Protein AF-0000000071038594 (afdb_homodimer)

InterPro domains:
  IPR036890 Histidine kinase/HSP90-like ATPase superfamily [SSF55874] (8-205)
  IPR058210 Sacsin/Nov domain [PF25794] (16-246)

Secondary structure (DSSP, 8-state):
---SS--EE----PPPHHHHHHHHHHH--GGGHHHHHHHHHHHTT-SEEEEEEE------SS-SSGGGGGGSS-EEEEEES-PPPHHHHHHTTSTT--S-TT-TT-S--SS-GGGGGGGT-SS-EEEEETEEEEE-TT--SEE-TT--EESEEEEEHHHHTT-GGGHHHHGGGSS-STT---HHHHSSEEEEEEEEEPP-S--SS------HHHHHHHHHHHHHTGGGTTTT-SS--EEEEEEE-SSSPP-S-SEEEEEE-TTHHHHHHHHHHHHHHHHHHHTT---S-EEEEEEEEEEETT--EEEEEEEEEE-----HHHHHHHHHHT---EEEEEEEE--S----TTTT---PBEEESEEPPSSGGGB-SSSSEEEE---B-TTSS-B----TT-SS-HHHHHHHHIIIIIHHHHHHHHHHHHHHHHHHHT--THHHHHHS--TTT-/---S---EE----PPPHHHHHHHHHHH--GGGHHHHHHHHHHHTT-SEEEEEEE------SS-SSGGGGGGSS-EEEEEESSPPPHHHHHHTTSTT--S-TT-TT-S--SS-GGGGGGGT-SS-EEEEETEEEEE-TT--SEE-TT--EESEEEEEHHHHTT-GGGHHHHGGGSS-STT---HHHHSSEEEEEEEEEPP-S--SS------HHHHHHHHHHHHHTGGGTTTT-SS--EEEEEEE-SSSPP-S-SEEEEEE-TTHHHHHHHHHHHHHHHHHHHTT---S-EEEEEEEEEEETT--EEEEEEEEEE-----HHHHHHHHHHT---EEEEEEEE--S----TTTT---PBEEESEEPPSSGGGB-SSSSEEEE---B-TTSS-B----TT-SS-HHHHHHHHIIIIIHHHHHHHHHHHHHHHHHHHT--THHHHHHS--TTT-

Nearest PDB structures (foldseek):
  5v44-assembly2_B  TM=9.183E-01  e=3.678E-25  Homo sapiens
  5v45-assembly1_A  TM=8.919E-01  e=2.741E-25  Homo sapiens
  5v47-assembly2_B  TM=9.305E-01  e=8.299E-24  Anolis carolinensis
  5v45-assembly2_B  TM=9.370E-01  e=1.181E-23  Homo sapiens
  5v44-assembly1_A  TM=9.338E-01  e=2.853E-23  Homo sapiens

Radius of gyration: 29.8 Å; Cα contacts (8 Å, |Δi|>4): 1857; chains: 2; bounding box: 64×85×77 Å

pLDDT: mean 87.56, std 11.68, range [34.28, 98.62]

Organism: Stichopus japonicus (NCBI:txid307972)

Solvent-accessible surface area (backbone atoms only — not comparable to full-atom values): 47760 Å² total; per-residue (Å²): 120,80,50,91,63,78,63,41,85,32,43,65,45,64,48,58,57,53,49,46,52,33,56,54,41,72,60,37,58,64,50,45,35,65,57,42,53,49,38,51,32,41,59,56,59,9,42,42,37,39,34,33,46,35,59,48,74,56,58,69,85,21,42,63,37,82,81,52,48,75,55,35,42,35,26,42,35,41,36,28,60,28,56,72,47,75,65,50,62,53,36,71,25,29,38,55,53,41,79,66,66,74,49,59,83,41,76,69,74,52,48,50,59,75,58,33,48,47,57,47,16,71,44,47,32,40,37,30,37,45,37,39,35,39,34,26,69,80,32,76,80,38,55,51,98,84,64,42,70,25,33,12,38,29,33,45,31,75,75,47,67,83,36,70,62,32,42,33,61,48,49,80,71,49,69,66,55,75,88,56,69,47,37,74,80,65,32,31,37,89,12,29,38,36,39,30,24,39,30,86,58,63,47,94,64,37,66,58,58,66,48,73,68,49,49,51,47,50,52,50,42,50,54,72,48,47,88,56,46,55,74,59,46,86,41,42,42,34,41,36,29,34,67,29,77,60,91,61,57,63,84,70,57,73,39,34,35,31,68,42,50,97,56,52,66,62,52,50,48,51,45,50,52,47,51,53,50,51,55,38,42,72,70,66,72,52,84,58,64,45,72,50,75,49,75,45,28,39,34,36,68,85,69,44,71,44,38,36,34,34,14,33,34,35,59,56,65,86,41,68,65,60,52,52,46,23,64,72,68,49,46,52,61,34,32,30,33,37,39,69,50,64,88,55,75,79,75,66,72,77,80,70,57,46,80,8,36,29,22,61,55,41,67,36,48,87,51,83,62,12,46,67,83,34,29,33,32,37,32,30,61,57,45,53,43,94,57,46,56,39,69,45,62,79,38,82,46,42,74,83,44,69,48,15,52,47,36,50,46,44,55,70,65,48,37,59,60,32,49,52,52,33,51,54,49,41,48,50,48,24,66,75,70,68,44,52,67,51,43,51,60,37,46,50,73,66,73,85,75,110,119,79,51,90,64,78,64,41,85,33,42,64,46,64,49,58,56,54,50,45,51,33,56,53,42,72,59,37,58,64,49,45,36,66,58,41,53,49,38,51,31,41,59,58,58,8,43,41,38,39,36,32,44,35,60,46,75,55,58,66,85,21,41,62,34,81,83,52,48,76,54,33,41,35,27,43,34,40,36,27,61,28,56,70,48,73,66,48,62,53,35,70,24,30,38,54,53,41,77,65,66,74,48,59,83,41,76,70,74,52,50,48,59,75,58,34,48,46,56,48,14,72,44,47,31,40,37,30,37,44,37,39,34,39,35,26,68,80,32,78,78,37,55,51,98,84,66,42,68,25,33,12,36,28,32,47,32,74,76,48,67,84,35,68,64,34,42,32,58,48,48,78,70,49,69,63,56,76,87,55,68,47,36,74,80,66,32,30,35,91,12,29,36,36,38,29,24,38,31,86,59,63,46,96,64,36,66,58,59,66,49,74,68,49,50,51,47,48,52,50,42,50,52,73,48,46,89,57,47,56,74,60,46,86,40,43,44,34,41,37,29,34,67,29,77,61,91,60,59,64,83,69,58,74,39,35,35,32,67,41,49,97,56,50,67,61,52,50,48,52,45,51,52,47,52,52,49,51,55,37,41,72,72,64,73,53,83,59,63,46,72,51,74,47,75,47,28,39,33,35,66,84,70,45,71,45,39,36,33,34,14,34,32,35,58,56,65,86,42,67,65,59,50,52,47,24,66,72,69,48,46,54,61,33,31,31,33,38,39,69,48,64,88,54,75,78,74,66,72,78,80,69,57,47,80,9,36,29,24,63,55,41,67,36,47,87,50,83,62,12,46,66,83,36,28,32,32,38,32,30,60,55,46,55,43,94,58,47,54,40,69,45,62,79,40,82,44,41,74,83,44,70,48,15,54,47,37,50,46,46,54,69,66,48,36,59,60,31,50,50,51,32,50,55,51,42,49,51,47,25,64,74,70,70,44,53,67,52,43,54,61,38,46,50,73,65,74,86,75,110

Foldseek 3Di:
DPPPDDDDDDDDDDDALLVVLLVLLVQADLLCQVVLLVLVLLQLLFAEKEKEFAADAFDQQQALFNVCNLLRGTKMKMWTQGFDDPLNVVLQVPFQCSDCCQPQPRLDRRSSSNSSLVLFAQWKWKAGFQKIKIAHSVQPGDADPVRHGDRIDMDGLVVPLPDPSHVRVCVVVAPAAPPWPGCSVNSTTSTMMMIGRGDPAADSNGGDGDDPVNVVVSVVLVQVQQQCLQVQRLRHFKYFYPYHHDPDHDDQGPKIKGWAAPCVVVVNVLSVVLVVVVVCVSVVNDQAKRKDWDWTWMAMSVRDIKIKIKIKIFGPDPPPLLVVLCVVSVHTLMKMKMFTADPQPPPDLADDQAQEFEDQSGQADDDPAGTPLASIHMYGVADADPNRRHGDADDPPCDDDSRNVNRVCSVPPPVVVRLVVRLVVVVVCCVVVVGDCSSSVSRDGDPPPD/DPPPDDDDDDDDDDDALLVVLLVLLVQADLLCQVVLLVLVLLQLLFAEKEKEFAADAFDQQQALFNVCNLLRGTKMKMWTQGFDDPLNVVLLVPFQCSDCCQPQPRLDRRSSSNSSLVLFAQWKWKAGFQKIKIAHSVQPGDADPVRHGDRIDMDGLVPPLPDPSHVRVCVVVAPAAPPWPGCSVNSTTSTMMMIGRGDDAADSNGGDGDDPVNVVVSVVLVQVQQQCLQVQRLRHFKYFYPYHHDPDHDDQGPKIKGWADPCVVVVNVLSVVLVVVVVCVSVVNDQAKRKDWDWTWMAMSVRDIKIKIKIKIFGNDPPPLLVVLCVVSVHTLMKMKMFTADPQPPPDLPDDQAQEFEDQSGQADDDPAGTPLASIHMYGVADADPNRRHGDADDPPCDDDSRNVNRVCSVPPPVVVRLVVRLVVVVVCCVVVVGDCSSSVSRDGDPPPD

Structure (mmCIF, N/CA/C/O backbone):
data_AF-0000000071038594-model_v1
#
loop_
_entity.id
_entity.type
_entity.pdbx_description
1 polymer Sacsin
#
loop_
_atom_site.group_PDB
_atom_site.id
_atom_site.type_symbol
_atom_site.label_atom_id
_atom_site.label_alt_id
_atom_site.label_comp_id
_atom_site.label_asym_id
_atom_site.label_entity_id
_atom_site.label_seq_id
_atom_site.pdbx_PDB_ins_code
_atom_site.Cartn_x
_atom_site.Cartn_y
_atom_site.Cartn_z
_atom_site.occupancy
_atom_site.B_iso_or_equiv
_atom_site.auth_seq_id
_atom_site.auth_comp_id
_atom_site.auth_asym_id
_atom_site.auth_atom_id
_atom_site.pdbx_PDB_model_num
ATOM 1 N N . MET A 1 1 ? 30.922 -6.008 -23.25 1 34.38 1 MET A N 1
ATOM 2 C CA . MET A 1 1 ? 30.984 -6.719 -24.516 1 34.38 1 MET A CA 1
ATOM 3 C C . MET A 1 1 ? 29.656 -7.383 -24.828 1 34.38 1 MET A C 1
ATOM 5 O O . MET A 1 1 ? 29.141 -8.172 -24.031 1 34.38 1 MET A O 1
ATOM 9 N N . THR A 1 2 ? 28.766 -6.621 -25.391 1 44.53 2 THR A N 1
ATOM 10 C CA . THR A 1 2 ? 27.469 -6.93 -25.984 1 44.53 2 THR A CA 1
ATOM 11 C C . THR A 1 2 ? 27.516 -8.258 -26.734 1 44.53 2 THR A C 1
ATOM 13 O O . THR A 1 2 ? 28.359 -8.445 -27.609 1 44.53 2 THR A O 1
ATOM 16 N N . SER A 1 3 ? 27.281 -9.273 -26.062 1 50.66 3 SER A N 1
ATOM 17 C CA . SER A 1 3 ? 27.141 -10.562 -26.734 1 50.66 3 SER A CA 1
ATOM 18 C C . SER A 1 3 ? 26.547 -10.398 -28.125 1 50.66 3 SER A C 1
ATOM 20 O O . SER A 1 3 ? 25.781 -9.461 -28.375 1 50.66 3 SER A O 1
ATOM 22 N N . THR A 1 4 ? 27.328 -10.898 -29.141 1 60.66 4 THR A N 1
ATOM 23 C CA . THR A 1 4 ? 27.109 -11.117 -30.562 1 60.66 4 THR A CA 1
ATOM 24 C C . THR A 1 4 ? 25.719 -11.695 -30.812 1 60.66 4 THR A C 1
ATOM 26 O O . THR A 1 4 ? 25.344 -11.984 -31.953 1 60.66 4 THR A O 1
ATOM 29 N N . VAL A 1 5 ? 24.984 -11.867 -29.719 1 72.75 5 VAL A N 1
ATOM 30 C CA . VAL A 1 5 ? 23.719 -12.516 -30.016 1 72.75 5 VAL A CA 1
ATOM 31 C C . VAL A 1 5 ? 22.641 -11.461 -30.219 1 72.75 5 VAL A C 1
ATOM 33 O O . VAL A 1 5 ? 22.547 -10.5 -29.453 1 72.75 5 VAL A O 1
ATOM 36 N N . LYS A 1 6 ? 21.953 -11.648 -31.312 1 82 6 LYS A N 1
ATOM 37 C CA . LYS A 1 6 ? 20.875 -10.742 -31.688 1 82 6 LYS A CA 1
ATOM 38 C C . LYS A 1 6 ? 19.719 -10.805 -30.703 1 82 6 LYS A C 1
ATOM 40 O O . LYS A 1 6 ? 19.359 -11.883 -30.219 1 82 6 LYS A O 1
ATOM 45 N N . GLY A 1 7 ? 19.328 -9.68 -30.172 1 88.75 7 GLY A N 1
ATOM 46 C CA . GLY A 1 7 ? 18.188 -9.578 -29.297 1 88.75 7 GLY A CA 1
ATOM 47 C C . GLY A 1 7 ? 17.516 -8.211 -29.344 1 88.75 7 GLY A C 1
ATOM 48 O O . GLY A 1 7 ? 17.703 -7.457 -30.297 1 88.75 7 GLY A O 1
ATOM 49 N N . ARG A 1 8 ? 16.547 -8.117 -28.5 1 91.31 8 ARG A N 1
ATOM 50 C CA . ARG A 1 8 ? 15.828 -6.848 -28.438 1 91.31 8 ARG A CA 1
ATOM 51 C C . ARG A 1 8 ? 15.711 -6.359 -27 1 91.31 8 ARG A C 1
ATOM 53 O O . ARG A 1 8 ? 15.68 -7.164 -26.062 1 91.31 8 ARG A O 1
ATOM 60 N N . GLY A 1 9 ? 15.734 -5.055 -26.969 1 92.62 9 GLY A N 1
ATOM 61 C CA . GLY A 1 9 ? 15.531 -4.465 -25.656 1 92.62 9 GLY A CA 1
ATOM 62 C C . GLY A 1 9 ? 14.25 -4.922 -24.984 1 92.62 9 GLY A C 1
ATOM 63 O O . GLY A 1 9 ? 13.227 -5.082 -25.656 1 92.62 9 GLY A O 1
ATOM 64 N N . PHE A 1 10 ? 14.344 -5.207 -23.641 1 93.69 10 PHE A N 1
ATOM 65 C CA . PHE A 1 10 ? 13.242 -5.734 -22.844 1 93.69 10 PHE A CA 1
ATOM 66 C C . PHE A 1 10 ? 13.398 -5.336 -21.391 1 93.69 10 PHE A C 1
ATOM 68 O O . PHE A 1 10 ? 14.516 -5.324 -20.859 1 93.69 10 PHE A O 1
ATOM 75 N N . GLY A 1 11 ? 12.281 -4.906 -20.859 1 93.62 11 GLY A N 1
ATOM 76 C CA . GLY A 1 11 ? 12.367 -4.625 -19.438 1 93.62 11 GLY A CA 1
ATOM 77 C C . GLY A 1 11 ? 11.305 -3.656 -18.953 1 93.62 11 GLY A C 1
ATOM 78 O O . GLY A 1 11 ? 10.672 -2.971 -19.75 1 93.62 11 GLY A O 1
ATOM 79 N N . PRO A 1 12 ? 11.133 -3.621 -17.672 1 93.75 12 PRO A N 1
ATOM 80 C CA . PRO A 1 12 ? 10.094 -2.76 -17.094 1 93.75 12 PRO A CA 1
ATOM 81 C C . PRO A 1 12 ? 10.422 -1.274 -17.234 1 93.75 12 PRO A C 1
ATOM 83 O O . PRO A 1 12 ? 11.594 -0.896 -17.281 1 93.75 12 PRO A O 1
ATOM 86 N N . THR A 1 13 ? 9.43 -0.556 -17.453 1 93.25 13 THR A N 1
ATOM 87 C CA . THR A 1 13 ? 9.547 0.897 -17.484 1 93.25 13 THR A CA 1
ATOM 88 C C . THR A 1 13 ? 8.664 1.537 -16.422 1 93.25 13 THR A C 1
ATOM 90 O O . THR A 1 13 ? 7.672 0.946 -15.984 1 93.25 13 THR A O 1
ATOM 93 N N . THR A 1 14 ? 9.094 2.682 -15.938 1 93.5 14 THR A N 1
ATOM 94 C CA . THR A 1 14 ? 8.289 3.41 -14.961 1 93.5 14 THR A CA 1
ATOM 95 C C . THR A 1 14 ? 7.051 4 -15.625 1 93.5 14 THR A C 1
ATOM 97 O O . THR A 1 14 ? 7.094 4.422 -16.781 1 93.5 14 THR A O 1
ATOM 100 N N . PRO A 1 15 ? 5.977 4.023 -14.953 1 93 15 PRO A N 1
ATOM 101 C CA . PRO A 1 15 ? 4.766 4.617 -15.531 1 93 15 PRO A CA 1
ATOM 102 C C . PRO A 1 15 ? 4.875 6.133 -15.688 1 93 15 PRO A C 1
ATOM 104 O O . PRO A 1 15 ? 5.699 6.77 -15.023 1 93 15 PRO A O 1
ATOM 107 N N . PRO A 1 16 ? 4.027 6.648 -16.625 1 93.06 16 PRO A N 1
ATOM 108 C CA . PRO A 1 16 ? 3.93 8.109 -16.688 1 93.06 16 PRO A CA 1
ATOM 109 C C . PRO A 1 16 ? 3.422 8.719 -15.391 1 93.06 16 PRO A C 1
ATOM 111 O O . PRO A 1 16 ? 2.885 8.008 -14.531 1 93.06 16 PRO A O 1
ATOM 114 N N . LEU A 1 17 ? 3.564 9.984 -15.211 1 94.25 17 LEU A N 1
ATOM 115 C CA . LEU A 1 17 ? 3.324 10.695 -13.961 1 94.25 17 LEU A CA 1
ATOM 116 C C . LEU A 1 17 ? 1.898 10.469 -13.469 1 94.25 17 LEU A C 1
ATOM 118 O O . LEU A 1 17 ? 1.684 10.141 -12.305 1 94.25 17 LEU A O 1
ATOM 122 N N . LEU A 1 18 ? 0.913 10.594 -14.344 1 94.12 18 LEU A N 1
ATOM 123 C CA . LEU A 1 18 ? -0.481 10.477 -13.93 1 94.12 18 LEU A CA 1
ATOM 124 C C . LEU A 1 18 ? -0.773 9.07 -13.398 1 94.12 18 LEU A C 1
ATOM 126 O O . LEU A 1 18 ? -1.414 8.922 -12.359 1 94.12 18 LEU A O 1
ATOM 130 N N . GLU A 1 19 ? -0.274 8.039 -14.07 1 91.75 19 GLU A N 1
ATOM 131 C CA . GLU A 1 19 ? -0.48 6.664 -13.633 1 91.75 19 GLU A CA 1
ATOM 132 C C . GLU A 1 19 ? 0.264 6.379 -12.336 1 91.75 19 GLU A C 1
ATOM 134 O O . GLU A 1 19 ? -0.219 5.617 -11.492 1 91.75 19 GLU A O 1
ATOM 139 N N . TYR A 1 20 ? 1.415 6.969 -12.297 1 93.31 20 TYR A N 1
ATOM 140 C CA . TYR A 1 20 ? 2.191 6.824 -11.07 1 93.31 20 TYR A CA 1
ATOM 141 C C . TYR A 1 20 ? 1.434 7.395 -9.875 1 93.31 20 TYR A C 1
ATOM 143 O O . TYR A 1 20 ? 1.342 6.754 -8.828 1 93.31 20 TYR A O 1
ATOM 151 N N . LEU A 1 21 ? 0.868 8.586 -10.023 1 93.88 21 LEU A N 1
ATOM 152 C CA . LEU A 1 21 ? 0.123 9.234 -8.945 1 93.88 21 LEU A CA 1
ATOM 153 C 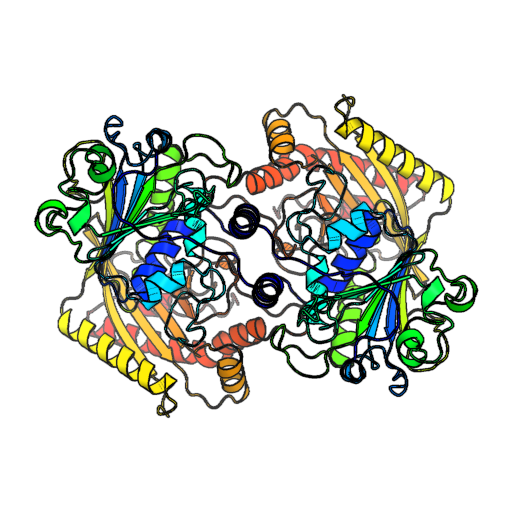C . LEU A 1 21 ? -1.148 8.453 -8.625 1 93.88 21 LEU A C 1
ATOM 155 O O . LEU A 1 21 ? -1.543 8.359 -7.461 1 93.88 21 LEU A O 1
ATOM 159 N N . GLN A 1 22 ? -1.774 7.895 -9.625 1 90.62 22 GLN A N 1
ATOM 160 C CA . GLN A 1 22 ? -2.951 7.059 -9.406 1 90.62 22 GLN A CA 1
ATOM 161 C C . GLN A 1 22 ? -2.621 5.863 -8.523 1 90.62 22 GLN A C 1
ATOM 163 O O . GLN A 1 22 ? -3.402 5.504 -7.637 1 90.62 22 GLN A O 1
ATOM 168 N N . GLN A 1 23 ? -1.507 5.305 -8.844 1 87.81 23 GLN A N 1
ATOM 169 C CA . GLN A 1 23 ? -1.074 4.152 -8.062 1 87.81 23 GLN A CA 1
ATOM 170 C C . GLN A 1 23 ? -0.874 4.535 -6.594 1 87.81 23 GLN A C 1
ATOM 172 O O . GLN A 1 23 ? -1.275 3.793 -5.695 1 87.81 23 GLN A O 1
ATOM 177 N N . ILE A 1 24 ? -0.274 5.648 -6.359 1 87.88 24 ILE A N 1
ATOM 178 C CA . ILE A 1 24 ? -0.053 6.117 -4.996 1 87.88 24 ILE A CA 1
ATOM 179 C C . ILE A 1 24 ? -1.396 6.344 -4.305 1 87.88 24 ILE A C 1
ATOM 181 O O . ILE A 1 24 ? -1.588 5.93 -3.158 1 87.88 24 ILE A O 1
ATOM 185 N N . LEU A 1 25 ? -2.33 6.934 -5 1 88.31 25 LEU A N 1
ATOM 186 C CA . LEU A 1 25 ? -3.619 7.301 -4.422 1 88.31 25 LEU A CA 1
ATOM 187 C C . LEU A 1 25 ? -4.418 6.059 -4.043 1 88.31 25 LEU A C 1
ATOM 189 O O . LEU A 1 25 ? -5.199 6.086 -3.088 1 88.31 25 LEU A O 1
ATOM 193 N N . ARG A 1 26 ? -4.184 5.043 -4.746 1 80.69 26 ARG A N 1
ATOM 194 C CA . ARG A 1 26 ? -4.902 3.807 -4.445 1 80.69 26 ARG A CA 1
ATOM 195 C C . ARG A 1 26 ? -4.504 3.262 -3.078 1 80.69 26 ARG A C 1
ATOM 197 O O . ARG A 1 26 ? -5.316 2.635 -2.395 1 80.69 26 ARG A O 1
ATOM 204 N N . GLY A 1 27 ? -3.361 3.607 -2.746 1 78.12 27 GLY A N 1
ATOM 205 C CA . GLY A 1 27 ? -2.875 3.115 -1.468 1 78.12 27 GLY A CA 1
ATOM 206 C C . GLY A 1 27 ? -3.162 4.059 -0.315 1 78.12 27 GLY A C 1
ATOM 207 O O . GLY A 1 27 ? -2.943 3.713 0.847 1 78.12 27 GLY A O 1
ATOM 208 N N . TYR A 1 28 ? -3.656 5.203 -0.624 1 77.56 28 TYR A N 1
ATOM 209 C CA . TYR A 1 28 ? -3.887 6.207 0.409 1 77.56 28 TYR A CA 1
ATOM 210 C C . TYR A 1 28 ? -5.375 6.488 0.576 1 77.56 28 TYR A C 1
ATOM 212 O O . TYR A 1 28 ? -6.121 6.527 -0.406 1 77.56 28 TYR A O 1
ATOM 220 N N . SER A 1 29 ? -5.746 6.656 1.794 1 77.88 29 SER A N 1
ATOM 221 C CA . SER A 1 29 ? -7.121 7.055 2.082 1 77.88 29 SER A CA 1
ATOM 222 C C . SER A 1 29 ? -7.254 8.57 2.148 1 77.88 29 SER A C 1
ATOM 224 O O . SER A 1 29 ? -6.281 9.273 2.443 1 77.88 29 SER A O 1
ATOM 226 N N . ASP A 1 30 ? -8.414 9.039 1.92 1 81.06 30 ASP A N 1
ATOM 227 C CA . ASP A 1 30 ? -8.664 10.477 1.921 1 81.06 30 ASP A CA 1
ATOM 228 C C . ASP A 1 30 ? -8.711 11.023 3.346 1 81.06 30 ASP A C 1
ATOM 230 O O . ASP A 1 30 ? -8.555 12.234 3.561 1 81.06 30 ASP A O 1
ATOM 234 N N . GLY A 1 31 ? -8.922 10.195 4.25 1 77 31 GLY A N 1
ATOM 235 C CA . GLY A 1 31 ? -8.984 10.648 5.629 1 77 31 GLY A CA 1
ATOM 236 C C . GLY A 1 31 ? -7.633 11.047 6.191 1 77 31 GLY A C 1
ATOM 237 O O . GLY A 1 31 ? -7.555 11.703 7.234 1 77 31 GLY A O 1
ATOM 238 N N . GLN A 1 32 ? -6.621 10.742 5.48 1 83.62 32 GLN A N 1
ATOM 239 C CA . GLN A 1 32 ? -5.273 10.945 6.004 1 83.62 32 GLN A CA 1
ATOM 240 C C . GLN A 1 32 ? -4.684 12.258 5.512 1 83.62 32 GLN A C 1
ATOM 242 O O . GLN A 1 32 ? -3.623 12.688 5.98 1 83.62 32 GLN A O 1
ATOM 247 N N . ILE A 1 33 ? -5.336 12.992 4.773 1 91.31 33 ILE A N 1
ATOM 248 C CA . ILE A 1 33 ? -4.785 14.141 4.07 1 91.31 33 ILE A CA 1
ATOM 249 C C . ILE A 1 33 ? -4.32 15.188 5.082 1 91.31 33 ILE A C 1
ATOM 251 O O . ILE A 1 33 ? -3.172 15.641 5.031 1 91.31 33 ILE A O 1
ATOM 255 N N . LEU A 1 34 ? -5.195 15.531 6.039 1 93.75 34 LEU A N 1
ATOM 256 C CA . LEU A 1 34 ? -4.859 16.578 6.996 1 93.75 34 LEU A CA 1
ATOM 257 C C . LEU A 1 34 ? -3.711 16.141 7.898 1 93.75 34 LEU A C 1
ATOM 259 O O . LEU A 1 34 ? -2.855 16.953 8.258 1 93.75 34 LEU A O 1
ATOM 263 N N . LYS A 1 35 ? -3.705 14.891 8.234 1 92.31 35 LYS A N 1
ATOM 264 C CA . LYS A 1 35 ? -2.623 14.375 9.07 1 92.31 35 LYS A CA 1
ATOM 265 C C . LYS A 1 35 ? -1.293 14.398 8.32 1 92.31 35 LYS A C 1
ATOM 267 O O . LYS A 1 35 ? -0.245 14.664 8.914 1 92.31 35 LYS A O 1
ATOM 272 N N . GLU A 1 36 ? -1.351 14.094 7 1 91.81 36 GLU A N 1
ATOM 273 C CA . GLU A 1 36 ? -0.142 14.18 6.184 1 91.81 36 GLU A CA 1
ATOM 274 C C . GLU A 1 36 ? 0.401 15.609 6.148 1 91.81 36 GLU A C 1
ATOM 276 O O . GLU A 1 36 ? 1.614 15.812 6.195 1 91.81 36 GLU A O 1
ATOM 281 N N . LEU A 1 37 ? -0.497 16.562 6.051 1 95.88 37 LEU A N 1
ATOM 282 C CA . LEU A 1 37 ? -0.092 17.969 6.02 1 95.88 37 LEU A CA 1
ATOM 283 C C . LEU A 1 37 ? 0.446 18.406 7.375 1 95.88 37 LEU A C 1
ATOM 285 O O . LEU A 1 37 ? 1.382 19.203 7.445 1 95.88 37 LEU A O 1
ATOM 289 N N . LEU A 1 38 ? -0.167 17.875 8.398 1 95.88 38 LEU A N 1
ATOM 290 C CA . LEU A 1 38 ? 0.322 18.141 9.75 1 95.88 38 LEU A CA 1
ATOM 291 C C . LEU A 1 38 ? 1.723 17.578 9.945 1 95.88 38 LEU A C 1
ATOM 293 O O . LEU A 1 38 ? 2.578 18.219 10.555 1 95.88 38 LEU A O 1
ATOM 297 N N . GLN A 1 39 ? 1.939 16.391 9.438 1 93.19 39 GLN A N 1
ATOM 298 C CA . GLN A 1 39 ? 3.266 15.781 9.5 1 93.19 39 GLN A CA 1
ATOM 299 C C . GLN A 1 39 ? 4.297 16.641 8.773 1 93.19 39 GLN A C 1
ATOM 301 O O . GLN A 1 39 ? 5.422 16.797 9.25 1 93.19 39 GLN A O 1
ATOM 306 N N . ASN A 1 40 ? 3.916 17.094 7.621 1 93.44 40 ASN A N 1
ATOM 307 C CA . ASN A 1 40 ? 4.816 17.969 6.879 1 93.44 40 ASN A CA 1
ATOM 308 C C . ASN A 1 40 ? 5.176 19.219 7.684 1 93.44 40 ASN A C 1
ATOM 310 O O . ASN A 1 40 ? 6.324 19.656 7.66 1 93.44 40 ASN A O 1
ATOM 314 N N . ALA A 1 41 ? 4.219 19.797 8.312 1 96.75 41 ALA A N 1
ATOM 315 C CA . ALA A 1 41 ? 4.457 20.969 9.148 1 96.75 41 ALA A CA 1
ATOM 316 C C . ALA A 1 41 ? 5.414 20.641 10.289 1 96.75 41 ALA A C 1
ATOM 318 O O . ALA A 1 41 ? 6.324 21.422 10.586 1 96.75 41 ALA A O 1
ATOM 319 N N . GLU A 1 42 ? 5.188 19.484 10.93 1 95.12 42 GLU A N 1
ATOM 320 C CA . GLU A 1 42 ? 6.062 19.016 12 1 95.12 42 GLU A CA 1
ATOM 321 C C . GLU A 1 42 ? 7.496 18.844 11.508 1 95.12 42 GLU A C 1
ATOM 323 O O . GLU A 1 42 ? 8.445 19.234 12.18 1 95.12 42 GLU A O 1
ATOM 328 N N . ASP A 1 43 ? 7.645 18.234 10.344 1 91.94 43 ASP A N 1
ATOM 329 C CA . ASP A 1 43 ? 8.961 18 9.75 1 91.94 43 ASP A CA 1
ATOM 330 C C . ASP A 1 43 ? 9.664 19.312 9.414 1 91.94 43 ASP A C 1
ATOM 332 O O . ASP A 1 43 ? 10.891 19.391 9.461 1 91.94 43 ASP A O 1
ATOM 336 N N . ALA A 1 44 ? 8.867 20.344 9.109 1 94.5 44 ALA A N 1
ATOM 337 C CA . ALA A 1 44 ? 9.406 21.656 8.789 1 94.5 44 ALA A CA 1
ATOM 338 C C . ALA A 1 44 ? 9.68 22.453 10.062 1 94.5 44 ALA A C 1
ATOM 340 O O . ALA A 1 44 ? 10.156 23.594 10 1 94.5 44 ALA A O 1
ATOM 341 N N . LYS A 1 45 ? 9.336 21.906 11.266 1 93.5 45 LYS A N 1
ATOM 342 C CA . LYS A 1 45 ? 9.562 22.5 12.578 1 93.5 45 LYS A CA 1
ATOM 343 C C . LYS A 1 45 ? 8.633 23.688 12.812 1 93.5 45 LYS A C 1
ATOM 345 O O . LYS A 1 45 ? 9.016 24.656 13.453 1 93.5 45 LYS A O 1
ATOM 350 N N . ALA A 1 46 ? 7.48 23.656 12.188 1 96.62 46 ALA A N 1
ATOM 351 C CA . ALA A 1 46 ? 6.453 24.656 12.445 1 96.62 46 ALA A CA 1
ATOM 352 C C . ALA A 1 46 ? 5.863 24.5 13.844 1 96.62 46 ALA A C 1
ATOM 354 O O . ALA A 1 46 ? 5.797 23.391 14.375 1 96.62 46 ALA A O 1
ATOM 355 N N . SER A 1 47 ? 5.438 25.594 14.453 1 96 47 SER A N 1
ATOM 356 C CA . SER A 1 47 ? 4.793 25.547 15.766 1 96 47 SER A CA 1
ATOM 357 C C . SER A 1 47 ? 3.285 25.719 15.648 1 96 47 SER A C 1
ATOM 359 O O . SER A 1 47 ? 2.539 25.375 16.562 1 96 47 SER A O 1
ATOM 361 N N . GLU A 1 48 ? 2.887 26.281 14.523 1 96.5 48 GLU A N 1
ATOM 362 C CA . GLU A 1 48 ? 1.471 26.562 14.305 1 96.5 48 GLU A CA 1
ATOM 363 C C . GLU A 1 48 ? 1.004 26.031 12.953 1 96.5 48 GLU A C 1
ATOM 365 O O . GLU A 1 48 ? 1.692 26.203 11.945 1 96.5 48 GLU A O 1
ATOM 370 N N . VAL A 1 49 ? -0.187 25.391 12.953 1 97.38 49 VAL A N 1
ATOM 371 C CA . VAL A 1 49 ? -0.814 24.891 11.734 1 97.38 49 VAL A CA 1
ATOM 372 C C . VAL A 1 49 ? -2.26 25.375 11.664 1 97.38 49 VAL A C 1
ATOM 374 O O . VAL A 1 49 ? -2.969 25.391 12.672 1 97.38 49 VAL A O 1
ATOM 377 N N . LYS A 1 50 ? -2.664 25.828 10.531 1 96.56 50 LYS A N 1
ATOM 378 C CA . LYS A 1 50 ? -4.035 26.266 10.297 1 96.56 50 LYS A CA 1
ATOM 379 C C . LYS A 1 50 ? -4.621 25.594 9.055 1 96.56 50 LYS A C 1
ATOM 381 O O . LYS A 1 50 ? -3.92 25.406 8.055 1 96.56 50 LYS A O 1
ATOM 386 N N . PHE A 1 51 ? -5.828 25.219 9.133 1 97 51 PHE A N 1
ATOM 387 C CA . PHE A 1 51 ? -6.59 24.734 7.984 1 97 51 PHE A CA 1
ATOM 388 C C . PHE A 1 51 ? -7.82 25.609 7.746 1 97 51 PHE A C 1
ATOM 390 O O . PHE A 1 51 ? -8.422 26.109 8.695 1 97 51 PHE A O 1
ATOM 397 N N . ILE A 1 52 ? -8.164 25.797 6.492 1 97.19 52 ILE A N 1
ATOM 398 C CA . ILE A 1 52 ? -9.391 26.516 6.145 1 97.19 52 ILE A CA 1
ATOM 399 C C . ILE A 1 52 ? -10.141 25.75 5.059 1 97.19 52 ILE A C 1
ATOM 401 O O . ILE A 1 52 ? -9.539 25.281 4.086 1 97.19 52 ILE A O 1
ATOM 405 N N . TYR A 1 53 ? -11.383 25.5 5.312 1 97.56 53 TYR A N 1
ATOM 406 C CA . TYR A 1 53 ? -12.281 25.203 4.203 1 97.56 53 TYR A CA 1
ATOM 407 C C . TYR A 1 53 ? -12.922 26.469 3.664 1 97.56 53 TYR A C 1
ATOM 409 O O . TYR A 1 53 ? -13.812 27.047 4.297 1 97.56 53 TYR A O 1
ATOM 417 N N . ASP A 1 54 ? -12.438 26.906 2.531 1 97.56 54 ASP A N 1
ATOM 418 C CA . ASP A 1 54 ? -12.883 28.156 1.902 1 97.56 54 ASP A CA 1
ATOM 419 C C . ASP A 1 54 ? -13.922 27.875 0.816 1 97.56 54 ASP A C 1
ATOM 421 O O . ASP A 1 54 ? -13.602 27.281 -0.213 1 97.56 54 ASP A O 1
ATOM 425 N N . GLN A 1 55 ? -15.102 28.375 0.952 1 96.69 55 GLN A N 1
ATOM 426 C CA . GLN A 1 55 ? -16.203 28.078 0.037 1 96.69 55 GLN A CA 1
ATOM 427 C C . GLN A 1 55 ? -16.375 29.188 -0.99 1 96.69 55 GLN A C 1
ATOM 429 O O . GLN A 1 55 ? -17.297 29.141 -1.809 1 96.69 55 GLN A O 1
ATOM 434 N N . ARG A 1 56 ? -15.539 30.156 -1.066 1 95.81 56 ARG A N 1
ATOM 435 C CA . ARG A 1 56 ? -15.688 31.328 -1.935 1 95.81 56 ARG A CA 1
ATOM 436 C C . ARG A 1 56 ? -15.367 30.969 -3.383 1 95.81 56 ARG A C 1
ATOM 438 O O . ARG A 1 56 ? -14.703 29.969 -3.648 1 95.81 56 ARG A O 1
ATOM 445 N N . GLN A 1 57 ? -15.891 31.781 -4.262 1 96.38 57 GLN A N 1
ATOM 446 C CA . GLN A 1 57 ? -15.578 31.797 -5.688 1 96.38 57 GLN A CA 1
ATOM 447 C C . GLN A 1 57 ? -14.812 33.062 -6.078 1 96.38 57 GLN A C 1
ATOM 449 O O . GLN A 1 57 ? -15.117 34.156 -5.602 1 96.38 57 GLN A O 1
ATOM 454 N N . PHE A 1 58 ? -13.828 32.906 -6.879 1 97.25 58 PHE A N 1
ATOM 455 C CA . PHE A 1 58 ? -12.992 34.062 -7.262 1 97.25 58 PHE A CA 1
ATOM 456 C C . PHE A 1 58 ? -13.164 34.375 -8.742 1 97.25 58 PHE A C 1
ATOM 458 O O . PHE A 1 58 ? -13.766 33.594 -9.484 1 97.25 58 PHE A O 1
ATOM 465 N N . GLY A 1 59 ? -12.633 35.562 -9.156 1 96.94 59 GLY A N 1
ATOM 466 C CA . GLY A 1 59 ? -12.727 36 -10.531 1 96.94 59 GLY A CA 1
ATOM 467 C C . GLY A 1 59 ? -11.953 35.125 -11.5 1 96.94 59 GLY A C 1
ATOM 468 O O . GLY A 1 59 ? -11.016 34.438 -11.109 1 96.94 59 GLY A O 1
ATOM 469 N N . THR A 1 60 ? -12.391 35.125 -12.797 1 97.31 60 THR A N 1
ATOM 470 C CA . THR A 1 60 ? -11.766 34.25 -13.797 1 97.31 60 THR A CA 1
ATOM 471 C C . THR A 1 60 ? -11.359 35.062 -15.031 1 97.31 60 THR A C 1
ATOM 473 O O . THR A 1 60 ? -11.023 34.5 -16.062 1 97.31 60 THR A O 1
ATOM 476 N N . ALA A 1 61 ? -11.312 36.344 -14.938 1 96.19 61 ALA A N 1
ATOM 477 C CA . ALA A 1 61 ? -11.055 37.188 -16.094 1 96.19 61 ALA A CA 1
ATOM 478 C C . ALA A 1 61 ? -9.562 37.312 -16.375 1 96.19 61 ALA A C 1
ATOM 480 O O . ALA A 1 61 ? -9.148 37.406 -17.547 1 96.19 61 ALA A O 1
ATOM 481 N N . THR A 1 62 ? -8.711 37.406 -15.367 1 95.75 62 THR A N 1
ATOM 482 C CA . THR A 1 62 ? -7.273 37.594 -15.5 1 95.75 62 THR A CA 1
ATOM 483 C C . THR A 1 62 ? -6.52 36.406 -14.867 1 95.75 62 THR A C 1
ATOM 485 O O . THR A 1 62 ? -6.184 36.438 -13.68 1 95.75 62 THR A O 1
ATOM 488 N N . LEU A 1 63 ? -6.316 35.406 -15.641 1 96.06 63 LEU A N 1
ATOM 489 C CA . LEU A 1 63 ? -5.691 34.188 -15.188 1 96.06 63 LEU A CA 1
ATOM 490 C C . LEU A 1 63 ? -4.406 33.906 -15.969 1 96.06 63 LEU A C 1
ATOM 492 O O . LEU A 1 63 ? -4.184 34.469 -17.031 1 96.06 63 LEU A O 1
ATOM 496 N N . LEU A 1 64 ? -3.521 33.094 -15.406 1 93.44 64 LEU A N 1
ATOM 497 C CA . LEU A 1 64 ? -2.305 32.625 -16.078 1 93.44 64 LEU A CA 1
ATOM 498 C C . LEU A 1 64 ? -2.639 31.844 -17.344 1 93.44 64 LEU A C 1
ATOM 500 O O . LEU A 1 64 ? -1.892 31.875 -18.312 1 93.44 64 LEU A O 1
ATOM 504 N N . ASN A 1 65 ? -3.656 31.078 -17.297 1 92.62 65 ASN A N 1
ATOM 505 C CA . ASN A 1 65 ? -4.234 30.25 -18.344 1 92.62 65 ASN A CA 1
ATOM 506 C C . ASN A 1 65 ? -5.75 30.156 -18.219 1 92.62 65 ASN A C 1
ATOM 508 O O . ASN A 1 65 ? -6.27 30 -17.109 1 92.62 65 ASN A O 1
ATOM 512 N N . SER A 1 66 ? -6.488 30.297 -19.297 1 93.56 66 SER A N 1
ATOM 513 C CA . SER A 1 66 ? -7.949 30.312 -19.266 1 93.56 66 SER A CA 1
ATOM 514 C C . SER A 1 66 ? -8.5 29.016 -18.672 1 93.56 66 SER A C 1
ATOM 516 O O . SER A 1 66 ? -9.555 29.031 -18.031 1 93.56 66 SER A O 1
ATOM 518 N N . GLY A 1 67 ? -7.805 27.906 -18.844 1 94.19 67 GLY A N 1
ATOM 519 C CA . GLY A 1 67 ? -8.242 26.609 -18.344 1 94.19 67 GLY A CA 1
ATOM 520 C C . GLY A 1 67 ? -8.203 26.516 -16.828 1 94.19 67 GLY A C 1
ATOM 521 O O . GLY A 1 67 ? -8.797 25.609 -16.25 1 94.19 67 GLY A O 1
ATOM 522 N N . LEU A 1 68 ? -7.586 27.5 -16.219 1 96.69 68 LEU A N 1
ATOM 523 C CA . LEU A 1 68 ? -7.434 27.469 -14.766 1 96.69 68 LEU A CA 1
ATOM 524 C C . LEU A 1 68 ? -8.688 28.016 -14.078 1 96.69 68 LEU A C 1
ATOM 526 O O . LEU A 1 68 ? -8.766 28.031 -12.852 1 96.69 68 LEU A O 1
ATOM 530 N N . GLU A 1 69 ? -9.695 28.422 -14.812 1 96.56 69 GLU A N 1
ATOM 531 C CA . GLU A 1 69 ? -10.93 28.969 -14.266 1 96.56 69 GLU A CA 1
ATOM 532 C C . GLU A 1 69 ? -11.625 27.969 -13.344 1 96.56 69 GLU A C 1
ATOM 534 O O . GLU A 1 69 ? -12.25 28.359 -12.359 1 96.56 69 GLU A O 1
ATOM 539 N N . ARG A 1 70 ? -11.516 26.688 -13.594 1 95.31 70 ARG A N 1
ATOM 540 C CA . ARG A 1 70 ? -12.211 25.656 -12.82 1 95.31 70 ARG A CA 1
ATOM 541 C C . ARG A 1 70 ? -11.594 25.516 -11.43 1 95.31 70 ARG A C 1
ATOM 543 O O . ARG A 1 70 ? -12.188 24.891 -10.547 1 95.31 70 ARG A O 1
ATOM 550 N N . PHE A 1 71 ? -10.422 26.172 -11.203 1 97.19 71 PHE A N 1
ATOM 551 C CA . PHE A 1 71 ? -9.719 26.031 -9.93 1 97.19 71 PHE A CA 1
ATOM 552 C C . PHE A 1 71 ? -9.875 27.281 -9.078 1 97.19 71 PHE A C 1
ATOM 554 O O . PHE A 1 71 ? -9.164 27.453 -8.078 1 97.19 71 PHE A O 1
ATOM 561 N N . GLN A 1 72 ? -10.789 28.234 -9.453 1 98 72 GLN A N 1
ATOM 562 C CA . GLN A 1 72 ? -11.008 29.5 -8.734 1 98 72 GLN A CA 1
ATOM 563 C C . GLN A 1 72 ? -12.133 29.359 -7.719 1 98 72 GLN A C 1
ATOM 565 O O . GLN A 1 72 ? -12.555 30.344 -7.117 1 98 72 GLN A O 1
ATOM 570 N N . GLY A 1 73 ? -12.547 28.078 -7.5 1 96.94 73 GLY A N 1
ATOM 571 C CA . GLY A 1 73 ? -13.656 27.828 -6.59 1 96.94 73 GLY A CA 1
ATOM 572 C C . GLY A 1 73 ? -13.211 27.406 -5.203 1 96.94 73 GLY A C 1
ATOM 573 O O . GLY A 1 73 ? -12.109 27.734 -4.773 1 96.94 73 GLY A O 1
ATOM 574 N N . PRO A 1 74 ? -14.156 26.734 -4.465 1 97.69 74 PRO A N 1
ATOM 575 C CA . PRO A 1 74 ? -13.875 26.297 -3.096 1 97.69 74 PRO A CA 1
ATOM 576 C C . PRO A 1 74 ? -12.602 25.469 -2.996 1 97.69 74 PRO A C 1
ATOM 578 O O . PRO A 1 74 ? -12.25 24.75 -3.938 1 97.69 74 PRO A O 1
ATOM 581 N N . ALA A 1 75 ? -11.922 25.641 -1.866 1 98.25 75 ALA A N 1
ATOM 582 C CA . ALA A 1 75 ? -10.625 25 -1.679 1 98.25 75 ALA A CA 1
ATOM 583 C C . ALA A 1 75 ? -10.359 24.719 -0.201 1 98.25 75 ALA A C 1
ATOM 585 O O . ALA A 1 75 ? -11 25.312 0.672 1 98.25 75 ALA A O 1
ATOM 586 N N . VAL A 1 76 ? -9.531 23.781 0.035 1 97.75 76 VAL A N 1
ATOM 587 C CA . VAL A 1 76 ? -8.961 23.578 1.359 1 97.75 76 VAL A CA 1
ATOM 588 C C . VAL A 1 76 ? -7.559 24.203 1.415 1 97.75 76 VAL A C 1
ATOM 590 O O . VAL A 1 76 ? -6.754 24 0.502 1 97.75 76 VAL A O 1
ATOM 593 N N . TYR A 1 77 ? -7.336 25.016 2.438 1 97.81 77 TYR A N 1
ATOM 594 C CA . TYR A 1 77 ? -6.027 25.609 2.658 1 97.81 77 TYR A CA 1
ATOM 595 C C . TYR A 1 77 ? -5.328 24.969 3.854 1 97.81 77 TYR A C 1
ATOM 597 O O . TYR A 1 77 ? -5.984 24.562 4.812 1 97.81 77 TYR A O 1
ATOM 605 N N . ALA A 1 78 ? -4.102 24.828 3.754 1 97.81 78 ALA A N 1
ATOM 606 C CA . ALA A 1 78 ? -3.248 24.484 4.887 1 97.81 78 ALA A CA 1
ATOM 607 C C . ALA A 1 78 ? -2.105 25.484 5.035 1 97.81 78 ALA A C 1
ATOM 609 O O . ALA A 1 78 ? -1.469 25.859 4.043 1 97.81 78 ALA A O 1
ATOM 610 N N . PHE A 1 79 ? -1.913 25.984 6.211 1 96.94 79 PHE A N 1
ATOM 611 C CA . PHE A 1 79 ? -0.839 26.922 6.496 1 96.94 79 PHE A CA 1
ATOM 612 C C . PHE A 1 79 ? -0.003 26.453 7.68 1 96.94 79 PHE A C 1
ATOM 614 O O . PHE A 1 79 ? -0.534 25.875 8.633 1 96.94 79 PHE A O 1
ATOM 621 N N . ASN A 1 80 ? 1.243 26.578 7.602 1 97.25 80 ASN A N 1
ATOM 622 C CA . ASN A 1 80 ? 2.127 26.469 8.758 1 97.25 80 ASN A CA 1
ATOM 623 C C . ASN A 1 80 ? 3.16 27.594 8.773 1 97.25 80 ASN A C 1
ATOM 625 O O . ASN A 1 80 ? 3.414 28.219 7.742 1 97.25 80 ASN A O 1
ATOM 629 N N . ASN A 1 81 ? 3.752 27.938 9.875 1 96.25 81 ASN A N 1
ATOM 630 C CA . ASN A 1 81 ? 4.578 29.125 10.023 1 96.25 81 ASN A CA 1
ATOM 631 C C . ASN A 1 81 ? 6.051 28.828 9.766 1 96.25 81 ASN A C 1
ATOM 633 O O . ASN A 1 81 ? 6.93 29.578 10.195 1 96.25 81 ASN A O 1
ATOM 637 N N . ALA A 1 82 ? 6.359 27.719 9.117 1 96.75 82 ALA A N 1
ATOM 638 C CA . ALA A 1 82 ? 7.711 27.422 8.633 1 96.75 82 ALA A CA 1
ATOM 639 C C . ALA A 1 82 ? 7.812 27.625 7.129 1 96.75 82 ALA A C 1
ATOM 641 O O . ALA A 1 82 ? 6.879 27.312 6.387 1 96.75 82 ALA A O 1
ATOM 642 N N . LYS A 1 83 ? 8.977 28.125 6.723 1 96.88 83 LYS A N 1
ATOM 643 C CA . LYS A 1 83 ? 9.219 28.328 5.297 1 96.88 83 LYS A CA 1
ATOM 644 C C . LYS A 1 83 ? 9.844 27.094 4.66 1 96.88 83 LYS A C 1
ATOM 646 O O . LYS A 1 83 ? 10.594 26.359 5.309 1 96.88 83 LYS A O 1
ATOM 651 N N . PHE A 1 84 ? 9.5 26.875 3.4 1 96.75 84 PHE A N 1
ATOM 652 C CA . PHE A 1 84 ? 10.164 25.828 2.641 1 96.75 84 PHE A CA 1
ATOM 653 C C . PHE A 1 84 ? 11.648 26.125 2.486 1 96.75 84 PHE A C 1
ATOM 655 O O . PHE A 1 84 ? 12.031 27.25 2.152 1 96.75 84 PHE A O 1
ATOM 662 N N . THR A 1 85 ? 12.445 25.156 2.781 1 94.81 85 THR A N 1
ATOM 663 C CA . THR A 1 85 ? 13.859 25.219 2.43 1 94.81 85 THR A CA 1
ATOM 664 C C . THR A 1 85 ? 14.07 24.812 0.972 1 94.81 85 THR A C 1
ATOM 666 O O . THR A 1 85 ? 13.141 24.359 0.308 1 94.81 85 THR A O 1
ATOM 669 N N . GLU A 1 86 ? 15.297 25.047 0.521 1 94.44 86 GLU A N 1
ATOM 670 C CA . GLU A 1 86 ? 15.625 24.594 -0.828 1 94.44 86 GLU A CA 1
ATOM 671 C C . GLU A 1 86 ? 15.438 23.094 -0.974 1 94.44 86 GLU A C 1
ATOM 673 O O . GLU A 1 86 ? 14.977 22.609 -2.012 1 94.44 86 GLU A O 1
ATOM 678 N N . GLU A 1 87 ? 15.758 22.359 0.046 1 90.5 87 GLU A N 1
ATOM 679 C CA . GLU A 1 87 ? 15.594 20.906 0.052 1 90.5 87 GLU A CA 1
ATOM 680 C C . GLU A 1 87 ? 14.125 20.5 -0.015 1 90.5 87 GLU A C 1
ATOM 682 O O . GLU A 1 87 ? 13.773 19.516 -0.646 1 90.5 87 GLU A O 1
ATOM 687 N N . ASP A 1 88 ? 13.312 21.266 0.621 1 92 88 ASP A N 1
ATOM 688 C CA . ASP A 1 88 ? 11.875 20.984 0.587 1 92 88 ASP A CA 1
ATOM 689 C C . ASP A 1 88 ? 11.312 21.188 -0.82 1 92 88 ASP A C 1
ATOM 691 O O . ASP A 1 88 ? 10.523 20.359 -1.294 1 92 88 ASP A O 1
ATOM 695 N N . TRP A 1 89 ? 11.75 22.297 -1.431 1 95.06 89 TRP A N 1
ATOM 696 C CA . TRP A 1 89 ? 11.289 22.578 -2.785 1 95.06 89 TRP A CA 1
ATOM 697 C C . TRP A 1 89 ? 11.719 21.484 -3.75 1 95.06 89 TRP A C 1
ATOM 699 O O . TRP A 1 89 ? 10.969 21.109 -4.652 1 95.06 89 TRP A O 1
ATOM 709 N N . GLU A 1 90 ? 12.914 20.984 -3.564 1 92.38 90 GLU A N 1
ATOM 710 C CA . GLU A 1 90 ? 13.391 19.891 -4.406 1 92.38 90 GLU A CA 1
ATOM 711 C C . GLU A 1 90 ? 12.656 18.594 -4.09 1 92.38 90 GLU A C 1
ATOM 713 O O . GLU A 1 90 ? 12.273 17.859 -4.996 1 92.38 90 GLU A O 1
ATOM 718 N N . GLY A 1 91 ? 12.477 18.328 -2.809 1 90.94 91 GLY A N 1
ATOM 719 C CA . GLY A 1 91 ? 11.883 17.078 -2.348 1 90.94 91 GLY A CA 1
ATOM 720 C C . GLY A 1 91 ? 10.453 16.891 -2.812 1 90.94 91 GLY A C 1
ATOM 721 O O . GLY A 1 91 ? 10.055 15.789 -3.182 1 90.94 91 GLY A O 1
ATOM 722 N N . ILE A 1 92 ? 9.688 17.953 -2.789 1 93 92 ILE A N 1
ATOM 723 C CA . ILE A 1 92 ? 8.266 17.844 -3.121 1 93 92 ILE A CA 1
ATOM 724 C C . ILE A 1 92 ? 8.109 17.484 -4.594 1 93 92 ILE A C 1
ATOM 726 O O . ILE A 1 92 ? 7.055 17 -5.012 1 93 92 ILE A O 1
ATOM 730 N N . GLN A 1 93 ? 9.188 17.703 -5.402 1 94.44 93 GLN A N 1
ATOM 731 C CA . GLN A 1 93 ? 9.156 17.406 -6.832 1 94.44 93 GLN A CA 1
ATOM 732 C C . GLN A 1 93 ? 9.641 15.992 -7.105 1 94.44 93 GLN A C 1
ATOM 734 O O . GLN A 1 93 ? 9.586 15.516 -8.242 1 94.44 93 GLN A O 1
ATOM 739 N N . LYS A 1 94 ? 10.125 15.383 -6.109 1 91.94 94 LYS A N 1
ATOM 740 C CA . LYS A 1 94 ? 10.727 14.055 -6.285 1 91.94 94 LYS A CA 1
ATOM 741 C C . LYS A 1 94 ? 10.109 13.047 -5.328 1 91.94 94 LYS A C 1
ATOM 743 O O . LYS A 1 94 ? 10.789 12.508 -4.453 1 91.94 94 LYS A O 1
ATOM 748 N N . PRO A 1 95 ? 8.844 12.695 -5.652 1 88.25 95 PRO A N 1
ATOM 749 C CA . PRO A 1 95 ? 8.211 11.711 -4.773 1 88.25 95 PRO A CA 1
ATOM 750 C C . PRO A 1 95 ? 8.969 10.391 -4.719 1 88.25 95 PRO A C 1
ATOM 752 O O . PRO A 1 95 ? 9.531 9.953 -5.727 1 88.25 95 PRO A O 1
ATOM 755 N N . ALA A 1 96 ? 8.922 9.789 -3.6 1 82.81 96 ALA A N 1
ATOM 756 C CA . ALA A 1 96 ? 9.477 8.461 -3.326 1 82.81 96 ALA A CA 1
ATOM 757 C C . ALA A 1 96 ? 11 8.477 -3.365 1 82.81 96 ALA A C 1
ATOM 759 O O . ALA A 1 96 ? 11.641 7.426 -3.406 1 82.81 96 ALA A O 1
ATOM 760 N N . ARG A 1 97 ? 11.664 9.578 -3.691 1 77.25 97 ARG A N 1
ATOM 761 C CA . ARG A 1 97 ? 13.125 9.656 -3.766 1 77.25 97 ARG A CA 1
ATOM 762 C C . ARG A 1 97 ? 13.688 10.461 -2.6 1 77.25 97 ARG A C 1
ATOM 764 O O . ARG A 1 97 ? 14.852 10.867 -2.629 1 77.25 97 ARG A O 1
ATOM 771 N N . SER A 1 98 ? 12.75 10.812 -1.774 1 58.84 98 SER A N 1
ATOM 772 C CA . SER A 1 98 ? 13.18 11.789 -0.779 1 58.84 98 SER A CA 1
ATOM 773 C C . SER A 1 98 ? 14.602 11.516 -0.311 1 58.84 98 SER A C 1
ATOM 775 O O . SER A 1 98 ? 14.984 10.367 -0.097 1 58.84 98 SER A O 1
ATOM 777 N N . VAL A 1 99 ? 15.445 12.438 -0.901 1 51.56 99 VAL A N 1
ATOM 778 C CA . VAL A 1 99 ? 16.859 12.703 -0.696 1 51.56 99 VAL A CA 1
ATOM 779 C C . VAL A 1 99 ? 17.297 12.211 0.685 1 51.56 99 VAL A C 1
ATOM 781 O O . VAL A 1 99 ? 18.312 11.539 0.821 1 51.56 99 VAL A O 1
ATOM 784 N N . LYS A 1 100 ? 16.812 12.945 1.873 1 49.44 100 LYS A N 1
ATOM 785 C CA . LYS A 1 100 ? 17.562 12.727 3.102 1 49.44 100 LYS A CA 1
ATOM 786 C C . LYS A 1 100 ? 17.031 11.508 3.863 1 49.44 100 LYS A C 1
ATOM 788 O O . LYS A 1 100 ? 16.328 11.656 4.871 1 49.44 100 LYS A O 1
ATOM 793 N N . LYS A 1 101 ? 16.594 10.297 3.137 1 54.53 101 LYS A N 1
ATOM 794 C CA . LYS A 1 101 ? 16.391 9.016 3.811 1 54.53 101 LYS A CA 1
ATOM 795 C C . LYS A 1 101 ? 17.234 8.914 5.074 1 54.53 101 LYS A C 1
ATOM 797 O O . LYS A 1 101 ? 16.922 8.148 5.984 1 54.53 101 LYS A O 1
ATOM 802 N N . GLU A 1 102 ? 18.031 9.945 5.117 1 59.47 102 GLU A N 1
ATOM 803 C CA . GLU A 1 102 ? 18.969 9.781 6.219 1 59.47 102 GLU A CA 1
ATOM 804 C C . GLU A 1 102 ? 18.562 10.633 7.418 1 59.47 102 GLU A C 1
ATOM 806 O O . GLU A 1 102 ? 19.172 10.539 8.484 1 59.47 102 GLU A O 1
ATOM 811 N N . ASP A 1 103 ? 17.422 11.391 7.125 1 71.94 103 ASP A N 1
ATOM 812 C CA . ASP A 1 103 ? 17.078 12.133 8.336 1 71.94 103 ASP A CA 1
ATOM 813 C C . ASP A 1 103 ? 16.094 11.359 9.203 1 71.94 103 ASP A C 1
ATOM 815 O O . ASP A 1 103 ? 14.875 11.477 9.023 1 71.94 103 ASP A O 1
ATOM 819 N N . VAL A 1 104 ? 16.578 10.648 10.086 1 73.44 104 VAL A N 1
ATOM 820 C CA . VAL A 1 104 ? 15.82 9.734 10.945 1 73.44 104 VAL A CA 1
ATOM 821 C C . VAL A 1 104 ? 14.898 10.531 11.867 1 73.44 104 VAL A C 1
ATOM 823 O O . VAL A 1 104 ? 13.977 9.977 12.469 1 73.44 104 VAL A O 1
ATOM 826 N N . LEU A 1 105 ? 15.031 11.859 11.82 1 77.12 105 LEU A N 1
ATOM 827 C CA . LEU A 1 105 ? 14.242 12.641 12.766 1 77.12 105 LEU A CA 1
ATOM 828 C C . LEU A 1 105 ? 12.938 13.117 12.133 1 77.12 105 LEU A C 1
ATOM 830 O O . LEU A 1 105 ? 12.039 13.594 12.828 1 77.12 105 LEU A O 1
ATOM 834 N N . LYS A 1 106 ? 12.812 12.953 10.875 1 79.56 106 LYS A N 1
ATOM 835 C CA . LYS A 1 106 ? 11.586 13.359 10.203 1 79.56 106 LYS A CA 1
ATOM 836 C C . LYS A 1 106 ? 10.484 12.312 10.398 1 79.56 106 LYS A C 1
ATOM 838 O O . LYS A 1 106 ? 10.758 11.109 10.398 1 79.56 106 LYS A O 1
ATOM 843 N N . VAL A 1 107 ? 9.328 12.844 10.578 1 78.31 107 VAL A N 1
ATOM 844 C CA . VAL A 1 107 ? 8.164 11.977 10.734 1 78.31 107 VAL A CA 1
ATOM 845 C C . VAL A 1 107 ? 7.859 11.273 9.414 1 78.31 107 VAL A C 1
ATOM 847 O O . VAL A 1 107 ? 7.605 10.062 9.391 1 78.31 107 VAL A O 1
ATOM 850 N N . GLY A 1 108 ? 7.895 12.062 8.328 1 76 108 GLY A N 1
ATOM 851 C CA . GLY A 1 108 ? 7.691 11.477 7.012 1 76 108 GLY A CA 1
ATOM 852 C C . GLY A 1 108 ? 8.891 10.672 6.523 1 76 108 GLY A C 1
ATOM 853 O O . GLY A 1 108 ? 10.031 11.117 6.652 1 76 108 GLY A O 1
ATOM 854 N N . ARG A 1 109 ? 8.586 9.5 5.895 1 73 109 ARG A N 1
ATOM 855 C CA . ARG A 1 109 ? 9.711 8.617 5.598 1 73 109 ARG A CA 1
ATOM 856 C C . ARG A 1 109 ? 9.844 8.391 4.098 1 73 109 ARG A C 1
ATOM 858 O O . ARG A 1 109 ? 10.961 8.367 3.568 1 73 109 ARG A O 1
ATOM 865 N N . PHE A 1 110 ? 8.766 8.391 3.434 1 73.12 110 PHE A N 1
ATOM 866 C CA . PHE A 1 110 ? 8.875 7.844 2.088 1 73.12 110 PHE A CA 1
ATOM 867 C C . PHE A 1 110 ? 8.656 8.93 1.041 1 73.12 110 PHE A C 1
ATOM 869 O O . PHE A 1 110 ? 8.836 8.695 -0.155 1 73.12 110 PHE A O 1
ATOM 876 N N . GLY A 1 111 ? 8.305 10.078 1.508 1 80.44 111 GLY A N 1
ATOM 877 C CA . GLY A 1 111 ? 8.148 11.195 0.595 1 80.44 111 GLY A CA 1
ATOM 878 C C . GLY A 1 111 ? 6.957 11.047 -0.33 1 80.44 111 GLY A C 1
ATOM 879 O O . GLY A 1 111 ? 6.953 11.594 -1.437 1 80.44 111 GLY A O 1
ATOM 880 N N . ILE A 1 112 ? 6.035 10.297 0.044 1 86.06 112 ILE A N 1
ATOM 881 C CA . ILE A 1 112 ? 4.91 10.055 -0.853 1 86.06 112 ILE A CA 1
ATOM 882 C C . ILE A 1 112 ? 3.625 10.586 -0.225 1 86.06 112 ILE A C 1
ATOM 884 O O . ILE A 1 112 ? 2.609 10.734 -0.908 1 86.06 112 ILE A O 1
ATOM 888 N N . GLY A 1 113 ? 3.633 10.977 0.99 1 87.31 113 GLY A N 1
ATOM 889 C CA . GLY A 1 113 ? 2.436 11.344 1.727 1 87.31 113 GLY A CA 1
ATOM 890 C C . GLY A 1 113 ? 1.732 12.562 1.151 1 87.31 113 GLY A C 1
ATOM 891 O O . GLY A 1 113 ? 0.501 12.617 1.124 1 87.31 113 GLY A O 1
ATOM 892 N N . PHE A 1 114 ? 2.525 13.523 0.666 1 91.94 114 PHE A N 1
ATOM 893 C CA . PHE A 1 114 ? 1.936 14.734 0.104 1 91.94 114 PHE A CA 1
ATOM 894 C C . PHE A 1 114 ? 0.964 14.391 -1.02 1 91.94 114 PHE A C 1
ATOM 896 O O . PHE A 1 114 ? -0.035 15.086 -1.216 1 91.94 114 PHE A O 1
ATOM 903 N N . SER A 1 115 ? 1.222 13.312 -1.678 1 92.19 115 SER A N 1
ATOM 904 C CA . SER A 1 115 ? 0.423 12.938 -2.84 1 92.19 115 SER A CA 1
ATOM 905 C C . SER A 1 115 ? -1.015 12.617 -2.443 1 92.19 115 SER A C 1
ATOM 907 O O . SER A 1 115 ? -1.9 12.555 -3.297 1 92.19 115 SER A O 1
ATOM 909 N N . SER A 1 116 ? -1.308 12.445 -1.205 1 91.31 116 SER A N 1
ATOM 910 C CA . SER A 1 116 ? -2.672 12.18 -0.758 1 91.31 116 SER A CA 1
ATOM 911 C C . SER A 1 116 ? -3.598 13.344 -1.08 1 91.31 116 SER A C 1
ATOM 913 O O . SER A 1 116 ? -4.816 13.172 -1.153 1 91.31 116 SER A O 1
ATOM 915 N N . VAL A 1 117 ? -3.047 14.539 -1.29 1 96.19 117 VAL A N 1
ATOM 916 C CA . VAL A 1 117 ? -3.854 15.734 -1.528 1 96.19 117 VAL A CA 1
ATOM 917 C C . VAL A 1 117 ? -4.59 15.602 -2.859 1 96.19 117 VAL A C 1
ATOM 919 O O . VAL A 1 117 ? -5.578 16.297 -3.102 1 96.19 117 VAL A O 1
ATOM 922 N N . TYR A 1 118 ? -4.129 14.734 -3.725 1 95.75 118 TYR A N 1
ATOM 923 C CA . TYR A 1 118 ? -4.742 14.555 -5.035 1 95.75 118 TYR A CA 1
ATOM 924 C C . TYR A 1 118 ? -6.098 13.867 -4.914 1 95.75 118 TYR A C 1
ATOM 926 O O . TYR A 1 118 ? -6.848 13.781 -5.891 1 95.75 118 TYR A O 1
ATOM 934 N N . HIS A 1 119 ? -6.43 13.43 -3.762 1 92.38 119 HIS A N 1
ATOM 935 C CA . HIS A 1 119 ? -7.809 13.023 -3.521 1 92.38 119 HIS A CA 1
ATOM 936 C C . HIS A 1 119 ? -8.75 14.219 -3.584 1 92.38 119 HIS A C 1
ATOM 938 O O . HIS A 1 119 ? -9.922 14.07 -3.947 1 92.38 119 HIS A O 1
ATOM 944 N N . LEU A 1 120 ? -8.25 15.391 -3.258 1 94.75 120 LEU A N 1
ATOM 945 C CA . LEU A 1 120 ? -9.062 16.594 -3.15 1 94.75 120 LEU A CA 1
ATOM 946 C C . LEU A 1 120 ? -9 17.406 -4.438 1 94.75 120 LEU A C 1
ATOM 948 O O . LEU A 1 120 ? -9.961 18.078 -4.801 1 94.75 120 LEU A O 1
ATOM 952 N N . THR A 1 121 ? -7.781 17.391 -5 1 97.5 121 THR A N 1
ATOM 953 C CA . THR A 1 121 ? -7.531 18.438 -5.992 1 97.5 121 THR A CA 1
ATOM 954 C C . THR A 1 121 ? -6.707 17.875 -7.152 1 97.5 121 THR A C 1
ATOM 956 O O . THR A 1 121 ? -6.016 16.875 -7.008 1 97.5 121 THR A O 1
ATOM 959 N N . ASP A 1 122 ? -6.855 18.516 -8.305 1 97.81 122 ASP A N 1
ATOM 960 C CA . ASP A 1 122 ? -6.023 18.219 -9.461 1 97.81 122 ASP A CA 1
ATOM 961 C C . ASP A 1 122 ? -4.938 19.281 -9.648 1 97.81 122 ASP A C 1
ATOM 963 O O . ASP A 1 122 ? -4.125 19.188 -10.57 1 97.81 122 ASP A O 1
ATOM 967 N N . LEU A 1 123 ? -4.949 20.25 -8.789 1 98.12 123 LEU A N 1
ATOM 968 C CA . LEU A 1 123 ? -4.031 21.375 -8.977 1 98.12 123 LEU A CA 1
ATOM 969 C C . LEU A 1 123 ? -3.557 21.922 -7.633 1 98.12 123 LEU A C 1
ATOM 971 O O . LEU A 1 123 ? -3.883 23.047 -7.27 1 98.12 123 LEU A O 1
ATOM 975 N N . PRO A 1 124 ? -2.699 21.234 -6.914 1 98.38 124 PRO A N 1
ATOM 976 C CA . PRO A 1 124 ? -2.17 21.781 -5.668 1 98.38 124 PRO A CA 1
ATOM 977 C C . PRO A 1 124 ? -1.289 23.016 -5.895 1 98.38 124 PRO A C 1
ATOM 979 O O . PRO A 1 124 ? -0.527 23.062 -6.863 1 98.38 124 PRO A O 1
ATOM 982 N N . CYS A 1 125 ? -1.414 23.969 -5.043 1 98.62 125 CYS A N 1
ATOM 983 C CA . CYS A 1 125 ? -0.61 25.188 -5.078 1 98.62 125 CYS A CA 1
ATOM 984 C C . CYS A 1 125 ? 0.13 25.391 -3.76 1 98.62 125 CYS A C 1
ATOM 986 O O . CYS A 1 125 ? -0.371 25.016 -2.697 1 98.62 125 CYS A O 1
ATOM 988 N N . ILE A 1 126 ? 1.306 25.953 -3.838 1 98.38 126 ILE A N 1
ATOM 989 C CA . ILE A 1 126 ? 2.131 26.203 -2.658 1 98.38 126 ILE A CA 1
ATOM 990 C C . ILE A 1 126 ? 2.688 27.625 -2.697 1 98.38 126 ILE A C 1
ATOM 992 O O . ILE A 1 126 ? 3.221 28.047 -3.719 1 98.38 126 ILE A O 1
ATOM 996 N N . VAL A 1 127 ? 2.531 28.328 -1.688 1 97.31 127 VAL A N 1
ATOM 997 C CA . VAL A 1 127 ? 3.184 29.609 -1.501 1 97.31 127 VAL A CA 1
ATOM 998 C C . VAL A 1 127 ? 4.09 29.562 -0.272 1 97.31 127 VAL A C 1
ATOM 1000 O O . VAL A 1 127 ? 3.639 29.219 0.824 1 97.31 127 VAL A O 1
ATOM 1003 N N . SER A 1 128 ? 5.262 29.828 -0.386 1 97.44 128 SER A N 1
ATOM 1004 C CA . SER A 1 128 ? 6.215 29.906 0.717 1 97.44 128 SER A CA 1
ATOM 1005 C C . SER A 1 128 ? 7.285 30.953 0.458 1 97.44 128 SER A C 1
ATOM 1007 O O . SER A 1 128 ? 7.902 30.969 -0.607 1 97.44 128 SER A O 1
ATOM 1009 N N . ASP A 1 129 ? 7.449 31.844 1.392 1 95.75 129 ASP A N 1
ATOM 1010 C CA . ASP A 1 129 ? 8.375 32.969 1.228 1 95.75 129 ASP A CA 1
ATOM 1011 C C . ASP A 1 129 ? 8.07 33.75 -0.047 1 95.75 129 ASP A C 1
ATOM 1013 O O . ASP A 1 129 ? 6.961 34.25 -0.219 1 95.75 129 ASP A O 1
ATOM 1017 N N . GLU A 1 130 ? 9.008 33.719 -1.067 1 95.94 130 GLU A N 1
ATOM 1018 C CA . GLU A 1 130 ? 8.812 34.531 -2.248 1 95.94 130 GLU A CA 1
ATOM 1019 C C . GLU A 1 130 ? 8.359 33.719 -3.445 1 95.94 130 GLU A C 1
ATOM 1021 O O . GLU A 1 130 ? 8.375 34.188 -4.582 1 95.94 130 GLU A O 1
ATOM 1026 N N . THR A 1 131 ? 7.945 32.531 -3.166 1 97 131 THR A N 1
ATOM 1027 C CA . THR A 1 131 ? 7.699 31.625 -4.289 1 97 131 THR A CA 1
ATOM 1028 C C . THR A 1 131 ? 6.258 31.125 -4.285 1 97 131 THR A C 1
ATOM 1030 O O . THR A 1 131 ? 5.738 30.719 -3.244 1 97 131 THR A O 1
ATOM 1033 N N . LEU A 1 132 ? 5.574 31.25 -5.367 1 97.31 132 LEU A N 1
ATOM 1034 C CA . LEU A 1 132 ? 4.309 30.594 -5.652 1 97.31 132 LEU A CA 1
ATOM 1035 C C . LEU A 1 132 ? 4.504 29.453 -6.656 1 97.31 132 LEU A C 1
ATOM 1037 O O . LEU A 1 132 ? 5.004 29.688 -7.762 1 97.31 132 LEU A O 1
ATOM 1041 N N . ALA A 1 133 ? 4.215 28.266 -6.277 1 98.25 133 ALA A N 1
ATOM 1042 C CA . ALA A 1 133 ? 4.324 27.109 -7.16 1 98.25 133 ALA A CA 1
ATOM 1043 C C . ALA A 1 133 ? 2.955 26.484 -7.414 1 98.25 133 ALA A C 1
ATOM 1045 O O . ALA A 1 133 ? 2.15 26.344 -6.492 1 98.25 133 ALA A O 1
ATOM 1046 N N . ILE A 1 134 ? 2.67 26.188 -8.648 1 98.19 134 ILE A N 1
ATOM 1047 C CA . ILE A 1 134 ? 1.456 25.484 -9.07 1 98.19 134 ILE A CA 1
ATOM 1048 C C . ILE A 1 134 ? 1.817 24.156 -9.711 1 98.19 134 ILE A C 1
ATOM 1050 O O . ILE A 1 134 ? 2.576 24.109 -10.68 1 98.19 134 ILE A O 1
ATOM 1054 N N . ILE A 1 135 ? 1.282 23.141 -9.156 1 98.19 135 ILE A N 1
ATOM 1055 C CA . ILE A 1 135 ? 1.552 21.797 -9.672 1 98.19 135 ILE A CA 1
ATOM 1056 C C . ILE A 1 135 ? 0.42 21.359 -10.602 1 98.19 135 ILE A C 1
ATOM 1058 O O . ILE A 1 135 ? -0.756 21.453 -10.242 1 98.19 135 ILE A O 1
ATOM 1062 N N . ASP A 1 136 ? 0.779 20.922 -11.781 1 97.44 136 ASP A N 1
ATOM 1063 C CA . ASP A 1 136 ? -0.158 20.531 -12.828 1 97.44 136 ASP A CA 1
ATOM 1064 C C . ASP A 1 136 ? 0.176 19.141 -13.359 1 97.44 136 ASP A C 1
ATOM 1066 O O . ASP A 1 136 ? 0.71 19 -14.469 1 97.44 136 ASP A O 1
ATOM 1070 N N . PRO A 1 137 ? -0.282 18.109 -12.617 1 96.19 137 PRO A N 1
ATOM 1071 C CA . PRO A 1 137 ? 0.078 16.75 -13.016 1 96.19 137 PRO A CA 1
ATOM 1072 C C . PRO A 1 137 ? -0.448 16.391 -14.406 1 96.19 137 PRO A C 1
ATOM 1074 O O . PRO A 1 137 ? 0.097 15.5 -15.062 1 96.19 137 PRO A O 1
ATOM 1077 N N . PHE A 1 138 ? -1.459 17.031 -14.93 1 96.25 138 PHE A N 1
ATOM 1078 C CA . PHE A 1 138 ? -2.031 16.75 -16.234 1 96.25 138 PHE A CA 1
ATOM 1079 C C . PHE A 1 138 ? -1.22 17.422 -17.344 1 96.25 138 PHE A C 1
ATOM 1081 O O . PHE A 1 138 ? -1.408 17.141 -18.516 1 96.25 138 PHE A O 1
ATOM 1088 N N . GLU A 1 139 ? -0.335 18.281 -16.922 1 96.19 139 GLU A N 1
ATOM 1089 C CA . GLU A 1 139 ? 0.502 19 -17.875 1 96.19 139 GLU A CA 1
ATOM 1090 C C . GLU A 1 139 ? -0.344 19.719 -18.922 1 96.19 139 GLU A C 1
ATOM 1092 O O . GLU A 1 139 ? -0.082 19.609 -20.125 1 96.19 139 GLU A O 1
ATOM 1097 N N . GLU A 1 140 ? -1.213 20.406 -18.516 1 95.38 140 GLU A N 1
ATOM 1098 C CA . GLU A 1 140 ? -2.195 20.984 -19.422 1 95.38 140 GLU A CA 1
ATOM 1099 C C . GLU A 1 140 ? -2.043 22.516 -19.484 1 95.38 140 GLU A C 1
ATOM 1101 O O . GLU A 1 140 ? -2.416 23.125 -20.484 1 95.38 140 GLU A O 1
ATOM 1106 N N . TYR A 1 141 ? -1.432 23.141 -18.516 1 95.38 141 TYR A N 1
ATOM 1107 C CA . TYR A 1 141 ? -1.613 24.578 -18.406 1 95.38 141 TYR A CA 1
ATOM 1108 C C . TYR A 1 141 ? -0.287 25.312 -18.578 1 95.38 141 TYR A C 1
ATOM 1110 O O . TYR A 1 141 ? -0.263 26.531 -18.812 1 95.38 141 TYR A O 1
ATOM 1118 N N . PHE A 1 142 ? 0.842 24.625 -18.438 1 94.5 142 PHE A N 1
ATOM 1119 C CA . PHE A 1 142 ? 2.141 25.281 -18.469 1 94.5 142 PHE A CA 1
ATOM 1120 C C . PHE A 1 142 ? 3.064 24.625 -19.469 1 94.5 142 PHE A C 1
ATOM 1122 O O . PHE A 1 142 ? 3.02 23.406 -19.656 1 94.5 142 PHE A O 1
ATOM 1129 N N . THR A 1 143 ? 3.811 25.391 -20.156 1 93.06 143 THR A N 1
ATOM 1130 C CA . THR A 1 143 ? 4.777 24.906 -21.125 1 93.06 143 THR A CA 1
ATOM 1131 C C . THR A 1 143 ? 6.137 25.562 -20.922 1 93.06 143 THR A C 1
ATOM 1133 O O . THR A 1 143 ? 6.234 26.609 -20.266 1 93.06 143 THR A O 1
ATO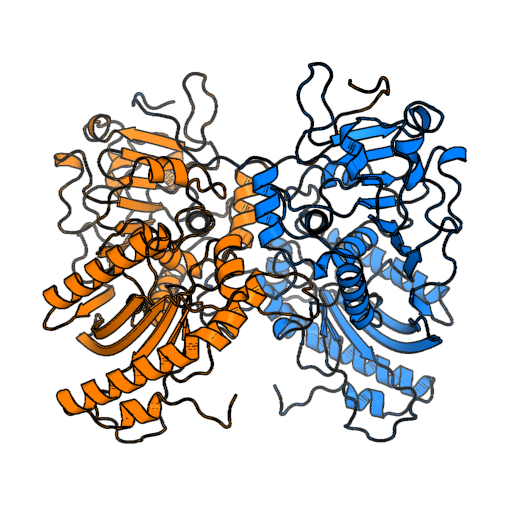M 1136 N N . ASP A 1 144 ? 7.109 24.891 -21.328 1 91.19 144 ASP A N 1
ATOM 1137 C CA . ASP A 1 144 ? 8.438 25.5 -21.297 1 91.19 144 ASP A CA 1
ATOM 1138 C C . ASP A 1 144 ? 8.641 26.438 -22.484 1 91.19 144 ASP A C 1
ATOM 1140 O O . ASP A 1 144 ? 7.684 26.797 -23.172 1 91.19 144 ASP A O 1
ATOM 1144 N N . ASN A 1 145 ? 9.953 26.891 -22.641 1 86.88 145 ASN A N 1
ATOM 1145 C CA . ASN A 1 145 ? 10.289 27.828 -23.703 1 86.88 145 ASN A CA 1
ATOM 1146 C C . ASN A 1 145 ? 10.125 27.203 -25.078 1 86.88 145 ASN A C 1
ATOM 1148 O O . ASN A 1 145 ? 9.984 27.922 -26.078 1 86.88 145 ASN A O 1
ATOM 1152 N N . ARG A 1 146 ? 10.117 25.875 -25.25 1 91 146 ARG A N 1
ATOM 1153 C CA . ARG A 1 146 ? 9.945 25.156 -26.516 1 91 146 ARG A CA 1
ATOM 1154 C C . ARG A 1 146 ? 8.516 24.656 -26.672 1 91 146 ARG A C 1
ATOM 1156 O O . ARG A 1 146 ? 8.25 23.75 -27.469 1 91 146 ARG A O 1
ATOM 1163 N N . ASN A 1 147 ? 7.684 25.109 -25.781 1 87.38 147 ASN A N 1
ATOM 1164 C CA . ASN A 1 147 ? 6.258 24.797 -25.797 1 87.38 147 ASN A CA 1
ATOM 1165 C C . ASN A 1 147 ? 5.996 23.344 -25.422 1 87.38 147 ASN A C 1
ATOM 1167 O O . ASN A 1 147 ? 5.023 22.75 -25.875 1 87.38 147 ASN A O 1
ATOM 1171 N N . ARG A 1 148 ? 6.836 22.828 -24.828 1 92.88 148 ARG A N 1
ATOM 1172 C CA . ARG A 1 148 ? 6.605 21.484 -24.266 1 92.88 148 ARG A CA 1
ATOM 1173 C C . ARG A 1 148 ? 5.855 21.562 -22.953 1 92.88 148 ARG A C 1
ATOM 1175 O O . ARG A 1 148 ? 6.141 22.438 -22.109 1 92.88 148 ARG A O 1
ATOM 1182 N N . PRO A 1 149 ? 4.859 20.609 -22.766 1 94.69 149 PRO A N 1
ATOM 1183 C CA . PRO A 1 149 ? 4.074 20.641 -21.531 1 94.69 149 PRO A CA 1
ATOM 1184 C C . PRO A 1 149 ? 4.922 20.391 -20.281 1 94.69 149 PRO A C 1
ATOM 1186 O O . PRO A 1 149 ? 5.852 19.578 -20.312 1 94.69 149 PRO A O 1
ATOM 1189 N N . LEU A 1 150 ? 4.613 21.141 -19.188 1 95.19 150 LEU A N 1
ATOM 1190 C CA . LEU A 1 150 ? 5.285 21 -17.906 1 95.19 150 LEU A CA 1
ATOM 1191 C C . LEU A 1 150 ? 4.309 20.531 -16.828 1 95.19 150 LEU A C 1
ATOM 1193 O O . LEU A 1 150 ? 3.123 20.875 -16.875 1 95.19 150 LEU A O 1
ATOM 1197 N N . PRO A 1 151 ? 4.805 19.812 -15.852 1 96.62 151 PRO A N 1
ATOM 1198 C CA . PRO A 1 151 ? 3.924 19.344 -14.781 1 96.62 151 PRO A CA 1
ATOM 1199 C C . PRO A 1 151 ? 3.635 20.422 -13.734 1 96.62 151 PRO A C 1
ATOM 1201 O O . PRO A 1 151 ? 3.051 20.125 -12.688 1 96.62 151 PRO A O 1
ATOM 1204 N N . GLY A 1 152 ? 4.02 21.641 -13.938 1 96.44 152 GLY A N 1
ATOM 1205 C CA . GLY A 1 152 ? 3.762 22.781 -13.07 1 96.44 152 GLY A CA 1
ATOM 1206 C C . GLY A 1 152 ? 4.703 23.938 -13.32 1 96.44 152 GLY A C 1
ATOM 1207 O O . GLY A 1 152 ? 5.535 23.891 -14.227 1 96.44 152 GLY A O 1
ATOM 1208 N N . TYR A 1 153 ? 4.473 24.938 -12.562 1 96.5 153 TYR A N 1
ATOM 1209 C CA . TYR A 1 153 ? 5.23 26.172 -12.75 1 96.5 153 TYR A CA 1
ATOM 1210 C C . TYR A 1 153 ? 5.344 26.953 -11.445 1 96.5 153 TYR A C 1
ATOM 1212 O O . TYR A 1 153 ? 4.434 26.922 -10.617 1 96.5 153 TYR A O 1
ATOM 1220 N N . SER A 1 154 ? 6.484 27.531 -11.242 1 97.12 154 SER A N 1
ATOM 1221 C CA . SER A 1 154 ? 6.691 28.375 -10.062 1 97.12 154 SER A CA 1
ATOM 1222 C C . SER A 1 154 ? 6.988 29.812 -10.461 1 97.12 154 SER A C 1
ATOM 1224 O O . SER A 1 154 ? 7.586 30.062 -11.508 1 97.12 154 SER A O 1
ATOM 1226 N N . PHE A 1 155 ? 6.574 30.734 -9.664 1 95.94 155 PHE A N 1
ATOM 1227 C CA . PHE A 1 155 ? 6.699 32.156 -9.898 1 95.94 155 PHE A CA 1
ATOM 1228 C C . PHE A 1 155 ? 7.309 32.875 -8.68 1 95.94 155 PHE A C 1
ATOM 1230 O O . PHE A 1 155 ? 7.066 32.469 -7.543 1 95.94 155 PHE A O 1
ATOM 1237 N N . ASN A 1 156 ? 8.094 33.844 -8.953 1 95.75 156 ASN A N 1
ATOM 1238 C CA . ASN A 1 156 ? 8.492 34.781 -7.895 1 95.75 156 ASN A CA 1
ATOM 1239 C C . ASN A 1 156 ? 7.402 35.781 -7.594 1 95.75 156 ASN A C 1
ATOM 1241 O O . ASN A 1 156 ? 6.965 36.531 -8.492 1 95.75 156 ASN A O 1
ATOM 1245 N N . LEU A 1 157 ? 7.008 35.875 -6.395 1 94.56 157 LEU A N 1
ATOM 1246 C CA . LEU A 1 157 ? 5.914 36.75 -6.004 1 94.56 157 LEU A CA 1
ATOM 1247 C C . LEU A 1 157 ? 6.234 38.188 -6.359 1 94.56 157 LEU A C 1
ATOM 1249 O O . LEU A 1 157 ? 5.336 38.969 -6.699 1 94.56 157 LEU A O 1
ATOM 1253 N N . LYS A 1 158 ? 7.461 38.594 -6.324 1 93 158 LYS A N 1
ATOM 1254 C CA . LYS A 1 158 ? 7.883 39.938 -6.66 1 93 158 LYS A CA 1
ATOM 1255 C C . LYS A 1 158 ? 7.555 40.281 -8.109 1 93 158 LYS A C 1
ATOM 1257 O O . LYS A 1 158 ? 7.309 41.438 -8.445 1 93 158 LYS A O 1
ATOM 1262 N N . ASP A 1 159 ? 7.531 39.281 -8.891 1 92.19 159 ASP A N 1
ATOM 1263 C CA . ASP A 1 159 ? 7.371 39.5 -10.32 1 92.19 159 ASP A CA 1
ATOM 1264 C C . ASP A 1 159 ? 5.898 39.438 -10.727 1 92.19 159 ASP A C 1
ATOM 1266 O O . ASP A 1 159 ? 5.52 39.906 -11.789 1 92.19 159 ASP A O 1
ATOM 1270 N N . ILE A 1 160 ? 5.066 38.875 -9.875 1 91.38 160 ILE A N 1
ATOM 1271 C CA . ILE A 1 160 ? 3.738 38.562 -10.398 1 91.38 160 ILE A CA 1
ATOM 1272 C C . ILE A 1 160 ? 2.68 39.281 -9.562 1 91.38 160 ILE A C 1
ATOM 1274 O O . ILE A 1 160 ? 1.56 39.5 -10.031 1 91.38 160 ILE A O 1
ATOM 1278 N N . VAL A 1 161 ? 2.898 39.719 -8.391 1 89.88 161 VAL A N 1
ATOM 1279 C CA . VAL A 1 161 ? 1.88 40.156 -7.449 1 89.88 161 VAL A CA 1
ATOM 1280 C C . VAL A 1 161 ? 1.263 41.469 -7.938 1 89.88 161 VAL A C 1
ATOM 1282 O O . VAL A 1 161 ? 0.078 41.719 -7.711 1 89.88 161 VAL A O 1
ATOM 1285 N N . ASP A 1 162 ? 1.981 42.312 -8.672 1 89.62 162 ASP A N 1
ATOM 1286 C CA . ASP A 1 162 ? 1.501 43.625 -9.094 1 89.62 162 ASP A CA 1
ATOM 1287 C C . ASP A 1 162 ? 0.993 43.594 -10.531 1 89.62 162 ASP A C 1
ATOM 1289 O O . ASP A 1 162 ? 0.604 44.625 -11.086 1 89.62 162 ASP A O 1
ATOM 1293 N N . ARG A 1 163 ? 0.98 42.438 -11.055 1 90.62 163 ARG A N 1
ATOM 1294 C CA . ARG A 1 163 ? 0.548 42.312 -12.445 1 90.62 163 ARG A CA 1
ATOM 1295 C C . ARG A 1 163 ? -0.968 42.156 -12.539 1 90.62 163 ARG A C 1
ATOM 1297 O O . ARG A 1 163 ? -1.54 41.188 -12.039 1 90.62 163 ARG A O 1
ATOM 1304 N N . HIS A 1 164 ? -1.558 43.031 -13.258 1 91.12 164 HIS A N 1
ATOM 1305 C CA . HIS A 1 164 ? -3.01 43.062 -13.383 1 91.12 164 HIS A CA 1
ATOM 1306 C C . HIS A 1 164 ? -3.516 41.875 -14.211 1 91.12 164 HIS A C 1
ATOM 1308 O O . HIS A 1 164 ? -4.641 41.406 -14.008 1 91.12 164 HIS A O 1
ATOM 1314 N N . GLU A 1 165 ? -2.711 41.406 -15.109 1 91.75 165 GLU A N 1
ATOM 1315 C CA . GLU A 1 165 ? -3.115 40.344 -16.031 1 91.75 165 GLU A CA 1
ATOM 1316 C C . GLU A 1 165 ? -3.322 39.031 -15.297 1 91.75 165 GLU A C 1
ATOM 1318 O O . GLU A 1 165 ? -3.924 38.094 -15.836 1 91.75 165 GLU A O 1
ATOM 1323 N N . VAL A 1 166 ? -2.836 38.938 -14.016 1 94.25 166 VAL A N 1
ATOM 1324 C CA . VAL A 1 166 ? -2.996 37.688 -13.281 1 94.25 166 VAL A CA 1
ATOM 1325 C C . VAL A 1 166 ? -3.629 37.969 -11.922 1 94.25 166 VAL A C 1
ATOM 1327 O O . VAL A 1 166 ? -3.43 37.219 -10.969 1 94.25 166 VAL A O 1
ATOM 1330 N N . SER A 1 167 ? -4.336 39.062 -11.805 1 94.12 167 SER A N 1
ATOM 1331 C CA . SER A 1 167 ? -4.91 39.469 -10.523 1 94.12 167 SER A CA 1
ATOM 1332 C C . SER A 1 167 ? -5.91 38.438 -10.008 1 94.12 167 SER A C 1
ATOM 1334 O O . SER A 1 167 ? -5.93 38.125 -8.82 1 94.12 167 SER A O 1
ATOM 1336 N N . ASP A 1 168 ? -6.738 37.938 -10.891 1 96.44 168 ASP A N 1
ATOM 1337 C CA . ASP A 1 168 ? -7.711 36.906 -10.469 1 96.44 168 ASP A CA 1
ATOM 1338 C C . ASP A 1 168 ? -7.012 35.625 -10.031 1 96.44 168 ASP A C 1
ATOM 1340 O O . ASP A 1 168 ? -7.484 34.938 -9.117 1 96.44 168 ASP A O 1
ATOM 1344 N N . GLN A 1 169 ? -5.922 35.281 -10.695 1 95.69 169 GLN A N 1
ATOM 1345 C CA . GLN A 1 169 ? -5.176 34.094 -10.336 1 95.69 169 GLN A CA 1
ATOM 1346 C C . GLN A 1 169 ? -4.602 34.188 -8.93 1 95.69 169 GLN A C 1
ATOM 1348 O O . GLN A 1 169 ? -4.492 33.188 -8.227 1 95.69 169 GLN A O 1
ATOM 1353 N N . LEU A 1 170 ? -4.258 35.438 -8.508 1 95.44 170 LEU A N 1
ATOM 1354 C CA . LEU A 1 170 ? -3.566 35.656 -7.246 1 95.44 170 LEU A CA 1
ATOM 1355 C C . LEU A 1 170 ? -4.559 35.875 -6.113 1 95.44 170 LEU A C 1
ATOM 1357 O O . LEU A 1 170 ? -4.223 35.719 -4.938 1 95.44 170 LEU A O 1
ATOM 1361 N N . ALA A 1 171 ? -5.773 36.188 -6.445 1 94.75 171 ALA A N 1
ATOM 1362 C CA . ALA A 1 171 ? -6.793 36.594 -5.477 1 94.75 171 ALA A CA 1
ATOM 1363 C C . ALA A 1 171 ? -6.977 35.531 -4.406 1 94.75 171 ALA A C 1
ATOM 1365 O O . ALA A 1 171 ? -7.109 35.844 -3.221 1 94.75 171 ALA A O 1
ATOM 1366 N N . PRO A 1 172 ? -6.941 34.219 -4.762 1 96 172 PRO A N 1
ATOM 1367 C CA . PRO A 1 172 ? -7.176 33.188 -3.752 1 96 172 PRO A CA 1
ATOM 1368 C C . PRO A 1 172 ? -6.078 33.156 -2.691 1 96 172 PRO A C 1
ATOM 1370 O O . PRO A 1 172 ? -6.266 32.531 -1.634 1 96 172 PRO A O 1
ATOM 1373 N N . PHE A 1 173 ? -4.957 33.75 -2.9 1 95.31 173 PHE A N 1
ATOM 1374 C CA . PHE A 1 173 ? -3.83 33.625 -1.982 1 95.31 173 PHE A CA 1
ATOM 1375 C C . PHE A 1 173 ? -3.729 34.875 -1.096 1 95.31 173 PHE A C 1
ATOM 1377 O O . PHE A 1 173 ? -2.904 34.906 -0.181 1 95.31 173 PHE A O 1
ATOM 1384 N N . LEU A 1 174 ? -4.578 35.812 -1.363 1 91.19 174 LEU A N 1
ATOM 1385 C CA . LEU A 1 174 ? -4.504 37.094 -0.638 1 91.19 174 LEU A CA 1
ATOM 1386 C C . LEU A 1 174 ? -5.508 37.125 0.507 1 91.19 174 LEU A C 1
ATOM 1388 O O . LEU A 1 174 ? -6.676 36.75 0.324 1 91.19 174 LEU A O 1
ATOM 1392 N N . GLY A 1 175 ? -5.039 37.469 1.685 1 88.19 175 GLY A N 1
ATOM 1393 C CA . GLY A 1 175 ? -5.914 37.656 2.834 1 88.19 175 GLY A CA 1
ATOM 1394 C C . GLY A 1 175 ? -6.586 36.375 3.287 1 88.19 175 GLY A C 1
ATOM 1395 O O . GLY A 1 175 ? -7.785 36.375 3.572 1 88.19 175 GLY A O 1
ATOM 1396 N N . VAL A 1 176 ? -5.879 35.312 3.318 1 88.94 176 VAL A N 1
ATOM 1397 C CA . VAL A 1 176 ? -6.465 34 3.639 1 88.94 176 VAL A CA 1
ATOM 1398 C C . VAL A 1 176 ? -6.52 33.812 5.156 1 88.94 176 VAL A C 1
ATOM 1400 O O . VAL A 1 176 ? -7.543 33.406 5.699 1 88.94 176 VAL A O 1
ATOM 1403 N N . PHE A 1 177 ? -5.402 34.094 5.809 1 83.94 177 PHE A N 1
ATOM 1404 C CA . PHE A 1 177 ? -5.332 33.906 7.254 1 83.94 177 PHE A CA 1
ATOM 1405 C C . PHE A 1 177 ? -5.168 35.219 7.973 1 83.94 177 PHE A C 1
ATOM 1407 O O . PHE A 1 177 ? -4.512 36.125 7.461 1 83.94 177 PHE A O 1
ATOM 1414 N N . GLU A 1 178 ? -5.746 35.312 9.109 1 75.44 178 GLU A N 1
ATOM 1415 C CA . GLU A 1 178 ? -5.617 36.531 9.914 1 75.44 178 GLU A CA 1
ATOM 1416 C C . GLU A 1 178 ? -4.176 36.719 10.367 1 75.44 178 GLU A C 1
ATOM 1418 O O . GLU A 1 178 ? -3.492 35.781 10.742 1 75.44 178 GLU A O 1
ATOM 1423 N N . GLY A 1 179 ? -3.768 37.969 10.352 1 63.56 179 GLY A N 1
ATOM 1424 C CA . GLY A 1 179 ? -2.461 38.281 10.898 1 63.56 179 GLY A CA 1
ATOM 1425 C C . GLY A 1 179 ? -1.339 38.156 9.891 1 63.56 179 GLY A C 1
ATOM 1426 O O . GLY A 1 179 ? -0.2 38.531 10.156 1 63.56 179 GLY A O 1
ATOM 1427 N N . GLN A 1 180 ? -1.65 37.406 8.945 1 63.94 180 GLN A N 1
ATOM 1428 C CA . GLN A 1 180 ? -0.6 37.281 7.941 1 63.94 180 GLN A CA 1
ATOM 1429 C C . GLN A 1 180 ? -0.495 38.562 7.105 1 63.94 180 GLN A C 1
ATOM 1431 O O . GLN A 1 180 ? -1.512 39.156 6.727 1 63.94 180 GLN A O 1
ATOM 1436 N N . GLU A 1 181 ? 0.701 39.031 7.223 1 65.94 181 GLU A N 1
ATOM 1437 C CA . GLU A 1 181 ? 0.94 40.188 6.371 1 65.94 181 GLU A CA 1
ATOM 1438 C C . GLU A 1 181 ? 0.516 39.906 4.93 1 65.94 181 GLU A C 1
ATOM 1440 O O . GLU A 1 181 ? 0.626 38.781 4.449 1 65.94 181 GLU A O 1
ATOM 1445 N N . ASP A 1 182 ? 0.112 40.906 4.43 1 75.75 182 ASP A N 1
ATOM 1446 C CA . ASP A 1 182 ? -0.444 40.844 3.082 1 75.75 182 ASP A CA 1
ATOM 1447 C C . ASP A 1 182 ? 0.624 40.469 2.062 1 75.75 182 ASP A C 1
ATOM 1449 O O . ASP A 1 182 ? 1.655 41.125 1.95 1 75.75 182 ASP A O 1
ATOM 1453 N N . ILE A 1 183 ? 0.544 39.281 1.514 1 86.38 183 ILE A N 1
ATOM 1454 C CA . ILE A 1 183 ? 1.429 38.812 0.457 1 86.38 183 ILE A CA 1
ATOM 1455 C C . ILE A 1 183 ? 1.62 39.906 -0.591 1 86.38 183 ILE A C 1
ATOM 1457 O O . ILE A 1 183 ? 2.701 40.031 -1.169 1 86.38 183 ILE A O 1
ATOM 1461 N N . LYS A 1 184 ? 0.593 40.688 -0.791 1 84.69 184 LYS A N 1
ATOM 1462 C CA . LYS A 1 184 ? 0.654 41.719 -1.8 1 84.69 184 LYS A CA 1
ATOM 1463 C C . LYS A 1 184 ? 1.654 42.812 -1.402 1 84.69 184 LYS A C 1
ATOM 1465 O O . LYS A 1 184 ? 2.449 43.25 -2.23 1 84.69 184 LYS A O 1
ATOM 1470 N N . SER A 1 185 ? 1.623 43.156 -0.192 1 86.81 185 SER A N 1
ATOM 1471 C CA . SER A 1 185 ? 2.484 44.219 0.277 1 86.81 185 SER A CA 1
ATOM 1472 C C . SER A 1 185 ? 3.91 43.75 0.508 1 86.81 185 SER A C 1
ATOM 1474 O O . SER A 1 185 ? 4.871 44.438 0.147 1 86.81 185 SER A O 1
ATOM 1476 N N . ARG A 1 186 ? 4.137 42.594 0.988 1 88.81 186 ARG A N 1
ATOM 1477 C CA . ARG A 1 186 ? 5.445 42.062 1.377 1 88.81 186 ARG A CA 1
ATOM 1478 C C . ARG A 1 186 ? 6.102 41.312 0.227 1 88.81 186 ARG A C 1
ATOM 1480 O O . ARG A 1 186 ? 7.312 41.094 0.24 1 88.81 186 ARG A O 1
ATOM 1487 N N . LYS A 1 187 ? 5.352 40.906 -0.671 1 92.38 187 LYS A N 1
ATOM 1488 C CA . LYS A 1 187 ? 5.809 40.094 -1.797 1 92.38 187 LYS A CA 1
ATOM 1489 C C . LYS A 1 187 ? 6.461 38.812 -1.315 1 92.38 187 LYS A C 1
ATOM 1491 O O . LYS A 1 187 ? 7.438 38.344 -1.904 1 92.38 187 LYS A O 1
ATOM 1496 N N . SER A 1 188 ? 6.043 38.375 -0.167 1 93.88 188 SER A N 1
ATOM 1497 C CA . SER A 1 188 ? 6.496 37.156 0.442 1 93.88 188 SER A CA 1
ATOM 1498 C C . SER A 1 188 ? 5.508 36.656 1.498 1 93.88 188 SER A C 1
ATOM 1500 O O . SER A 1 188 ? 4.652 37.406 1.956 1 93.88 188 SER A O 1
ATOM 1502 N N . LEU A 1 189 ? 5.551 35.438 1.803 1 94.44 189 LEU A N 1
ATOM 1503 C CA . LEU A 1 189 ? 4.77 34.844 2.883 1 94.44 189 LEU A CA 1
ATOM 1504 C C . LEU A 1 189 ? 5.68 34.312 3.98 1 94.44 189 LEU A C 1
ATOM 1506 O O . LEU A 1 189 ? 6.574 33.5 3.709 1 94.44 189 LEU A O 1
ATOM 1510 N N . GLN A 1 190 ? 5.484 34.812 5.16 1 93.25 190 GLN A N 1
ATOM 1511 C CA . GLN A 1 190 ? 6.223 34.25 6.297 1 93.25 190 GLN A CA 1
ATOM 1512 C C . GLN A 1 190 ? 5.637 32.938 6.742 1 93.25 190 GLN A C 1
ATOM 1514 O O . GLN A 1 190 ? 4.91 32.844 7.738 1 93.25 190 GLN A O 1
ATOM 1519 N N . GLY A 1 191 ? 6.004 31.859 6.133 1 95.56 191 GLY A N 1
ATOM 1520 C CA . GLY A 1 191 ? 5.473 30.516 6.312 1 95.56 191 GLY A CA 1
ATOM 1521 C C . GLY A 1 191 ? 5.184 29.797 5 1 95.56 191 GLY A C 1
ATOM 1522 O O . GLY A 1 191 ? 5.777 30.125 3.971 1 95.56 191 GLY A O 1
ATOM 1523 N N . THR A 1 192 ? 4.383 28.797 5.051 1 97.25 192 THR A N 1
ATOM 1524 C CA . THR A 1 192 ? 3.996 28.031 3.871 1 97.25 192 THR A CA 1
ATOM 1525 C C . THR A 1 192 ? 2.484 27.812 3.832 1 97.25 192 THR A C 1
ATOM 1527 O O . THR A 1 192 ? 1.883 27.406 4.828 1 97.25 192 THR A O 1
ATOM 1530 N N . MET A 1 193 ? 1.947 28.156 2.742 1 97.44 193 MET A N 1
ATOM 1531 C CA . MET A 1 193 ? 0.515 27.984 2.523 1 97.44 193 MET A CA 1
ATOM 1532 C C . MET A 1 193 ? 0.261 27.062 1.333 1 97.44 193 MET A C 1
ATOM 1534 O O . MET A 1 193 ? 0.847 27.25 0.264 1 97.44 193 MET A O 1
ATOM 1538 N N . PHE A 1 194 ? -0.558 26.078 1.529 1 98.44 194 PHE A N 1
ATOM 1539 C CA . PHE A 1 194 ? -1.047 25.203 0.462 1 98.44 194 PHE A CA 1
ATOM 1540 C C . PHE A 1 194 ? -2.498 25.531 0.126 1 98.44 194 PHE A C 1
ATOM 1542 O O . PHE A 1 194 ? -3.299 25.812 1.019 1 98.44 194 PHE A O 1
ATOM 1549 N N . ARG A 1 195 ? -2.803 25.516 -1.061 1 98.62 195 ARG A N 1
ATOM 1550 C CA . ARG A 1 195 ? -4.184 25.609 -1.527 1 98.62 195 ARG A CA 1
ATOM 1551 C C . ARG A 1 195 ? -4.551 24.422 -2.396 1 98.62 195 ARG A C 1
ATOM 1553 O O . ARG A 1 195 ? -3.828 24.078 -3.338 1 98.62 195 ARG A O 1
ATOM 1560 N N . PHE A 1 196 ? -5.617 23.844 -2.064 1 98.44 196 PHE A N 1
ATOM 1561 C CA . PHE A 1 196 ? -6.129 22.688 -2.799 1 98.44 196 PHE A CA 1
ATOM 1562 C C . PHE A 1 196 ? -7.531 22.969 -3.332 1 98.44 196 PHE A C 1
ATOM 1564 O O . PHE A 1 196 ? -8.523 22.609 -2.695 1 98.44 196 PHE A O 1
ATOM 1571 N N . PRO A 1 197 ? -7.547 23.625 -4.523 1 98.5 197 PRO A N 1
ATOM 1572 C CA . PRO A 1 197 ? -8.875 23.781 -5.117 1 98.5 197 PRO A CA 1
ATOM 1573 C C . PRO A 1 197 ? -9.602 22.453 -5.309 1 98.5 197 PRO A C 1
ATOM 1575 O O . PRO A 1 197 ? -9.039 21.516 -5.879 1 98.5 197 PRO A O 1
ATOM 1578 N N . LEU A 1 198 ? -10.828 22.359 -4.836 1 97.62 198 LEU A N 1
ATOM 1579 C CA . LEU A 1 198 ? -11.555 21.094 -4.84 1 97.62 198 LEU A CA 1
ATOM 1580 C C . LEU A 1 198 ? -11.93 20.688 -6.262 1 97.62 198 LEU A C 1
ATOM 1582 O O . LEU A 1 198 ? -12.328 21.531 -7.066 1 97.62 198 LEU A O 1
ATOM 1586 N N . ARG A 1 199 ? -11.703 19.422 -6.52 1 95.75 199 ARG A N 1
ATOM 1587 C CA . ARG A 1 199 ? -12.117 18.859 -7.797 1 95.75 199 ARG A CA 1
ATOM 1588 C C . ARG A 1 199 ? -13.633 18.969 -7.977 1 95.75 199 ARG A C 1
ATOM 1590 O O . ARG A 1 199 ? -14.398 18.641 -7.07 1 95.75 199 ARG A O 1
ATOM 1597 N N . VAL A 1 200 ? -14.062 19.391 -9.156 1 93.25 200 VAL A N 1
ATOM 1598 C CA . VAL A 1 200 ? -15.484 19.641 -9.359 1 93.25 200 VAL A CA 1
ATOM 1599 C C . VAL A 1 200 ? -16.078 18.516 -10.211 1 93.25 200 VAL A C 1
ATOM 1601 O O . VAL A 1 200 ? -17.297 18.328 -10.227 1 93.25 200 VAL A O 1
ATOM 1604 N N . SER A 1 201 ? -15.32 17.797 -10.938 1 93.75 201 SER A N 1
ATOM 1605 C CA . SER A 1 201 ? -15.727 16.641 -11.727 1 93.75 201 SER A CA 1
ATOM 1606 C C . SER A 1 201 ? -14.656 15.555 -11.711 1 93.75 201 SER A C 1
ATOM 1608 O O . SER A 1 201 ? -13.469 15.852 -11.531 1 93.75 201 SER A O 1
ATOM 1610 N N . PRO A 1 202 ? -15.125 14.289 -11.844 1 90.75 202 PRO A N 1
ATOM 1611 C CA . PRO A 1 202 ? -14.125 13.219 -11.852 1 90.75 202 PRO A CA 1
ATOM 1612 C C . PRO A 1 202 ? -13.031 13.43 -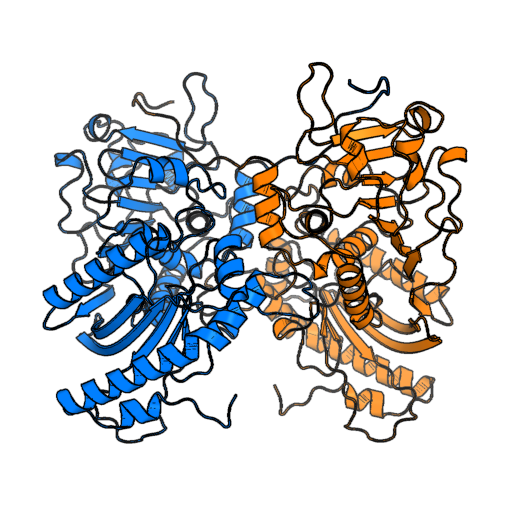12.891 1 90.75 202 PRO A C 1
ATOM 1614 O O . PRO A 1 202 ? -13.305 13.945 -13.984 1 90.75 202 PRO A O 1
ATOM 1617 N N . SER A 1 203 ? -11.836 13.133 -12.539 1 93.44 203 SER A N 1
ATOM 1618 C CA . SER A 1 203 ? -10.703 13.234 -13.453 1 93.44 203 SER A CA 1
ATOM 1619 C C . SER A 1 203 ? -10 11.891 -13.609 1 93.44 203 SER A C 1
ATOM 1621 O O . SER A 1 203 ? -10.383 10.906 -12.984 1 93.44 203 SER A O 1
ATOM 1623 N N . LYS A 1 204 ? -9.023 11.883 -14.477 1 90.12 204 LYS A N 1
ATOM 1624 C CA . LYS A 1 204 ? -8.242 10.672 -14.695 1 90.12 204 LYS A CA 1
ATOM 1625 C C . LYS A 1 204 ? -7.422 10.32 -13.461 1 90.12 204 LYS A C 1
ATOM 1627 O O . LYS A 1 204 ? -7.078 9.148 -13.25 1 90.12 204 LYS A O 1
ATOM 1632 N N . LEU A 1 205 ? -7.156 11.328 -12.656 1 91.94 205 LEU A N 1
ATOM 1633 C CA . LEU A 1 205 ? -6.344 11.125 -11.461 1 91.94 205 LEU A CA 1
ATOM 1634 C C . LEU A 1 205 ? -7.164 10.477 -10.352 1 91.94 205 LEU A C 1
ATOM 1636 O O . LEU A 1 205 ? -6.676 9.586 -9.648 1 91.94 205 LEU A O 1
ATOM 1640 N N . CYS A 1 206 ? -8.289 10.883 -10.18 1 89.38 206 CYS A N 1
ATOM 1641 C CA . CYS A 1 206 ? -9.188 10.43 -9.125 1 89.38 206 CYS A CA 1
ATOM 1642 C C . CYS A 1 206 ? -10.641 10.727 -9.477 1 89.38 206 CYS A C 1
ATOM 1644 O O . CYS A 1 206 ? -10.953 11.789 -10.008 1 89.38 206 CYS A O 1
ATOM 1646 N N . THR A 1 207 ? -11.516 9.789 -9.18 1 84.38 207 THR A N 1
ATOM 1647 C CA . THR A 1 207 ? -12.914 9.977 -9.539 1 84.38 207 THR A CA 1
ATOM 1648 C C . THR A 1 207 ? -13.695 10.609 -8.391 1 84.38 207 THR A C 1
ATOM 1650 O O . THR A 1 207 ? -14.836 11.047 -8.57 1 84.38 207 THR A O 1
ATOM 1653 N N . SER A 1 208 ? -13.094 10.758 -7.27 1 83.25 208 SER A N 1
ATOM 1654 C CA . SER A 1 208 ? -13.766 11.289 -6.094 1 83.25 208 SER A CA 1
ATOM 1655 C C . SER A 1 208 ? -13.969 12.797 -6.215 1 83.25 208 SER A C 1
ATOM 1657 O O . SER A 1 208 ? -13.062 13.523 -6.629 1 83.25 208 SER A O 1
ATOM 1659 N N . VAL A 1 209 ? -15.18 13.242 -5.945 1 90.44 209 VAL A N 1
ATOM 1660 C CA . VAL A 1 209 ? -15.523 14.656 -5.887 1 90.44 209 VAL A CA 1
ATOM 1661 C C . VAL A 1 209 ? -16.016 15.008 -4.484 1 90.44 209 VAL A C 1
ATOM 1663 O O . VAL A 1 209 ? -16.969 14.414 -3.982 1 90.44 209 VAL A O 1
ATOM 1666 N N . PHE A 1 210 ? -15.359 15.945 -3.824 1 91.25 210 PHE A N 1
ATOM 1667 C CA . PHE A 1 210 ? -15.719 16.328 -2.463 1 91.25 210 PHE A CA 1
ATOM 1668 C C . PHE A 1 210 ? -16.703 17.5 -2.469 1 91.25 210 PHE A C 1
ATOM 1670 O O . PHE A 1 210 ? -16.344 18.609 -2.855 1 91.25 210 PHE A O 1
ATOM 1677 N N . THR A 1 211 ? -17.844 17.203 -2.021 1 91.62 211 THR A N 1
ATOM 1678 C CA . THR A 1 211 ? -18.828 18.234 -1.773 1 91.62 211 THR A CA 1
ATOM 1679 C C . THR A 1 211 ? -18.609 18.875 -0.404 1 91.62 211 THR A C 1
ATOM 1681 O O . THR A 1 211 ? -17.703 18.484 0.336 1 91.62 211 THR A O 1
ATOM 1684 N N . GLN A 1 212 ? -19.406 19.906 -0.126 1 93.5 212 GLN A N 1
ATOM 1685 C CA . GLN A 1 212 ? -19.344 20.562 1.181 1 93.5 212 GLN A CA 1
ATOM 1686 C C . GLN A 1 212 ? -19.562 19.547 2.305 1 93.5 212 GLN A C 1
ATOM 1688 O O . GLN A 1 212 ? -18.859 19.578 3.316 1 93.5 212 GLN A O 1
ATOM 1693 N N . GLN A 1 213 ? -20.516 18.688 2.113 1 91.69 213 GLN A N 1
ATOM 1694 C CA . GLN A 1 213 ? -20.844 17.688 3.127 1 91.69 213 GLN A CA 1
ATOM 1695 C C . GLN A 1 213 ? -19.656 16.766 3.383 1 91.69 213 GLN A C 1
ATOM 1697 O O . GLN A 1 213 ? -19.359 16.422 4.531 1 91.69 213 GLN A O 1
ATOM 1702 N N . GLU A 1 214 ? -19.016 16.344 2.355 1 90.38 214 GLU A N 1
ATOM 1703 C CA . GLU A 1 214 ? -17.891 15.422 2.482 1 90.38 214 GLU A CA 1
ATOM 1704 C C . GLU A 1 214 ? -16.703 16.094 3.182 1 90.38 214 GLU A C 1
ATOM 1706 O O . GLU A 1 214 ? -16.016 15.461 3.979 1 90.38 214 GLU A O 1
ATOM 1711 N N . ILE A 1 215 ? -16.469 17.344 2.867 1 93.38 215 ILE A N 1
ATOM 1712 C CA . ILE A 1 215 ? -15.383 18.078 3.514 1 93.38 215 ILE A CA 1
ATOM 1713 C C . ILE A 1 215 ? -15.68 18.234 5.004 1 93.38 215 ILE A C 1
ATOM 1715 O O . ILE A 1 215 ? -14.789 18.078 5.84 1 93.38 215 ILE A O 1
ATOM 1719 N N . LEU A 1 216 ? -16.906 18.531 5.305 1 92.81 216 LEU A N 1
ATOM 1720 C CA . LEU A 1 216 ? -17.281 18.688 6.703 1 92.81 216 LEU A CA 1
ATOM 1721 C C . LEU A 1 216 ? -17.125 17.359 7.453 1 92.81 216 LEU A C 1
ATOM 1723 O O . LEU A 1 216 ? -16.734 17.344 8.625 1 92.81 216 LEU A O 1
ATOM 1727 N N . LYS A 1 217 ? -17.438 16.297 6.801 1 89.88 217 LYS A N 1
ATOM 1728 C CA . LYS A 1 217 ? -17.219 14.977 7.395 1 89.88 217 LYS A CA 1
ATOM 1729 C C . LYS A 1 217 ? -15.727 14.734 7.664 1 89.88 217 LYS A C 1
ATOM 1731 O O . LYS A 1 217 ? -15.367 14.164 8.695 1 89.88 217 LYS A O 1
ATOM 1736 N N . LEU A 1 218 ? -14.961 15.125 6.719 1 90.31 218 LEU A N 1
ATOM 1737 C CA . LEU A 1 218 ? -13.516 15.008 6.867 1 90.31 218 LEU A CA 1
ATOM 1738 C C . LEU A 1 218 ? -13.031 15.797 8.078 1 90.31 218 LEU A C 1
ATOM 1740 O O . LEU A 1 218 ? -12.219 15.305 8.859 1 90.31 218 LEU A O 1
ATOM 1744 N N . LEU A 1 219 ? -13.516 17 8.219 1 92.25 219 LEU A N 1
ATOM 1745 C CA . LEU A 1 219 ? -13.117 17.859 9.336 1 92.25 219 LEU A CA 1
ATOM 1746 C C . LEU A 1 219 ? -13.633 17.312 10.656 1 92.25 219 LEU A C 1
ATOM 1748 O O . LEU A 1 219 ? -12.969 17.422 11.688 1 92.25 219 LEU A O 1
ATOM 1752 N N . LYS A 1 220 ? -14.789 16.719 10.602 1 89.25 220 LYS A N 1
ATOM 1753 C CA . LYS A 1 220 ? -15.336 16.094 11.805 1 89.25 220 LYS A CA 1
ATOM 1754 C C . LYS A 1 220 ? -14.484 14.922 12.25 1 89.25 220 LYS A C 1
ATOM 1756 O O . LYS A 1 220 ? -14.242 14.742 13.445 1 89.25 220 LYS A O 1
ATOM 1761 N N . ALA A 1 221 ? -14.07 14.102 11.289 1 86.12 221 ALA A N 1
ATOM 1762 C CA . ALA A 1 221 ? -13.195 12.984 11.609 1 86.12 221 ALA A CA 1
ATOM 1763 C C . ALA A 1 221 ? -11.883 13.469 12.227 1 86.12 221 ALA A C 1
ATOM 1765 O O . ALA A 1 221 ? -11.367 12.859 13.164 1 86.12 221 ALA A O 1
ATOM 1766 N N . PHE A 1 222 ? -11.406 14.523 11.703 1 89.62 222 PHE A N 1
ATOM 1767 C CA . PHE A 1 222 ? -10.195 15.133 12.227 1 89.62 222 PHE A CA 1
ATOM 1768 C C . PHE A 1 222 ? -10.406 15.641 13.648 1 89.62 222 PHE A C 1
ATOM 1770 O O . PHE A 1 222 ? -9.523 15.523 14.5 1 89.62 222 PHE A O 1
ATOM 1777 N N . LYS A 1 223 ? -11.531 16.172 13.859 1 89.19 223 LYS A N 1
ATOM 1778 C CA . LYS A 1 223 ? -11.898 16.719 15.164 1 89.19 223 LYS A CA 1
ATOM 1779 C C . LYS A 1 223 ? -11.93 15.633 16.234 1 89.19 223 LYS A C 1
ATOM 1781 O O . LYS A 1 223 ? -11.578 15.875 17.391 1 89.19 223 LYS A O 1
ATOM 1786 N N . GLU A 1 224 ? -12.266 14.461 15.836 1 84.56 224 GLU A N 1
ATOM 1787 C CA . GLU A 1 224 ? -12.375 13.352 16.781 1 84.56 224 GLU A CA 1
ATOM 1788 C C . GLU A 1 224 ? -11.016 13.016 17.391 1 84.56 224 GLU A C 1
ATOM 1790 O O . GLU A 1 224 ? -10.93 12.617 18.547 1 84.56 224 GLU A O 1
ATOM 1795 N N . ASP A 1 225 ? -9.977 13.203 16.641 1 86.62 225 ASP A N 1
ATOM 1796 C CA . ASP A 1 225 ? -8.633 12.914 17.109 1 86.62 225 ASP A CA 1
ATOM 1797 C C . ASP A 1 225 ? -7.953 14.18 17.641 1 86.62 225 ASP A C 1
ATOM 1799 O O . ASP A 1 225 ? -6.793 14.141 18.062 1 86.62 225 ASP A O 1
ATOM 1803 N N . SER A 1 226 ? -8.609 15.266 17.641 1 84.19 226 SER A N 1
ATOM 1804 C CA . SER A 1 226 ? -7.992 16.578 17.844 1 84.19 226 SER A CA 1
ATOM 1805 C C . SER A 1 226 ? -7.305 16.656 19.188 1 84.19 226 SER A C 1
ATOM 1807 O O . SER A 1 226 ? -6.191 17.188 19.297 1 84.19 226 SER A O 1
ATOM 1809 N N . LEU A 1 227 ? -7.84 16 20.219 1 86.31 227 LEU A N 1
ATOM 1810 C CA . LEU A 1 227 ? -7.328 16.172 21.578 1 86.31 227 LEU A CA 1
ATOM 1811 C C . LEU A 1 227 ? -6.047 15.375 21.781 1 86.31 227 LEU A C 1
ATOM 1813 O O . LEU A 1 227 ? -5.328 15.586 22.75 1 86.31 227 LEU A O 1
ATOM 1817 N N . ILE A 1 228 ? -5.742 14.523 20.875 1 93.5 228 ILE A N 1
ATOM 1818 C CA . ILE A 1 228 ? -4.566 13.695 21.125 1 93.5 228 ILE A CA 1
ATOM 1819 C C . ILE A 1 228 ? -3.52 13.945 20.031 1 93.5 228 ILE A C 1
ATOM 1821 O O . ILE A 1 228 ? -2.41 13.406 20.109 1 93.5 228 ILE A O 1
ATOM 1825 N N . LEU A 1 229 ? -3.74 14.82 19.078 1 94.31 229 LEU A N 1
ATOM 1826 C CA . LEU A 1 229 ? -2.871 15.031 17.922 1 94.31 229 LEU A CA 1
ATOM 1827 C C . LEU A 1 229 ? -1.515 15.578 18.359 1 94.31 229 LEU A C 1
ATOM 1829 O O . LEU A 1 229 ? -0.491 15.273 17.734 1 94.31 229 LEU A O 1
ATOM 1833 N N . LEU A 1 230 ? -1.511 16.344 19.406 1 95.5 230 LEU A N 1
ATOM 1834 C CA . LEU A 1 230 ? -0.304 17.062 19.781 1 95.5 230 LEU A CA 1
ATOM 1835 C C . LEU A 1 230 ? 0.55 16.25 20.75 1 95.5 230 LEU A C 1
ATOM 1837 O O . LEU A 1 230 ? 1.664 16.656 21.094 1 95.5 230 LEU A O 1
ATOM 1841 N N . LEU A 1 231 ? 0.145 15.102 21.156 1 95.94 231 LEU A N 1
ATOM 1842 C CA . LEU A 1 231 ? 0.72 14.383 22.281 1 95.94 231 LEU A CA 1
ATOM 1843 C C . LEU A 1 231 ? 2.195 14.078 22.047 1 95.94 231 LEU A C 1
ATOM 1845 O O . LEU A 1 231 ? 3.016 14.195 22.953 1 95.94 231 LEU A O 1
ATOM 1849 N N . PHE A 1 232 ? 2.516 13.727 20.844 1 95.94 232 PHE A N 1
ATOM 1850 C CA . PHE A 1 232 ? 3.871 13.234 20.625 1 95.94 232 PHE A CA 1
ATOM 1851 C C . PHE A 1 232 ? 4.574 14.047 19.547 1 95.94 232 PHE A C 1
ATOM 1853 O O . PHE A 1 232 ? 5.559 13.586 18.953 1 95.94 232 PHE A O 1
ATOM 1860 N N . LEU A 1 233 ? 4.031 15.156 19.234 1 93.81 233 LEU A N 1
ATOM 1861 C CA . LEU A 1 233 ? 4.715 16.078 18.328 1 93.81 233 LEU A CA 1
ATOM 1862 C C . LEU A 1 233 ? 5.746 16.906 19.094 1 93.81 233 LEU A C 1
ATOM 1864 O O . LEU A 1 233 ? 5.602 17.141 20.297 1 93.81 233 LEU A O 1
ATOM 1868 N N . ARG A 1 234 ? 6.746 17.328 18.406 1 92.19 234 ARG A N 1
ATOM 1869 C CA . ARG A 1 234 ? 7.852 18 19.062 1 92.19 234 ARG A CA 1
ATOM 1870 C C . ARG A 1 234 ? 7.812 19.5 18.812 1 92.19 234 ARG A C 1
ATOM 1872 O O . ARG A 1 234 ? 8.312 20.297 19.609 1 92.19 234 ARG A O 1
ATOM 1879 N N . ASN A 1 235 ? 7.176 19.891 17.672 1 93 235 ASN A N 1
ATOM 1880 C CA . ASN A 1 235 ? 7.27 21.297 17.266 1 93 235 ASN A CA 1
ATOM 1881 C C . ASN A 1 235 ? 5.898 21.969 17.234 1 93 235 ASN A C 1
ATOM 1883 O O . ASN A 1 235 ? 5.723 23.062 17.766 1 93 235 ASN A O 1
ATOM 1887 N N . VAL A 1 236 ? 4.945 21.297 16.719 1 95.88 236 VAL A N 1
ATOM 1888 C CA . VAL A 1 236 ? 3.623 21.891 16.562 1 95.88 236 VAL A CA 1
ATOM 1889 C C . VAL A 1 236 ? 2.965 22.062 17.938 1 95.88 236 VAL A C 1
ATOM 1891 O O . VAL A 1 236 ? 2.904 21.109 18.719 1 95.88 236 VAL A O 1
ATOM 1894 N N . GLU A 1 237 ? 2.432 23.25 18.219 1 95.75 237 GLU A N 1
ATOM 1895 C CA . GLU A 1 237 ? 1.831 23.547 19.516 1 95.75 237 GLU A CA 1
ATOM 1896 C C . GLU A 1 237 ? 0.365 23.953 19.359 1 95.75 237 GLU A C 1
ATOM 1898 O O . GLU A 1 237 ? -0.382 23.969 20.344 1 95.75 237 GLU A O 1
ATOM 1903 N N . LYS A 1 238 ? 0.071 24.328 18.172 1 96 238 LYS A N 1
ATOM 1904 C CA . LYS A 1 238 ? -1.273 24.844 17.953 1 96 238 LYS A CA 1
ATOM 1905 C C . LYS A 1 238 ? -1.805 24.453 16.578 1 96 238 LYS A C 1
ATOM 1907 O O . LYS A 1 238 ? -1.076 24.5 15.586 1 96 238 LYS A O 1
ATOM 1912 N N . ILE A 1 239 ? -3.094 24.016 16.516 1 96.88 239 ILE A N 1
ATOM 1913 C CA . ILE A 1 239 ? -3.805 23.688 15.281 1 96.88 239 ILE A CA 1
ATOM 1914 C C . ILE A 1 239 ? -5.164 24.375 15.266 1 96.88 239 ILE A C 1
ATOM 1916 O O . ILE A 1 239 ? -5.949 24.234 16.219 1 96.88 239 ILE A O 1
ATOM 1920 N N . ASP A 1 240 ? -5.41 25.125 14.266 1 96 240 ASP A N 1
ATOM 1921 C CA . ASP A 1 240 ? -6.703 25.781 14.086 1 96 240 ASP A CA 1
ATOM 1922 C C . ASP A 1 240 ? -7.352 25.344 12.766 1 96 240 ASP A C 1
ATOM 1924 O O . ASP A 1 240 ? -6.664 25.203 11.75 1 96 240 ASP A O 1
ATOM 1928 N N . VAL A 1 241 ? -8.625 25.094 12.805 1 96.38 241 VAL A N 1
ATOM 1929 C CA . VAL A 1 241 ? -9.398 24.812 11.602 1 96.38 241 VAL A CA 1
ATOM 1930 C C . VAL A 1 241 ? -10.531 25.844 11.477 1 96.38 241 VAL A C 1
ATOM 1932 O O . VAL A 1 241 ? -11.281 26.078 12.43 1 96.38 241 VAL A O 1
ATOM 1935 N N . PHE A 1 242 ? -10.641 26.438 10.32 1 96.12 242 PHE A N 1
ATOM 1936 C CA . PHE A 1 242 ? -11.648 27.469 10.086 1 96.12 242 PHE A CA 1
ATOM 1937 C C . PHE A 1 242 ? -12.578 27.062 8.945 1 96.12 242 PHE A C 1
ATOM 1939 O O . PHE A 1 242 ? -12.188 26.281 8.07 1 96.12 242 PHE A O 1
ATOM 1946 N N . LEU A 1 243 ? -13.781 27.547 8.992 1 96.06 243 LEU A N 1
ATOM 1947 C CA . LEU A 1 243 ? -14.742 27.531 7.895 1 96.06 243 LEU A CA 1
ATOM 1948 C C . LEU A 1 243 ? -14.992 28.938 7.363 1 96.06 243 LEU A C 1
ATOM 1950 O O . LEU A 1 243 ? -15.25 29.859 8.141 1 96.06 243 LEU A O 1
ATOM 1954 N N . ARG A 1 244 ? -14.789 29.078 6.121 1 95.75 244 ARG A N 1
ATOM 1955 C CA . ARG A 1 244 ? -14.961 30.406 5.543 1 95.75 244 ARG A CA 1
ATOM 1956 C C . ARG A 1 244 ? -16 30.391 4.426 1 95.75 244 ARG A C 1
ATOM 1958 O O . ARG A 1 244 ? -15.883 29.609 3.473 1 95.75 244 ARG A O 1
ATOM 1965 N N . ASN A 1 245 ? -16.984 31.203 4.488 1 91.69 245 ASN A N 1
ATOM 1966 C CA . ASN A 1 245 ? -18.031 31.266 3.477 1 91.69 245 ASN A CA 1
ATOM 1967 C C . ASN A 1 245 ? -18.203 32.688 2.939 1 91.69 245 ASN A C 1
ATOM 1969 O O . ASN A 1 245 ? -19.062 32.938 2.088 1 91.69 245 ASN A O 1
ATOM 1973 N N . SER A 1 246 ? -17.406 33.625 3.496 1 90.25 246 SER A N 1
ATOM 1974 C CA . SER A 1 246 ? -17.516 35.031 3.061 1 90.25 246 SER A CA 1
ATOM 1975 C C . SER A 1 246 ? -16.141 35.656 2.857 1 90.25 246 SER A C 1
ATOM 1977 O O . SER A 1 246 ? -15.109 35 3.074 1 90.25 246 SER A O 1
ATOM 1979 N N . SER A 1 247 ? -16.156 36.875 2.463 1 87.19 247 SER A N 1
ATOM 1980 C CA . SER A 1 247 ? -14.906 37.594 2.156 1 87.19 247 SER A CA 1
ATOM 1981 C C . SER A 1 247 ? -14.148 37.938 3.43 1 87.19 247 SER A C 1
ATOM 1983 O O . SER A 1 247 ? -12.938 38.188 3.391 1 87.19 247 SER A O 1
ATOM 1985 N N . THR A 1 248 ? -14.805 37.812 4.492 1 86.62 248 THR A N 1
ATOM 1986 C CA . THR A 1 248 ? -14.164 38.156 5.758 1 86.62 248 THR A CA 1
ATOM 1987 C C . THR A 1 248 ? -13.305 37 6.25 1 86.62 248 THR A C 1
ATOM 1989 O O . THR A 1 248 ? -13.695 35.844 6.16 1 86.62 248 THR A O 1
ATOM 1992 N N . VAL A 1 249 ? -12.164 37.344 6.695 1 87.88 249 VAL A N 1
ATOM 1993 C CA . VAL A 1 249 ? -11.258 36.375 7.27 1 87.88 249 VAL A CA 1
ATOM 1994 C C . VAL A 1 249 ? -11.844 35.812 8.57 1 87.88 249 VAL A C 1
ATOM 1996 O O . VAL A 1 249 ? -12.227 36.594 9.453 1 87.88 249 VAL A O 1
ATOM 1999 N N . PRO A 1 250 ? -11.922 34.531 8.625 1 88.31 250 PRO A N 1
ATOM 2000 C CA . PRO A 1 250 ? -12.531 33.969 9.836 1 88.31 250 PRO A CA 1
ATOM 2001 C C . PRO A 1 250 ? -11.656 34.156 11.07 1 88.31 250 PRO A C 1
ATOM 2003 O O . PRO A 1 250 ? -10.438 33.969 11.008 1 88.31 250 PRO A O 1
ATOM 2006 N N . ARG A 1 251 ? -12.352 34.469 12.211 1 85.81 251 ARG A N 1
ATOM 2007 C CA . ARG A 1 251 ? -11.648 34.719 13.461 1 85.81 251 ARG A CA 1
ATOM 2008 C C . ARG A 1 251 ? -11.914 33.594 14.461 1 85.81 251 ARG A C 1
ATOM 2010 O O . ARG A 1 251 ? -11.07 33.312 15.312 1 85.81 251 ARG A O 1
ATOM 2017 N N . ASN A 1 252 ? -13.031 33 14.328 1 89.12 252 ASN A N 1
ATOM 2018 C CA . ASN A 1 252 ? -13.406 31.938 15.258 1 89.12 252 ASN A CA 1
ATOM 2019 C C . ASN A 1 252 ? -13.148 30.562 14.656 1 89.12 252 ASN A C 1
ATOM 2021 O O . ASN A 1 252 ? -13.805 30.172 13.688 1 89.12 252 ASN A O 1
ATOM 2025 N N . PRO A 1 253 ? -12.32 29.844 15.289 1 93 253 PRO A N 1
ATOM 2026 C CA . PRO A 1 253 ? -11.992 28.531 14.727 1 93 253 PRO A CA 1
ATOM 2027 C C . PRO A 1 253 ? -13.102 27.5 14.953 1 93 253 PRO A C 1
ATOM 2029 O O . PRO A 1 253 ? -13.75 27.516 16 1 93 253 PRO A O 1
ATOM 2032 N N . TYR A 1 254 ? -13.289 26.688 13.969 1 92.94 254 TYR A N 1
ATOM 2033 C CA . TYR A 1 254 ? -14.164 25.516 14.062 1 92.94 254 TYR A CA 1
ATOM 2034 C C . TYR A 1 254 ? -13.57 24.469 14.992 1 92.94 254 TYR A C 1
ATOM 2036 O O . TYR A 1 254 ? -14.289 23.828 15.766 1 92.94 254 TYR A O 1
ATOM 2044 N N . ILE A 1 255 ? -12.367 24.25 14.883 1 93.38 255 ILE A N 1
ATOM 2045 C CA . ILE A 1 255 ? -11.562 23.406 15.758 1 93.38 255 ILE A CA 1
ATOM 2046 C C . ILE A 1 255 ? -10.328 24.172 16.219 1 93.38 255 ILE A C 1
ATOM 2048 O O . ILE A 1 255 ? -9.664 24.844 15.43 1 93.38 255 ILE A O 1
ATOM 2052 N N . GLN A 1 256 ? -10.047 24.141 17.484 1 94.44 256 GLN A N 1
ATOM 2053 C CA . GLN A 1 256 ? -8.836 24.734 18.031 1 94.44 256 GLN A CA 1
ATOM 2054 C C . GLN A 1 256 ? -8.195 23.812 19.062 1 94.44 256 GLN A C 1
ATOM 2056 O O . GLN A 1 256 ? -8.875 23.297 19.953 1 94.44 256 GLN A O 1
ATOM 2061 N N . ILE A 1 257 ? -7.012 23.547 18.859 1 94.56 257 ILE A N 1
ATOM 2062 C CA . ILE A 1 257 ? -6.219 22.766 19.797 1 94.56 257 ILE A CA 1
ATOM 2063 C C . ILE A 1 257 ? -4.91 23.5 20.094 1 94.56 257 ILE A C 1
ATOM 2065 O O . ILE A 1 257 ? -4.215 23.938 19.188 1 94.56 257 ILE A O 1
ATOM 2069 N N . CYS A 1 258 ? -4.613 23.656 21.328 1 93.94 258 CYS A N 1
ATOM 2070 C CA . CYS A 1 258 ? -3.398 24.359 21.719 1 93.94 258 CYS A CA 1
ATOM 2071 C C . CYS A 1 258 ? -2.791 23.781 22.984 1 93.94 258 CYS A C 1
ATOM 2073 O O . CYS A 1 258 ? -3.516 23.422 23.906 1 93.94 258 CYS A O 1
ATOM 2075 N N . LEU A 1 259 ? -1.553 23.641 22.906 1 92.12 259 LEU A N 1
ATOM 2076 C CA . LEU A 1 259 ? -0.832 23.297 24.125 1 92.12 259 LEU A CA 1
ATOM 2077 C C . LEU A 1 259 ? -0.952 24.406 25.156 1 92.12 259 LEU A C 1
ATOM 2079 O O . LEU A 1 259 ? -0.843 25.594 24.812 1 92.12 259 LEU A O 1
ATOM 2083 N N . SER A 1 260 ? -1.395 23.953 26.328 1 87.75 260 SER A N 1
ATOM 2084 C CA . SER A 1 260 ? -1.548 24.906 27.406 1 87.75 260 SER A CA 1
ATOM 2085 C C . SER A 1 260 ? -0.823 24.438 28.672 1 87.75 260 SER A C 1
ATOM 2087 O O . SER A 1 260 ? -1.029 23.312 29.125 1 87.75 260 SER A O 1
ATOM 2089 N N . THR A 1 261 ? 0.19 25.047 29 1 83.12 261 THR A N 1
ATOM 2090 C CA . THR A 1 261 ? 0.93 24.75 30.219 1 83.12 261 THR A CA 1
ATOM 2091 C C . THR A 1 261 ? 1.298 26.047 30.938 1 83.12 261 THR A C 1
ATOM 2093 O O . THR A 1 261 ? 1.532 27.078 30.312 1 83.12 261 THR A O 1
ATOM 2096 N N . PRO A 1 262 ? 1.123 25.969 32.25 1 76.75 262 PRO A N 1
ATOM 2097 C CA . PRO A 1 262 ? 1.466 27.172 33 1 76.75 262 PRO A CA 1
ATOM 2098 C C . PRO A 1 262 ? 2.887 27.672 32.75 1 76.75 262 PRO A C 1
ATOM 2100 O O . PRO A 1 262 ? 3.121 28.875 32.656 1 76.75 262 PRO A O 1
ATOM 2103 N N . ASP A 1 263 ? 3.801 26.734 32.594 1 84 263 ASP A N 1
ATOM 2104 C CA . ASP A 1 263 ? 5.184 27.094 32.312 1 84 263 ASP A CA 1
ATOM 2105 C C . ASP A 1 263 ? 5.586 26.688 30.891 1 84 263 ASP A C 1
ATOM 2107 O O . ASP A 1 263 ? 6.398 25.781 30.703 1 84 263 ASP A O 1
ATOM 2111 N N . ILE A 1 264 ? 5.188 27.469 29.953 1 84 264 ILE A N 1
ATOM 2112 C CA . ILE A 1 264 ? 5.395 27.156 28.547 1 84 264 ILE A CA 1
ATOM 2113 C C . ILE A 1 264 ? 6.871 27.297 28.203 1 84 264 ILE A C 1
ATOM 2115 O O . ILE A 1 264 ? 7.395 26.562 27.359 1 84 264 ILE A O 1
ATOM 2119 N N . SER A 1 265 ? 7.543 28.219 28.859 1 86.62 265 SER A N 1
ATOM 2120 C CA . SER A 1 265 ? 8.961 28.422 28.594 1 86.62 265 SER A CA 1
ATOM 2121 C C . SER A 1 265 ? 9.781 27.203 28.953 1 86.62 265 SER A C 1
ATOM 2123 O O . SER A 1 265 ? 10.641 26.766 28.172 1 86.62 265 SER A O 1
ATOM 2125 N N . SER A 1 266 ? 9.492 26.703 30.156 1 86.5 266 SER A N 1
ATOM 2126 C CA . SER A 1 266 ? 10.188 25.5 30.578 1 86.5 266 SER A CA 1
ATOM 2127 C C . SER A 1 266 ? 9.867 24.328 29.656 1 86.5 266 SER A C 1
ATOM 2129 O O . SER A 1 266 ? 10.734 23.5 29.375 1 86.5 266 SER A O 1
ATOM 2131 N N . PHE A 1 267 ? 8.68 24.297 29.297 1 87.56 267 PHE A N 1
ATOM 2132 C CA . PHE A 1 267 ? 8.211 23.234 28.406 1 87.56 267 PHE A CA 1
ATOM 2133 C C . PHE A 1 267 ? 8.961 23.281 27.078 1 87.56 267 PHE A C 1
ATOM 2135 O O . PHE A 1 267 ? 9.477 22.266 26.625 1 87.56 267 PHE A O 1
ATOM 2142 N N . ARG A 1 268 ? 9.109 24.422 26.516 1 88.94 268 ARG A N 1
ATOM 2143 C CA . ARG A 1 268 ? 9.797 24.625 25.25 1 88.94 268 ARG A CA 1
ATOM 2144 C C . ARG A 1 268 ? 11.289 24.344 25.375 1 88.94 268 ARG A C 1
ATOM 2146 O O . ARG A 1 268 ? 11.898 23.766 24.469 1 88.94 268 ARG A O 1
ATOM 2153 N N . HIS A 1 269 ? 11.773 24.734 26.484 1 90.75 269 HIS A N 1
ATOM 2154 C CA . HIS A 1 269 ? 13.188 24.484 26.75 1 90.75 269 HIS A CA 1
ATOM 2155 C C . HIS A 1 269 ? 13.484 22.984 26.781 1 90.75 269 HIS A C 1
ATOM 2157 O O . HIS A 1 269 ? 14.469 22.531 26.203 1 90.75 269 HIS A O 1
ATOM 2163 N N . ASN A 1 270 ? 12.641 22.266 27.484 1 90.31 270 ASN A N 1
ATOM 2164 C CA . ASN A 1 270 ? 12.812 20.828 27.547 1 90.31 270 ASN A CA 1
ATOM 2165 C C . ASN A 1 270 ? 12.758 20.172 26.172 1 90.31 270 ASN A C 1
ATOM 2167 O O . ASN A 1 270 ? 13.516 19.25 25.891 1 90.31 270 ASN A O 1
ATOM 2171 N N . ARG A 1 271 ? 11.961 20.672 25.391 1 89 271 ARG A N 1
ATOM 2172 C CA . ARG A 1 271 ? 11.805 20.125 24.047 1 89 271 ARG A CA 1
ATOM 2173 C C . ARG A 1 271 ? 13.016 20.453 23.188 1 89 271 ARG A C 1
ATOM 2175 O O . ARG A 1 271 ? 13.445 19.641 22.359 1 89 271 ARG A O 1
ATOM 2182 N N . ILE A 1 272 ? 13.453 21.609 23.328 1 89.81 272 ILE A N 1
ATOM 2183 C CA . ILE A 1 272 ? 14.648 22.016 22.594 1 89.81 272 ILE A CA 1
ATOM 2184 C C . ILE A 1 272 ? 15.82 21.125 23 1 89.81 272 ILE A C 1
ATOM 2186 O O . ILE A 1 272 ? 16.578 20.656 22.141 1 89.81 272 ILE A O 1
ATOM 2190 N N . LEU A 1 273 ? 15.945 20.922 24.312 1 90.75 273 LEU A N 1
ATOM 2191 C CA . LEU A 1 273 ? 17 20.062 24.812 1 90.75 273 LEU A CA 1
ATOM 2192 C C . LEU A 1 273 ? 16.844 18.641 24.281 1 90.75 273 LEU A C 1
ATOM 2194 O O . LEU A 1 273 ? 17.828 18 23.906 1 90.75 273 LEU A O 1
ATOM 2198 N N . PHE A 1 274 ? 15.664 18.188 24.328 1 90.94 274 PHE A N 1
ATOM 2199 C CA . PHE A 1 274 ? 15.367 16.875 23.797 1 90.94 274 PHE A CA 1
ATOM 2200 C C . PHE A 1 274 ? 15.781 16.766 22.328 1 90.94 274 PHE A C 1
ATOM 2202 O O . PHE A 1 274 ? 16.422 15.789 21.938 1 90.94 274 PHE A O 1
ATOM 2209 N N . ASN A 1 275 ? 15.477 17.75 21.547 1 86.62 275 ASN A N 1
ATOM 2210 C CA . ASN A 1 275 ? 15.805 17.766 20.125 1 86.62 275 ASN A CA 1
ATOM 2211 C C . ASN A 1 275 ? 17.312 17.797 19.906 1 86.62 275 ASN A C 1
ATOM 2213 O O . ASN A 1 275 ? 17.812 17.172 18.969 1 86.62 275 ASN A O 1
ATOM 2217 N N . LYS A 1 276 ? 17.953 18.516 20.703 1 87.31 276 LYS A N 1
ATOM 2218 C CA . LYS A 1 276 ? 19.406 18.578 20.609 1 87.31 276 LYS A CA 1
ATOM 2219 C C . LYS A 1 276 ? 20.031 17.219 20.906 1 87.31 276 LYS A C 1
ATOM 2221 O O . LYS A 1 276 ? 21 16.812 20.25 1 87.31 276 LYS A O 1
ATOM 2226 N N . GLN A 1 277 ? 19.484 16.594 21.891 1 88.19 277 GLN A N 1
ATOM 2227 C CA . GLN A 1 277 ? 19.984 15.273 22.25 1 88.19 277 GLN A CA 1
ATOM 2228 C C . GLN A 1 277 ? 19.719 14.273 21.125 1 88.19 277 GLN A C 1
ATOM 2230 O O . GLN A 1 277 ? 20.531 13.383 20.875 1 88.19 277 GLN A O 1
ATOM 2235 N N . LEU A 1 278 ? 18.594 14.43 20.547 1 84.94 278 LEU A N 1
ATOM 2236 C CA . LEU A 1 278 ? 18.234 13.57 19.422 1 84.94 278 LEU A CA 1
ATOM 2237 C C . LEU A 1 278 ? 19.234 13.742 18.281 1 84.94 278 LEU A C 1
ATOM 2239 O O . LEU A 1 278 ? 19.609 12.758 17.641 1 84.94 278 LEU A O 1
ATOM 2243 N N . GLU A 1 279 ? 19.625 14.922 18.016 1 81.88 279 GLU A N 1
ATOM 2244 C CA . GLU A 1 279 ? 20.594 15.195 16.969 1 81.88 279 GLU A CA 1
ATOM 2245 C C . GLU A 1 279 ? 21.953 14.578 17.297 1 81.88 279 GLU A C 1
ATOM 2247 O O . GLU A 1 279 ? 22.641 14.07 16.406 1 81.88 279 GLU A O 1
ATOM 2252 N N . LYS A 1 280 ? 22.266 14.617 18.547 1 80.69 280 LYS A N 1
ATOM 2253 C CA . LYS A 1 280 ? 23.531 14.023 18.984 1 80.69 280 LYS A CA 1
ATOM 2254 C C . LYS A 1 280 ? 23.484 12.5 18.859 1 80.69 280 LYS A C 1
ATOM 2256 O O . LYS A 1 280 ? 24.484 11.875 18.5 1 80.69 280 LYS A O 1
ATOM 2261 N N . TYR A 1 281 ? 22.344 11.984 19.219 1 78.56 281 TYR A N 1
ATOM 2262 C CA . TYR A 1 281 ? 22.172 10.547 19.094 1 78.56 281 TYR A CA 1
ATOM 2263 C C . TYR A 1 281 ? 22.391 10.094 17.656 1 78.56 281 TYR A C 1
ATOM 2265 O O . TYR A 1 281 ? 23.062 9.094 17.406 1 78.56 281 TYR A O 1
ATOM 2273 N N . ARG A 1 282 ? 21.922 10.766 16.797 1 74.19 282 ARG A N 1
ATOM 2274 C CA . ARG A 1 282 ? 22.016 10.461 15.375 1 74.19 282 ARG A CA 1
ATOM 2275 C C . ARG A 1 282 ? 23.453 10.492 14.906 1 74.19 282 ARG A C 1
ATOM 2277 O O . ARG A 1 282 ? 23.844 9.727 14.023 1 74.19 282 ARG A O 1
ATOM 2284 N N . SER A 1 283 ? 24.203 11.391 15.5 1 72.5 283 SER A N 1
ATOM 2285 C CA . SER A 1 283 ? 25.594 11.547 15.094 1 72.5 283 SER A CA 1
ATOM 2286 C C . SER A 1 283 ? 26.484 10.492 15.742 1 72.5 283 SER A C 1
ATOM 2288 O O . SER A 1 283 ? 27.672 10.422 15.461 1 72.5 283 SER A O 1
ATOM 2290 N N . GLY A 1 284 ? 25.875 9.562 16.516 1 72.06 284 GLY A N 1
ATOM 2291 C CA . GLY A 1 284 ? 26.641 8.484 17.125 1 72.06 284 GLY A CA 1
ATOM 2292 C C . GLY A 1 284 ? 27.328 8.898 18.406 1 72.06 284 GLY A C 1
ATOM 2293 O O . GLY A 1 284 ? 28.109 8.133 18.984 1 72.06 284 GLY A O 1
ATOM 2294 N N . SER A 1 285 ? 27.109 9.961 18.906 1 63.62 285 SER A N 1
ATOM 2295 C CA . SER A 1 285 ? 27.844 10.461 20.062 1 63.62 285 SER A CA 1
ATOM 2296 C C . SER A 1 285 ? 27.094 10.195 21.359 1 63.62 285 SER A C 1
ATOM 2298 O O . SER A 1 285 ? 27.656 10.391 22.453 1 63.62 285 SER A O 1
ATOM 2300 N N . GLY A 1 286 ? 25.953 9.711 21.219 1 62.84 286 GLY A N 1
ATOM 2301 C CA . GLY A 1 286 ? 25.172 9.547 22.438 1 62.84 286 GLY A CA 1
ATOM 2302 C C . GLY A 1 286 ? 25.234 8.148 23.016 1 62.84 286 GLY A C 1
ATOM 2303 O O . GLY A 1 286 ? 25.125 7.164 22.281 1 62.84 286 GLY A O 1
ATOM 2304 N N . THR A 1 287 ? 25.641 7.988 24.281 1 66.25 287 THR A N 1
ATOM 2305 C CA . THR A 1 287 ? 25.828 6.691 24.922 1 66.25 287 THR A CA 1
ATOM 2306 C C . THR A 1 287 ? 24.688 6.398 25.891 1 66.25 287 THR A C 1
ATOM 2308 O O . THR A 1 287 ? 24.609 5.297 26.438 1 66.25 287 THR A O 1
ATOM 2311 N N . SER A 1 288 ? 23.844 7.312 26.094 1 80.75 288 SER A N 1
ATOM 2312 C CA . SER A 1 288 ? 22.797 7.094 27.078 1 80.75 288 SER A CA 1
ATOM 2313 C C . SER A 1 288 ? 21.422 7.258 26.469 1 80.75 288 SER A C 1
ATOM 2315 O O . SER A 1 288 ? 21.281 7.781 25.359 1 80.75 288 SER A O 1
ATOM 2317 N N . ASP A 1 289 ? 20.484 6.684 27.188 1 88 289 ASP A N 1
ATOM 2318 C CA . ASP A 1 289 ? 19.094 6.871 26.797 1 88 289 ASP A CA 1
ATOM 2319 C C . ASP A 1 289 ? 18.703 8.352 26.828 1 88 289 ASP A C 1
ATOM 2321 O O . ASP A 1 289 ? 19.188 9.109 27.656 1 88 289 ASP A O 1
ATOM 2325 N N . ILE A 1 290 ? 18.047 8.695 25.875 1 91.69 290 ILE A N 1
ATOM 2326 C CA . ILE A 1 290 ? 17.438 10.031 25.859 1 91.69 290 ILE A CA 1
ATOM 2327 C C . ILE A 1 290 ? 15.992 9.938 26.344 1 91.69 290 ILE A C 1
ATOM 2329 O O . ILE A 1 290 ? 15.234 9.086 25.891 1 91.69 290 ILE A O 1
ATOM 2333 N N . GLU A 1 291 ? 15.68 10.766 27.312 1 93.38 291 GLU A N 1
ATOM 2334 C CA . GLU A 1 291 ? 14.344 10.695 27.891 1 93.38 291 GLU A CA 1
ATOM 2335 C C . GLU A 1 291 ? 13.68 12.07 27.922 1 93.38 291 GLU A C 1
ATOM 2337 O O . GLU A 1 291 ? 14.359 13.086 28.094 1 93.38 291 GLU A O 1
ATOM 2342 N N . LEU A 1 292 ? 12.43 12.148 27.688 1 94.81 292 LEU A N 1
ATOM 2343 C CA . LEU A 1 292 ? 11.578 13.328 27.844 1 94.81 292 LEU A CA 1
ATOM 2344 C C . LEU A 1 292 ? 10.289 12.977 28.578 1 94.81 292 LEU A C 1
ATOM 2346 O O . LEU A 1 292 ? 9.438 12.266 28.047 1 94.81 292 LEU A O 1
ATOM 2350 N N . VAL A 1 293 ? 10.172 13.359 29.844 1 95.12 293 VAL A N 1
ATOM 2351 C CA . VAL A 1 293 ? 8.992 13.141 30.672 1 95.12 293 VAL A CA 1
ATOM 2352 C C . VAL A 1 293 ? 8.344 14.477 31 1 95.12 293 VAL A C 1
ATOM 2354 O O . VAL A 1 293 ? 8.977 15.336 31.625 1 95.12 293 VAL A O 1
ATOM 2357 N N . GLU A 1 294 ? 7.062 14.609 30.562 1 93.5 294 GLU A N 1
ATOM 2358 C CA . GLU A 1 294 ? 6.449 15.93 30.656 1 93.5 294 GLU A CA 1
ATOM 2359 C C . GLU A 1 294 ? 5.012 15.836 31.172 1 93.5 294 GLU A C 1
ATOM 2361 O O . GLU A 1 294 ? 4.363 14.797 31.031 1 93.5 294 GLU A O 1
ATOM 2366 N N . ARG A 1 295 ? 4.641 16.844 31.844 1 93.69 295 ARG A N 1
ATOM 2367 C CA . ARG A 1 295 ? 3.25 17.125 32.188 1 93.69 295 ARG A CA 1
ATOM 2368 C C . ARG A 1 295 ? 2.752 18.391 31.516 1 93.69 295 ARG A C 1
ATOM 2370 O O . ARG A 1 295 ? 3.396 19.438 31.594 1 93.69 295 ARG A O 1
ATOM 2377 N N . PHE A 1 296 ? 1.631 18.297 30.781 1 92.88 296 PHE A N 1
ATOM 2378 C CA . PHE A 1 296 ? 1.088 19.484 30.141 1 92.88 296 PHE A CA 1
ATOM 2379 C C . PHE A 1 296 ? -0.413 19.344 29.906 1 92.88 296 PHE A C 1
ATOM 2381 O O . PHE A 1 296 ? -0.982 18.281 30.156 1 92.88 296 PHE A O 1
ATOM 2388 N N . ASP A 1 297 ? -1.003 20.438 29.484 1 92.06 297 ASP A N 1
ATOM 2389 C CA . ASP A 1 297 ? -2.43 20.469 29.172 1 92.06 297 ASP A CA 1
ATOM 2390 C C . ASP A 1 297 ? -2.664 20.781 27.703 1 92.06 297 ASP A C 1
ATOM 2392 O O . ASP A 1 297 ? -1.852 21.469 27.078 1 92.06 297 ASP A O 1
ATOM 2396 N N . ILE A 1 298 ? -3.709 20.219 27.188 1 91.56 298 ILE A N 1
ATOM 2397 C CA . ILE A 1 298 ? -4.18 20.562 25.859 1 91.56 298 ILE A CA 1
ATOM 2398 C C . ILE A 1 298 ? -5.574 21.188 25.938 1 91.56 298 ILE A C 1
ATOM 2400 O O . ILE A 1 298 ? -6.48 20.609 26.547 1 91.56 298 ILE A O 1
ATOM 2404 N N . LYS A 1 299 ? -5.691 22.328 25.391 1 91.25 299 LYS A N 1
ATOM 2405 C CA . LYS A 1 299 ? -6.961 23.062 25.375 1 91.25 299 LYS A CA 1
ATOM 2406 C C . LYS A 1 299 ? -7.648 22.922 24.016 1 91.25 299 LYS A C 1
ATOM 2408 O O . LYS A 1 299 ? -6.992 22.969 22.969 1 91.25 299 LYS A O 1
ATOM 2413 N N . SER A 1 300 ? -8.969 22.734 24.047 1 87.94 300 SER A N 1
ATOM 2414 C CA . SER A 1 300 ? -9.75 22.641 22.828 1 87.94 300 SER A CA 1
ATOM 2415 C C . SER A 1 300 ? -10.75 23.797 22.719 1 87.94 300 SER A C 1
ATOM 2417 O O . SER A 1 300 ? -10.844 24.625 23.625 1 87.94 300 SER A O 1
ATOM 2419 N N . SER A 1 301 ? -11.445 23.891 21.531 1 77.5 301 SER A N 1
ATOM 2420 C CA . SER A 1 301 ? -12.344 24.969 21.141 1 77.5 301 SER A CA 1
ATOM 2421 C C . SER A 1 301 ? -13.375 25.25 22.234 1 77.5 301 SER A C 1
ATOM 2423 O O . SER A 1 301 ? -13.742 26.406 22.484 1 77.5 301 SER A O 1
ATOM 2425 N N . ASN A 1 302 ? -13.883 24.297 22.875 1 71.56 302 ASN A N 1
ATOM 2426 C CA . ASN A 1 302 ? -14.922 24.516 23.875 1 71.56 302 ASN A CA 1
ATOM 2427 C C . ASN A 1 302 ? -14.32 24.797 25.25 1 71.56 302 ASN A C 1
ATOM 2429 O O . ASN A 1 302 ? -14.977 24.578 26.266 1 71.56 302 ASN A O 1
ATOM 2433 N N . ASP A 1 303 ? -13.047 25.141 25.234 1 70.62 303 ASP A N 1
ATOM 2434 C CA . ASP A 1 303 ? -12.328 25.469 26.469 1 70.62 303 ASP A CA 1
ATOM 2435 C C . ASP A 1 303 ? -12.188 24.234 27.359 1 70.62 303 ASP A C 1
ATOM 2437 O O . ASP A 1 303 ? -12.055 24.359 28.578 1 70.62 303 ASP A O 1
ATOM 2441 N N . ASP A 1 304 ? -12.43 23.219 26.656 1 81.19 304 ASP A N 1
ATOM 2442 C CA . ASP A 1 304 ? -12.125 21.984 27.375 1 81.19 304 ASP A CA 1
ATOM 2443 C C . ASP A 1 304 ? -10.617 21.781 27.5 1 81.19 304 ASP A C 1
ATOM 2445 O O . ASP A 1 304 ? -9.867 22.031 26.562 1 81.19 304 ASP A O 1
ATOM 2449 N N . VAL A 1 305 ? -10.203 21.547 28.766 1 86.06 305 VAL A N 1
ATOM 2450 C CA . VAL A 1 305 ? -8.781 21.344 29.031 1 86.06 305 VAL A CA 1
ATOM 2451 C C . VAL A 1 305 ? -8.547 19.906 29.5 1 86.06 305 VAL A C 1
ATOM 2453 O O . VAL A 1 305 ? -9.234 19.422 30.391 1 86.06 305 VAL A O 1
ATOM 2456 N N . GLN A 1 306 ? -7.664 19.25 28.828 1 89.88 306 GLN A N 1
ATOM 2457 C CA . GLN A 1 306 ? -7.277 17.891 29.219 1 89.88 306 GLN A CA 1
ATOM 2458 C C . GLN A 1 306 ? -5.801 17.828 29.594 1 89.88 306 GLN A C 1
ATOM 2460 O O . GLN A 1 306 ? -4.938 18.281 28.844 1 89.88 306 GLN A O 1
ATOM 2465 N N . GLY A 1 307 ? -5.582 17.344 30.797 1 91.12 307 GLY A N 1
ATOM 2466 C CA . GLY A 1 307 ? -4.215 17.156 31.266 1 91.12 307 GLY A CA 1
ATOM 2467 C C . GLY A 1 307 ? -3.621 15.828 30.828 1 91.12 307 GLY A C 1
ATOM 2468 O O . GLY A 1 307 ? -4.324 14.82 30.766 1 91.12 307 GLY A O 1
ATOM 2469 N N . TRP A 1 308 ? -2.275 15.898 30.609 1 94 308 TRP A N 1
ATOM 2470 C CA . TRP A 1 308 ? -1.578 14.695 30.141 1 94 308 TRP A CA 1
ATOM 2471 C C . TRP A 1 308 ? -0.22 14.562 30.828 1 94 308 TRP A C 1
ATOM 2473 O O . TRP A 1 308 ? 0.418 15.57 31.156 1 94 308 TRP A O 1
ATOM 2483 N N . VAL A 1 309 ? 0.147 13.328 31.047 1 95.38 309 VAL A N 1
ATOM 2484 C CA . VAL A 1 309 ? 1.533 12.953 31.328 1 95.38 309 VAL A CA 1
ATOM 2485 C C . VAL A 1 309 ? 2.09 12.141 30.156 1 95.38 309 VAL A C 1
ATOM 2487 O O . VAL A 1 309 ? 1.469 11.172 29.719 1 95.38 309 VAL A O 1
ATOM 2490 N N . THR A 1 310 ? 3.186 12.586 29.625 1 96.69 310 THR A N 1
ATOM 2491 C CA . THR A 1 310 ? 3.836 11.812 28.578 1 96.69 310 THR A CA 1
ATOM 2492 C C . THR A 1 310 ? 5.258 11.445 28.984 1 96.69 310 THR A C 1
ATOM 2494 O O . THR A 1 310 ? 5.938 12.211 29.672 1 96.69 310 THR A O 1
ATOM 2497 N N . ALA A 1 311 ? 5.645 10.273 28.656 1 97.56 311 ALA A N 1
ATOM 2498 C CA . ALA A 1 311 ? 7.023 9.797 28.766 1 97.56 311 ALA A CA 1
ATOM 2499 C C . ALA A 1 311 ? 7.531 9.25 27.438 1 97.56 311 ALA A C 1
ATOM 2501 O O . ALA A 1 311 ? 6.863 8.43 26.812 1 97.56 311 ALA A O 1
ATOM 2502 N N . GLN A 1 312 ? 8.641 9.758 26.969 1 96.38 312 GLN A N 1
ATOM 2503 C CA . GLN A 1 312 ? 9.273 9.297 25.734 1 96.38 312 GLN A CA 1
ATOM 2504 C C . GLN A 1 312 ? 10.727 8.906 25.984 1 96.38 312 GLN A C 1
ATOM 2506 O O . GLN A 1 312 ? 11.438 9.57 26.75 1 96.38 312 GLN A O 1
ATOM 2511 N N . VAL A 1 313 ? 11.133 7.805 25.391 1 94.81 313 VAL A N 1
ATOM 2512 C CA . VAL A 1 313 ? 12.492 7.32 25.578 1 94.81 313 VAL A CA 1
ATOM 2513 C C . VAL A 1 313 ? 13.062 6.863 24.234 1 94.81 313 VAL A C 1
ATOM 2515 O O . VAL A 1 313 ? 12.367 6.234 23.438 1 94.81 313 VAL A O 1
ATOM 2518 N N . ILE A 1 314 ? 14.234 7.266 23.938 1 92.5 314 ILE A N 1
ATOM 2519 C CA . ILE A 1 314 ? 15.062 6.656 22.906 1 92.5 314 ILE A CA 1
ATOM 2520 C C . ILE A 1 314 ? 16.125 5.777 23.562 1 92.5 314 ILE A C 1
ATOM 2522 O O . ILE A 1 314 ? 17.047 6.281 24.219 1 92.5 314 ILE A O 1
ATOM 2526 N N . SER A 1 315 ? 15.945 4.555 23.266 1 89.19 315 SER A N 1
ATOM 2527 C CA . SER A 1 315 ? 16.75 3.58 24 1 89.19 315 SER A CA 1
ATOM 2528 C C . SER A 1 315 ? 18.094 3.361 23.328 1 89.19 315 SER A C 1
ATOM 2530 O O . SER A 1 315 ? 18.188 3.311 22.094 1 89.19 315 SER A O 1
ATOM 2532 N N . ASN A 1 316 ? 19.094 3.379 24.156 1 77.62 316 ASN A N 1
ATOM 2533 C CA . ASN A 1 316 ? 20.422 2.984 23.703 1 77.62 316 ASN A CA 1
ATOM 2534 C C . ASN A 1 316 ? 20.797 1.588 24.203 1 77.62 316 ASN A C 1
ATOM 2536 O O . ASN A 1 316 ? 21.969 1.22 24.234 1 77.62 316 ASN A O 1
ATOM 2540 N N . ARG A 1 317 ? 19.75 0.948 24.547 1 66.06 317 ARG A N 1
ATOM 2541 C CA . ARG A 1 317 ? 20 -0.362 25.156 1 66.06 317 ARG A CA 1
ATOM 2542 C C . ARG A 1 317 ? 20.812 -1.25 24.219 1 66.06 317 ARG A C 1
ATOM 2544 O O . ARG A 1 317 ? 20.688 -1.146 22.984 1 66.06 317 ARG A O 1
ATOM 2551 N N . GLU A 1 318 ? 21.5 -1.979 24.891 1 65.31 318 GLU A N 1
ATOM 2552 C CA . GLU A 1 318 ? 22.469 -2.855 24.25 1 65.31 318 GLU A CA 1
ATOM 2553 C C . GLU A 1 318 ? 21.797 -4.074 23.625 1 65.31 318 GLU A C 1
ATOM 2555 O O . GLU A 1 318 ? 21.984 -5.199 24.094 1 65.31 318 GLU A O 1
ATOM 2560 N N . SER A 1 319 ? 20.672 -3.951 23.141 1 75.75 319 SER A N 1
ATOM 2561 C CA . SER A 1 319 ? 20.203 -5.047 22.297 1 75.75 319 SER A CA 1
ATOM 2562 C C . SER A 1 319 ? 20.844 -4.996 20.922 1 75.75 319 SER A C 1
ATOM 2564 O O . SER A 1 319 ? 20.578 -4.078 20.141 1 75.75 319 SER A O 1
ATOM 2566 N N . LYS A 1 320 ? 21.688 -5.918 20.766 1 82.75 320 LYS A N 1
ATOM 2567 C CA . LYS A 1 320 ? 22.406 -5.992 19.5 1 82.75 320 LYS A CA 1
ATOM 2568 C C . LYS A 1 320 ? 21.438 -6.031 18.312 1 82.75 320 LYS A C 1
ATOM 2570 O O . LYS A 1 320 ? 21.641 -5.332 17.312 1 82.75 320 LYS A O 1
ATOM 2575 N N . GLN A 1 321 ? 20.359 -6.691 18.531 1 86.69 321 GLN A N 1
ATOM 2576 C CA . GLN A 1 321 ? 19.375 -6.828 17.469 1 86.69 321 GLN A CA 1
ATOM 2577 C C . GLN A 1 321 ? 18.656 -5.512 17.203 1 86.69 321 GLN A C 1
ATOM 2579 O O . GLN A 1 321 ? 18.438 -5.137 16.047 1 86.69 321 GLN A O 1
ATOM 2584 N N . LEU A 1 322 ? 18.328 -4.84 18.234 1 88.38 322 LEU A N 1
ATOM 2585 C CA . LEU A 1 322 ? 17.641 -3.566 18.125 1 88.38 322 LEU A CA 1
ATOM 2586 C C . LEU A 1 322 ? 18.516 -2.531 17.422 1 88.38 322 LEU A C 1
ATOM 2588 O O . LEU A 1 322 ? 18.047 -1.801 16.547 1 88.38 322 LEU A O 1
ATOM 2592 N N . GLN A 1 323 ? 19.766 -2.562 17.734 1 86.12 323 GLN A N 1
ATOM 2593 C CA . GLN A 1 323 ? 20.688 -1.603 17.156 1 86.12 323 GLN A CA 1
ATOM 2594 C C . GLN A 1 323 ? 20.953 -1.921 15.68 1 86.12 323 GLN A C 1
ATOM 2596 O O . GLN A 1 323 ? 21.031 -1.014 14.852 1 86.12 323 GLN A O 1
ATOM 2601 N N . GLU A 1 324 ? 21.062 -3.131 15.414 1 87.31 324 GLU A N 1
ATOM 2602 C CA . GLU A 1 324 ? 21.281 -3.545 14.031 1 87.31 324 GLU A CA 1
ATOM 2603 C C . GLU A 1 324 ? 20.094 -3.164 13.148 1 87.31 324 GLU A C 1
ATOM 2605 O O . GLU A 1 324 ? 20.281 -2.691 12.023 1 87.31 324 GLU A O 1
ATOM 2610 N N . LEU A 1 325 ? 18.938 -3.398 13.68 1 88 325 LEU A N 1
ATOM 2611 C CA . LEU A 1 325 ? 17.75 -3.09 12.906 1 88 325 LEU A CA 1
ATOM 2612 C C . LEU A 1 325 ? 17.562 -1.582 12.773 1 88 325 LEU A C 1
ATOM 2614 O O . LEU A 1 325 ? 17.062 -1.101 11.758 1 88 325 LEU A O 1
ATOM 2618 N N . ALA A 1 326 ? 17.891 -0.852 13.828 1 87.44 326 ALA A N 1
ATOM 2619 C CA . ALA A 1 326 ? 17.812 0.605 13.766 1 87.44 326 ALA A CA 1
ATOM 2620 C C . ALA A 1 326 ? 18.656 1.156 12.625 1 87.44 326 ALA A C 1
ATOM 2622 O O . ALA A 1 326 ? 18.203 2.025 11.875 1 87.44 326 ALA A O 1
ATOM 2623 N N . ASP A 1 327 ? 19.828 0.621 12.5 1 83.06 327 ASP A N 1
ATOM 2624 C CA . ASP A 1 327 ? 20.734 1.052 11.445 1 83.06 327 ASP A CA 1
ATOM 2625 C C . ASP A 1 327 ? 20.234 0.628 10.07 1 83.06 327 ASP A C 1
ATOM 2627 O O . ASP A 1 327 ? 20.266 1.415 9.125 1 83.06 327 ASP A O 1
ATOM 2631 N N . ARG A 1 328 ? 19.781 -0.551 10.062 1 81.69 328 ARG A N 1
ATOM 2632 C CA . ARG A 1 328 ? 19.328 -1.128 8.805 1 81.69 328 ARG A CA 1
ATOM 2633 C C . ARG A 1 328 ? 18.094 -0.41 8.281 1 81.69 328 ARG A C 1
ATOM 2635 O O . ARG A 1 328 ? 17.969 -0.156 7.078 1 81.69 328 ARG A O 1
ATOM 2642 N N . LEU A 1 329 ? 17.203 -0.078 9.148 1 82.25 329 LEU A N 1
ATOM 2643 C CA . LEU A 1 329 ? 15.922 0.493 8.75 1 82.25 329 LEU A CA 1
ATOM 2644 C C . LEU A 1 329 ? 15.953 2.016 8.844 1 82.25 329 LEU A C 1
ATOM 2646 O O . LEU A 1 329 ? 15 2.686 8.445 1 82.25 329 LEU A O 1
ATOM 2650 N N . HIS A 1 330 ? 17.016 2.572 9.422 1 82.25 330 HIS A N 1
ATOM 2651 C CA . HIS A 1 330 ? 17.125 4.004 9.672 1 82.25 330 HIS A CA 1
ATOM 2652 C C . HIS A 1 330 ? 15.984 4.496 10.562 1 82.25 330 HIS A C 1
ATOM 2654 O O . HIS A 1 330 ? 15.289 5.453 10.227 1 82.25 330 HIS A O 1
ATOM 2660 N N . HIS A 1 331 ? 15.766 3.738 11.609 1 87.81 331 HIS A N 1
ATOM 2661 C CA . HIS A 1 331 ? 14.773 4.043 12.625 1 87.81 331 HIS A CA 1
ATOM 2662 C C . HIS A 1 331 ? 15.438 4.379 13.961 1 87.81 331 HIS A C 1
ATOM 2664 O O . HIS A 1 331 ? 16.625 4.137 14.141 1 87.81 331 HIS A O 1
ATOM 2670 N N . LEU A 1 332 ? 14.742 4.961 14.82 1 89.56 332 LEU A N 1
ATOM 2671 C CA . LEU A 1 332 ? 15.18 5.188 16.188 1 89.56 332 LEU A CA 1
ATOM 2672 C C . LEU A 1 332 ? 14.367 4.34 17.172 1 89.56 332 LEU A C 1
ATOM 2674 O O . LEU A 1 332 ? 13.156 4.184 17 1 89.56 332 LEU A O 1
ATOM 2678 N N . PRO A 1 333 ? 15.086 3.715 18.109 1 92.38 333 PRO A N 1
ATOM 2679 C CA . PRO A 1 333 ? 14.328 3 19.141 1 92.38 333 PRO A CA 1
ATOM 2680 C C . PRO A 1 333 ? 13.578 3.941 20.078 1 92.38 333 PRO A C 1
ATOM 2682 O O . PRO A 1 333 ? 13.883 4 21.266 1 92.38 333 PRO A O 1
ATOM 2685 N N . TRP A 1 334 ? 12.625 4.621 19.594 1 94.44 334 TRP A N 1
ATOM 2686 C CA . TRP A 1 334 ? 11.867 5.695 20.234 1 94.44 334 TRP A CA 1
ATOM 2687 C C . TRP A 1 334 ? 10.461 5.227 20.578 1 94.44 334 TRP A C 1
ATOM 2689 O O . TRP A 1 334 ? 9.68 4.863 19.703 1 94.44 334 TRP A O 1
ATOM 2699 N N . VAL A 1 335 ? 10.18 5.191 21.891 1 96.75 335 VAL A N 1
ATOM 2700 C CA . VAL A 1 335 ? 8.852 4.805 22.359 1 96.75 335 VAL A CA 1
ATOM 2701 C C . VAL A 1 335 ? 8.312 5.875 23.312 1 96.75 335 VAL A C 1
ATOM 2703 O O . VAL A 1 335 ? 9.078 6.551 24 1 96.75 335 VAL A O 1
ATOM 2706 N N . GLY A 1 336 ? 7.008 6.066 23.234 1 97.81 336 GLY A N 1
ATOM 2707 C CA . GLY A 1 336 ? 6.355 7.023 24.109 1 97.81 336 GLY A CA 1
ATOM 2708 C C . GLY A 1 336 ? 5.02 6.535 24.641 1 97.81 336 GLY A C 1
ATOM 2709 O O . GLY A 1 336 ? 4.398 5.648 24.047 1 97.81 336 GLY A O 1
ATOM 2710 N N . ILE A 1 337 ? 4.664 7.098 25.797 1 97.81 337 ILE A N 1
ATOM 2711 C CA . ILE A 1 337 ? 3.385 6.816 26.438 1 97.81 337 ILE A CA 1
ATOM 2712 C C . ILE A 1 337 ? 2.723 8.125 26.875 1 97.81 337 ILE A C 1
ATOM 2714 O O . ILE A 1 337 ? 3.402 9.055 27.312 1 97.81 337 ILE A O 1
ATOM 2718 N N . ALA A 1 338 ? 1.436 8.18 26.688 1 97.62 338 ALA A N 1
ATOM 2719 C CA . ALA A 1 338 ? 0.661 9.312 27.188 1 97.62 338 ALA A CA 1
ATOM 2720 C C . ALA A 1 338 ? -0.469 8.844 28.109 1 97.62 338 ALA A C 1
ATOM 2722 O O . ALA A 1 338 ? -1.268 7.988 27.734 1 97.62 338 ALA A O 1
ATOM 2723 N N . VAL A 1 339 ? -0.543 9.383 29.281 1 95.5 339 VAL A N 1
ATOM 2724 C CA . VAL A 1 339 ? -1.553 9.07 30.297 1 95.5 339 VAL A CA 1
ATOM 2725 C C . VAL A 1 339 ? -2.477 10.266 30.5 1 95.5 339 VAL A C 1
ATOM 2727 O O . VAL A 1 339 ? -2.018 11.367 30.812 1 95.5 339 VAL A O 1
ATOM 2730 N N . PRO A 1 340 ? -3.768 10.047 30.25 1 93.62 340 PRO A N 1
ATOM 2731 C CA . PRO A 1 340 ? -4.691 11.148 30.547 1 93.62 340 PRO A CA 1
ATOM 2732 C C . PRO A 1 340 ? -4.875 11.398 32.031 1 93.62 340 PRO A C 1
ATOM 2734 O O . PRO A 1 340 ? -4.941 10.445 32.812 1 93.62 340 PRO A O 1
ATOM 2737 N N . LEU A 1 341 ? -4.91 12.664 32.375 1 91 341 LEU A N 1
ATOM 2738 C CA . LEU A 1 341 ? -5.133 13.039 33.781 1 91 341 LEU A CA 1
ATOM 2739 C C . LEU A 1 341 ? -6.598 13.398 34 1 91 341 LEU A C 1
ATOM 2741 O O . LEU A 1 341 ? -7.207 14.109 33.188 1 91 341 LEU A O 1
ATOM 2745 N N . SER A 1 342 ? -7.344 12.625 34.781 1 77.94 342 SER A N 1
ATOM 2746 C CA . SER A 1 342 ? -8.758 12.844 35.062 1 77.94 342 SER A CA 1
ATOM 2747 C C . SER A 1 342 ? -8.961 14.008 36 1 77.94 342 SER A C 1
ATOM 2749 O O . SER A 1 342 ? -8.125 14.258 36.875 1 77.94 342 SER A O 1
ATOM 2751 N N . ASP A 1 343 ? -9.891 15.039 35.781 1 64.88 343 ASP A N 1
ATOM 2752 C CA . ASP A 1 343 ? -10.234 16.125 36.688 1 64.88 343 ASP A CA 1
ATOM 2753 C C . ASP A 1 343 ? -10.984 15.602 37.906 1 64.88 343 ASP A C 1
ATOM 2755 O O . ASP A 1 343 ? -11.336 16.359 38.812 1 64.88 343 ASP A O 1
ATOM 2759 N N . GLY A 1 344 ? -10.742 14.43 38.406 1 57.03 344 GLY A N 1
ATOM 2760 C CA . GLY A 1 344 ? -11.203 13.922 39.688 1 57.03 344 GLY A CA 1
ATOM 2761 C C . GLY A 1 344 ? -12.719 13.812 39.781 1 57.03 344 GLY A C 1
ATOM 2762 O O . GLY A 1 344 ? -13.25 13.32 40.75 1 57.03 344 GLY A O 1
ATOM 2763 N N . LYS A 1 345 ? -13.594 14.68 39.062 1 48.78 345 LYS A N 1
ATOM 2764 C CA . LYS A 1 345 ? -14.969 14.617 39.531 1 48.78 345 LYS A CA 1
ATOM 2765 C C . LYS A 1 345 ? -15.57 13.234 39.281 1 48.78 345 LYS A C 1
ATOM 2767 O O . LYS A 1 345 ? -16.703 12.961 39.688 1 48.78 345 LYS A O 1
ATOM 2772 N N . GLU A 1 346 ? -15.344 12.602 38.219 1 48.56 346 GLU A N 1
ATOM 2773 C CA . GLU A 1 346 ? -16.125 11.383 38.031 1 48.56 346 GLU A CA 1
ATOM 2774 C C . GLU A 1 346 ? -15.547 10.227 38.844 1 48.56 346 GLU A C 1
ATOM 2776 O O . GLU A 1 346 ? -14.359 9.914 38.719 1 48.56 346 GLU A O 1
ATOM 2781 N N . LYS A 1 347 ? -16.188 9.859 39.938 1 43.22 347 LYS A N 1
ATOM 2782 C CA . LYS A 1 347 ? -16.031 8.867 41 1 43.22 347 LYS A CA 1
ATOM 2783 C C . LYS A 1 347 ? -15.727 7.492 40.438 1 43.22 347 LYS A C 1
ATOM 2785 O O . LYS A 1 347 ? -15.414 6.559 41.188 1 43.22 347 LYS A O 1
ATOM 2790 N N . THR A 1 348 ? -16.391 6.895 39.469 1 42.41 348 THR A N 1
ATOM 2791 C CA . THR A 1 348 ? -16.312 5.445 39.344 1 42.41 348 THR A CA 1
ATOM 2792 C C . THR A 1 348 ? -14.992 5.039 38.688 1 42.41 348 THR A C 1
ATOM 2794 O O . THR A 1 348 ? -14.688 5.48 37.562 1 42.41 348 THR A O 1
ATOM 2797 N N . ILE A 1 349 ? -14.062 4.453 39.438 1 44.84 349 ILE A N 1
ATOM 2798 C CA . ILE A 1 349 ? -12.727 3.938 39.156 1 44.84 349 ILE A CA 1
ATOM 2799 C C . ILE A 1 349 ? -12.664 3.389 37.75 1 44.84 349 ILE A C 1
ATOM 2801 O O . ILE A 1 349 ? -11.703 3.637 37.031 1 44.84 349 ILE A O 1
ATOM 2805 N N . LEU A 1 350 ? -13.617 2.385 37.375 1 44.81 350 LEU A N 1
ATOM 2806 C CA . LEU A 1 350 ? -13.492 1.472 36.25 1 44.81 350 LEU A CA 1
ATOM 2807 C C . LEU A 1 350 ? -14.055 2.1 34.969 1 44.81 350 LEU A C 1
ATOM 2809 O O . LEU A 1 350 ? -13.82 1.596 33.875 1 44.81 350 LEU A O 1
ATOM 2813 N N . SER A 1 351 ? -14.938 3.059 35.062 1 49.25 351 SER A N 1
ATOM 2814 C CA . SER A 1 351 ? -15.828 3.27 33.938 1 49.25 351 SER A CA 1
ATOM 2815 C C . SER A 1 351 ? -15.125 4.027 32.812 1 49.25 351 SER A C 1
ATOM 2817 O O . SER A 1 351 ? -15.602 4.043 31.672 1 49.25 351 SER A O 1
ATOM 2819 N N . HIS A 1 352 ? -13.891 4.617 33.094 1 60.84 352 HIS A N 1
ATOM 2820 C CA . HIS A 1 352 ? -13.508 5.52 32 1 60.84 352 HIS A CA 1
ATOM 2821 C C . HIS A 1 352 ? -12.086 5.23 31.516 1 60.84 352 HIS A C 1
ATOM 2823 O O . HIS A 1 352 ? -11.297 6.152 31.328 1 60.84 352 HIS A O 1
ATOM 2829 N N . ARG A 1 353 ? -11.836 4.004 31.312 1 75.62 353 ARG A N 1
ATOM 2830 C CA . ARG A 1 353 ? -10.484 3.686 30.875 1 75.62 353 ARG A CA 1
ATOM 2831 C C . ARG A 1 353 ? -10.242 4.172 29.453 1 75.62 353 ARG A C 1
ATOM 2833 O O . ARG A 1 353 ? -11.117 4.051 28.594 1 75.62 353 ARG A O 1
ATOM 2840 N N . CYS A 1 354 ? -9.07 4.824 29.422 1 85.69 354 CYS A N 1
ATOM 2841 C CA . CYS A 1 354 ? -8.617 5.328 28.125 1 85.69 354 CYS A CA 1
ATOM 2842 C C . CYS A 1 354 ? -8.477 4.195 27.125 1 85.69 354 CYS A C 1
ATOM 2844 O O . CYS A 1 354 ? -7.934 3.137 27.438 1 85.69 354 CYS A O 1
ATOM 2846 N N . LYS A 1 355 ? -9.172 4.328 26.031 1 89.25 355 LYS A N 1
ATOM 2847 C CA . LYS A 1 355 ? -8.906 3.416 24.922 1 89.25 355 LYS A CA 1
ATOM 2848 C C . LYS A 1 355 ? -7.617 3.787 24.203 1 89.25 355 LYS A C 1
ATOM 2850 O O . LYS A 1 355 ? -7.609 4.672 23.344 1 89.25 355 LYS A O 1
ATOM 2855 N N . GLY A 1 356 ? -6.613 3.121 24.547 1 94.12 356 GLY A N 1
ATOM 2856 C CA . GLY A 1 356 ? -5.281 3.473 24.078 1 94.12 356 GLY A CA 1
ATOM 2857 C C . GLY A 1 356 ? -5.133 3.398 22.578 1 94.12 356 GLY A C 1
ATOM 2858 O O . GLY A 1 356 ? -5.457 2.377 21.969 1 94.12 356 GLY A O 1
ATOM 2859 N N . ARG A 1 357 ? -4.641 4.434 22.016 1 94.56 357 ARG A N 1
ATOM 2860 C CA . ARG A 1 357 ? -4.352 4.52 20.578 1 94.56 357 ARG A CA 1
ATOM 2861 C C . ARG A 1 357 ? -2.871 4.281 20.297 1 94.56 357 ARG A C 1
ATOM 2863 O O . ARG A 1 357 ? -2.027 4.512 21.172 1 94.56 357 ARG A O 1
ATOM 2870 N N . ILE A 1 358 ? -2.613 3.768 19.109 1 95.06 358 ILE A N 1
ATOM 2871 C CA . ILE A 1 358 ? -1.233 3.602 18.672 1 95.06 358 ILE A CA 1
ATOM 2872 C C . ILE A 1 358 ? -0.81 4.812 17.844 1 95.06 358 ILE A C 1
ATOM 2874 O O . ILE A 1 358 ? -1.564 5.285 16.984 1 95.06 358 ILE A O 1
ATOM 2878 N N . PHE A 1 359 ? 0.383 5.277 18.172 1 95.5 359 PHE A N 1
ATOM 2879 C CA . PHE A 1 359 ? 0.918 6.457 17.5 1 95.5 359 PHE A CA 1
ATOM 2880 C C . PHE A 1 359 ? 2.209 6.125 16.766 1 95.5 359 PHE A C 1
ATOM 2882 O O . PHE A 1 359 ? 3.031 5.352 17.266 1 95.5 359 PHE A O 1
ATOM 2889 N N . CYS A 1 360 ? 2.291 6.598 15.664 1 93.5 360 CYS A N 1
ATOM 2890 C CA . CYS A 1 360 ? 3.58 6.906 15.055 1 93.5 360 CYS A CA 1
ATOM 2891 C C . CYS A 1 360 ? 3.705 8.398 14.773 1 93.5 360 CYS A C 1
ATOM 2893 O O . CYS A 1 360 ? 3.477 8.844 13.648 1 93.5 360 CYS A O 1
ATOM 2895 N N . PHE A 1 361 ? 3.959 9.094 15.859 1 92.5 361 PHE A N 1
ATOM 2896 C CA . PHE A 1 361 ? 3.959 10.547 15.977 1 92.5 361 PHE A CA 1
ATOM 2897 C C . PHE A 1 361 ? 2.539 11.094 15.914 1 92.5 361 PHE A C 1
ATOM 2899 O O . PHE A 1 361 ? 2.16 11.945 16.734 1 92.5 361 PHE A O 1
ATOM 2906 N N . LEU A 1 362 ? 1.774 10.648 15.023 1 93.44 362 LEU A N 1
ATOM 2907 C CA . LEU A 1 362 ? 0.341 10.914 14.969 1 93.44 362 LEU A CA 1
ATOM 2908 C C . LEU A 1 362 ? -0.457 9.625 15.164 1 93.44 362 LEU A C 1
ATOM 2910 O O . LEU A 1 362 ? 0.047 8.531 14.898 1 93.44 362 LEU A O 1
ATOM 2914 N N . PRO A 1 363 ? -1.661 9.797 15.711 1 93.19 363 PRO A N 1
ATOM 2915 C CA . PRO A 1 363 ? -2.43 8.57 15.938 1 93.19 363 PRO A CA 1
ATOM 2916 C C . PRO A 1 363 ? -2.824 7.863 14.648 1 93.19 363 PRO A C 1
ATOM 2918 O O . PRO A 1 363 ? -3.213 8.523 13.672 1 93.19 363 PRO A O 1
ATOM 2921 N N . LEU A 1 364 ? -2.672 6.59 14.648 1 89.69 364 LEU A N 1
ATOM 2922 C CA . LEU A 1 364 ? -3.178 5.793 13.531 1 89.69 364 LEU A CA 1
ATOM 2923 C C . LEU A 1 364 ? -4.699 5.875 13.453 1 89.69 364 LEU A C 1
ATOM 2925 O O . LEU A 1 364 ? -5.359 6.211 14.438 1 89.69 364 LEU A O 1
ATOM 2929 N N . PRO A 1 365 ? -5.207 5.629 12.266 1 82.69 365 PRO A N 1
ATOM 2930 C CA . PRO A 1 365 ? -6.664 5.699 12.125 1 82.69 365 PRO A CA 1
ATOM 2931 C C . PRO A 1 365 ? -7.391 4.746 13.07 1 82.69 365 PRO A C 1
ATOM 2933 O O . PRO A 1 365 ? -6.82 3.738 13.5 1 82.69 365 PRO A O 1
ATOM 2936 N N . GLU A 1 366 ? -8.68 5.176 13.164 1 77.38 366 GLU A N 1
ATOM 2937 C CA . GLU A 1 366 ? -9.523 4.379 14.055 1 77.38 366 GLU A CA 1
ATOM 2938 C C . GLU A 1 366 ? -9.898 3.047 13.414 1 77.38 366 GLU A C 1
ATOM 2940 O O . GLU A 1 366 ? -10.094 2.969 12.195 1 77.38 366 GLU A O 1
ATOM 2945 N N . GLY A 1 367 ? -9.5 1.926 13.898 1 71.19 367 GLY A N 1
ATOM 2946 C CA . GLY A 1 367 ? -9.734 0.551 13.484 1 71.19 367 GLY A CA 1
ATOM 2947 C C . GLY A 1 367 ? -8.992 -0.463 14.344 1 71.19 367 GLY A C 1
ATOM 2948 O O . GLY A 1 367 ? -8.383 -0.106 15.352 1 71.19 367 GLY A O 1
ATOM 2949 N N . ASP A 1 368 ? -9.156 -1.566 13.828 1 66.44 368 ASP A N 1
ATOM 2950 C CA . ASP A 1 368 ? -8.586 -2.637 14.641 1 66.44 368 ASP A CA 1
ATOM 2951 C C . ASP A 1 368 ? -7.082 -2.449 14.82 1 66.44 368 ASP A C 1
ATOM 2953 O O . ASP A 1 368 ? -6.539 -2.715 15.891 1 66.44 368 ASP A O 1
ATOM 2957 N N . ALA A 1 369 ? -6.535 -1.792 13.891 1 74.56 369 ALA A N 1
ATOM 2958 C CA . ALA A 1 369 ? -5.082 -1.656 13.938 1 74.56 369 ALA A CA 1
ATOM 2959 C C . ALA A 1 369 ? -4.672 -0.399 14.695 1 74.56 369 ALA A C 1
ATOM 2961 O O . ALA A 1 369 ? -3.5 -0.234 15.055 1 74.56 369 ALA A O 1
ATOM 2962 N N . GLY A 1 370 ? -5.625 0.407 15.078 1 84.5 370 GLY A N 1
ATOM 2963 C CA . GLY A 1 370 ? -5.289 1.694 15.664 1 84.5 370 GLY A CA 1
ATOM 2964 C C . GLY A 1 370 ? -5.301 1.678 17.188 1 84.5 370 GLY A C 1
ATOM 2965 O O . GLY A 1 370 ? -4.879 2.643 17.828 1 84.5 370 GLY A O 1
ATOM 2966 N N . TYR A 1 371 ? -5.711 0.564 17.734 1 88.44 371 TYR A N 1
ATOM 2967 C CA . TYR A 1 371 ? -5.809 0.476 19.188 1 88.44 371 TYR A CA 1
ATOM 2968 C C . TYR A 1 371 ? -4.766 -0.485 19.75 1 88.44 371 TYR A C 1
ATOM 2970 O O . TYR A 1 371 ? -4.508 -1.54 19.156 1 88.44 371 TYR A O 1
ATOM 2978 N N . SER A 1 372 ? -4.172 -0.116 20.828 1 90.38 372 SER A N 1
ATOM 2979 C CA . SER A 1 372 ? -3.109 -0.916 21.422 1 90.38 372 SER A CA 1
ATOM 2980 C C . SER A 1 372 ? -3.67 -1.933 22.422 1 90.38 372 SER A C 1
ATOM 2982 O O . SER A 1 372 ? -2.99 -2.898 22.766 1 90.38 372 SER A O 1
ATOM 2984 N N . GLY A 1 373 ? -4.883 -1.651 22.906 1 87.69 373 GLY A N 1
ATOM 2985 C CA . GLY A 1 373 ? -5.445 -2.473 23.969 1 87.69 373 GLY A CA 1
ATOM 2986 C C . GLY A 1 373 ? -5 -2.043 25.359 1 87.69 373 GLY A C 1
ATOM 2987 O O . GLY A 1 373 ? -5.492 -2.557 26.359 1 87.69 373 GLY A O 1
ATOM 2988 N N . LEU A 1 374 ? -4.105 -1.137 25.469 1 91.75 374 LEU A N 1
ATOM 2989 C CA . LEU A 1 374 ? -3.627 -0.603 26.734 1 91.75 374 LEU A CA 1
ATOM 2990 C C . LEU A 1 374 ? -4.43 0.628 27.156 1 91.75 374 LEU A C 1
ATOM 2992 O O . LEU A 1 374 ? -5.012 1.305 26.297 1 91.75 374 LEU A O 1
ATOM 2996 N N . PRO A 1 375 ? -4.547 0.882 28.375 1 93.5 375 PRO A N 1
ATOM 2997 C CA . PRO A 1 375 ? -5.32 2.035 28.844 1 93.5 375 PRO A CA 1
ATOM 2998 C C . PRO A 1 375 ? -4.531 3.342 28.766 1 93.5 375 PRO A C 1
ATOM 3000 O O . PRO A 1 375 ? -4.672 4.203 29.641 1 93.5 375 PRO A O 1
ATOM 3003 N N . VAL A 1 376 ? -3.545 3.4 27.953 1 95.75 376 VAL A N 1
ATOM 3004 C CA . VAL A 1 376 ? -2.732 4.574 27.656 1 95.75 376 VAL A CA 1
ATOM 3005 C C . VAL A 1 376 ? -2.473 4.656 26.156 1 95.75 376 VAL A C 1
ATOM 3007 O O . VAL A 1 376 ? -2.604 3.662 25.438 1 95.75 376 VAL A O 1
ATOM 3010 N N . HIS A 1 377 ? -2.227 5.848 25.656 1 97 377 HIS A N 1
ATOM 3011 C CA . HIS A 1 377 ? -1.785 5.949 24.266 1 97 377 HIS A CA 1
ATOM 3012 C C . HIS A 1 377 ? -0.322 5.547 24.125 1 97 377 HIS A C 1
ATOM 3014 O O . HIS A 1 377 ? 0.501 5.863 24.984 1 97 377 HIS A O 1
ATOM 3020 N N . VAL A 1 378 ? -0.006 4.871 23.078 1 97.31 378 VAL A N 1
ATOM 3021 C CA . VAL A 1 378 ? 1.339 4.34 22.891 1 97.31 378 VAL A CA 1
ATOM 3022 C C . VAL A 1 378 ? 1.928 4.883 21.578 1 97.31 378 VAL A C 1
ATOM 3024 O O . VAL A 1 378 ? 1.32 4.754 20.516 1 97.31 378 VAL A O 1
ATOM 3027 N N . HIS A 1 379 ? 3.039 5.492 21.703 1 97.31 379 HIS A N 1
ATOM 3028 C CA . HIS A 1 379 ? 3.803 5.957 20.562 1 97.31 379 HIS A CA 1
ATOM 3029 C C . HIS A 1 379 ? 5.039 5.09 20.328 1 97.31 379 HIS A C 1
ATOM 3031 O O . HIS A 1 379 ? 5.66 4.625 21.281 1 97.31 379 HIS A O 1
ATOM 3037 N N . GLY A 1 380 ? 5.355 4.875 19.109 1 95.38 380 GLY A N 1
ATOM 3038 C CA . GLY A 1 380 ? 6.609 4.262 18.688 1 95.38 380 GLY A CA 1
ATOM 3039 C C . GLY A 1 380 ? 7.078 4.719 17.328 1 95.38 380 GLY A C 1
ATOM 3040 O O . GLY A 1 380 ? 6.262 5.086 16.469 1 95.38 380 GLY A O 1
ATOM 3041 N N . TYR A 1 381 ? 8.375 4.746 17.25 1 93.56 381 TYR A N 1
ATOM 3042 C CA . TYR A 1 381 ? 8.914 4.883 15.898 1 93.56 381 TYR A CA 1
ATOM 3043 C C . TYR A 1 381 ? 8.758 3.59 15.117 1 93.56 381 TYR A C 1
ATOM 3045 O O . TYR A 1 381 ? 9.742 2.979 14.703 1 93.56 381 TYR A O 1
ATOM 3053 N N . PHE A 1 382 ? 7.512 3.225 14.82 1 92.19 382 PHE A N 1
ATOM 3054 C CA . PHE A 1 382 ? 7.137 1.949 14.219 1 92.19 382 PHE A CA 1
ATOM 3055 C C . PHE A 1 382 ? 7.328 1.981 12.711 1 92.19 382 PHE A C 1
ATOM 3057 O O . PHE A 1 382 ? 7.266 3.047 12.094 1 92.19 382 PHE A O 1
ATOM 3064 N N . GLY A 1 383 ? 7.652 0.84 12.273 1 87.75 383 GLY A N 1
ATOM 3065 C CA . GLY A 1 383 ? 7.465 0.639 10.844 1 87.75 383 GLY A CA 1
ATOM 3066 C C . GLY A 1 383 ? 6.008 0.449 10.453 1 87.75 383 GLY A C 1
ATOM 3067 O O . GLY A 1 383 ? 5.383 -0.538 10.844 1 87.75 383 GLY A O 1
ATOM 3068 N N . VAL A 1 384 ? 5.465 1.426 9.734 1 83.81 384 VAL A N 1
ATOM 3069 C CA . VAL A 1 384 ? 4.055 1.401 9.367 1 83.81 384 VAL A CA 1
ATOM 3070 C C . VAL A 1 384 ? 3.916 1.231 7.859 1 83.81 384 VAL A C 1
ATOM 3072 O O . VAL A 1 384 ? 4.898 1.348 7.121 1 83.81 384 VAL A O 1
ATOM 3075 N N . SER A 1 385 ? 2.705 0.859 7.453 1 77.25 385 SER A N 1
ATOM 3076 C CA . SER A 1 385 ? 2.398 0.817 6.027 1 77.25 385 SER A CA 1
ATOM 3077 C C . SER A 1 385 ? 2.504 2.203 5.398 1 77.25 385 SER A C 1
ATOM 3079 O O . SER A 1 385 ? 2.479 3.213 6.102 1 77.25 385 SER A O 1
ATOM 3081 N N . ASP A 1 386 ? 2.568 2.252 4.102 1 70.38 386 ASP A N 1
ATOM 3082 C CA . ASP A 1 386 ? 2.756 3.514 3.389 1 70.38 386 ASP A CA 1
ATOM 3083 C C . ASP A 1 386 ? 1.601 4.473 3.66 1 70.38 386 ASP A C 1
ATOM 3085 O O . ASP A 1 386 ? 1.802 5.688 3.748 1 70.38 386 ASP A O 1
ATOM 3089 N N . ASP A 1 387 ? 0.484 3.895 3.82 1 67.81 387 ASP A N 1
ATOM 3090 C CA . ASP A 1 387 ? -0.674 4.754 4.039 1 67.81 387 ASP A CA 1
ATOM 3091 C C . ASP A 1 387 ? -0.881 5.027 5.527 1 67.81 387 ASP A C 1
ATOM 3093 O O . ASP A 1 387 ? -1.861 5.668 5.918 1 67.81 387 ASP A O 1
ATOM 3097 N N . ARG A 1 388 ? 0.008 4.484 6.301 1 67.5 388 ARG A N 1
ATOM 3098 C CA . ARG A 1 388 ? 0.023 4.711 7.742 1 67.5 388 ARG A CA 1
ATOM 3099 C C . ARG A 1 388 ? -1.237 4.152 8.398 1 67.5 388 ARG A C 1
ATOM 3101 O O . ARG A 1 388 ? -1.788 4.766 9.312 1 67.5 388 ARG A O 1
ATOM 3108 N N . ARG A 1 389 ? -1.71 3.104 8.023 1 74.94 389 ARG A N 1
ATOM 3109 C CA . ARG A 1 389 ? -2.975 2.629 8.57 1 74.94 389 ARG A CA 1
ATOM 3110 C C . ARG A 1 389 ? -2.764 1.376 9.422 1 74.94 389 ARG A C 1
ATOM 3112 O O . ARG A 1 389 ? -3.648 0.982 10.18 1 74.94 389 ARG A O 1
ATOM 3119 N N . SER A 1 390 ? -1.598 0.814 9.188 1 76.19 390 SER A N 1
ATOM 3120 C CA . SER A 1 390 ? -1.386 -0.414 9.945 1 76.19 390 SER A CA 1
ATOM 3121 C C . SER A 1 390 ? 0.094 -0.635 10.234 1 76.19 390 SER A C 1
ATOM 3123 O O . SER A 1 390 ? 0.957 -0.064 9.57 1 76.19 390 SER A O 1
ATOM 3125 N N . LEU A 1 391 ? 0.319 -1.389 11.328 1 81.56 391 LEU A N 1
ATOM 3126 C CA . LEU A 1 391 ? 1.668 -1.798 11.703 1 81.56 391 LEU A CA 1
ATOM 3127 C C . LEU A 1 391 ? 2.002 -3.17 11.125 1 81.56 391 LEU A C 1
ATOM 3129 O O . LEU A 1 391 ? 1.126 -4.031 11.016 1 81.56 391 LEU A O 1
ATOM 3133 N N . LYS A 1 392 ? 3.152 -3.252 10.82 1 75.75 392 LYS A N 1
ATOM 3134 C CA . LYS A 1 392 ? 3.619 -4.555 10.352 1 75.75 392 LYS A CA 1
ATOM 3135 C C . LYS A 1 392 ? 3.998 -5.453 11.523 1 75.75 392 LYS A C 1
ATOM 3137 O O . LYS A 1 392 ? 4.797 -5.066 12.375 1 75.75 392 LYS A O 1
ATOM 3142 N N . TRP A 1 393 ? 3.334 -6.594 11.617 1 77.19 393 TRP A N 1
ATOM 3143 C CA . TRP A 1 393 ? 3.645 -7.574 12.656 1 77.19 393 TRP A CA 1
ATOM 3144 C C . TRP A 1 393 ? 4.137 -8.883 12.039 1 77.19 393 TRP A C 1
ATOM 3146 O O . TRP A 1 393 ? 3.832 -9.18 10.883 1 77.19 393 TRP A O 1
ATOM 3156 N N . PRO A 1 394 ? 4.949 -9.586 12.742 1 72.44 394 PRO A N 1
ATOM 3157 C CA . PRO A 1 394 ? 5.402 -10.875 12.211 1 72.44 394 PRO A CA 1
ATOM 3158 C C . PRO A 1 394 ? 4.246 -11.836 11.922 1 72.44 394 PRO A C 1
ATOM 3160 O O . PRO A 1 394 ? 3.311 -11.93 12.719 1 72.44 394 PRO A O 1
ATOM 3163 N N . GLU A 1 395 ? 4.207 -12.211 10.711 1 72.81 395 GLU A N 1
ATOM 3164 C CA . GLU A 1 395 ? 3.209 -13.18 10.281 1 72.81 395 GLU A CA 1
ATOM 3165 C C . GLU A 1 395 ? 3.871 -14.438 9.711 1 72.81 395 GLU A C 1
ATOM 3167 O O . GLU A 1 395 ? 5.043 -14.406 9.336 1 72.81 395 GLU A O 1
ATOM 3172 N N . VAL A 1 396 ? 3.096 -15.469 9.688 1 67.44 396 VAL A N 1
ATOM 3173 C CA . VAL A 1 396 ? 3.615 -16.781 9.305 1 67.44 396 VAL A CA 1
ATOM 3174 C C . VAL A 1 396 ? 4.141 -16.734 7.875 1 67.44 396 VAL A C 1
ATOM 3176 O O . VAL A 1 396 ? 5.152 -17.359 7.555 1 67.44 396 VAL A O 1
ATOM 3179 N N . ASP A 1 397 ? 3.557 -15.93 7.137 1 65.19 397 ASP A N 1
ATOM 3180 C CA . ASP A 1 397 ? 3.916 -15.953 5.723 1 65.19 397 ASP A CA 1
ATOM 3181 C C . ASP A 1 397 ? 4.98 -14.906 5.406 1 65.19 397 ASP A C 1
ATOM 3183 O O . ASP A 1 397 ? 5.434 -14.797 4.266 1 65.19 397 ASP A O 1
ATOM 3187 N N . GLN A 1 398 ? 5.316 -14.188 6.465 1 71.44 398 GLN A N 1
ATOM 3188 C CA . GLN A 1 398 ? 6.363 -13.195 6.25 1 71.44 398 GLN A CA 1
ATOM 3189 C C . GLN A 1 398 ? 7.695 -13.672 6.82 1 71.44 398 GLN A C 1
ATOM 3191 O O . GLN A 1 398 ? 7.922 -13.594 8.031 1 71.44 398 GLN A O 1
ATOM 3196 N N . ILE A 1 399 ? 8.453 -14.148 5.961 1 68.12 399 ILE A N 1
ATOM 3197 C CA . ILE A 1 399 ? 9.688 -14.812 6.363 1 68.12 399 ILE A CA 1
ATOM 3198 C C . ILE A 1 399 ? 10.711 -13.766 6.805 1 68.12 399 ILE A C 1
ATOM 3200 O O . ILE A 1 399 ? 11.258 -13.852 7.902 1 68.12 399 ILE A O 1
ATOM 3204 N N . GLN A 1 400 ? 10.984 -12.922 5.961 1 74.25 400 GLN A N 1
ATOM 3205 C CA . GLN A 1 400 ? 11.93 -11.859 6.281 1 74.25 400 GLN A CA 1
ATOM 3206 C C . GLN A 1 400 ? 11.242 -10.492 6.25 1 74.25 400 GLN A C 1
ATOM 3208 O O . GLN A 1 400 ? 10.867 -10.008 5.184 1 74.25 400 GLN A O 1
ATOM 3213 N N . ASN A 1 401 ? 10.852 -10.094 7.516 1 79.06 401 ASN A N 1
ATOM 3214 C CA . ASN A 1 401 ? 10.297 -8.75 7.621 1 79.06 401 ASN A CA 1
ATOM 3215 C C . ASN A 1 401 ? 10.961 -7.957 8.75 1 79.06 401 ASN A C 1
ATOM 3217 O O . ASN A 1 401 ? 10.453 -7.93 9.875 1 79.06 401 ASN A O 1
ATOM 3221 N N . PRO A 1 402 ? 12.07 -7.418 8.391 1 83.12 402 PRO A N 1
ATOM 3222 C CA . PRO A 1 402 ? 12.797 -6.668 9.414 1 83.12 402 PRO A CA 1
ATOM 3223 C C . PRO A 1 402 ? 11.93 -5.613 10.102 1 83.12 402 PRO A C 1
ATOM 3225 O O . PRO A 1 402 ? 12.109 -5.344 11.297 1 83.12 402 PRO A O 1
ATOM 3228 N N . THR A 1 403 ? 10.992 -5.082 9.43 1 87 403 THR A N 1
ATOM 3229 C CA . THR A 1 403 ? 10.109 -4.066 9.992 1 87 403 THR A CA 1
ATOM 3230 C C . THR A 1 403 ? 9.203 -4.672 11.062 1 87 403 THR A C 1
ATOM 3232 O O . THR A 1 403 ? 8.977 -4.055 12.102 1 87 403 THR A O 1
ATOM 3235 N N . ALA A 1 404 ? 8.695 -5.809 10.742 1 86.94 404 ALA A N 1
ATOM 3236 C CA . ALA A 1 404 ? 7.859 -6.488 11.727 1 86.94 404 ALA A CA 1
ATOM 3237 C C . ALA A 1 404 ? 8.648 -6.824 12.984 1 86.94 404 ALA A C 1
ATOM 3239 O O . ALA A 1 404 ? 8.156 -6.641 14.102 1 86.94 404 ALA A O 1
ATOM 3240 N N . THR A 1 405 ? 9.844 -7.34 12.812 1 88.38 405 THR A N 1
ATOM 3241 C CA . THR A 1 405 ? 10.703 -7.648 13.945 1 88.38 405 THR A CA 1
ATOM 3242 C C . THR A 1 405 ? 11.031 -6.387 14.742 1 88.38 405 THR A C 1
ATOM 3244 O O . THR A 1 405 ? 11.047 -6.41 15.977 1 88.38 405 THR A O 1
ATOM 3247 N N . TRP A 1 406 ? 11.266 -5.312 14.07 1 92.38 406 TRP A N 1
ATOM 3248 C CA . TRP A 1 406 ? 11.539 -4.016 14.68 1 92.38 406 TRP A CA 1
ATOM 3249 C C . TRP A 1 406 ? 10.383 -3.58 15.578 1 92.38 406 TRP A C 1
ATOM 3251 O O . TRP A 1 406 ? 10.586 -3.225 16.734 1 92.38 406 TRP A O 1
ATOM 3261 N N . ASN A 1 407 ? 9.18 -3.656 15.039 1 92.75 407 ASN A N 1
ATOM 3262 C CA . ASN A 1 407 ? 8 -3.26 15.805 1 92.75 407 ASN A CA 1
ATOM 3263 C C . ASN A 1 407 ? 7.844 -4.105 17.062 1 92.75 407 ASN A C 1
ATOM 3265 O O . ASN A 1 407 ? 7.531 -3.578 18.141 1 92.75 407 ASN A O 1
ATOM 3269 N N . ASN A 1 408 ? 8.117 -5.359 16.906 1 91.56 408 ASN A N 1
ATOM 3270 C CA . ASN A 1 408 ? 8.023 -6.266 18.047 1 91.56 408 ASN A CA 1
ATOM 3271 C C . ASN A 1 408 ? 9.055 -5.922 19.125 1 91.56 408 ASN A C 1
ATOM 3273 O O . ASN A 1 408 ? 8.742 -5.953 20.312 1 91.56 408 ASN A O 1
ATOM 3277 N N . LEU A 1 409 ? 10.227 -5.66 18.703 1 91.69 409 LEU A N 1
ATOM 3278 C CA . LEU A 1 409 ? 11.305 -5.355 19.641 1 91.69 409 LEU A CA 1
ATOM 3279 C C . LEU A 1 409 ? 11.023 -4.055 20.391 1 91.69 409 LEU A C 1
ATOM 3281 O O . LEU A 1 409 ? 11.328 -3.939 21.578 1 91.69 409 LEU A O 1
ATOM 3285 N N . LEU A 1 410 ? 10.484 -3.061 19.719 1 94.38 410 LEU A N 1
ATOM 3286 C CA . LEU A 1 410 ? 10.133 -1.813 20.391 1 94.38 410 LEU A CA 1
ATOM 3287 C C . LEU A 1 410 ? 9.156 -2.068 21.547 1 94.38 410 LEU A C 1
ATOM 3289 O O . LEU A 1 410 ? 9.312 -1.506 22.625 1 94.38 410 LEU A O 1
ATOM 3293 N N . VAL A 1 411 ? 8.211 -2.914 21.297 1 93.38 411 VAL A N 1
ATOM 3294 C CA . VAL A 1 411 ? 7.156 -3.178 22.266 1 93.38 411 VAL A CA 1
ATOM 3295 C C . VAL A 1 411 ? 7.699 -4.039 23.406 1 93.38 411 VAL A C 1
ATOM 3297 O O . VAL A 1 411 ? 7.41 -3.787 24.578 1 93.38 411 VAL A O 1
ATOM 3300 N N . GLU A 1 412 ? 8.516 -4.969 23.094 1 90.94 412 GLU A N 1
ATOM 3301 C CA . GLU A 1 412 ? 8.977 -5.934 24.078 1 90.94 412 GLU A CA 1
ATOM 3302 C C . GLU A 1 412 ? 10.133 -5.367 24.906 1 90.94 412 GLU A C 1
ATOM 3304 O O . GLU A 1 412 ? 10.242 -5.648 26.094 1 90.94 412 GLU A O 1
ATOM 3309 N N . VAL A 1 413 ? 10.938 -4.629 24.281 1 90.88 413 VAL A N 1
ATOM 3310 C CA . VAL A 1 413 ? 12.203 -4.273 24.922 1 90.88 413 VAL A CA 1
ATOM 3311 C C . VAL A 1 413 ? 12.117 -2.852 25.469 1 90.88 413 VAL A C 1
ATOM 3313 O O . VAL A 1 413 ? 12.617 -2.57 26.562 1 90.88 413 VAL A O 1
ATOM 3316 N N . VAL A 1 414 ? 11.523 -1.941 24.812 1 93.81 414 VAL A N 1
ATOM 3317 C CA . VAL A 1 414 ? 11.617 -0.528 25.156 1 93.81 414 VAL A CA 1
ATOM 3318 C C . VAL A 1 414 ? 10.352 -0.085 25.891 1 93.81 414 VAL A C 1
ATOM 3320 O O . VAL A 1 414 ? 10.422 0.626 26.891 1 93.81 414 VAL A O 1
ATOM 3323 N N . LEU A 1 415 ? 9.211 -0.519 25.469 1 95.06 415 LEU A N 1
ATOM 3324 C CA . LEU A 1 415 ? 7.914 -0.041 25.922 1 95.06 415 LEU A CA 1
ATOM 3325 C C . LEU A 1 415 ? 7.766 -0.234 27.438 1 95.06 415 LEU A C 1
ATOM 3327 O O . LEU A 1 415 ? 7.289 0.66 28.141 1 95.06 415 LEU A O 1
ATOM 3331 N N . PRO A 1 416 ? 8.141 -1.395 28 1 92.94 416 PRO A N 1
ATOM 3332 C CA . PRO A 1 416 ? 7.953 -1.583 29.453 1 92.94 416 PRO A CA 1
ATOM 3333 C C . PRO A 1 416 ? 8.656 -0.516 30.281 1 92.94 416 PRO A C 1
ATOM 3335 O O . PRO A 1 416 ? 8.094 -0.014 31.25 1 92.94 416 PRO A O 1
ATOM 3338 N N . ASP A 1 417 ? 9.828 -0.164 29.891 1 92.38 417 ASP A N 1
ATOM 3339 C CA . ASP A 1 417 ? 10.586 0.852 30.625 1 92.38 417 ASP A CA 1
ATOM 3340 C C . ASP A 1 417 ? 9.891 2.211 30.547 1 92.38 417 ASP A C 1
ATOM 3342 O O . ASP A 1 417 ? 9.836 2.939 31.547 1 92.38 417 ASP A O 1
ATOM 3346 N N . VAL A 1 418 ? 9.453 2.561 29.422 1 96.5 418 VAL A N 1
ATOM 3347 C CA . VAL A 1 418 ? 8.773 3.836 29.219 1 96.5 418 VAL A CA 1
ATOM 3348 C C . VAL A 1 418 ? 7.473 3.865 30.016 1 96.5 418 VAL A C 1
ATOM 3350 O O . VAL A 1 418 ? 7.102 4.902 30.562 1 96.5 418 VAL A O 1
ATOM 3353 N N . TYR A 1 419 ? 6.828 2.727 30.031 1 95.75 419 TYR A N 1
ATOM 3354 C CA . TYR A 1 419 ? 5.574 2.613 30.781 1 95.75 419 TYR A CA 1
ATOM 3355 C C . TYR A 1 419 ? 5.789 2.91 32.25 1 95.75 419 TYR A C 1
ATOM 3357 O O . TYR A 1 419 ? 5.008 3.645 32.875 1 95.75 419 TYR A O 1
ATOM 3365 N N . VAL A 1 420 ? 6.828 2.371 32.812 1 95 420 VAL A N 1
ATOM 3366 C CA . VAL A 1 420 ? 7.152 2.586 34.219 1 95 420 VAL A CA 1
ATOM 3367 C C . VAL A 1 420 ? 7.41 4.07 34.469 1 95 420 VAL A C 1
ATOM 3369 O O . VAL A 1 420 ? 6.926 4.633 35.469 1 95 420 VAL A O 1
ATOM 3372 N N . LYS A 1 421 ? 8.133 4.684 33.594 1 96.06 421 LYS A N 1
ATOM 3373 C CA . LYS A 1 421 ? 8.445 6.105 33.75 1 96.06 421 LYS A CA 1
ATOM 3374 C C . LYS A 1 421 ? 7.176 6.953 33.719 1 96.06 421 LYS A C 1
ATOM 3376 O O . LYS A 1 421 ? 7.051 7.93 34.438 1 96.06 421 LYS A O 1
ATOM 3381 N N . ALA A 1 422 ? 6.297 6.605 32.812 1 96.94 422 ALA A N 1
ATOM 3382 C CA . ALA A 1 422 ? 5.031 7.328 32.719 1 96.94 422 ALA A CA 1
ATOM 3383 C C . ALA A 1 422 ? 4.211 7.195 33.969 1 96.94 422 ALA A C 1
ATOM 3385 O O . ALA A 1 422 ? 3.641 8.172 34.469 1 96.94 422 ALA A O 1
ATOM 3386 N N . ILE A 1 423 ? 4.18 5.988 34.531 1 94.5 423 ILE A N 1
ATOM 3387 C CA . ILE A 1 423 ? 3.4 5.734 35.75 1 94.5 423 ILE A CA 1
ATOM 3388 C C . ILE A 1 423 ? 4.016 6.48 36.906 1 94.5 423 ILE A C 1
ATOM 3390 O O . ILE A 1 423 ? 3.303 7.098 37.719 1 94.5 423 ILE A O 1
ATOM 3394 N N . LEU A 1 424 ? 5.324 6.379 37.031 1 95.62 424 LEU A N 1
ATOM 3395 C CA . LEU A 1 424 ? 6.008 7.066 38.125 1 95.62 424 LEU A CA 1
ATOM 3396 C C . LEU A 1 424 ? 5.758 8.57 38.062 1 95.62 424 LEU A C 1
ATOM 3398 O O . LEU A 1 424 ? 5.516 9.211 39.094 1 95.62 424 LEU A O 1
ATOM 3402 N N . LYS A 1 425 ? 5.824 9.141 36.875 1 96.06 425 LYS A N 1
ATOM 3403 C CA . LYS A 1 425 ? 5.543 10.57 36.719 1 96.06 425 LYS A CA 1
ATOM 3404 C C . LYS A 1 425 ? 4.09 10.883 37.062 1 96.06 425 LYS A C 1
ATOM 3406 O O . LYS A 1 425 ? 3.793 11.93 37.656 1 96.06 425 LYS A O 1
ATOM 3411 N N . THR A 1 426 ? 3.223 10.031 36.656 1 94.69 426 THR A N 1
ATOM 3412 C CA . THR A 1 426 ? 1.809 10.234 36.938 1 94.69 426 THR A CA 1
ATOM 3413 C C . THR A 1 426 ? 1.574 10.25 38.469 1 94.69 426 THR A C 1
ATOM 3415 O O . THR A 1 426 ? 0.805 11.062 38.969 1 94.69 426 THR A O 1
ATOM 3418 N N . ILE A 1 427 ? 2.229 9.359 39.156 1 94.19 427 ILE A N 1
ATOM 3419 C CA . ILE A 1 427 ? 2.143 9.32 40.594 1 94.19 427 ILE A CA 1
ATOM 3420 C C . ILE A 1 427 ? 2.613 10.656 41.188 1 94.19 427 ILE A C 1
ATOM 3422 O O . ILE A 1 427 ? 1.944 11.234 42.031 1 94.19 427 ILE A O 1
ATOM 3426 N N . SER A 1 428 ? 3.738 11.055 40.719 1 95.06 428 SER A N 1
ATOM 3427 C CA . SER A 1 428 ? 4.305 12.312 41.188 1 95.06 428 SER A CA 1
ATOM 3428 C C . SER A 1 428 ? 3.361 13.477 40.938 1 95.06 428 SER A C 1
ATOM 3430 O O . SER A 1 428 ? 3.188 14.344 41.812 1 95.06 428 SER A O 1
ATOM 3432 N N . VAL A 1 429 ? 2.766 13.547 39.781 1 93.38 429 VAL A N 1
ATOM 3433 C CA . VAL A 1 429 ? 1.861 14.625 39.406 1 93.38 429 VAL A CA 1
ATOM 3434 C C . VAL A 1 429 ? 0.599 14.57 40.25 1 93.38 429 VAL A C 1
ATOM 3436 O O . VAL A 1 429 ? 0.09 15.609 40.688 1 93.38 429 VAL A O 1
ATOM 3439 N N . CYS A 1 430 ? 0.137 13.398 40.469 1 89.62 430 CYS A N 1
ATOM 3440 C CA . CYS A 1 430 ? -1.045 13.25 41.312 1 89.62 430 CYS A CA 1
ATOM 3441 C C . CYS A 1 430 ? -0.777 13.773 42.719 1 89.62 430 CYS A C 1
ATOM 3443 O O . CYS A 1 430 ? -1.624 14.445 43.312 1 89.62 430 CYS A O 1
ATOM 3445 N N . LYS A 1 431 ? 0.354 13.469 43.25 1 91.06 431 LYS A N 1
ATOM 3446 C CA . LYS A 1 431 ? 0.735 13.93 44.562 1 91.06 431 LYS A CA 1
ATOM 3447 C C . LYS A 1 431 ? 0.892 15.445 44.594 1 91.06 431 LYS A C 1
ATOM 3449 O O . LYS A 1 431 ? 0.395 16.109 45.531 1 91.06 431 LYS A O 1
ATOM 3454 N N . SER A 1 432 ? 1.548 15.961 43.625 1 91.88 432 SER A N 1
ATOM 3455 C CA . SER A 1 432 ? 1.874 17.391 43.625 1 91.88 432 SER A CA 1
ATOM 3456 C C . SER A 1 432 ? 0.646 18.234 43.312 1 91.88 432 SER A C 1
ATOM 3458 O O . SER A 1 432 ? 0.488 19.328 43.844 1 91.88 432 SER A O 1
ATOM 3460 N N . GLU A 1 433 ? -0.27 17.734 42.469 1 89.69 433 GLU A N 1
ATOM 3461 C CA . GLU A 1 433 ? -1.43 18.516 42.031 1 89.69 433 GLU A CA 1
ATOM 3462 C C . GLU A 1 433 ? -2.672 18.125 42.844 1 89.69 433 GLU A C 1
ATOM 3464 O O . GLU A 1 433 ? -3.74 18.719 42.656 1 89.69 433 GLU A O 1
ATOM 3469 N N . GLY A 1 434 ? -2.551 17.219 43.719 1 86.19 434 GLY A N 1
ATOM 3470 C CA . GLY A 1 434 ? -3.674 16.797 44.531 1 86.19 434 GLY A CA 1
ATOM 3471 C C . GLY A 1 434 ? -4.766 16.094 43.75 1 86.19 434 GLY A C 1
ATOM 3472 O O . GLY A 1 434 ? -5.953 16.312 44 1 86.19 434 GLY A O 1
ATOM 3473 N N . ARG A 1 435 ? -4.375 15.344 42.75 1 84.88 435 ARG A N 1
ATOM 3474 C CA . ARG A 1 435 ? -5.328 14.617 41.906 1 84.88 435 ARG A CA 1
ATOM 3475 C C . ARG A 1 435 ? -5.645 13.25 42.531 1 84.88 435 ARG A C 1
ATOM 3477 O O . ARG A 1 435 ? -4.875 12.727 43.344 1 84.88 435 ARG A O 1
ATOM 3484 N N . HIS A 1 436 ? -6.781 12.781 42.094 1 80.81 436 HIS A N 1
ATOM 3485 C CA . HIS A 1 436 ? -7.203 11.477 42.594 1 80.81 436 HIS A CA 1
ATOM 3486 C C . HIS A 1 436 ? -6.301 10.367 42.062 1 80.81 436 HIS A C 1
ATOM 3488 O O . HIS A 1 436 ? -5.875 10.406 40.906 1 80.81 436 HIS A O 1
ATOM 3494 N N . VAL A 1 437 ? -6.129 9.344 42.875 1 81.44 437 VAL A N 1
ATOM 3495 C CA . VAL A 1 437 ? -5.211 8.25 42.594 1 81.44 437 VAL A CA 1
ATOM 3496 C C . VAL A 1 437 ? -5.766 7.383 41.469 1 81.44 437 VAL A C 1
ATOM 3498 O O . VAL A 1 437 ? -5.031 6.617 40.844 1 81.44 437 VAL A O 1
ATOM 3501 N N . SER A 1 438 ? -6.988 7.598 41.125 1 81.38 438 SER A N 1
ATOM 3502 C CA . SER A 1 438 ? -7.621 6.809 40.094 1 81.38 438 SER A CA 1
ATOM 3503 C C . SER A 1 438 ? -6.895 6.977 38.75 1 81.38 438 SER A C 1
ATOM 3505 O O . SER A 1 438 ? -6.898 6.07 37.906 1 81.38 438 SER A O 1
ATOM 3507 N N . CYS A 1 439 ? -6.242 8.125 38.562 1 83.06 439 CYS A N 1
ATOM 3508 C CA . CYS A 1 439 ? -5.488 8.359 37.344 1 83.06 439 CYS A CA 1
ATOM 3509 C C . CYS A 1 439 ? -4.383 7.328 37.188 1 83.06 439 CYS A C 1
ATOM 3511 O O . CYS A 1 439 ? -4.133 6.852 36.062 1 83.06 439 CYS A O 1
ATOM 3513 N N . VAL A 1 440 ? -3.789 6.969 38.25 1 86.75 440 VAL A N 1
ATOM 3514 C CA . VAL A 1 440 ? -2.686 6.012 38.25 1 86.75 440 VAL A CA 1
ATOM 3515 C C . VAL A 1 440 ? -3.227 4.602 38 1 86.75 440 VAL A C 1
ATOM 3517 O O . VAL A 1 440 ? -2.742 3.881 37.125 1 86.75 440 VAL A O 1
ATOM 3520 N N . TYR A 1 441 ? -4.281 4.258 38.656 1 83.44 441 TYR A N 1
ATOM 3521 C CA . TYR A 1 441 ? -4.832 2.912 38.562 1 83.44 441 TYR A CA 1
ATOM 3522 C C . TYR A 1 441 ? -5.445 2.666 37.188 1 83.44 441 TYR A C 1
ATOM 3524 O O . TYR A 1 441 ? -5.363 1.559 36.656 1 83.44 441 TYR A O 1
ATOM 3532 N N . ASN A 1 442 ? -6 3.641 36.688 1 85.38 442 ASN A N 1
ATOM 3533 C CA . ASN A 1 442 ? -6.641 3.52 35.375 1 85.38 442 ASN A CA 1
ATOM 3534 C C . ASN A 1 442 ? -5.613 3.373 34.281 1 85.38 442 ASN A C 1
ATOM 3536 O O . ASN A 1 442 ? -5.949 2.949 33.156 1 85.38 442 ASN A O 1
ATOM 3540 N N . ALA A 1 443 ? -4.41 3.783 34.562 1 90.69 443 ALA A N 1
ATOM 3541 C CA . ALA A 1 443 ? -3.355 3.738 33.531 1 90.69 443 ALA A CA 1
ATOM 3542 C C . ALA A 1 443 ? -2.613 2.406 33.594 1 90.69 443 ALA A C 1
ATOM 3544 O O . ALA A 1 443 ? -1.844 2.09 32.656 1 90.69 443 ALA A O 1
ATOM 3545 N N . LEU A 1 444 ? -2.883 1.559 34.594 1 88.81 444 LEU A N 1
ATOM 3546 C CA . LEU A 1 444 ? -2.188 0.284 34.75 1 88.81 444 LEU A CA 1
ATOM 3547 C C . LEU A 1 444 ? -2.781 -0.762 33.812 1 88.81 444 LEU A C 1
ATOM 3549 O O . LEU A 1 444 ? -4 -0.831 33.625 1 88.81 444 LEU A O 1
ATOM 3553 N N . PRO A 1 445 ? -1.891 -1.541 33.062 1 85.69 445 PRO A N 1
ATOM 3554 C CA . PRO A 1 445 ? -2.404 -2.582 32.188 1 85.69 445 PRO A CA 1
ATOM 3555 C C . PRO A 1 445 ? -3.166 -3.676 32.906 1 85.69 445 PRO A C 1
ATOM 3557 O O . PRO A 1 445 ? -2.865 -3.959 34.094 1 85.69 445 PRO A O 1
ATOM 3560 N N . ASP A 1 446 ? -4.348 -4.172 32.312 1 71.5 446 ASP A N 1
ATOM 3561 C CA . ASP A 1 446 ? -5.074 -5.305 32.875 1 71.5 446 ASP A CA 1
ATOM 3562 C C . ASP A 1 446 ? -4.398 -6.625 32.5 1 71.5 446 ASP A C 1
ATOM 3564 O O . ASP A 1 446 ? -4.105 -6.887 31.328 1 71.5 446 ASP A O 1
ATOM 3568 N N . LEU A 1 447 ? -3.893 -7.348 33.531 1 59.81 447 LEU A N 1
ATOM 3569 C CA . LEU A 1 447 ? -3.23 -8.633 33.312 1 59.81 447 LEU A CA 1
ATOM 3570 C C . LEU A 1 447 ? -4.152 -9.602 32.594 1 59.81 447 LEU A C 1
ATOM 3572 O O . LEU A 1 447 ? -3.682 -10.477 31.859 1 59.81 447 LEU A O 1
ATOM 3576 N N . GLU A 1 448 ? -5.48 -9.711 32.875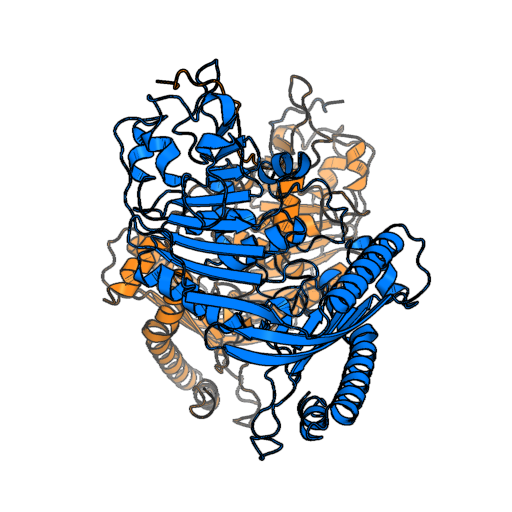 1 54.47 448 GLU A N 1
ATOM 3577 C CA . GLU A 1 448 ? -6.352 -10.719 32.281 1 54.47 448 GLU A CA 1
ATOM 3578 C C . GLU A 1 448 ? -6.508 -10.5 30.781 1 54.47 448 GLU A C 1
ATOM 3580 O O . GLU A 1 448 ? -6.867 -11.422 30.047 1 54.47 448 GLU A O 1
ATOM 3585 N N . LEU A 1 449 ? -6.562 -9.43 30.484 1 44.06 449 LEU A N 1
ATOM 3586 C CA . LEU A 1 449 ? -6.875 -9.203 29.062 1 44.06 449 LEU A CA 1
ATOM 3587 C C . LEU A 1 449 ? -5.773 -9.758 28.172 1 44.06 449 LEU A C 1
ATOM 3589 O O . LEU A 1 449 ? -6.031 -10.125 27.016 1 44.06 449 LEU A O 1
ATOM 3593 N N . HIS A 1 450 ? -4.527 -9.297 28.172 1 40.84 450 HIS A N 1
ATOM 3594 C CA . HIS A 1 450 ? -3.561 -9.617 27.125 1 40.84 450 HIS A CA 1
ATOM 3595 C C . HIS A 1 450 ? -2.85 -10.938 27.422 1 40.84 450 HIS A C 1
ATOM 3597 O O . HIS A 1 450 ? -2.494 -11.211 28.562 1 40.84 450 HIS A O 1
ATOM 3603 N N . MET B 1 1 ? -1.57 30.375 -24.547 1 34.28 1 MET B N 1
ATOM 3604 C CA . MET B 1 1 ? -0.857 31.641 -24.422 1 34.28 1 MET B CA 1
ATOM 3605 C C . MET B 1 1 ? -0.122 31.734 -23.094 1 34.28 1 MET B C 1
ATOM 3607 O O . MET B 1 1 ? -0.728 31.562 -22.031 1 34.28 1 MET B O 1
ATOM 3611 N N . THR B 1 2 ? 1.057 31.203 -23.078 1 44.16 2 THR B N 1
ATOM 3612 C CA . THR B 1 2 ? 2.119 31.266 -22.078 1 44.16 2 THR B CA 1
ATOM 3613 C C . THR B 1 2 ? 2.186 32.656 -21.438 1 44.16 2 THR B C 1
ATOM 3615 O O . THR B 1 2 ? 2.328 33.656 -22.125 1 44.16 2 THR B O 1
ATOM 3618 N N . SER B 1 3 ? 1.414 32.844 -20.469 1 50.56 3 SER B N 1
ATOM 3619 C CA . SER B 1 3 ? 1.52 34.094 -19.719 1 50.56 3 SER B CA 1
ATOM 3620 C C . SER B 1 3 ? 2.961 34.562 -19.656 1 50.56 3 SER B C 1
ATOM 3622 O O . SER B 1 3 ? 3.898 33.781 -19.703 1 50.56 3 SER B O 1
ATOM 3624 N N . THR B 1 4 ? 3.143 35.844 -20.141 1 60.59 4 THR B N 1
ATOM 3625 C CA . THR B 1 4 ? 4.25 36.812 -20.141 1 60.59 4 THR B CA 1
ATOM 3626 C C . THR B 1 4 ? 4.953 36.812 -18.797 1 60.59 4 THR B C 1
ATOM 3628 O O . THR B 1 4 ? 5.902 37.562 -18.594 1 60.59 4 THR B O 1
ATOM 3631 N N . VAL B 1 5 ? 4.457 36 -17.906 1 73.31 5 VAL B N 1
ATOM 3632 C CA . VAL B 1 5 ? 5.117 36.125 -16.609 1 73.31 5 VAL B CA 1
ATOM 3633 C C . VAL B 1 5 ? 6.266 35.125 -16.5 1 73.31 5 VAL B C 1
ATOM 3635 O O . VAL B 1 5 ? 6.113 33.969 -16.875 1 73.31 5 VAL B O 1
ATOM 3638 N N . LYS B 1 6 ? 7.379 35.656 -16.125 1 82.31 6 LYS B N 1
ATOM 3639 C CA . LYS B 1 6 ? 8.602 34.875 -15.969 1 82.31 6 LYS B CA 1
ATOM 3640 C C . LYS B 1 6 ? 8.461 33.875 -14.844 1 82.31 6 LYS B C 1
ATOM 3642 O O . LYS B 1 6 ? 7.895 34.156 -13.789 1 82.31 6 LYS B O 1
ATOM 3647 N N . GLY B 1 7 ? 8.695 32.625 -15.141 1 89 7 GLY B N 1
ATOM 3648 C CA . GLY B 1 7 ? 8.703 31.562 -14.141 1 89 7 GLY B CA 1
ATOM 3649 C C . GLY B 1 7 ? 9.625 30.406 -14.508 1 89 7 GLY B C 1
ATOM 3650 O O . GLY B 1 7 ? 10.523 30.562 -15.336 1 89 7 GLY B O 1
ATOM 3651 N N . ARG B 1 8 ? 9.562 29.453 -13.664 1 91.62 8 ARG B N 1
ATOM 3652 C CA . ARG B 1 8 ? 10.391 28.266 -13.906 1 91.62 8 ARG B CA 1
ATOM 3653 C C . ARG B 1 8 ? 9.562 27 -13.789 1 91.62 8 ARG B C 1
ATOM 3655 O O . ARG B 1 8 ? 8.578 26.953 -13.055 1 91.62 8 ARG B O 1
ATOM 3662 N N . GLY B 1 9 ? 10.039 26.094 -14.625 1 93 9 GLY B N 1
ATOM 3663 C CA . GLY B 1 9 ? 9.391 24.797 -14.539 1 93 9 GLY B CA 1
ATOM 3664 C C . GLY B 1 9 ? 9.414 24.203 -13.141 1 93 9 GLY B C 1
ATOM 3665 O O . GLY B 1 9 ? 10.414 24.344 -12.422 1 93 9 GLY B O 1
ATOM 3666 N N . PHE B 1 10 ? 8.242 23.609 -12.719 1 94.19 10 PHE B N 1
ATOM 3667 C CA . PHE B 1 10 ? 8.047 23.047 -11.383 1 94.19 10 PHE B CA 1
ATOM 3668 C C . PHE B 1 10 ? 7.02 21.922 -11.414 1 94.19 10 PHE B C 1
ATOM 3670 O O . PHE B 1 10 ? 6.023 22 -12.133 1 94.19 10 PHE B O 1
ATOM 3677 N N . GLY B 1 11 ? 7.395 20.859 -10.719 1 93.88 11 GLY B N 1
ATOM 3678 C CA . GLY B 1 11 ? 6.391 19.812 -10.633 1 93.88 11 GLY B CA 1
ATOM 3679 C C . GLY B 1 11 ? 6.977 18.453 -10.336 1 93.88 11 GLY B C 1
ATOM 3680 O O . GLY B 1 11 ? 8.188 18.25 -10.477 1 93.88 11 GLY B O 1
ATOM 3681 N N . PRO B 1 12 ? 6.133 17.578 -9.945 1 93.88 12 PRO B N 1
ATOM 3682 C CA . PRO B 1 12 ? 6.598 16.234 -9.578 1 93.88 12 PRO B CA 1
ATOM 3683 C C . PRO B 1 12 ? 7.09 15.43 -10.773 1 93.88 12 PRO B C 1
ATOM 3685 O O . PRO B 1 12 ? 6.621 15.641 -11.898 1 93.88 12 PRO B O 1
ATOM 3688 N N . THR B 1 13 ? 8.055 14.695 -10.523 1 93.31 13 THR B N 1
ATOM 3689 C CA . THR B 1 13 ? 8.57 13.766 -11.523 1 93.31 13 THR B CA 1
ATOM 3690 C C . THR B 1 13 ? 8.492 12.328 -11.023 1 93.31 13 THR B C 1
ATOM 3692 O O . THR B 1 13 ? 8.477 12.086 -9.812 1 93.31 13 THR B O 1
ATOM 3695 N N . THR B 1 14 ? 8.336 11.398 -11.961 1 93.56 14 THR B N 1
ATOM 3696 C CA . THR B 1 14 ? 8.32 9.992 -11.594 1 93.56 14 THR B CA 1
ATOM 3697 C C . THR B 1 14 ? 9.719 9.523 -11.188 1 93.56 14 THR B C 1
ATOM 3699 O O . THR B 1 14 ? 10.719 9.977 -11.75 1 93.56 14 THR B O 1
ATOM 3702 N N . PRO B 1 15 ? 9.805 8.695 -10.242 1 93 15 PRO B N 1
ATOM 3703 C CA . PRO B 1 15 ? 11.125 8.188 -9.844 1 93 15 PRO B CA 1
ATOM 3704 C C . PRO B 1 15 ? 11.758 7.293 -10.906 1 93 15 PRO B C 1
ATOM 3706 O O . PRO B 1 15 ? 11.055 6.758 -11.766 1 93 15 PRO B O 1
ATOM 3709 N N . PRO B 1 16 ? 13.133 7.207 -10.812 1 93.12 16 PRO B N 1
ATOM 3710 C CA . PRO B 1 16 ? 13.781 6.211 -11.664 1 93.12 16 PRO B CA 1
ATOM 3711 C C . PRO B 1 16 ? 13.32 4.785 -11.367 1 93.12 16 PRO B C 1
ATOM 3713 O O . PRO B 1 16 ? 12.703 4.535 -10.328 1 93.12 16 PRO B O 1
ATOM 3716 N N . LEU B 1 17 ? 13.594 3.859 -12.234 1 94.31 17 LEU B N 1
ATOM 3717 C CA . LEU B 1 17 ? 13.062 2.502 -12.211 1 94.31 17 LEU B CA 1
ATOM 3718 C C . LEU B 1 17 ? 13.383 1.812 -10.891 1 94.31 17 LEU B C 1
ATOM 3720 O O . LEU B 1 17 ? 12.5 1.228 -10.258 1 94.31 17 LEU B O 1
ATOM 3724 N N . LEU B 1 18 ? 14.617 1.907 -10.43 1 94.12 18 LEU B N 1
ATOM 3725 C CA . LEU B 1 18 ? 15.023 1.202 -9.219 1 94.12 18 LEU B CA 1
ATOM 3726 C C . LEU B 1 18 ? 14.25 1.718 -8 1 94.12 18 LEU B C 1
ATOM 3728 O O . LEU B 1 18 ? 13.766 0.928 -7.191 1 94.12 18 LEU B O 1
ATOM 3732 N N . GLU B 1 19 ? 14.086 3.031 -7.891 1 91.75 19 GLU B N 1
ATOM 3733 C CA . GLU B 1 19 ? 13.352 3.623 -6.777 1 91.75 19 GLU B CA 1
ATOM 3734 C C . GLU B 1 19 ? 11.867 3.287 -6.859 1 91.75 19 GLU B C 1
ATOM 3736 O O . GLU B 1 19 ? 11.211 3.096 -5.836 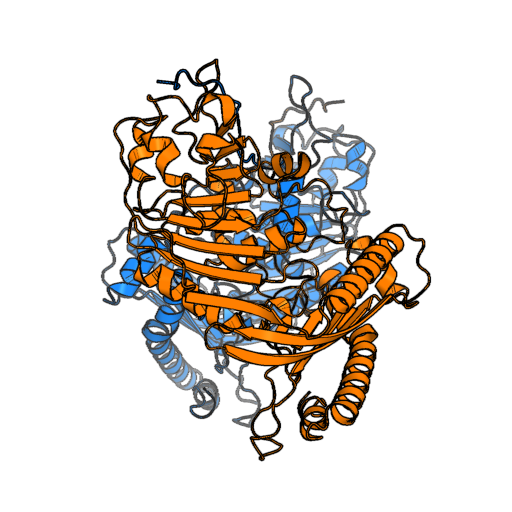1 91.75 19 GLU B O 1
ATOM 3741 N N . TYR B 1 20 ? 11.43 3.297 -8.086 1 93.38 20 TYR B N 1
ATOM 3742 C CA . TYR B 1 20 ? 10.031 2.926 -8.297 1 93.38 20 TYR B CA 1
ATOM 3743 C C . TYR B 1 20 ? 9.773 1.504 -7.812 1 93.38 20 TYR B C 1
ATOM 3745 O O . TYR B 1 20 ? 8.797 1.254 -7.102 1 93.38 20 TYR B O 1
ATOM 3753 N N . LEU B 1 21 ? 10.641 0.561 -8.156 1 93.88 21 LEU B N 1
ATOM 3754 C CA . LEU B 1 21 ? 10.492 -0.834 -7.754 1 93.88 21 LEU B CA 1
ATOM 3755 C C . LEU B 1 21 ? 10.648 -0.987 -6.246 1 93.88 21 LEU B C 1
ATOM 3757 O O . LEU B 1 21 ? 9.953 -1.795 -5.625 1 93.88 21 LEU B O 1
ATOM 3761 N N . GLN B 1 22 ? 11.523 -0.216 -5.656 1 90.62 22 GLN B N 1
ATOM 3762 C CA . GLN B 1 22 ? 11.68 -0.228 -4.207 1 90.62 22 GLN B CA 1
ATOM 3763 C C . GLN B 1 22 ? 10.383 0.161 -3.504 1 90.62 22 GLN B C 1
ATOM 3765 O O . GLN B 1 22 ? 10.016 -0.442 -2.494 1 90.62 22 GLN B O 1
ATOM 3770 N N . GLN B 1 23 ? 9.812 1.169 -4.07 1 87.75 23 GLN B N 1
ATOM 3771 C CA . GLN B 1 23 ? 8.547 1.628 -3.498 1 87.75 23 GLN B CA 1
ATOM 3772 C C . GLN B 1 23 ? 7.488 0.531 -3.551 1 87.75 23 GLN B C 1
ATOM 3774 O O . GLN B 1 23 ? 6.754 0.323 -2.582 1 87.75 23 GLN B O 1
ATOM 3779 N N . ILE B 1 24 ? 7.41 -0.151 -4.637 1 87.88 24 ILE B N 1
ATOM 3780 C CA . ILE B 1 24 ? 6.449 -1.237 -4.781 1 87.88 24 ILE B CA 1
ATOM 3781 C C . ILE B 1 24 ? 6.746 -2.332 -3.758 1 87.88 24 ILE B C 1
ATOM 3783 O O . ILE B 1 24 ? 5.84 -2.832 -3.092 1 87.88 24 ILE B O 1
ATOM 3787 N N . LEU B 1 25 ? 8.008 -2.662 -3.586 1 88.31 25 LEU B N 1
ATOM 3788 C CA . LEU B 1 25 ? 8.414 -3.762 -2.721 1 88.31 25 LEU B CA 1
ATOM 3789 C C . LEU B 1 25 ? 8.094 -3.453 -1.261 1 88.31 25 LEU B C 1
ATOM 3791 O O . LEU B 1 25 ? 7.82 -4.363 -0.475 1 88.31 25 LEU B O 1
ATOM 3795 N N . ARG B 1 26 ? 8.094 -2.232 -0.959 1 80.62 26 ARG B N 1
ATOM 3796 C CA . ARG B 1 26 ? 7.793 -1.849 0.417 1 80.62 26 ARG B CA 1
ATOM 3797 C C . ARG B 1 26 ? 6.348 -2.178 0.772 1 80.62 26 ARG B C 1
ATOM 3799 O O . ARG B 1 26 ? 6.043 -2.486 1.926 1 80.62 26 ARG B O 1
ATOM 3806 N N . GLY B 1 27 ? 5.613 -2.189 -0.219 1 78.25 27 GLY B N 1
ATOM 3807 C CA . GLY B 1 27 ? 4.203 -2.465 0.017 1 78.25 27 GLY B CA 1
ATOM 3808 C C . GLY B 1 27 ? 3.857 -3.938 -0.095 1 78.25 27 GLY B C 1
ATOM 3809 O O . GLY B 1 27 ? 2.738 -4.344 0.227 1 78.25 27 GLY B O 1
ATOM 3810 N N . TYR B 1 28 ? 4.789 -4.707 -0.509 1 77.69 28 TYR B N 1
ATOM 3811 C CA . TYR B 1 28 ? 4.527 -6.125 -0.73 1 77.69 28 TYR B CA 1
ATOM 3812 C C . TYR B 1 28 ? 5.316 -6.988 0.246 1 77.69 28 TYR B C 1
ATOM 3814 O O . TYR B 1 28 ? 6.473 -6.688 0.553 1 77.69 28 TYR B O 1
ATOM 3822 N N . SER B 1 29 ? 4.672 -8 0.686 1 77.94 29 SER B N 1
ATOM 3823 C CA . SER B 1 29 ? 5.355 -8.977 1.53 1 77.94 29 SER B CA 1
ATOM 3824 C C . SER B 1 29 ? 5.953 -10.102 0.698 1 77.94 29 SER B C 1
ATOM 3826 O O . SER B 1 29 ? 5.469 -10.398 -0.397 1 77.94 29 SER B O 1
ATOM 3828 N N . ASP B 1 30 ? 6.934 -10.727 1.226 1 80.94 30 ASP B N 1
ATOM 3829 C CA . ASP B 1 30 ? 7.613 -11.805 0.51 1 80.94 30 ASP B CA 1
ATOM 3830 C C . ASP B 1 30 ? 6.777 -13.078 0.524 1 80.94 30 ASP B C 1
ATOM 3832 O O . ASP B 1 30 ? 6.984 -13.969 -0.304 1 80.94 30 ASP B O 1
ATOM 3836 N N . GLY B 1 31 ? 5.902 -13.156 1.408 1 77 31 GLY B N 1
ATOM 3837 C CA . GLY B 1 31 ? 5.078 -14.352 1.485 1 77 31 GLY B CA 1
ATOM 3838 C C . GLY B 1 31 ? 4.066 -14.453 0.359 1 77 31 GLY B C 1
ATOM 3839 O O . GLY B 1 31 ? 3.486 -15.516 0.133 1 77 31 GLY B O 1
ATOM 3840 N N . GLN B 1 32 ? 3.941 -13.43 -0.371 1 83.56 32 GLN B N 1
ATOM 3841 C CA . GLN B 1 32 ? 2.891 -13.375 -1.383 1 83.56 32 GLN B CA 1
ATOM 3842 C C . GLN B 1 32 ? 3.436 -13.742 -2.76 1 83.56 32 GLN B C 1
ATOM 3844 O O . GLN B 1 32 ? 2.67 -13.922 -3.709 1 83.56 32 GLN B O 1
ATOM 3849 N N . ILE B 1 33 ? 4.625 -14.023 -2.895 1 91.25 33 ILE B N 1
ATOM 3850 C CA . ILE B 1 33 ? 5.285 -14.164 -4.188 1 91.25 33 ILE B CA 1
ATOM 3851 C C . ILE B 1 33 ? 4.668 -15.336 -4.957 1 91.25 33 ILE B C 1
ATOM 3853 O O . ILE B 1 33 ? 4.254 -15.18 -6.109 1 91.25 33 ILE B O 1
ATOM 3857 N N . LEU B 1 34 ? 4.555 -16.5 -4.301 1 93.75 34 LEU B N 1
ATOM 3858 C CA . LEU B 1 34 ? 4.055 -17.688 -4.988 1 93.75 34 LEU B CA 1
ATOM 3859 C C . LEU B 1 34 ? 2.586 -17.516 -5.371 1 93.75 34 LEU B C 1
ATOM 3861 O O . LEU B 1 34 ? 2.16 -17.969 -6.438 1 93.75 34 LEU B O 1
ATOM 3865 N N . LYS B 1 35 ? 1.86 -16.875 -4.523 1 92.31 35 LYS B N 1
ATOM 3866 C CA . LYS B 1 35 ? 0.452 -16.625 -4.82 1 92.31 35 LYS B CA 1
ATOM 3867 C C . LYS B 1 35 ? 0.299 -15.664 -6 1 92.31 35 LYS B C 1
ATOM 3869 O O . LYS B 1 35 ? -0.614 -15.82 -6.812 1 92.31 35 LYS B O 1
ATOM 3874 N N . GLU B 1 36 ? 1.201 -14.656 -6.066 1 91.81 36 GLU B N 1
ATOM 3875 C CA . GLU B 1 36 ? 1.184 -13.75 -7.211 1 91.81 36 GLU B CA 1
ATOM 3876 C C . GLU B 1 36 ? 1.457 -14.492 -8.516 1 91.81 36 GLU B C 1
ATOM 3878 O O . GLU B 1 36 ? 0.839 -14.203 -9.539 1 91.81 36 GLU B O 1
ATOM 3883 N N . LEU B 1 37 ? 2.379 -15.43 -8.461 1 95.81 37 LEU B N 1
ATOM 3884 C CA . LEU B 1 37 ? 2.713 -16.219 -9.641 1 95.81 37 LEU B CA 1
ATOM 3885 C C . LEU B 1 37 ? 1.571 -17.156 -10.016 1 95.81 37 LEU B C 1
ATOM 3887 O O . LEU B 1 37 ? 1.309 -17.391 -11.195 1 95.81 37 LEU B O 1
ATOM 3891 N N . LEU B 1 38 ? 0.937 -17.656 -8.992 1 95.88 38 LEU B N 1
ATOM 3892 C CA . LEU B 1 38 ? -0.236 -18.5 -9.219 1 95.88 38 LEU B CA 1
ATOM 3893 C C . LEU B 1 38 ? -1.359 -17.703 -9.867 1 95.88 38 LEU B C 1
ATOM 3895 O O . LEU B 1 38 ? -2.037 -18.188 -10.773 1 95.88 38 LEU B O 1
ATOM 3899 N N . GLN B 1 39 ? -1.545 -16.484 -9.406 1 93.12 39 GLN B N 1
ATOM 3900 C CA . GLN B 1 39 ? -2.545 -15.609 -10 1 93.12 39 GLN B CA 1
ATOM 3901 C C . GLN B 1 39 ? -2.24 -15.352 -11.477 1 93.12 39 GLN B C 1
ATOM 3903 O O . GLN B 1 39 ? -3.148 -15.336 -12.312 1 93.12 39 GLN B O 1
ATOM 3908 N N . ASN B 1 40 ? -1.002 -15.094 -11.734 1 93.38 40 ASN B N 1
ATOM 3909 C CA . ASN B 1 40 ? -0.604 -14.883 -13.125 1 93.38 40 ASN B CA 1
ATOM 3910 C C . ASN B 1 40 ? -0.927 -16.094 -13.984 1 93.38 40 ASN B C 1
ATOM 3912 O O . ASN B 1 40 ? -1.369 -15.953 -15.133 1 93.38 40 ASN B O 1
ATOM 3916 N N . ALA B 1 41 ? -0.645 -17.25 -13.492 1 96.75 41 ALA B N 1
ATOM 3917 C CA . ALA B 1 41 ? -0.958 -18.484 -14.211 1 96.75 41 ALA B CA 1
ATOM 3918 C C . ALA B 1 41 ? -2.457 -18.609 -14.469 1 96.75 41 ALA B C 1
ATOM 3920 O O . ALA B 1 41 ? -2.879 -18.969 -15.57 1 96.75 41 ALA B O 1
ATOM 3921 N N . GLU B 1 42 ? -3.256 -18.297 -13.43 1 95.06 42 GLU B N 1
ATOM 3922 C CA . GLU B 1 42 ? -4.711 -18.312 -13.547 1 95.06 42 GLU B CA 1
ATOM 3923 C C . GLU B 1 42 ? -5.188 -17.344 -14.625 1 95.06 42 GLU B C 1
ATOM 3925 O O . GLU B 1 42 ? -6.055 -17.688 -15.43 1 95.06 42 GLU B O 1
ATOM 3930 N N . ASP B 1 43 ? -4.629 -16.141 -14.625 1 91.88 43 ASP B N 1
ATOM 3931 C CA . ASP B 1 43 ? -4.992 -15.117 -15.586 1 91.88 43 ASP B CA 1
ATOM 3932 C C . ASP B 1 43 ? -4.629 -15.539 -17.016 1 91.88 43 ASP B C 1
ATOM 3934 O O . ASP B 1 43 ? -5.305 -15.156 -17.969 1 91.88 43 ASP B O 1
ATOM 3938 N N . ALA B 1 44 ? -3.572 -16.344 -17.125 1 94.44 44 ALA B N 1
ATOM 3939 C CA . ALA B 1 44 ? -3.131 -16.844 -18.422 1 94.44 44 ALA B CA 1
ATOM 3940 C C . ALA B 1 44 ? -3.928 -18.078 -18.844 1 94.44 44 ALA B C 1
ATOM 3942 O O . ALA B 1 44 ? -3.703 -18.641 -19.922 1 94.44 44 ALA B O 1
ATOM 3943 N N . LYS B 1 45 ? -4.84 -18.578 -17.969 1 93.44 45 LYS B N 1
ATOM 3944 C CA . LYS B 1 45 ? -5.723 -19.719 -18.203 1 93.44 45 LYS B CA 1
ATOM 3945 C C . LYS B 1 45 ? -4.938 -21.016 -18.203 1 93.44 45 LYS B C 1
ATOM 3947 O O . LYS B 1 45 ? -5.25 -21.938 -18.969 1 93.44 45 LYS B O 1
ATOM 3952 N N . ALA B 1 46 ? -3.861 -21.062 -17.469 1 96.56 46 ALA B N 1
ATOM 3953 C CA . ALA B 1 46 ? -3.111 -22.297 -17.266 1 96.56 46 ALA B CA 1
ATOM 3954 C C . ALA B 1 46 ? -3.898 -23.281 -16.422 1 96.56 46 ALA B C 1
ATOM 3956 O O . ALA B 1 46 ? -4.684 -22.891 -15.555 1 96.56 46 ALA B O 1
ATOM 3957 N N . SER B 1 47 ? -3.707 -24.562 -16.625 1 96 47 SER B N 1
ATOM 3958 C CA . SER B 1 47 ? -4.355 -25.594 -15.812 1 96 47 SER B CA 1
ATOM 3959 C C . SER B 1 47 ? -3.379 -26.219 -14.82 1 96 47 SER B C 1
ATOM 3961 O O . SER B 1 47 ? -3.793 -26.828 -13.836 1 96 47 SER B O 1
ATOM 3963 N N . GLU B 1 48 ? -2.104 -26.062 -15.133 1 96.5 48 GLU B N 1
ATOM 3964 C CA . GLU B 1 48 ? -1.065 -26.656 -14.297 1 96.5 48 GLU B CA 1
ATOM 3965 C C . GLU B 1 48 ? -0.001 -25.625 -13.922 1 96.5 48 GLU B C 1
ATOM 3967 O O . GLU B 1 48 ? 0.444 -24.859 -14.773 1 96.5 48 GLU B O 1
ATOM 3972 N N . VAL B 1 49 ? 0.395 -25.641 -12.641 1 97.31 49 VAL B N 1
ATOM 3973 C CA . VAL B 1 49 ? 1.456 -24.781 -12.133 1 97.31 49 VAL B CA 1
ATOM 3974 C C . VAL B 1 49 ? 2.482 -25.609 -11.367 1 97.31 49 VAL B C 1
ATOM 3976 O O . VAL B 1 49 ? 2.119 -26.516 -10.617 1 97.31 49 VAL B O 1
ATOM 3979 N N . LYS B 1 50 ? 3.723 -25.359 -11.602 1 96.56 50 LYS B N 1
ATOM 3980 C CA . LYS B 1 50 ? 4.812 -26.031 -10.898 1 96.56 50 LYS B CA 1
ATOM 3981 C C . LYS B 1 50 ? 5.805 -25.031 -10.328 1 96.56 50 LYS B C 1
ATOM 3983 O O . LYS B 1 50 ? 6.098 -24.016 -10.961 1 96.56 50 LYS B O 1
ATOM 3988 N N . PHE B 1 51 ? 6.266 -25.281 -9.172 1 97 51 PHE B N 1
ATOM 3989 C CA . PHE B 1 51 ? 7.352 -24.531 -8.562 1 97 51 PHE B CA 1
ATOM 3990 C C . PHE B 1 51 ? 8.531 -25.438 -8.234 1 97 51 PHE B C 1
ATOM 3992 O O . PHE B 1 51 ? 8.336 -26.609 -7.883 1 97 51 PHE B O 1
ATOM 3999 N N . ILE B 1 52 ? 9.734 -24.922 -8.383 1 97.19 52 ILE B N 1
ATOM 4000 C CA . ILE B 1 52 ? 10.93 -25.656 -7.988 1 97.19 52 ILE B CA 1
ATOM 4001 C C . ILE B 1 52 ? 11.859 -24.75 -7.199 1 97.19 52 ILE B C 1
ATOM 4003 O O . ILE B 1 52 ? 12.086 -23.594 -7.582 1 97.19 52 ILE B O 1
ATOM 4007 N N . TYR B 1 53 ? 12.25 -25.203 -6.059 1 97.56 53 TYR B N 1
ATOM 4008 C CA . TYR B 1 53 ? 13.461 -24.656 -5.453 1 97.56 53 TYR B CA 1
ATOM 4009 C C . TYR B 1 53 ? 14.695 -25.438 -5.887 1 97.56 53 TYR B C 1
ATOM 4011 O O . TYR B 1 53 ? 14.914 -26.562 -5.434 1 97.56 53 TYR B O 1
ATOM 4019 N N . ASP B 1 54 ? 15.445 -24.844 -6.777 1 97.5 54 ASP B N 1
ATOM 4020 C CA . ASP B 1 54 ? 16.625 -25.469 -7.363 1 97.5 54 ASP B CA 1
ATOM 4021 C C . ASP B 1 54 ? 17.906 -25 -6.664 1 97.5 54 ASP B C 1
ATOM 4023 O O . ASP B 1 54 ? 18.266 -23.828 -6.758 1 97.5 54 ASP B O 1
ATOM 4027 N N . GLN B 1 55 ? 18.625 -25.875 -6.051 1 96.69 55 GLN B N 1
ATOM 4028 C CA . GLN B 1 55 ? 19.797 -25.516 -5.254 1 96.69 55 GLN B CA 1
ATOM 4029 C C . GLN B 1 55 ? 21.078 -25.703 -6.055 1 96.69 55 GLN B C 1
ATOM 4031 O O . GLN B 1 55 ? 22.188 -25.516 -5.523 1 96.69 55 GLN B O 1
ATOM 4036 N N . ARG B 1 56 ? 21.047 -26 -7.309 1 95.75 56 ARG B N 1
ATOM 4037 C CA . ARG B 1 56 ? 22.219 -26.312 -8.125 1 95.75 56 ARG B CA 1
ATOM 4038 C C . ARG B 1 56 ? 23 -25.047 -8.469 1 95.75 56 ARG B C 1
ATOM 4040 O O . ARG B 1 56 ? 22.453 -23.953 -8.406 1 95.75 56 ARG B O 1
ATOM 4047 N N . GLN B 1 57 ? 24.25 -25.266 -8.781 1 96.31 57 GLN B N 1
ATOM 4048 C CA . GLN B 1 57 ? 25.156 -24.266 -9.344 1 96.31 57 GLN B CA 1
ATOM 4049 C C . GLN B 1 57 ? 25.5 -24.594 -10.797 1 96.31 57 GLN B C 1
ATOM 4051 O O . GLN B 1 57 ? 25.734 -25.75 -11.141 1 96.31 57 GLN B O 1
ATOM 4056 N N . PHE B 1 58 ? 25.516 -23.625 -11.617 1 97.19 58 PHE B N 1
ATOM 4057 C CA . PHE B 1 58 ? 25.781 -23.828 -13.039 1 97.19 58 PHE B CA 1
ATOM 4058 C C . PHE B 1 58 ? 27.109 -23.203 -13.445 1 97.19 58 PHE B C 1
ATOM 4060 O O . PHE B 1 58 ? 27.688 -22.422 -12.68 1 97.19 58 PHE B O 1
ATOM 4067 N N . GLY B 1 59 ? 27.562 -23.547 -14.688 1 96.88 59 GLY B N 1
ATOM 4068 C CA . GLY B 1 59 ? 28.828 -23.031 -15.211 1 96.88 59 GLY B CA 1
ATOM 4069 C C . GLY B 1 59 ? 28.797 -21.531 -15.461 1 96.88 59 GLY B C 1
ATOM 4070 O O . GLY B 1 59 ? 27.734 -20.953 -15.648 1 96.88 59 GLY B O 1
ATOM 4071 N N . THR B 1 60 ? 30 -20.891 -15.43 1 97.25 60 THR B N 1
ATOM 4072 C CA . THR B 1 60 ? 30.094 -19.453 -15.578 1 97.25 60 THR B CA 1
ATOM 4073 C C . THR B 1 60 ? 31.094 -19.078 -16.672 1 97.25 60 THR B C 1
ATOM 4075 O O . THR B 1 60 ? 31.469 -17.906 -16.797 1 97.25 60 THR B O 1
ATOM 4078 N N . ALA B 1 61 ? 31.484 -19.984 -17.484 1 96.06 61 ALA B N 1
ATOM 4079 C CA . ALA B 1 61 ? 32.531 -19.75 -18.469 1 96.06 61 ALA B CA 1
ATOM 4080 C C . ALA B 1 61 ? 31.969 -19.078 -19.719 1 96.06 61 ALA B C 1
ATOM 4082 O O . ALA B 1 61 ? 32.656 -18.266 -20.344 1 96.06 61 ALA B O 1
ATOM 4083 N N . THR B 1 62 ? 30.797 -19.438 -20.172 1 95.69 62 THR B N 1
ATOM 4084 C CA . THR B 1 62 ? 30.172 -18.938 -21.391 1 95.69 62 THR B CA 1
ATOM 4085 C C . THR B 1 62 ? 28.859 -18.25 -21.078 1 95.69 62 THR B C 1
ATOM 4087 O O . THR B 1 62 ? 27.797 -18.875 -21.094 1 95.69 62 THR B O 1
ATOM 4090 N N . LEU B 1 63 ? 28.938 -17 -20.781 1 95.94 63 LEU B N 1
ATOM 4091 C CA . LEU B 1 63 ? 27.797 -16.203 -20.375 1 95.94 63 LEU B CA 1
ATOM 4092 C C . LEU B 1 63 ? 27.562 -15.039 -21.344 1 95.94 63 LEU B C 1
ATOM 4094 O O . LEU B 1 63 ? 28.469 -14.688 -22.109 1 95.94 63 LEU B O 1
ATOM 4098 N N . LEU B 1 64 ? 26.359 -14.5 -21.375 1 93.38 64 LEU B N 1
ATOM 4099 C CA . LEU B 1 64 ? 26.031 -13.312 -22.156 1 93.38 64 LEU B CA 1
ATOM 4100 C C . LEU B 1 64 ? 26.859 -12.109 -21.703 1 93.38 64 LEU B C 1
ATOM 4102 O O . LEU B 1 64 ? 27.203 -11.242 -22.5 1 93.38 64 LEU B O 1
ATOM 4106 N N . ASN B 1 65 ? 27.078 -12 -20.453 1 92.62 65 ASN B N 1
ATOM 4107 C CA . ASN B 1 65 ? 27.875 -11 -19.75 1 92.62 65 ASN B CA 1
ATOM 4108 C C . ASN B 1 65 ? 28.562 -11.594 -18.516 1 92.62 65 ASN B C 1
ATOM 4110 O O . ASN B 1 65 ? 27.953 -12.375 -17.781 1 92.62 65 ASN B O 1
ATOM 4114 N N . SER B 1 66 ? 29.828 -11.297 -18.312 1 93.5 66 SER B N 1
ATOM 4115 C CA . SER B 1 66 ? 30.594 -11.891 -17.219 1 93.5 66 SER B CA 1
ATOM 4116 C C . SER B 1 66 ? 29.969 -11.586 -15.859 1 93.5 66 SER B C 1
ATOM 4118 O O . SER B 1 66 ? 30.062 -12.391 -14.93 1 93.5 66 SER B O 1
ATOM 4120 N N . GLY B 1 67 ? 29.297 -10.438 -15.734 1 94.19 67 GLY B N 1
ATOM 4121 C CA . GLY B 1 67 ? 28.672 -10.039 -14.477 1 94.19 67 GLY B CA 1
ATOM 4122 C C . GLY B 1 67 ? 27.484 -10.898 -14.102 1 94.19 67 GLY B C 1
ATOM 4123 O O . GLY B 1 67 ? 27.016 -10.867 -12.961 1 94.19 67 GLY B O 1
ATOM 4124 N N . LEU B 1 68 ? 27.062 -11.727 -15.039 1 96.62 68 LEU B N 1
ATOM 4125 C CA . LEU B 1 68 ? 25.891 -12.555 -14.805 1 96.62 68 LEU B CA 1
ATOM 4126 C C . LEU B 1 68 ? 26.25 -13.828 -14.047 1 96.62 68 LEU B C 1
ATOM 4128 O O . LEU B 1 68 ? 25.391 -14.633 -13.719 1 96.62 68 LEU B O 1
ATOM 4132 N N . GLU B 1 69 ? 27.5 -14.031 -13.703 1 96.44 69 GLU B N 1
ATOM 4133 C CA . GLU B 1 69 ? 27.969 -15.219 -13 1 96.44 69 GLU B CA 1
ATOM 4134 C C . GLU B 1 69 ? 27.281 -15.375 -11.648 1 96.44 69 GLU B C 1
ATOM 4136 O O . GLU B 1 69 ? 27.031 -16.5 -11.195 1 96.44 69 GLU B O 1
ATOM 4141 N N . ARG B 1 70 ? 26.922 -14.305 -10.992 1 95.19 70 ARG B N 1
ATOM 4142 C CA . ARG B 1 70 ? 26.328 -14.352 -9.664 1 95.19 70 ARG B CA 1
ATOM 4143 C C . ARG B 1 70 ? 24.891 -14.875 -9.711 1 95.19 70 ARG B C 1
ATOM 4145 O O . ARG B 1 70 ? 24.312 -15.227 -8.68 1 95.19 70 ARG B O 1
ATOM 4152 N N . PHE B 1 71 ? 24.344 -15.039 -10.945 1 97.12 71 PHE B N 1
ATOM 4153 C CA . PHE B 1 71 ? 22.953 -15.453 -11.086 1 97.12 71 PHE B CA 1
ATOM 4154 C C . PHE B 1 71 ? 22.875 -16.906 -11.562 1 97.12 71 PHE B C 1
ATOM 4156 O O . PHE B 1 71 ? 21.812 -17.375 -11.969 1 97.12 71 PHE B O 1
ATOM 4163 N N . GLN B 1 72 ? 24.016 -17.656 -11.562 1 97.94 72 GLN B N 1
ATOM 4164 C CA . GLN B 1 72 ? 24.078 -19.047 -12.023 1 97.94 72 GLN B CA 1
ATOM 4165 C C . GLN B 1 72 ? 23.875 -20.016 -10.859 1 97.94 72 GLN B C 1
ATOM 4167 O O . GLN B 1 72 ? 24.016 -21.234 -11.031 1 97.94 72 GLN B O 1
ATOM 4172 N N . GLY B 1 73 ? 23.453 -19.438 -9.695 1 96.88 73 GLY B N 1
ATOM 4173 C CA . GLY B 1 73 ? 23.281 -20.266 -8.508 1 96.88 73 GLY B CA 1
ATOM 4174 C C . GLY B 1 73 ? 21.844 -20.656 -8.266 1 96.88 73 GLY B C 1
ATOM 4175 O O . GLY B 1 73 ? 21.047 -20.734 -9.203 1 96.88 73 GLY B O 1
ATOM 4176 N N . PRO B 1 74 ? 21.547 -21.031 -6.973 1 97.62 74 PRO B N 1
ATOM 4177 C CA . PRO B 1 74 ? 20.203 -21.469 -6.594 1 97.62 74 PRO B CA 1
ATOM 4178 C C . PRO B 1 74 ? 19.125 -20.469 -7.012 1 97.62 74 PRO B C 1
ATOM 4180 O O . PRO B 1 74 ? 19.359 -19.266 -7.039 1 97.62 74 PRO B O 1
ATOM 4183 N N . ALA B 1 75 ? 17.969 -21.047 -7.359 1 98.25 75 ALA B N 1
ATOM 4184 C CA . ALA B 1 75 ? 16.875 -20.219 -7.887 1 98.25 75 ALA B CA 1
ATOM 4185 C C . ALA B 1 75 ? 15.523 -20.859 -7.582 1 98.25 75 ALA B C 1
ATOM 4187 O O . ALA B 1 75 ? 15.445 -22.047 -7.27 1 98.25 75 ALA B O 1
ATOM 4188 N N . VAL B 1 76 ? 14.547 -20.047 -7.566 1 97.75 76 VAL B N 1
ATOM 4189 C CA . VAL B 1 76 ? 13.164 -20.516 -7.57 1 97.75 76 VAL B CA 1
ATOM 4190 C C . VAL B 1 76 ? 12.594 -20.438 -8.984 1 97.75 76 VAL B C 1
ATOM 4192 O O . VAL B 1 76 ? 12.766 -19.438 -9.672 1 97.75 76 VAL B O 1
ATOM 4195 N N . TYR B 1 77 ? 12.023 -21.547 -9.43 1 97.81 77 TYR B N 1
ATOM 4196 C CA . TYR B 1 77 ? 11.375 -21.594 -10.734 1 97.81 77 TYR B CA 1
ATOM 4197 C C . TYR B 1 77 ? 9.859 -21.641 -10.586 1 97.81 77 TYR B C 1
ATOM 4199 O O . TYR B 1 77 ? 9.336 -22.203 -9.625 1 97.81 77 TYR B O 1
ATOM 4207 N N . ALA B 1 78 ? 9.203 -21.016 -11.438 1 97.81 78 ALA B N 1
ATOM 4208 C CA . ALA B 1 78 ? 7.762 -21.172 -11.609 1 97.81 78 ALA B CA 1
ATOM 4209 C C . ALA B 1 78 ? 7.41 -21.5 -13.055 1 97.81 78 ALA B C 1
ATOM 4211 O O . ALA B 1 78 ? 7.949 -20.906 -13.984 1 97.81 78 ALA B O 1
ATOM 4212 N N . PHE B 1 79 ? 6.609 -22.5 -13.234 1 96.94 79 PHE B N 1
ATOM 4213 C CA . PHE B 1 79 ? 6.172 -22.906 -14.562 1 96.94 79 PHE B CA 1
ATOM 4214 C C . PHE B 1 79 ? 4.652 -23 -14.625 1 96.94 79 PHE B C 1
ATOM 4216 O O . PHE B 1 79 ? 4.008 -23.422 -13.656 1 96.94 79 PHE B O 1
ATOM 4223 N N . ASN B 1 80 ? 4.078 -22.562 -15.648 1 97.25 80 ASN B N 1
ATOM 4224 C CA . ASN B 1 80 ? 2.693 -22.891 -15.984 1 97.25 80 ASN B CA 1
ATOM 4225 C C . ASN B 1 80 ? 2.547 -23.266 -17.453 1 97.25 80 ASN B C 1
ATOM 4227 O O . ASN B 1 80 ? 3.418 -22.953 -18.266 1 97.25 80 ASN B O 1
ATOM 4231 N N . ASN B 1 81 ? 1.526 -23.969 -17.859 1 96.31 81 ASN B N 1
ATOM 4232 C CA . ASN B 1 81 ? 1.424 -24.547 -19.188 1 96.31 81 ASN B CA 1
ATOM 4233 C C . ASN B 1 81 ? 0.698 -23.625 -20.156 1 96.31 81 ASN B C 1
ATOM 4235 O O . ASN B 1 81 ? 0.182 -24.062 -21.188 1 96.31 81 ASN B O 1
ATOM 4239 N N . ALA B 1 82 ? 0.589 -22.344 -19.844 1 96.75 82 ALA B N 1
ATOM 4240 C CA . ALA B 1 82 ? 0.103 -21.344 -20.781 1 96.75 82 ALA B CA 1
ATOM 4241 C C . ALA B 1 82 ? 1.254 -20.5 -21.328 1 96.75 82 ALA B C 1
ATOM 4243 O O . ALA B 1 82 ? 2.193 -20.172 -20.594 1 96.75 82 ALA B O 1
ATOM 4244 N N . LYS B 1 83 ? 1.118 -20.156 -22.594 1 96.94 83 LYS B N 1
ATOM 4245 C CA . LYS B 1 83 ? 2.131 -19.312 -23.234 1 96.94 83 LYS B CA 1
ATOM 4246 C C . LYS B 1 83 ? 1.8 -17.828 -23.062 1 96.94 83 LYS B C 1
ATOM 4248 O O . LYS B 1 83 ? 0.628 -17.453 -23.047 1 96.94 83 LYS B O 1
ATOM 4253 N N . PHE B 1 84 ? 2.848 -17.047 -22.969 1 96.75 84 PHE B N 1
ATOM 4254 C CA . PHE B 1 84 ? 2.656 -15.594 -22.969 1 96.75 84 PHE B CA 1
ATOM 4255 C C . PHE B 1 84 ? 2.076 -15.133 -24.312 1 96.75 84 PHE B C 1
ATOM 4257 O O . PHE B 1 84 ? 2.543 -15.555 -25.375 1 96.75 84 PHE B O 1
ATOM 4264 N N . THR B 1 85 ? 1.057 -14.344 -24.234 1 94.81 85 THR B N 1
ATOM 4265 C CA . THR B 1 85 ? 0.575 -13.633 -25.406 1 94.81 85 THR B CA 1
ATOM 4266 C C . THR B 1 85 ? 1.396 -12.367 -25.656 1 94.81 85 THR B C 1
ATOM 4268 O O . THR B 1 85 ? 2.227 -11.992 -24.828 1 94.81 85 THR B O 1
ATOM 4271 N N . GLU B 1 86 ? 1.15 -11.781 -26.812 1 94.38 86 GLU B N 1
ATOM 4272 C CA . GLU B 1 86 ? 1.809 -10.508 -27.094 1 94.38 86 GLU B CA 1
ATOM 4273 C C . GLU B 1 86 ? 1.447 -9.461 -26.047 1 94.38 86 GLU B C 1
ATOM 4275 O O . GLU B 1 86 ? 2.295 -8.656 -25.641 1 94.38 86 GLU B O 1
ATOM 4280 N N . GLU B 1 87 ? 0.232 -9.469 -25.594 1 90.44 87 GLU B N 1
ATOM 4281 C CA . GLU B 1 87 ? -0.237 -8.539 -24.562 1 90.44 87 GLU B CA 1
ATOM 4282 C C . GLU B 1 87 ? 0.465 -8.789 -23.234 1 90.44 87 GLU B C 1
ATOM 4284 O O . GLU B 1 87 ? 0.754 -7.844 -22.5 1 90.44 87 GLU B O 1
ATOM 4289 N N . ASP B 1 88 ? 0.72 -10.016 -22.953 1 92 88 ASP B N 1
ATOM 4290 C CA . ASP B 1 88 ? 1.425 -10.352 -21.719 1 92 88 ASP B CA 1
ATOM 4291 C C . ASP B 1 88 ? 2.855 -9.82 -21.75 1 92 88 ASP B C 1
ATOM 4293 O O . ASP B 1 88 ? 3.33 -9.258 -20.75 1 92 88 ASP B O 1
ATOM 4297 N N . TRP B 1 89 ? 3.498 -10.023 -22.891 1 95.06 89 TRP B N 1
ATOM 4298 C CA . TRP B 1 89 ? 4.871 -9.555 -23.031 1 95.06 89 TRP B CA 1
ATOM 4299 C C . TRP B 1 89 ? 4.945 -8.039 -22.891 1 95.06 89 TRP B C 1
ATOM 4301 O O . TRP B 1 89 ? 5.891 -7.508 -22.297 1 95.06 89 TRP B O 1
ATOM 4311 N N . GLU B 1 90 ? 3.977 -7.367 -23.438 1 92.31 90 GLU B N 1
ATOM 4312 C CA . GLU B 1 90 ? 3.93 -5.914 -23.312 1 92.31 90 GLU B CA 1
ATOM 4313 C C . GLU B 1 90 ? 3.596 -5.5 -21.875 1 92.31 90 GLU B C 1
ATOM 4315 O O . GLU B 1 90 ? 4.207 -4.578 -21.328 1 92.31 90 GLU B O 1
ATOM 4320 N N . GLY B 1 91 ? 2.631 -6.176 -21.281 1 90.94 91 GLY B N 1
ATOM 4321 C CA . GLY B 1 91 ? 2.133 -5.836 -19.969 1 90.94 91 GLY B CA 1
ATOM 4322 C C . GLY B 1 91 ? 3.186 -5.961 -18.875 1 90.94 91 GLY B C 1
ATOM 4323 O O . GLY B 1 91 ? 3.254 -5.125 -17.969 1 90.94 91 GLY B O 1
ATOM 4324 N N . ILE B 1 92 ? 3.986 -6.996 -18.953 1 93 92 ILE B N 1
ATOM 4325 C CA . ILE B 1 92 ? 4.965 -7.258 -17.906 1 93 92 ILE B CA 1
ATOM 4326 C C . ILE B 1 92 ? 6.016 -6.152 -17.891 1 93 92 ILE B C 1
ATOM 4328 O O . ILE B 1 92 ? 6.711 -5.961 -16.891 1 93 92 ILE B O 1
ATOM 4332 N N . GLN B 1 93 ? 6.121 -5.391 -19.016 1 94.38 93 GLN B N 1
ATOM 4333 C CA . GLN B 1 93 ? 7.09 -4.305 -19.125 1 94.38 93 GLN B CA 1
ATOM 4334 C C . GLN B 1 93 ? 6.492 -2.98 -18.656 1 94.38 93 GLN B C 1
ATOM 4336 O O . GLN B 1 93 ? 7.191 -1.97 -18.594 1 94.38 93 GLN B O 1
ATOM 4341 N N . LYS B 1 94 ? 5.246 -3 -18.422 1 91.88 94 LYS B N 1
ATOM 4342 C CA . LYS B 1 94 ? 4.551 -1.761 -18.094 1 91.88 94 LYS B CA 1
ATOM 4343 C C . LYS B 1 94 ? 3.789 -1.896 -16.781 1 91.88 94 LYS B C 1
ATOM 4345 O O . LYS B 1 94 ? 2.561 -1.812 -16.75 1 91.88 94 LYS B O 1
ATOM 4350 N N . PRO B 1 95 ? 4.582 -1.919 -15.688 1 88.25 95 PRO B N 1
ATOM 4351 C CA . PRO B 1 95 ? 3.9 -2.033 -14.398 1 88.25 95 PRO B CA 1
ATOM 4352 C C . PRO B 1 95 ? 2.943 -0.873 -14.133 1 88.25 95 PRO B C 1
ATOM 4354 O O . PRO B 1 95 ? 3.225 0.264 -14.523 1 88.25 95 PRO B O 1
ATOM 4357 N N . ALA B 1 96 ? 1.908 -1.176 -13.461 1 82.5 96 ALA B N 1
ATOM 4358 C CA . ALA B 1 96 ? 0.905 -0.229 -12.984 1 82.5 96 ALA B CA 1
ATOM 4359 C C . ALA B 1 96 ? 0.113 0.365 -14.148 1 82.5 96 ALA B C 1
ATOM 4361 O O . ALA B 1 96 ? -0.608 1.351 -13.977 1 82.5 96 ALA B O 1
ATOM 4362 N N . ARG B 1 97 ? 0.398 0.067 -15.414 1 76.75 97 ARG B N 1
ATOM 4363 C CA . ARG B 1 97 ? -0.305 0.617 -16.578 1 76.75 97 ARG B CA 1
ATOM 4364 C C . ARG B 1 97 ? -1.192 -0.437 -17.219 1 76.75 97 ARG B C 1
ATOM 4366 O O . ARG B 1 97 ? -1.676 -0.244 -18.344 1 76.75 97 ARG B O 1
ATOM 4373 N N . SER B 1 98 ? -1.155 -1.559 -16.562 1 58.69 98 SER B N 1
ATOM 4374 C CA . SER B 1 98 ? -1.759 -2.688 -17.266 1 58.69 98 SER B CA 1
ATOM 4375 C C . SER B 1 98 ? -2.982 -2.252 -18.062 1 58.69 98 SER B C 1
ATOM 4377 O O . SER B 1 98 ? -3.781 -1.44 -17.594 1 58.69 98 SER B O 1
ATOM 4379 N N . VAL B 1 99 ? -2.645 -2.209 -19.391 1 51.62 99 VAL B N 1
ATOM 4380 C CA . VAL B 1 99 ? -3.457 -1.987 -20.578 1 51.62 99 VAL B CA 1
ATOM 4381 C C . VAL B 1 99 ? -4.918 -2.307 -20.281 1 51.62 99 VAL B C 1
ATOM 4383 O O . VAL B 1 99 ? -5.812 -1.511 -20.578 1 51.62 99 VAL B O 1
ATOM 4386 N N . LYS B 1 100 ? -5.328 -3.725 -20.172 1 48.94 100 LYS B N 1
ATOM 4387 C CA . LYS B 1 100 ? -6.754 -4.008 -20.297 1 48.94 100 LYS B CA 1
ATOM 4388 C C . LYS B 1 100 ? -7.461 -3.885 -18.953 1 48.94 100 LYS B C 1
ATOM 4390 O O . LYS B 1 100 ? -7.746 -4.891 -18.297 1 48.94 100 LYS B O 1
ATOM 4395 N N . LYS B 1 101 ? -7.129 -2.797 -18 1 54.38 101 LYS B N 1
ATOM 4396 C CA . LYS B 1 101 ? -8 -2.441 -16.875 1 54.38 101 LYS B CA 1
ATOM 4397 C C . LYS B 1 101 ? -9.445 -2.848 -17.156 1 54.38 101 LYS B C 1
ATOM 4399 O O . LYS B 1 101 ? -10.234 -3.029 -16.234 1 54.38 101 LYS B O 1
ATOM 4404 N N . GLU B 1 102 ? -9.531 -3.248 -18.375 1 59.31 102 GLU B N 1
ATOM 4405 C CA . GLU B 1 102 ? -10.93 -3.475 -18.734 1 59.31 102 GLU B CA 1
ATOM 4406 C C . GLU B 1 102 ? -11.273 -4.961 -18.688 1 59.31 102 GLU B C 1
ATOM 4408 O O . GLU B 1 102 ? -12.438 -5.336 -18.859 1 59.31 102 GLU B O 1
ATOM 4413 N N . ASP B 1 103 ? -10.148 -5.738 -18.375 1 71.94 103 ASP B N 1
ATOM 4414 C CA . ASP B 1 103 ? -10.594 -7.125 -18.312 1 71.94 103 ASP B CA 1
ATOM 4415 C C . ASP B 1 103 ? -11 -7.508 -16.891 1 71.94 103 ASP B C 1
ATOM 4417 O O . ASP B 1 103 ? -10.156 -7.945 -16.109 1 71.94 103 ASP B O 1
ATOM 4421 N N . VAL B 1 104 ? -12.195 -7.395 -16.609 1 73.62 104 VAL B N 1
ATOM 4422 C CA . VAL B 1 104 ? -12.773 -7.59 -15.289 1 73.62 104 VAL B CA 1
ATOM 4423 C C . VAL B 1 104 ? -12.664 -9.062 -14.883 1 73.62 104 VAL B C 1
ATOM 4425 O O . VAL B 1 104 ? -12.82 -9.406 -13.711 1 73.62 104 VAL B O 1
ATOM 4428 N N . LEU B 1 105 ? -12.18 -9.891 -15.812 1 77.31 105 LEU B N 1
ATOM 4429 C CA . LEU B 1 105 ? -12.172 -11.312 -15.492 1 77.31 105 LEU B CA 1
ATOM 4430 C C . LEU B 1 105 ? -10.805 -11.734 -14.961 1 77.31 105 LEU B C 1
ATOM 4432 O O . LEU B 1 105 ? -10.664 -12.836 -14.422 1 77.31 105 LEU B O 1
ATOM 4436 N N . LYS B 1 106 ? -9.852 -10.898 -15.047 1 79.56 106 LYS B N 1
ATOM 4437 C CA . LYS B 1 106 ? -8.531 -11.234 -14.531 1 79.56 106 LYS B CA 1
ATOM 4438 C C . LYS B 1 106 ? -8.469 -11.055 -13.016 1 79.56 106 LYS B C 1
ATOM 4440 O O . LYS B 1 106 ? -9.078 -10.133 -12.469 1 79.56 106 LYS B O 1
ATOM 4445 N N . VAL B 1 107 ? -7.777 -11.969 -12.438 1 78.25 107 VAL B N 1
ATOM 4446 C CA . VAL B 1 107 ? -7.586 -11.922 -10.992 1 78.25 107 VAL B CA 1
ATOM 4447 C C . VAL B 1 107 ? -6.699 -10.734 -10.625 1 78.25 107 VAL B C 1
ATOM 4449 O O . VAL B 1 107 ? -6.996 -9.992 -9.688 1 78.25 107 VAL B O 1
ATOM 4452 N N . GLY B 1 108 ? -5.602 -10.578 -11.398 1 76 108 GLY B N 1
ATOM 4453 C CA . GLY B 1 108 ? -4.73 -9.438 -11.18 1 76 108 GLY B CA 1
ATOM 4454 C C . GLY B 1 108 ? -5.32 -8.133 -11.688 1 76 108 GLY B C 1
ATOM 4455 O O . GLY B 1 108 ? -5.867 -8.086 -12.789 1 76 108 GLY B O 1
ATOM 4456 N N . ARG B 1 109 ? -5.133 -7.047 -10.875 1 73 109 ARG B N 1
ATOM 4457 C CA . ARG B 1 109 ? -5.855 -5.832 -11.234 1 73 109 ARG B CA 1
ATOM 4458 C C . ARG B 1 109 ? -4.891 -4.688 -11.539 1 73 109 ARG B C 1
ATOM 4460 O O . ARG B 1 109 ? -5.109 -3.91 -12.469 1 73 109 ARG B O 1
ATOM 4467 N N . PHE B 1 110 ? -3.799 -4.688 -10.883 1 73.19 110 PHE B N 1
ATOM 4468 C CA . PHE B 1 110 ? -3.062 -3.43 -10.922 1 73.19 110 PHE B CA 1
ATOM 4469 C C . PHE B 1 110 ? -1.742 -3.598 -11.664 1 73.19 110 PHE B C 1
ATOM 4471 O O . PHE B 1 110 ? -1.033 -2.619 -11.914 1 73.19 110 PHE B O 1
ATOM 4478 N N . GLY B 1 111 ? -1.461 -4.805 -12.023 1 80.56 111 GLY B N 1
ATOM 4479 C CA . GLY B 1 111 ? -0.268 -5.059 -12.812 1 80.56 111 GLY B CA 1
ATOM 4480 C C . GLY B 1 111 ? 1.019 -4.84 -12.039 1 80.56 111 GLY B C 1
ATOM 4481 O O . GLY B 1 111 ? 2.055 -4.516 -12.625 1 80.56 111 GLY B O 1
ATOM 4482 N N . ILE B 1 112 ? 0.958 -4.906 -10.797 1 86.31 112 ILE B N 1
ATOM 4483 C CA . ILE B 1 112 ? 2.15 -4.613 -10.008 1 86.31 112 ILE B CA 1
ATOM 4484 C C . ILE B 1 112 ? 2.578 -5.855 -9.234 1 86.31 112 ILE B C 1
ATOM 4486 O O . ILE B 1 112 ? 3.695 -5.922 -8.719 1 86.31 112 ILE B O 1
ATOM 4490 N N . GLY B 1 113 ? 1.805 -6.875 -9.211 1 87.44 113 GLY B N 1
ATOM 4491 C CA . GLY B 1 113 ? 2.043 -8.039 -8.375 1 87.44 113 GLY B CA 1
ATOM 4492 C C . GLY B 1 113 ? 3.314 -8.781 -8.734 1 87.44 113 GLY B C 1
ATOM 4493 O O . GLY B 1 113 ? 4.027 -9.273 -7.859 1 87.44 113 GLY B O 1
ATOM 4494 N N . PHE B 1 114 ? 3.609 -8.844 -10.047 1 91.94 114 PHE B N 1
ATOM 4495 C CA . PHE B 1 114 ? 4.805 -9.547 -10.484 1 91.94 114 PHE B CA 1
ATOM 4496 C C . PHE B 1 114 ? 6.047 -8.992 -9.805 1 91.94 114 PHE B C 1
ATOM 4498 O O . PHE B 1 114 ? 7 -9.727 -9.531 1 91.94 114 PHE B O 1
ATOM 4505 N N . SER B 1 115 ? 5.996 -7.734 -9.477 1 92.25 115 SER B N 1
ATOM 4506 C CA . SER B 1 115 ? 7.164 -7.062 -8.914 1 92.25 115 SER B CA 1
ATOM 4507 C C . SER B 1 115 ? 7.527 -7.637 -7.551 1 92.25 115 SER B C 1
ATOM 4509 O O . SER B 1 115 ? 8.625 -7.395 -7.043 1 92.25 115 SER B O 1
ATOM 4511 N N . SER B 1 116 ? 6.695 -8.398 -6.938 1 91.31 116 SER B N 1
ATOM 4512 C CA . SER B 1 116 ? 7.004 -9.016 -5.648 1 91.31 116 SER B CA 1
ATOM 4513 C C . SER B 1 116 ? 8.188 -9.961 -5.754 1 91.31 116 SER B C 1
ATOM 4515 O O . SER B 1 116 ? 8.844 -10.266 -4.754 1 91.31 116 SER B O 1
ATOM 4517 N N . VAL B 1 117 ? 8.492 -10.438 -6.957 1 96.19 117 VAL B N 1
ATOM 4518 C CA . VAL B 1 117 ? 9.562 -11.414 -7.152 1 96.19 117 VAL B CA 1
ATOM 4519 C C . VAL B 1 117 ? 10.914 -10.773 -6.824 1 96.19 117 VAL B C 1
ATOM 4521 O O . VAL B 1 117 ? 11.891 -11.477 -6.574 1 96.19 117 VAL B O 1
ATOM 4524 N N . TYR B 1 118 ? 10.984 -9.469 -6.828 1 95.75 118 TYR B N 1
ATOM 4525 C CA . TYR B 1 118 ? 12.227 -8.766 -6.555 1 95.75 118 TYR B CA 1
ATOM 4526 C C . TYR B 1 118 ? 12.617 -8.891 -5.086 1 95.75 118 TYR B C 1
ATOM 4528 O O . TYR B 1 118 ? 13.719 -8.508 -4.695 1 95.75 118 TYR B O 1
ATOM 4536 N N . HIS B 1 119 ? 11.766 -9.422 -4.301 1 92.38 119 HIS B N 1
ATOM 4537 C CA . HIS B 1 119 ? 12.188 -9.82 -2.959 1 92.38 119 HIS B CA 1
ATOM 4538 C C . HIS B 1 119 ? 13.203 -10.953 -3.014 1 92.38 119 HIS B C 1
ATOM 4540 O O . HIS B 1 119 ? 14.055 -11.07 -2.135 1 92.38 119 HIS B O 1
ATOM 4546 N N . LEU B 1 120 ? 13.125 -11.766 -4.043 1 94.75 120 LEU B N 1
ATOM 4547 C CA . LEU B 1 120 ? 13.945 -12.961 -4.16 1 94.75 120 LEU B CA 1
ATOM 4548 C C . LEU B 1 120 ? 15.18 -12.695 -5.012 1 94.75 120 LEU B C 1
ATOM 4550 O O . LEU B 1 120 ? 16.234 -13.305 -4.797 1 94.75 120 LEU B O 1
ATOM 4554 N N . THR B 1 121 ? 14.938 -11.875 -6.039 1 97.5 121 THR B N 1
ATOM 4555 C CA . THR B 1 121 ? 15.938 -11.867 -7.098 1 97.5 121 THR B CA 1
ATOM 4556 C C . THR B 1 121 ? 16.156 -10.461 -7.637 1 97.5 121 THR B C 1
ATOM 4558 O O . THR B 1 121 ? 15.281 -9.594 -7.496 1 97.5 121 THR B O 1
ATOM 4561 N N . ASP B 1 122 ? 17.328 -10.242 -8.188 1 97.75 122 ASP B N 1
ATOM 4562 C CA . ASP B 1 122 ? 17.641 -9 -8.891 1 97.75 122 ASP B CA 1
ATOM 4563 C C . ASP B 1 122 ? 17.594 -9.195 -10.406 1 97.75 122 ASP B C 1
ATOM 4565 O O . ASP B 1 122 ? 17.797 -8.25 -11.164 1 97.75 122 ASP B O 1
ATOM 4569 N N . LEU B 1 123 ? 17.312 -10.398 -10.805 1 98.12 123 LEU B N 1
ATOM 4570 C CA . LEU B 1 123 ? 17.375 -10.695 -12.227 1 98.12 123 LEU B CA 1
ATOM 4571 C C . LEU B 1 123 ? 16.328 -11.727 -12.617 1 98.12 123 LEU B C 1
ATOM 4573 O O . LEU B 1 123 ? 16.656 -12.852 -12.992 1 98.12 123 LEU B O 1
ATOM 4577 N N . PRO B 1 124 ? 15.062 -11.383 -12.672 1 98.38 124 PRO B N 1
ATOM 4578 C CA . PRO B 1 124 ? 14.055 -12.336 -13.125 1 98.38 124 PRO B CA 1
ATOM 4579 C C . PRO B 1 124 ? 14.203 -12.695 -14.602 1 98.38 124 PRO B C 1
ATOM 4581 O O . PRO B 1 124 ? 14.539 -11.836 -15.422 1 98.38 124 PRO B O 1
ATOM 4584 N N . CYS B 1 125 ? 14 -13.922 -14.906 1 98.62 125 CYS B N 1
ATOM 4585 C CA . CYS B 1 125 ? 14.047 -14.43 -16.281 1 98.62 125 CYS B CA 1
ATOM 4586 C C . CYS B 1 125 ? 12.734 -15.102 -16.656 1 98.62 125 CYS B C 1
ATOM 4588 O O . CYS B 1 125 ? 12.07 -15.703 -15.805 1 98.62 125 CYS B O 1
ATOM 4590 N N . ILE B 1 126 ? 12.367 -15 -17.906 1 98.31 126 ILE B N 1
ATOM 4591 C CA . ILE B 1 126 ? 11.125 -15.586 -18.406 1 98.31 126 ILE B CA 1
ATOM 4592 C C . ILE B 1 126 ? 11.391 -16.328 -19.719 1 98.31 126 ILE B C 1
ATOM 4594 O O . ILE B 1 126 ? 12.031 -15.781 -20.625 1 98.31 126 ILE B O 1
ATOM 4598 N N . VAL B 1 127 ? 10.992 -17.484 -19.812 1 97.25 127 VAL B N 1
ATOM 4599 C CA . VAL B 1 127 ? 10.984 -18.234 -21.062 1 97.25 127 VAL B CA 1
ATOM 4600 C C . VAL B 1 127 ? 9.555 -18.625 -21.422 1 97.25 127 VAL B C 1
ATOM 4602 O O . VAL B 1 127 ? 8.852 -19.25 -20.625 1 97.25 127 VAL B O 1
ATOM 4605 N N . SER B 1 128 ? 9.109 -18.297 -22.5 1 97.38 128 SER B N 1
ATOM 4606 C CA . SER B 1 128 ? 7.793 -18.672 -23 1 97.38 128 SER B CA 1
ATOM 4607 C C . SER B 1 128 ? 7.805 -18.828 -24.516 1 97.38 128 SER B C 1
ATOM 4609 O O . SER B 1 128 ? 8.266 -17.938 -25.234 1 97.38 128 SER B O 1
ATOM 4611 N N . ASP B 1 129 ? 7.34 -19.969 -24.984 1 95.81 129 ASP B N 1
ATOM 4612 C CA . ASP B 1 129 ? 7.387 -20.281 -26.406 1 95.81 129 ASP B CA 1
ATOM 4613 C C . ASP B 1 129 ? 8.805 -20.125 -26.953 1 95.81 129 ASP B C 1
ATOM 4615 O O . ASP B 1 129 ? 9.727 -20.797 -26.469 1 95.81 129 ASP B O 1
ATOM 4619 N N . GLU B 1 130 ? 9.047 -19.109 -27.875 1 96 130 GLU B N 1
ATOM 4620 C CA . GLU B 1 130 ? 10.359 -19.016 -28.516 1 96 130 GLU B CA 1
ATOM 4621 C C . GLU B 1 130 ? 11.18 -17.875 -27.938 1 96 130 GLU B C 1
ATOM 4623 O O . GLU B 1 130 ? 12.211 -17.484 -28.5 1 96 130 GLU B O 1
ATOM 4628 N N . THR B 1 131 ? 10.75 -17.391 -26.812 1 97 131 THR B N 1
ATOM 4629 C CA . THR B 1 131 ? 11.383 -16.172 -26.328 1 97 131 THR B CA 1
ATOM 4630 C C . THR B 1 131 ? 11.977 -16.375 -24.938 1 97 131 THR B C 1
ATOM 4632 O O . THR B 1 131 ? 11.328 -16.953 -24.062 1 97 131 THR B O 1
ATOM 4635 N N . LEU B 1 132 ? 13.211 -16.047 -24.75 1 97.31 132 LEU B N 1
ATOM 4636 C CA . LEU B 1 132 ? 13.859 -15.898 -23.453 1 97.31 132 LEU B CA 1
ATOM 4637 C C . LEU B 1 132 ? 14.078 -14.43 -23.125 1 97.31 132 LEU B C 1
ATOM 4639 O O . LEU B 1 132 ? 14.719 -13.703 -23.875 1 97.31 132 LEU B O 1
ATOM 4643 N N . ALA B 1 133 ? 13.5 -13.961 -22.078 1 98.25 133 ALA B N 1
ATOM 4644 C CA . ALA B 1 133 ? 13.664 -12.578 -21.656 1 98.25 133 ALA B CA 1
ATOM 4645 C C . ALA B 1 133 ? 14.352 -12.508 -20.297 1 98.25 133 ALA B C 1
ATOM 4647 O O . ALA B 1 133 ? 14.047 -13.289 -19.391 1 98.25 133 ALA B O 1
ATOM 4648 N N . ILE B 1 134 ? 15.32 -11.641 -20.172 1 98.19 134 ILE B N 1
ATOM 4649 C CA . ILE B 1 134 ? 16.031 -11.367 -18.922 1 98.19 134 ILE B CA 1
ATOM 4650 C C . ILE B 1 134 ? 15.805 -9.914 -18.5 1 98.19 134 ILE B C 1
ATOM 4652 O O . ILE B 1 134 ? 16.094 -8.992 -19.266 1 98.19 134 ILE B O 1
ATOM 4656 N N . ILE B 1 135 ? 15.297 -9.758 -17.344 1 98.19 135 ILE B N 1
ATOM 4657 C CA . ILE B 1 135 ? 15.023 -8.422 -16.828 1 98.19 135 ILE B CA 1
ATOM 4658 C C . ILE B 1 135 ? 16.172 -7.977 -15.922 1 98.19 135 ILE B C 1
ATOM 4660 O O . ILE B 1 135 ? 16.578 -8.711 -15.016 1 98.19 135 ILE B O 1
ATOM 4664 N N . ASP B 1 136 ? 16.703 -6.812 -16.188 1 97.44 136 ASP B N 1
ATOM 4665 C CA . ASP B 1 136 ? 17.844 -6.246 -15.477 1 97.44 136 ASP B CA 1
ATOM 4666 C C . ASP B 1 136 ? 17.531 -4.836 -14.977 1 97.44 136 ASP B C 1
ATOM 4668 O O . ASP B 1 136 ? 18.016 -3.854 -15.547 1 97.44 136 ASP B O 1
ATOM 4672 N N . PRO B 1 137 ? 16.828 -4.773 -13.836 1 96.19 137 PRO B N 1
ATOM 4673 C CA . PRO B 1 137 ? 16.422 -3.451 -13.352 1 96.19 137 PRO B CA 1
ATOM 4674 C C . PRO B 1 137 ? 17.609 -2.541 -13.047 1 96.19 137 PRO B C 1
ATOM 4676 O O . PRO B 1 137 ? 17.469 -1.315 -13.055 1 96.19 137 PRO B O 1
ATOM 4679 N N . PHE B 1 138 ? 18.781 -3.033 -12.805 1 96.25 138 PHE B N 1
ATOM 4680 C CA . PHE B 1 138 ? 19.969 -2.244 -12.5 1 96.25 138 PHE B CA 1
ATOM 4681 C C . PHE B 1 138 ? 20.609 -1.717 -13.781 1 96.25 138 PHE B C 1
ATOM 4683 O O . PHE B 1 138 ? 21.5 -0.859 -13.734 1 96.25 138 PHE B O 1
ATOM 4690 N N . GLU B 1 139 ? 20.156 -2.211 -14.883 1 96.12 139 GLU B N 1
ATOM 4691 C CA . GLU B 1 139 ? 20.688 -1.805 -16.188 1 96.12 139 GLU B CA 1
ATOM 4692 C C . GLU B 1 139 ? 22.203 -1.96 -16.234 1 96.12 139 GLU B C 1
ATOM 4694 O O . GLU B 1 139 ? 22.906 -1.037 -16.625 1 96.12 139 GLU B O 1
ATOM 4699 N N . GLU B 1 140 ? 22.625 -3.014 -15.914 1 95.38 140 GLU B N 1
ATOM 4700 C CA . GLU B 1 140 ? 24.062 -3.227 -15.75 1 95.38 140 GLU B CA 1
ATOM 4701 C C . GLU B 1 140 ? 24.594 -4.16 -16.828 1 95.38 140 GLU B C 1
ATOM 4703 O O . GLU B 1 140 ? 25.781 -4.109 -17.156 1 95.38 140 GLU B O 1
ATOM 4708 N N . TYR B 1 141 ? 23.781 -4.957 -17.453 1 95.31 141 TYR B N 1
ATOM 4709 C CA . TYR B 1 141 ? 24.344 -6.082 -18.203 1 95.31 141 TYR B CA 1
ATOM 4710 C C . TYR B 1 141 ? 24.031 -5.973 -19.688 1 95.31 141 TYR B C 1
ATOM 4712 O O . TYR B 1 141 ? 24.656 -6.648 -20.516 1 95.31 141 TYR B O 1
ATOM 4720 N N . PHE B 1 142 ? 23.047 -5.164 -20.062 1 94.44 142 PHE B N 1
ATOM 4721 C CA . PHE B 1 142 ? 22.609 -5.105 -21.453 1 94.44 142 PHE B CA 1
ATOM 4722 C C . PHE B 1 142 ? 22.625 -3.67 -21.969 1 94.44 142 PHE B C 1
ATOM 4724 O O . PHE B 1 142 ? 22.312 -2.738 -21.219 1 94.44 142 PHE B O 1
ATOM 4731 N N . THR B 1 143 ? 23.016 -3.492 -23.156 1 93.06 143 THR B N 1
ATOM 4732 C CA . THR B 1 143 ? 23.031 -2.186 -23.797 1 93.06 143 THR B CA 1
ATOM 4733 C C . THR B 1 143 ? 22.391 -2.252 -25.188 1 93.06 143 THR B C 1
ATOM 4735 O O . THR B 1 143 ? 22.234 -3.334 -25.75 1 93.06 143 THR B O 1
ATOM 4738 N N . ASP B 1 144 ? 21.922 -1.154 -25.594 1 91.12 144 ASP B N 1
ATOM 4739 C CA . ASP B 1 144 ? 21.406 -1.091 -26.953 1 91.12 144 ASP B CA 1
ATOM 4740 C C . ASP B 1 144 ? 22.531 -0.905 -27.969 1 91.12 144 ASP B C 1
ATOM 4742 O O . ASP B 1 144 ? 23.703 -1.085 -27.641 1 91.12 144 ASP B O 1
ATOM 4746 N N . ASN B 1 145 ? 22.109 -0.62 -29.266 1 86.94 145 ASN B N 1
ATOM 4747 C CA . ASN B 1 145 ? 23.078 -0.472 -30.344 1 86.94 145 ASN B CA 1
ATOM 4748 C C . ASN B 1 145 ? 23.953 0.754 -30.141 1 86.94 145 ASN B C 1
ATOM 4750 O O . ASN B 1 145 ? 25.047 0.839 -30.719 1 86.94 145 ASN B O 1
ATOM 4754 N N . ARG B 1 146 ? 23.562 1.745 -29.359 1 90.5 146 ARG B N 1
ATOM 4755 C CA . ARG B 1 146 ? 24.328 2.951 -29.062 1 90.5 146 ARG B CA 1
ATOM 4756 C C . ARG B 1 146 ? 25.031 2.85 -27.719 1 90.5 146 ARG B C 1
ATOM 4758 O O . ARG B 1 146 ? 25.438 3.863 -27.141 1 90.5 146 ARG B O 1
ATOM 4765 N N . ASN B 1 147 ? 25.016 1.672 -27.172 1 87.69 147 ASN B N 1
ATOM 4766 C CA . ASN B 1 147 ? 25.672 1.356 -25.906 1 87.69 147 ASN B CA 1
ATOM 4767 C C . ASN B 1 147 ? 24.984 2.016 -24.719 1 87.69 147 ASN B C 1
ATOM 4769 O O . ASN B 1 147 ? 25.625 2.344 -23.719 1 87.69 147 ASN B O 1
ATOM 4773 N N . ARG B 1 148 ? 23.875 2.322 -24.891 1 92.81 148 ARG B N 1
ATOM 4774 C CA . ARG B 1 148 ? 23.094 2.803 -23.75 1 92.81 148 ARG B CA 1
ATOM 4775 C C . ARG B 1 148 ? 22.531 1.638 -22.938 1 92.81 148 ARG B C 1
ATOM 4777 O O . ARG B 1 148 ? 22.078 0.638 -23.5 1 92.81 148 ARG B O 1
ATOM 4784 N N . PRO B 1 149 ? 22.578 1.804 -21.562 1 94.62 149 PRO B N 1
ATOM 4785 C CA . PRO B 1 149 ? 22.094 0.717 -20.703 1 94.62 149 PRO B CA 1
ATOM 4786 C C . PRO B 1 149 ? 20.609 0.434 -20.891 1 94.62 149 PRO B C 1
ATOM 4788 O O . PRO B 1 149 ? 19.812 1.361 -21.094 1 94.62 149 PRO B O 1
ATOM 4791 N N . LEU B 1 150 ? 20.234 -0.885 -20.875 1 95.19 150 LEU B N 1
ATOM 4792 C CA . LEU B 1 150 ? 18.859 -1.334 -21 1 95.19 150 LEU B CA 1
ATOM 4793 C C . LEU B 1 150 ? 18.406 -2.062 -19.734 1 95.19 150 LEU B C 1
ATOM 4795 O O . LEU B 1 150 ? 19.219 -2.723 -19.078 1 95.19 150 LEU B O 1
ATOM 4799 N N . PRO B 1 151 ? 17.125 -1.991 -19.438 1 96.56 151 PRO B N 1
ATOM 4800 C CA . PRO B 1 151 ? 16.625 -2.67 -18.234 1 96.56 151 PRO B CA 1
ATOM 4801 C C . PRO B 1 151 ? 16.422 -4.168 -18.453 1 96.56 151 PRO B C 1
ATOM 4803 O O . PRO B 1 151 ? 15.852 -4.844 -17.594 1 96.56 151 PRO B O 1
ATOM 4806 N N . GLY B 1 152 ? 16.812 -4.723 -19.547 1 96.38 152 GLY B N 1
ATOM 4807 C CA . GLY B 1 152 ? 16.734 -6.141 -19.875 1 96.38 152 GLY B CA 1
ATOM 4808 C C . GLY B 1 152 ? 16.859 -6.422 -21.359 1 96.38 152 GLY B C 1
ATOM 4809 O O . GLY B 1 152 ? 17.062 -5.504 -22.156 1 96.38 152 GLY B O 1
ATOM 4810 N N . TYR B 1 153 ? 16.797 -7.664 -21.641 1 96.44 153 TYR B N 1
ATOM 4811 C CA . TYR B 1 153 ? 16.984 -8.102 -23.016 1 96.44 153 TYR B CA 1
ATOM 4812 C C . TYR B 1 153 ? 16.25 -9.406 -23.281 1 96.44 153 TYR B C 1
ATOM 4814 O O . TYR B 1 153 ? 16.109 -10.242 -22.391 1 96.44 153 TYR B O 1
ATOM 4822 N N . SER B 1 154 ? 15.688 -9.5 -24.453 1 97.12 154 SER B N 1
ATOM 4823 C CA . SER B 1 154 ? 15.016 -10.727 -24.875 1 97.12 154 SER B CA 1
ATOM 4824 C C . SER B 1 154 ? 15.695 -11.352 -26.078 1 97.12 154 SER B C 1
ATOM 4826 O O . SER B 1 154 ? 16.25 -10.648 -26.922 1 97.12 154 SER B O 1
ATOM 4828 N N . PHE B 1 155 ? 15.672 -12.641 -26.156 1 95.88 155 PHE B N 1
ATOM 4829 C CA . PHE B 1 155 ? 16.328 -13.43 -27.188 1 95.88 155 PHE B CA 1
ATOM 4830 C C . PHE B 1 155 ? 15.352 -14.43 -27.812 1 95.88 155 PHE B C 1
ATOM 4832 O O . PHE B 1 155 ? 14.477 -14.953 -27.109 1 95.88 155 PHE B O 1
ATOM 4839 N N . ASN B 1 156 ? 15.492 -14.641 -29.078 1 95.75 156 ASN B N 1
ATOM 4840 C CA . ASN B 1 156 ? 14.828 -15.781 -29.703 1 95.75 156 ASN B CA 1
ATOM 4841 C C . ASN B 1 156 ? 15.586 -17.078 -29.453 1 95.75 156 ASN B C 1
ATOM 4843 O O . ASN B 1 156 ? 16.766 -17.188 -29.781 1 95.75 156 ASN B O 1
ATOM 4847 N N . LEU B 1 157 ? 14.938 -18.031 -28.922 1 94.56 157 LEU B N 1
ATOM 4848 C CA . LEU B 1 157 ? 15.578 -19.281 -28.578 1 94.56 157 LEU B CA 1
ATOM 4849 C C . LEU B 1 157 ? 16.219 -19.938 -29.797 1 94.56 157 LEU B C 1
ATOM 4851 O O . LEU B 1 157 ? 17.25 -20.594 -29.672 1 94.56 157 LEU B O 1
ATOM 4855 N N . LYS B 1 158 ? 15.68 -19.75 -30.953 1 93 158 LYS B N 1
ATOM 4856 C CA . LYS B 1 158 ? 16.219 -20.312 -32.188 1 93 158 LYS B CA 1
ATOM 4857 C C . LYS B 1 158 ? 17.609 -19.766 -32.469 1 93 158 LYS B C 1
ATOM 4859 O O . LYS B 1 158 ? 18.422 -20.438 -33.094 1 93 158 LYS B O 1
ATOM 4864 N N . ASP B 1 159 ? 17.812 -18.594 -32 1 92.12 159 ASP B N 1
ATOM 4865 C CA . ASP B 1 159 ? 19.062 -17.906 -32.344 1 92.12 159 ASP B CA 1
ATOM 4866 C C . ASP B 1 159 ? 20.141 -18.188 -31.297 1 92.12 159 ASP B C 1
ATOM 4868 O O . ASP B 1 159 ? 21.328 -18 -31.562 1 92.12 159 ASP B O 1
ATOM 4872 N N . ILE B 1 160 ? 19.75 -18.656 -30.141 1 91.31 160 ILE B N 1
ATOM 4873 C CA . ILE B 1 160 ? 20.75 -18.641 -29.078 1 91.31 160 ILE B CA 1
ATOM 4874 C C . ILE B 1 160 ? 20.969 -20.047 -28.547 1 91.31 160 ILE B C 1
ATOM 4876 O O . ILE B 1 160 ? 22 -20.344 -27.953 1 91.31 160 ILE B O 1
ATOM 4880 N N . VAL B 1 161 ? 20.125 -20.969 -28.719 1 89.81 161 VAL B N 1
ATOM 4881 C CA . VAL B 1 161 ? 20.141 -22.25 -28.016 1 89.81 161 VAL B CA 1
ATOM 4882 C C . VAL B 1 161 ? 21.328 -23.078 -28.484 1 89.81 161 VAL B C 1
ATOM 4884 O O . VAL B 1 161 ? 21.906 -23.859 -27.703 1 89.81 161 VAL B O 1
ATOM 4887 N N . ASP B 1 162 ? 21.812 -22.938 -29.703 1 89.62 162 ASP B N 1
ATOM 4888 C CA . ASP B 1 162 ? 22.891 -23.75 -30.266 1 89.62 162 ASP B CA 1
ATOM 4889 C C . ASP B 1 162 ? 24.234 -23.016 -30.172 1 89.62 162 ASP B C 1
ATOM 4891 O O . ASP B 1 162 ? 25.25 -23.531 -30.656 1 89.62 162 ASP B O 1
ATOM 4895 N N . ARG B 1 163 ? 24.188 -21.922 -29.578 1 90.62 163 ARG B N 1
ATOM 4896 C CA . ARG B 1 163 ? 25.422 -21.141 -29.5 1 90.62 163 ARG B CA 1
ATOM 4897 C C . ARG B 1 163 ? 26.266 -21.562 -28.297 1 90.62 163 ARG B C 1
ATOM 4899 O O . ARG B 1 163 ? 25.828 -21.422 -27.141 1 90.62 163 ARG B O 1
ATOM 4906 N N . HIS B 1 164 ? 27.453 -21.906 -28.562 1 91.06 164 HIS B N 1
ATOM 4907 C CA . HIS B 1 164 ? 28.359 -22.391 -27.516 1 91.06 164 HIS B CA 1
ATOM 4908 C C . HIS B 1 164 ? 28.797 -21.266 -26.594 1 91.06 164 HIS B C 1
ATOM 4910 O O . HIS B 1 164 ? 29.078 -21.484 -25.422 1 91.06 164 HIS B O 1
ATOM 4916 N N . GLU B 1 165 ? 28.859 -20.078 -27.109 1 91.69 165 GLU B N 1
ATOM 4917 C CA . GLU B 1 165 ? 29.359 -18.938 -26.359 1 91.69 165 GLU B CA 1
ATOM 4918 C C . GLU B 1 165 ? 28.422 -18.578 -25.219 1 91.69 165 GLU B C 1
ATOM 4920 O O . GLU B 1 165 ? 28.797 -17.828 -24.312 1 91.69 165 GLU B O 1
ATOM 4925 N N . VAL B 1 166 ? 27.172 -19.125 -25.219 1 94.12 166 VAL B N 1
ATOM 4926 C CA . VAL B 1 166 ? 26.234 -18.781 -24.156 1 94.12 166 VAL B CA 1
ATOM 4927 C C . VAL B 1 166 ? 25.672 -20.062 -23.547 1 94.12 166 VAL B C 1
ATOM 4929 O O . VAL B 1 166 ? 24.562 -20.062 -23.016 1 94.12 166 VAL B O 1
ATOM 4932 N N . SER B 1 167 ? 26.375 -21.156 -23.672 1 94.06 167 SER B N 1
ATOM 4933 C CA . SER B 1 167 ? 25.891 -22.453 -23.203 1 94.06 167 SER B CA 1
ATOM 4934 C C . SER B 1 167 ? 25.656 -22.453 -21.703 1 94.06 167 SER B C 1
ATOM 4936 O O . SER B 1 167 ? 24.656 -22.984 -21.219 1 94.06 167 SER B O 1
ATOM 4938 N N . ASP B 1 168 ? 26.562 -21.859 -20.953 1 96.38 168 ASP B N 1
ATOM 4939 C CA . ASP B 1 168 ? 26.391 -21.797 -19.5 1 96.38 168 ASP B CA 1
ATOM 4940 C C . ASP B 1 168 ? 25.203 -20.922 -19.125 1 96.38 168 ASP B C 1
ATOM 4942 O O . ASP B 1 168 ? 24.516 -21.203 -18.141 1 96.38 168 ASP B O 1
ATOM 4946 N N . GLN B 1 169 ? 24.969 -19.875 -19.891 1 95.62 169 GLN B N 1
ATOM 4947 C CA . GLN B 1 169 ? 23.844 -18.984 -19.609 1 95.62 169 GLN B CA 1
ATOM 4948 C C . GLN B 1 169 ? 22.516 -19.719 -19.781 1 95.62 169 GLN B C 1
ATOM 4950 O O . GLN B 1 169 ? 21.547 -19.422 -19.078 1 95.62 169 GLN B O 1
ATOM 4955 N N . LEU B 1 170 ? 22.484 -20.688 -20.719 1 95.44 170 LEU B N 1
ATOM 4956 C CA . LEU B 1 170 ? 21.25 -21.359 -21.078 1 95.44 170 LEU B CA 1
ATOM 4957 C C . LEU B 1 170 ? 21.031 -22.609 -20.234 1 95.44 170 LEU B C 1
ATOM 4959 O O . LEU B 1 170 ? 19.906 -23.094 -20.125 1 95.44 170 LEU B O 1
ATOM 4963 N N . ALA B 1 171 ? 22.062 -23.062 -19.594 1 94.69 171 ALA B N 1
ATOM 4964 C CA . ALA B 1 171 ? 22.031 -24.328 -18.859 1 94.69 171 ALA B CA 1
ATOM 4965 C C . ALA B 1 171 ? 20.922 -24.328 -17.812 1 94.69 171 ALA B C 1
ATOM 4967 O O . ALA B 1 171 ? 20.219 -25.328 -17.641 1 94.69 171 ALA B O 1
ATOM 4968 N N . PRO B 1 172 ? 20.688 -23.219 -17.109 1 95.94 172 PRO B N 1
ATOM 4969 C CA . PRO B 1 172 ? 19.656 -23.234 -16.062 1 95.94 172 PRO B CA 1
ATOM 4970 C C . PRO B 1 172 ? 18.25 -23.438 -16.625 1 95.94 172 PRO B C 1
ATOM 4972 O O . PRO B 1 172 ? 17.328 -23.75 -15.859 1 95.94 172 PRO B O 1
ATOM 4975 N N . PHE B 1 173 ? 18.031 -23.281 -17.875 1 95.25 173 PHE B N 1
ATOM 4976 C CA . PHE B 1 173 ? 16.688 -23.359 -18.438 1 95.25 173 PHE B CA 1
ATOM 4977 C C . PHE B 1 173 ? 16.438 -24.703 -19.078 1 95.25 173 PHE B C 1
ATOM 4979 O O . PHE B 1 173 ? 15.328 -25 -19.531 1 95.25 173 PHE B O 1
ATOM 4986 N N . LEU B 1 174 ? 17.469 -25.516 -19.094 1 91.06 174 LEU B N 1
ATOM 4987 C CA . LEU B 1 174 ? 17.359 -26.812 -19.781 1 91.06 174 LEU B CA 1
ATOM 4988 C C . LEU B 1 174 ? 17.078 -27.922 -18.781 1 91.06 174 LEU B C 1
ATOM 4990 O O . LEU B 1 174 ? 17.703 -28 -17.719 1 91.06 174 LEU B O 1
ATOM 4994 N N . GLY B 1 175 ? 16.078 -28.719 -19.078 1 88.06 175 GLY B N 1
ATOM 4995 C CA . GLY B 1 175 ? 15.766 -29.891 -18.281 1 88.06 175 GLY B CA 1
ATOM 4996 C C . GLY B 1 175 ? 15.297 -29.562 -16.875 1 88.06 175 GLY B C 1
ATOM 4997 O O . GLY B 1 175 ? 15.727 -30.188 -15.906 1 88.06 175 GLY B O 1
ATOM 4998 N N . VAL B 1 176 ? 14.477 -28.578 -16.75 1 88.94 176 VAL B N 1
ATOM 4999 C CA . VAL B 1 176 ? 14.055 -28.109 -15.43 1 88.94 176 VAL B CA 1
ATOM 5000 C C . VAL B 1 176 ? 12.883 -28.953 -14.93 1 88.94 176 VAL B C 1
ATOM 5002 O O . VAL B 1 176 ? 12.875 -29.406 -13.781 1 88.94 176 VAL B O 1
ATOM 5005 N N . PHE B 1 177 ? 11.891 -29.125 -15.789 1 83.94 177 PHE B N 1
ATOM 5006 C CA . PHE B 1 177 ? 10.695 -29.859 -15.391 1 83.94 177 PHE B CA 1
ATOM 5007 C C . PHE B 1 177 ? 10.578 -31.156 -16.188 1 83.94 177 PHE B C 1
ATOM 5009 O O . PHE B 1 177 ? 10.961 -31.219 -17.359 1 83.94 177 PHE B O 1
ATOM 5016 N N . GLU B 1 178 ? 10.062 -32.156 -15.531 1 75.38 178 GLU B N 1
ATOM 5017 C CA . GLU B 1 178 ? 9.859 -33.438 -16.203 1 75.38 178 GLU B CA 1
ATOM 5018 C C . GLU B 1 178 ? 8.82 -33.312 -17.328 1 75.38 178 GLU B C 1
ATOM 5020 O O . GLU B 1 178 ? 7.805 -32.625 -17.156 1 75.38 178 GLU B O 1
ATOM 5025 N N . GLY B 1 179 ? 9.07 -34 -18.391 1 63.56 179 GLY B N 1
ATOM 5026 C CA . GLY B 1 179 ? 8.086 -34.062 -19.453 1 63.56 179 GLY B CA 1
ATOM 5027 C C . GLY B 1 179 ? 8.18 -32.906 -20.438 1 63.56 179 GLY B C 1
ATOM 5028 O O . GLY B 1 179 ? 7.512 -32.906 -21.469 1 63.56 179 GLY B O 1
ATOM 5029 N N . GLN B 1 180 ? 8.766 -31.938 -19.953 1 63.88 180 GLN B N 1
ATOM 5030 C CA . GLN B 1 180 ? 8.898 -30.828 -20.891 1 63.88 180 GLN B CA 1
ATOM 5031 C C . GLN B 1 180 ? 9.953 -31.141 -21.953 1 63.88 180 GLN B C 1
ATOM 5033 O O . GLN B 1 180 ? 11.016 -31.672 -21.641 1 63.88 180 GLN B O 1
ATOM 5038 N N . GLU B 1 181 ? 9.391 -31.078 -23.109 1 65.56 181 GLU B N 1
ATOM 5039 C CA . GLU B 1 181 ? 10.336 -31.25 -24.203 1 65.56 181 GLU B CA 1
ATOM 5040 C C . GLU B 1 181 ? 11.539 -30.328 -24.047 1 65.56 181 GLU B C 1
ATOM 5042 O O . GLU B 1 181 ? 11.414 -29.219 -23.531 1 65.56 181 GLU B O 1
ATOM 5047 N N . ASP B 1 182 ? 12.523 -30.844 -24.453 1 75.62 182 ASP B N 1
ATOM 5048 C CA . ASP B 1 182 ? 13.812 -30.172 -24.312 1 75.62 182 ASP B CA 1
ATOM 5049 C C . ASP B 1 182 ? 13.844 -28.859 -25.094 1 75.62 182 ASP B C 1
ATOM 5051 O O . ASP B 1 182 ? 13.617 -28.859 -26.312 1 75.62 182 ASP B O 1
ATOM 5055 N N . ILE B 1 183 ? 13.836 -27.75 -24.422 1 86.25 183 ILE B N 1
ATOM 5056 C CA . ILE B 1 183 ? 13.961 -26.422 -25.031 1 86.25 183 ILE B CA 1
ATOM 5057 C C . ILE B 1 183 ? 15.062 -26.438 -26.094 1 86.25 183 ILE B C 1
ATOM 5059 O O . ILE B 1 183 ? 14.953 -25.766 -27.109 1 86.25 183 ILE B O 1
ATOM 5063 N N . LYS B 1 184 ? 16.078 -27.25 -25.859 1 84.62 184 LYS B N 1
ATOM 5064 C CA . LYS B 1 184 ? 17.188 -27.312 -26.781 1 84.62 184 LYS B CA 1
ATOM 5065 C C . LYS B 1 184 ? 16.766 -27.922 -28.125 1 84.62 184 LYS B C 1
ATOM 5067 O O . LYS B 1 184 ? 17.125 -27.406 -29.188 1 84.62 184 LYS B O 1
ATOM 5072 N N . SER B 1 185 ? 15.992 -28.922 -28.031 1 86.75 185 SER B N 1
ATOM 5073 C CA . SER B 1 185 ? 15.586 -29.625 -29.25 1 86.75 185 SER B CA 1
ATOM 5074 C C . SER B 1 185 ? 14.453 -28.875 -29.953 1 86.75 185 SER B C 1
ATOM 5076 O O . SER B 1 185 ? 14.469 -28.75 -31.188 1 86.75 185 SER B O 1
ATOM 5078 N N . ARG B 1 186 ? 13.531 -28.312 -29.297 1 88.75 186 ARG B N 1
ATOM 5079 C CA . ARG B 1 186 ? 12.336 -27.703 -29.875 1 88.75 186 ARG B CA 1
ATOM 5080 C C . ARG B 1 186 ? 12.562 -26.219 -30.141 1 88.75 186 ARG B C 1
ATOM 5082 O O . ARG B 1 186 ? 11.805 -25.609 -30.906 1 88.75 186 ARG B O 1
ATOM 5089 N N . LYS B 1 187 ? 13.484 -25.672 -29.531 1 92.25 187 LYS B N 1
ATOM 5090 C CA . LYS B 1 187 ? 13.781 -24.25 -29.625 1 92.25 187 LYS B CA 1
ATOM 5091 C C . LYS B 1 187 ? 12.578 -23.422 -29.203 1 92.25 187 LYS B C 1
ATOM 5093 O O . LYS B 1 187 ? 12.312 -22.359 -29.781 1 92.25 187 LYS B O 1
ATOM 5098 N N . SER B 1 188 ? 11.773 -24 -28.359 1 93.88 188 SER B N 1
ATOM 5099 C CA . SER B 1 188 ? 10.602 -23.359 -27.781 1 93.88 188 SER B CA 1
ATOM 5100 C C . SER B 1 188 ? 10.164 -24.047 -26.5 1 93.88 188 SER B C 1
ATOM 5102 O O . SER B 1 188 ? 10.57 -25.172 -26.219 1 93.88 188 SER B O 1
ATOM 5104 N N . LEU B 1 189 ? 9.445 -23.375 -25.703 1 94.38 189 LEU B N 1
ATOM 5105 C CA . LEU B 1 189 ? 8.836 -23.938 -24.5 1 94.38 189 LEU B CA 1
ATOM 5106 C C . LEU B 1 189 ? 7.312 -23.906 -24.594 1 94.38 189 LEU B C 1
ATOM 5108 O O . LEU B 1 189 ? 6.727 -22.844 -24.812 1 94.38 189 LEU B O 1
ATOM 5112 N N . GLN B 1 190 ? 6.723 -25.062 -24.516 1 93.31 190 GLN B N 1
ATOM 5113 C CA . GLN B 1 190 ? 5.266 -25.109 -24.469 1 93.31 190 GLN B CA 1
ATOM 5114 C C . GLN B 1 190 ? 4.738 -24.703 -23.094 1 93.31 190 GLN B C 1
ATOM 5116 O O . GLN B 1 190 ? 4.359 -25.547 -22.281 1 93.31 190 GLN B O 1
ATOM 5121 N N . GLY B 1 191 ? 4.586 -23.453 -22.844 1 95.62 191 GLY B N 1
ATOM 5122 C CA . GLY B 1 191 ? 4.23 -22.859 -21.562 1 95.62 191 GLY B CA 1
ATOM 5123 C C . GLY B 1 191 ? 5.102 -21.656 -21.203 1 95.62 191 GLY B C 1
ATOM 5124 O O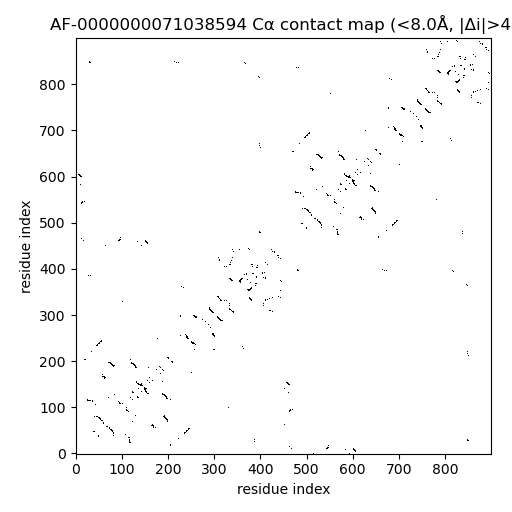 . GLY B 1 191 ? 5.676 -21.016 -22.078 1 95.62 191 GLY B O 1
ATOM 5125 N N . THR B 1 192 ? 5.109 -21.297 -19.953 1 97.25 192 THR B N 1
ATOM 5126 C CA . THR B 1 192 ? 5.914 -20.188 -19.453 1 97.25 192 THR B CA 1
ATOM 5127 C C . THR B 1 192 ? 6.684 -20.594 -18.203 1 97.25 192 THR B C 1
ATOM 5129 O O . THR B 1 192 ? 6.113 -21.172 -17.281 1 97.25 192 THR B O 1
ATOM 5132 N N . MET B 1 193 ? 7.934 -20.359 -18.266 1 97.44 193 MET B N 1
ATOM 5133 C CA . MET B 1 193 ? 8.812 -20.641 -17.125 1 97.44 193 MET B CA 1
ATOM 5134 C C . MET B 1 193 ? 9.492 -19.375 -16.641 1 97.44 193 MET B C 1
ATOM 5136 O O . MET B 1 193 ? 10.039 -18.609 -17.438 1 97.44 193 MET B O 1
ATOM 5140 N N . PHE B 1 194 ? 9.406 -19.125 -15.367 1 98.38 194 PHE B N 1
ATOM 5141 C CA . PHE B 1 194 ? 10.148 -18.062 -14.703 1 98.38 194 PHE B CA 1
ATOM 5142 C C . PHE B 1 194 ? 11.312 -18.625 -13.898 1 98.38 194 PHE B C 1
ATOM 5144 O O . PHE B 1 194 ? 11.188 -19.688 -13.273 1 98.38 194 PHE B O 1
ATOM 5151 N N . ARG B 1 195 ? 12.359 -18 -13.93 1 98.56 195 ARG B N 1
ATOM 5152 C CA . ARG B 1 195 ? 13.5 -18.297 -13.062 1 98.56 195 ARG B CA 1
ATOM 5153 C C . ARG B 1 195 ? 13.891 -17.062 -12.242 1 98.56 195 ARG B C 1
ATOM 5155 O O . ARG B 1 195 ? 14.078 -15.977 -12.781 1 98.56 195 ARG B O 1
ATOM 5162 N N . PHE B 1 196 ? 14.008 -17.297 -11.008 1 98.44 196 PHE B N 1
ATOM 5163 C CA . PHE B 1 196 ? 14.398 -16.234 -10.078 1 98.44 196 PHE B CA 1
ATOM 5164 C C . PHE B 1 196 ? 15.664 -16.625 -9.32 1 98.44 196 PHE B C 1
ATOM 5166 O O . PHE B 1 196 ? 15.594 -17.172 -8.211 1 98.44 196 PHE B O 1
ATOM 5173 N N . PRO B 1 197 ? 16.812 -16.344 -9.984 1 98.5 197 PRO B N 1
ATOM 5174 C CA . PRO B 1 197 ? 18.047 -16.578 -9.227 1 98.5 197 PRO B CA 1
ATOM 5175 C C . PRO B 1 197 ? 18.078 -15.828 -7.898 1 98.5 197 PRO B C 1
ATOM 5177 O O . PRO B 1 197 ? 17.828 -14.617 -7.863 1 98.5 197 PRO B O 1
ATOM 5180 N N . LEU B 1 198 ? 18.359 -16.531 -6.812 1 97.56 198 LEU B N 1
ATOM 5181 C CA . LEU B 1 198 ? 18.266 -15.938 -5.48 1 97.56 198 LEU B CA 1
ATOM 5182 C C . LEU B 1 198 ? 19.391 -14.922 -5.273 1 97.56 198 LEU B C 1
ATOM 5184 O O . LEU B 1 198 ? 20.531 -15.148 -5.684 1 97.56 198 LEU B O 1
ATOM 5188 N N . ARG B 1 199 ? 18.969 -13.82 -4.715 1 95.62 199 ARG B N 1
ATOM 5189 C CA . ARG B 1 199 ? 19.953 -12.797 -4.344 1 95.62 199 ARG B CA 1
ATOM 5190 C C . ARG B 1 199 ? 20.953 -13.328 -3.324 1 95.62 199 ARG B C 1
ATOM 5192 O O . ARG B 1 199 ? 20.562 -13.961 -2.338 1 95.62 199 ARG B O 1
ATOM 5199 N N . VAL B 1 200 ? 22.219 -13.039 -3.535 1 93.19 200 VAL B N 1
ATOM 5200 C CA . VAL B 1 200 ? 23.234 -13.617 -2.668 1 93.19 200 VAL B CA 1
ATOM 5201 C C . VAL B 1 200 ? 23.781 -12.547 -1.719 1 93.19 200 VAL B C 1
ATOM 5203 O O . VAL B 1 200 ? 24.375 -12.867 -0.688 1 93.19 200 VAL B O 1
ATOM 5206 N N . SER B 1 201 ? 23.641 -11.305 -2.002 1 93.69 201 SER B N 1
ATOM 5207 C CA . SER B 1 201 ? 24.016 -10.172 -1.161 1 93.69 201 SER B CA 1
ATOM 5208 C C . SER B 1 201 ? 23 -9.039 -1.283 1 93.69 201 SER B C 1
ATOM 5210 O O . SER B 1 201 ? 22.328 -8.906 -2.309 1 93.69 201 SER B O 1
ATOM 5212 N N . PRO B 1 202 ? 22.875 -8.273 -0.181 1 90.62 202 PRO B N 1
ATOM 5213 C CA . PRO B 1 202 ? 21.922 -7.16 -0.256 1 90.62 202 PRO B CA 1
ATOM 5214 C C . PRO B 1 202 ? 22.203 -6.238 -1.443 1 90.62 202 PRO B C 1
ATOM 5216 O O . PRO B 1 202 ? 23.359 -6.012 -1.805 1 90.62 202 PRO B O 1
ATOM 5219 N N . SER B 1 203 ? 21.156 -5.797 -2.064 1 93.44 203 SER B N 1
ATOM 5220 C CA . SER B 1 203 ? 21.266 -4.867 -3.184 1 93.44 203 SER B CA 1
ATOM 5221 C C . SER B 1 203 ? 20.484 -3.584 -2.91 1 93.44 203 SER B C 1
ATOM 5223 O O . SER B 1 203 ? 19.859 -3.447 -1.861 1 93.44 203 SER B O 1
ATOM 5225 N N . LYS B 1 204 ? 20.594 -2.664 -3.832 1 90.19 204 LYS B N 1
ATOM 5226 C CA . LYS B 1 204 ? 19.875 -1.403 -3.717 1 90.19 204 LYS B CA 1
ATOM 5227 C C . LYS B 1 204 ? 18.359 -1.623 -3.828 1 90.19 204 LYS B C 1
ATOM 5229 O O . LYS B 1 204 ? 17.578 -0.827 -3.314 1 90.19 204 LYS B O 1
ATOM 5234 N N . LEU B 1 205 ? 18.016 -2.721 -4.465 1 91.94 205 LEU B N 1
ATOM 5235 C CA . LEU B 1 205 ? 16.609 -3.023 -4.672 1 91.94 205 LEU B CA 1
ATOM 5236 C C . LEU B 1 205 ? 15.977 -3.584 -3.4 1 91.94 205 LEU B C 1
ATOM 5238 O O . LEU B 1 205 ? 14.852 -3.227 -3.049 1 91.94 205 LEU B O 1
ATOM 5242 N N . CYS B 1 206 ? 16.609 -4.395 -2.777 1 89.38 206 CYS B N 1
ATOM 5243 C CA . CYS B 1 206 ? 16.141 -5.082 -1.581 1 89.38 206 CYS B CA 1
ATOM 5244 C C . CYS B 1 206 ? 17.312 -5.617 -0.761 1 89.38 206 CYS B C 1
ATOM 5246 O O . CYS B 1 206 ? 18.281 -6.129 -1.317 1 89.38 206 CYS B O 1
ATOM 5248 N N . THR B 1 207 ? 17.203 -5.496 0.542 1 84.31 207 THR B N 1
ATOM 5249 C CA . THR B 1 207 ? 18.312 -5.93 1.386 1 84.31 207 THR B CA 1
ATOM 5250 C C . THR B 1 207 ? 18.125 -7.371 1.837 1 84.31 207 THR B C 1
ATOM 5252 O O . THR B 1 207 ? 19.031 -7.988 2.379 1 84.31 207 THR B O 1
ATOM 5255 N N . SER B 1 208 ? 17 -7.949 1.557 1 83.06 208 SER B N 1
ATOM 5256 C CA . SER B 1 208 ? 16.703 -9.305 1.996 1 83.06 208 SER B CA 1
ATOM 5257 C C . SER B 1 208 ? 17.469 -10.336 1.183 1 83.06 208 SER B C 1
ATOM 5259 O O . SER B 1 208 ? 17.562 -10.227 -0.042 1 83.06 208 SER B O 1
ATOM 5261 N N . VAL B 1 209 ? 18.094 -11.266 1.872 1 90.31 209 VAL 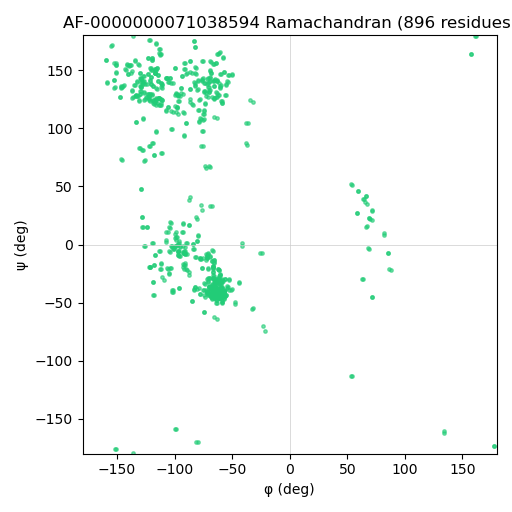B N 1
ATOM 5262 C CA . VAL B 1 209 ? 18.781 -12.398 1.263 1 90.31 209 VAL B CA 1
ATOM 5263 C C . VAL B 1 209 ? 18.125 -13.703 1.726 1 90.31 209 VAL B C 1
ATOM 5265 O O . VAL B 1 209 ? 18.047 -13.969 2.926 1 90.31 209 VAL B O 1
ATOM 5268 N N . PHE B 1 210 ? 17.625 -14.508 0.794 1 91.25 210 PHE B N 1
ATOM 5269 C CA . PHE B 1 210 ? 16.938 -15.75 1.13 1 91.25 210 PHE B CA 1
ATOM 5270 C C . PHE B 1 210 ? 17.922 -16.922 1.14 1 91.25 210 PHE B C 1
ATOM 5272 O O . PHE B 1 210 ? 18.438 -17.297 0.093 1 91.25 210 PHE B O 1
ATOM 5279 N N . THR B 1 211 ? 18.094 -17.422 2.289 1 91.5 211 THR B N 1
ATOM 5280 C CA . THR B 1 211 ? 18.844 -18.672 2.441 1 91.5 211 THR B CA 1
ATOM 5281 C C . THR B 1 211 ? 17.938 -19.875 2.182 1 91.5 211 THR B C 1
ATOM 5283 O O . THR B 1 211 ? 16.75 -19.719 1.917 1 91.5 211 THR B O 1
ATOM 5286 N N . GLN B 1 212 ? 18.547 -21.062 2.197 1 93.44 212 GLN B N 1
ATOM 5287 C CA . GLN B 1 212 ? 17.797 -22.297 2.037 1 93.44 212 GLN B CA 1
ATOM 5288 C C . GLN B 1 212 ? 16.688 -22.391 3.084 1 93.44 212 GLN B C 1
ATOM 5290 O O . GLN B 1 212 ? 15.555 -22.781 2.768 1 93.44 212 GLN B O 1
ATOM 5295 N N . GLN B 1 213 ? 17.016 -22.047 4.293 1 91.62 213 GLN B N 1
ATOM 5296 C CA . GLN B 1 213 ? 16.062 -22.125 5.387 1 91.62 213 GLN B CA 1
ATOM 5297 C C . GLN B 1 213 ? 14.867 -21.203 5.145 1 91.62 213 GLN B C 1
ATOM 5299 O O . GLN B 1 213 ? 13.719 -21.578 5.387 1 91.62 213 GLN B O 1
ATOM 5304 N N . GLU B 1 214 ? 15.141 -20.031 4.691 1 90.31 214 GLU B N 1
ATOM 5305 C CA . GLU B 1 214 ? 14.078 -19.062 4.453 1 90.31 214 GLU B CA 1
ATOM 5306 C C . GLU B 1 214 ? 13.172 -19.5 3.309 1 90.31 214 GLU B C 1
ATOM 5308 O O . GLU B 1 214 ? 11.953 -19.297 3.361 1 90.31 214 GLU B O 1
ATOM 5313 N N . ILE B 1 215 ? 13.75 -20.062 2.277 1 93.38 215 ILE B N 1
ATOM 5314 C CA . ILE B 1 215 ? 12.953 -20.547 1.156 1 93.38 215 ILE B CA 1
ATOM 5315 C C . ILE B 1 215 ? 12.055 -21.688 1.618 1 93.38 215 ILE B C 1
ATOM 5317 O O . ILE B 1 215 ? 10.883 -21.766 1.24 1 93.38 215 ILE B O 1
ATOM 5321 N N . LEU B 1 216 ? 12.602 -22.547 2.412 1 92.81 216 LEU B N 1
ATOM 5322 C CA . LEU B 1 216 ? 11.82 -23.672 2.922 1 92.81 216 LEU B CA 1
ATOM 5323 C C . LEU B 1 216 ? 10.672 -23.172 3.801 1 92.81 216 LEU B C 1
ATOM 5325 O O . LEU B 1 216 ? 9.578 -23.734 3.783 1 92.81 216 LEU B O 1
ATOM 5329 N N . LYS B 1 217 ? 10.93 -22.156 4.543 1 89.81 217 LYS B N 1
ATOM 5330 C CA . LYS B 1 217 ? 9.859 -21.547 5.336 1 89.81 217 LYS B CA 1
ATOM 5331 C C . LYS B 1 217 ? 8.766 -20.984 4.441 1 89.81 217 LYS B C 1
ATOM 5333 O O . LYS B 1 217 ? 7.578 -21.094 4.758 1 89.81 217 LYS B O 1
ATOM 5338 N N . LEU B 1 218 ? 9.203 -20.359 3.408 1 90.25 218 LEU B N 1
ATOM 5339 C CA . LEU B 1 218 ? 8.258 -19.828 2.436 1 90.25 218 LEU B CA 1
ATOM 5340 C C . LEU B 1 218 ? 7.395 -20.938 1.847 1 90.25 218 LEU B C 1
ATOM 5342 O O . LEU B 1 218 ? 6.176 -20.781 1.728 1 90.25 218 LEU B O 1
ATOM 5346 N N . LEU B 1 219 ? 8 -22.031 1.494 1 92.19 219 LEU B N 1
ATOM 5347 C CA . LEU B 1 219 ? 7.281 -23.156 0.917 1 92.19 219 LEU B CA 1
ATOM 5348 C C . LEU B 1 219 ? 6.363 -23.797 1.948 1 92.19 219 LEU B C 1
ATOM 5350 O O . LEU B 1 219 ? 5.27 -24.266 1.609 1 92.19 219 LEU B O 1
ATOM 5354 N N . LYS B 1 220 ? 6.805 -23.797 3.156 1 89.19 220 LYS B N 1
ATOM 5355 C CA . LYS B 1 220 ? 5.969 -24.344 4.227 1 89.19 220 LYS B CA 1
ATOM 5356 C C . LYS B 1 220 ? 4.719 -23.484 4.43 1 89.19 220 LYS B C 1
ATOM 5358 O O . LYS B 1 220 ? 3.625 -24.016 4.633 1 89.19 220 LYS B O 1
ATOM 5363 N N . ALA B 1 221 ? 4.91 -22.172 4.41 1 86 221 ALA B N 1
ATOM 5364 C CA . ALA B 1 221 ? 3.766 -21.281 4.523 1 86 221 ALA B CA 1
ATOM 5365 C C . ALA B 1 221 ? 2.779 -21.5 3.381 1 86 221 ALA B C 1
ATOM 5367 O O . ALA B 1 221 ? 1.563 -21.469 3.588 1 86 221 ALA B O 1
ATOM 5368 N N . PHE B 1 222 ? 3.309 -21.703 2.258 1 89.56 222 PHE B N 1
ATOM 5369 C CA . PHE B 1 222 ? 2.486 -21.984 1.086 1 89.56 222 PHE B CA 1
ATOM 5370 C C . PHE B 1 222 ? 1.735 -23.297 1.253 1 89.56 222 PHE B C 1
ATOM 5372 O O . PHE B 1 222 ? 0.571 -23.422 0.862 1 89.56 222 PHE B O 1
ATOM 5379 N N . LYS B 1 223 ? 2.395 -24.219 1.806 1 89 223 LYS B N 1
ATOM 5380 C CA . LYS B 1 223 ? 1.825 -25.547 2.033 1 89 223 LYS B CA 1
ATOM 5381 C C . LYS B 1 223 ? 0.631 -25.484 2.98 1 89 223 LYS B C 1
ATOM 5383 O O . LYS B 1 223 ? -0.335 -26.234 2.828 1 89 223 LYS B O 1
ATOM 5388 N N . GLU B 1 224 ? 0.664 -24.562 3.877 1 84.44 224 GLU B N 1
ATOM 5389 C CA . GLU B 1 224 ? -0.406 -24.438 4.859 1 84.44 224 GLU B CA 1
ATOM 5390 C C . GLU B 1 224 ? -1.729 -24.078 4.191 1 84.44 224 GLU B C 1
ATOM 5392 O O . GLU B 1 224 ? -2.795 -24.484 4.648 1 84.44 224 GLU B O 1
ATOM 5397 N N . ASP B 1 225 ? -1.654 -23.328 3.133 1 86.62 225 ASP B N 1
ATOM 5398 C CA . ASP B 1 225 ? -2.855 -22.922 2.412 1 86.62 225 ASP B CA 1
ATOM 5399 C C . ASP B 1 225 ? -3.135 -23.844 1.233 1 86.62 225 ASP B C 1
ATOM 5401 O O . ASP B 1 225 ? -4.094 -23.641 0.486 1 86.62 225 ASP B O 1
ATOM 5405 N N . SER B 1 226 ? -2.367 -24.844 1.044 1 84.06 226 SER B N 1
ATOM 5406 C CA . SER B 1 226 ? -2.355 -25.625 -0.188 1 84.06 226 SER B CA 1
ATOM 5407 C C . SER B 1 226 ? -3.715 -26.266 -0.447 1 84.06 226 SER B C 1
ATOM 5409 O O . SER B 1 226 ? -4.203 -26.266 -1.578 1 84.06 226 SER B O 1
ATOM 5411 N N . LEU B 1 227 ? -4.438 -26.672 0.595 1 86.31 227 LEU B N 1
ATOM 5412 C CA . LEU B 1 227 ? -5.664 -27.438 0.416 1 86.31 227 LEU B CA 1
ATOM 5413 C C . LEU B 1 227 ? -6.816 -26.531 0.001 1 86.31 227 LEU B C 1
ATOM 5415 O O . LEU B 1 227 ? -7.859 -27 -0.446 1 86.31 227 LEU B O 1
ATOM 5419 N N . ILE B 1 228 ? -6.625 -25.25 0.094 1 93.44 228 ILE B N 1
ATOM 5420 C CA . ILE B 1 228 ? -7.77 -24.406 -0.211 1 93.44 228 ILE B CA 1
ATOM 5421 C C . ILE B 1 228 ? -7.434 -23.5 -1.395 1 93.44 228 ILE B C 1
ATOM 5423 O O . ILE B 1 228 ? -8.289 -22.75 -1.878 1 93.44 228 ILE B O 1
ATOM 5427 N N . LEU B 1 229 ? -6.262 -23.578 -1.991 1 94.31 229 LEU B N 1
ATOM 5428 C CA . LEU B 1 229 ? -5.789 -22.672 -3.035 1 94.31 229 LEU B CA 1
ATOM 5429 C C . LEU B 1 229 ? -6.645 -22.812 -4.293 1 94.31 229 LEU B C 1
ATOM 5431 O O . LEU B 1 229 ? -6.855 -21.828 -5.008 1 94.31 229 LEU B O 1
ATOM 5435 N N . LEU B 1 230 ? -7.148 -23.984 -4.531 1 95.5 230 LEU B N 1
ATOM 5436 C CA . LEU B 1 230 ? -7.801 -24.25 -5.809 1 95.5 230 LEU B CA 1
ATOM 5437 C C . LEU B 1 230 ? -9.297 -23.984 -5.723 1 95.5 230 LEU B C 1
ATOM 5439 O O . LEU B 1 230 ? -10.008 -24.047 -6.73 1 95.5 230 LEU B O 1
ATOM 5443 N N . LEU B 1 231 ? -9.82 -23.609 -4.602 1 95.94 231 LEU B N 1
ATOM 5444 C CA . LEU B 1 231 ? -11.258 -23.594 -4.328 1 95.94 231 LEU B CA 1
ATOM 5445 C C . LEU B 1 231 ? -11.992 -22.672 -5.297 1 95.94 231 LEU B C 1
ATOM 5447 O O . LEU B 1 231 ? -13.07 -23.016 -5.781 1 95.94 231 LEU B O 1
ATOM 5451 N N . PHE B 1 232 ? -11.406 -21.562 -5.586 1 95.94 232 PHE B N 1
ATOM 5452 C CA . PHE B 1 232 ? -12.164 -20.578 -6.344 1 95.94 232 PHE B CA 1
ATOM 5453 C C . PHE B 1 232 ? -11.43 -20.188 -7.617 1 95.94 232 PHE B C 1
ATOM 5455 O O . PHE B 1 232 ? -11.695 -19.141 -8.203 1 95.94 232 PHE B O 1
ATOM 5462 N N . LEU B 1 233 ? -10.477 -20.953 -7.977 1 93.88 233 LEU B N 1
ATOM 5463 C CA . LEU B 1 233 ? -9.828 -20.766 -9.266 1 93.88 233 LEU B CA 1
ATOM 5464 C C . LEU B 1 233 ? -10.641 -21.422 -10.391 1 93.88 233 LEU B C 1
ATOM 5466 O O . LEU B 1 233 ? -11.375 -22.375 -10.148 1 93.88 233 LEU B O 1
ATOM 5470 N N . ARG B 1 234 ? -10.508 -20.891 -11.539 1 92.19 234 ARG B N 1
ATOM 5471 C CA . ARG B 1 234 ? -11.352 -21.344 -12.641 1 92.19 234 ARG B CA 1
ATOM 5472 C C . ARG B 1 234 ? -10.562 -22.219 -13.609 1 92.19 234 ARG B C 1
ATOM 5474 O O . ARG B 1 234 ? -11.133 -23.078 -14.297 1 92.19 234 ARG B O 1
ATOM 5481 N N . ASN B 1 235 ? -9.219 -22.031 -13.641 1 93 235 ASN B N 1
ATOM 5482 C CA . ASN B 1 235 ? -8.438 -22.688 -14.68 1 93 235 ASN B CA 1
ATOM 5483 C C . ASN B 1 235 ? -7.41 -23.641 -14.078 1 93 235 ASN B C 1
ATOM 5485 O O . ASN B 1 235 ? -7.305 -24.797 -14.508 1 93 235 ASN B O 1
ATOM 5489 N N . VAL B 1 236 ? -6.75 -23.234 -13.07 1 95.88 236 VAL B N 1
ATOM 5490 C CA . VAL B 1 236 ? -5.691 -24.047 -12.492 1 95.88 236 VAL B CA 1
ATOM 5491 C C . VAL B 1 236 ? -6.301 -25.266 -11.789 1 95.88 236 VAL B C 1
ATOM 5493 O O . VAL B 1 236 ? -7.215 -25.125 -10.969 1 95.88 236 VAL B O 1
ATOM 5496 N N . GLU B 1 237 ? -5.77 -26.453 -12.062 1 95.69 237 GLU B N 1
ATOM 5497 C CA . GLU B 1 237 ? -6.301 -27.703 -11.5 1 95.69 237 GLU B CA 1
ATOM 5498 C C . GLU B 1 237 ? -5.238 -28.438 -10.688 1 95.69 237 GLU B C 1
ATOM 5500 O O . GLU B 1 237 ? -5.559 -29.344 -9.922 1 95.69 237 GLU B O 1
ATOM 5505 N N . LYS B 1 238 ? -4.043 -28.062 -10.977 1 96 238 LYS B N 1
ATOM 5506 C CA . LYS B 1 238 ? -2.951 -28.797 -10.344 1 96 238 LYS B CA 1
ATOM 5507 C C . LYS B 1 238 ? -1.786 -27.859 -10.008 1 96 238 LYS B C 1
ATOM 5509 O O . LYS B 1 238 ? -1.421 -27 -10.812 1 96 238 LYS B O 1
ATOM 5514 N N . ILE B 1 239 ? -1.201 -28.016 -8.797 1 96.81 239 ILE B N 1
ATOM 5515 C CA . ILE B 1 239 ? -0.022 -27.297 -8.336 1 96.81 239 ILE B CA 1
ATOM 5516 C C . ILE B 1 239 ? 0.991 -28.281 -7.75 1 96.81 239 ILE B C 1
ATOM 5518 O O . ILE B 1 239 ? 0.658 -29.078 -6.863 1 96.81 239 ILE B O 1
ATOM 5522 N N . ASP B 1 240 ? 2.162 -28.266 -8.266 1 96 240 ASP B N 1
ATOM 5523 C CA . ASP B 1 240 ? 3.248 -29.078 -7.738 1 96 240 ASP B CA 1
ATOM 5524 C C . ASP B 1 240 ? 4.422 -28.219 -7.289 1 96 240 ASP B C 1
ATOM 5526 O O . ASP B 1 240 ? 4.754 -27.219 -7.941 1 96 240 ASP B O 1
ATOM 5530 N N . VAL B 1 241 ? 4.992 -28.562 -6.172 1 96.31 241 VAL B N 1
ATOM 5531 C CA . VAL B 1 241 ? 6.211 -27.922 -5.691 1 96.31 241 VAL B CA 1
ATOM 5532 C C . VAL B 1 241 ? 7.309 -28.969 -5.516 1 96.31 241 VAL B C 1
ATOM 5534 O O . VAL B 1 241 ? 7.09 -30 -4.883 1 96.31 241 VAL B O 1
ATOM 5537 N N . PHE B 1 242 ? 8.461 -28.688 -6.07 1 96.06 242 PHE B N 1
ATOM 5538 C CA . PHE B 1 242 ? 9.57 -29.641 -6.004 1 96.06 242 PHE B CA 1
ATOM 5539 C C . PHE B 1 242 ? 10.781 -29 -5.324 1 96.06 242 PHE B C 1
ATOM 5541 O O . PHE B 1 242 ? 10.93 -27.781 -5.328 1 96.06 242 PHE B O 1
ATOM 5548 N N . LEU B 1 243 ? 11.578 -29.812 -4.707 1 96 243 LEU B N 1
ATOM 5549 C CA . LEU B 1 243 ? 12.914 -29.484 -4.223 1 96 243 LEU B CA 1
ATOM 5550 C C . LEU B 1 243 ? 13.977 -30.203 -5.031 1 96 243 LEU B C 1
ATOM 5552 O O . LEU B 1 243 ? 13.891 -31.422 -5.238 1 96 243 LEU B O 1
ATOM 5556 N N . ARG B 1 244 ? 14.859 -29.453 -5.551 1 95.69 244 ARG B N 1
ATOM 5557 C CA . ARG B 1 244 ? 15.883 -30.062 -6.383 1 95.69 244 ARG B CA 1
ATOM 5558 C C . ARG B 1 244 ? 17.281 -29.75 -5.852 1 95.69 244 ARG B C 1
ATOM 5560 O O . ARG B 1 244 ? 17.641 -28.578 -5.672 1 95.69 244 ARG B O 1
ATOM 5567 N N . ASN B 1 245 ? 18.078 -30.719 -5.594 1 91.62 245 ASN B N 1
ATOM 5568 C CA . ASN B 1 245 ? 19.438 -30.531 -5.082 1 91.62 245 ASN B CA 1
ATOM 5569 C C . ASN B 1 245 ? 20.469 -31.234 -5.961 1 91.62 245 ASN B C 1
ATOM 5571 O O . ASN B 1 245 ? 21.656 -31.188 -5.672 1 91.62 245 ASN B O 1
ATOM 5575 N N . SER B 1 246 ? 19.969 -31.922 -7.039 1 90.12 246 SER B N 1
ATOM 5576 C CA . SER B 1 246 ? 20.891 -32.656 -7.922 1 90.12 246 SER B CA 1
ATOM 5577 C C . SER B 1 246 ? 20.531 -32.406 -9.383 1 90.12 246 SER B C 1
ATOM 5579 O O . SER B 1 246 ? 19.562 -31.719 -9.695 1 90.12 246 SER B O 1
ATOM 5581 N N . SER B 1 247 ? 21.297 -33.031 -10.234 1 87.19 247 SER B N 1
ATOM 5582 C CA . SER B 1 247 ? 21.109 -32.844 -11.664 1 87.19 247 SER B CA 1
ATOM 5583 C C . SER B 1 247 ? 19.891 -33.594 -12.172 1 87.19 247 SER B C 1
ATOM 5585 O O . SER B 1 247 ? 19.359 -33.25 -13.234 1 87.19 247 SER B O 1
ATOM 5587 N N . THR B 1 248 ? 19.406 -34.406 -11.359 1 86.69 248 THR B N 1
ATOM 5588 C CA . THR B 1 248 ? 18.25 -35.188 -11.766 1 86.69 248 THR B CA 1
ATOM 5589 C C . THR B 1 248 ? 16.969 -34.375 -11.586 1 86.69 248 THR B C 1
ATOM 5591 O O . THR B 1 248 ? 16.812 -33.688 -10.586 1 86.69 248 THR B O 1
ATOM 5594 N N . VAL B 1 249 ? 16.141 -34.469 -12.555 1 87.88 249 VAL B N 1
ATOM 5595 C CA . VAL B 1 249 ? 14.844 -33.812 -12.484 1 87.88 249 VAL B CA 1
ATOM 5596 C C . VAL B 1 249 ? 13.984 -34.469 -11.414 1 87.88 249 VAL B C 1
ATOM 5598 O O . VAL B 1 249 ? 13.82 -35.688 -11.414 1 87.88 249 VAL B O 1
ATOM 5601 N N . PRO B 1 250 ? 13.484 -33.656 -10.539 1 88.38 250 PRO B N 1
ATOM 5602 C CA . PRO B 1 250 ? 12.703 -34.25 -9.461 1 88.38 250 PRO B CA 1
ATOM 5603 C C . PRO B 1 250 ? 11.367 -34.812 -9.953 1 88.38 250 PRO B C 1
ATOM 5605 O O . PRO B 1 250 ? 10.688 -34.188 -10.766 1 88.38 250 PRO B O 1
ATOM 5608 N N . ARG B 1 251 ? 11.031 -36 -9.367 1 86 251 ARG B N 1
ATOM 5609 C CA . ARG B 1 251 ? 9.797 -36.688 -9.758 1 86 251 ARG B CA 1
ATOM 5610 C C . ARG B 1 251 ? 8.766 -36.625 -8.633 1 86 251 ARG B C 1
ATOM 5612 O O . ARG B 1 251 ? 7.562 -36.656 -8.883 1 86 251 ARG B O 1
ATOM 5619 N N . ASN B 1 252 ? 9.258 -36.594 -7.461 1 89.12 252 ASN B N 1
ATOM 5620 C CA . ASN B 1 252 ? 8.359 -36.562 -6.309 1 89.12 252 ASN B CA 1
ATOM 5621 C C . ASN B 1 252 ? 8.148 -35.156 -5.773 1 89.12 252 ASN B C 1
ATOM 5623 O O . ASN B 1 252 ? 9.086 -34.531 -5.262 1 89.12 252 ASN B O 1
ATOM 5627 N N . PRO B 1 253 ? 6.953 -34.75 -5.816 1 93 253 PRO B N 1
ATOM 5628 C CA . PRO B 1 253 ? 6.699 -33.375 -5.367 1 93 253 PRO B CA 1
ATOM 5629 C C . PRO B 1 253 ? 6.738 -33.25 -3.848 1 93 253 PRO B C 1
ATOM 5631 O O . PRO B 1 253 ? 6.316 -34.156 -3.129 1 93 253 PRO B O 1
ATOM 5634 N N . TYR B 1 254 ? 7.266 -32.125 -3.408 1 92.88 254 TYR B N 1
ATOM 5635 C CA . TYR B 1 254 ? 7.227 -31.734 -2.006 1 92.88 254 TYR B CA 1
ATOM 5636 C C . TYR B 1 254 ? 5.809 -31.359 -1.584 1 92.88 254 TYR B C 1
ATOM 5638 O O . TYR B 1 254 ? 5.383 -31.688 -0.474 1 92.88 254 TYR B O 1
ATOM 5646 N N . ILE B 1 255 ? 5.145 -30.703 -2.375 1 93.31 255 ILE B N 1
ATOM 5647 C CA . ILE B 1 255 ? 3.732 -30.359 -2.252 1 93.31 255 ILE B CA 1
ATOM 5648 C C . ILE B 1 255 ? 3.004 -30.703 -3.549 1 93.31 255 ILE B C 1
ATOM 5650 O O . ILE B 1 255 ? 3.496 -30.422 -4.641 1 93.31 255 ILE B O 1
ATOM 5654 N N . GLN B 1 256 ? 1.906 -31.359 -3.453 1 94.44 256 GLN B N 1
ATOM 5655 C CA . GLN B 1 256 ? 1.054 -31.641 -4.605 1 94.44 256 GLN B CA 1
ATOM 5656 C C . GLN B 1 256 ? -0.417 -31.406 -4.266 1 94.44 256 GLN B C 1
ATOM 5658 O O . GLN B 1 256 ? -0.905 -31.875 -3.238 1 94.44 256 GLN B O 1
ATOM 5663 N N . ILE B 1 257 ? -1.005 -30.656 -5.039 1 94.56 257 ILE B N 1
ATOM 5664 C CA . ILE B 1 257 ? -2.439 -30.406 -4.93 1 94.56 257 ILE B CA 1
ATOM 5665 C C . ILE B 1 257 ? -3.1 -30.594 -6.293 1 94.56 257 ILE B C 1
ATOM 5667 O O . ILE B 1 257 ? -2.623 -30.047 -7.297 1 94.56 257 ILE B O 1
ATOM 5671 N N . CYS B 1 258 ? -4.129 -31.344 -6.34 1 93.94 258 CYS B N 1
ATOM 5672 C CA . CYS B 1 258 ? -4.801 -31.609 -7.605 1 93.94 258 CYS B CA 1
ATOM 5673 C C . CYS B 1 258 ? -6.305 -31.766 -7.402 1 93.94 258 CYS B C 1
ATOM 5675 O O . CYS B 1 258 ? -6.742 -32.375 -6.43 1 93.94 258 CYS B O 1
ATOM 5677 N N . LEU B 1 259 ? -6.965 -31.156 -8.266 1 92.06 259 LEU B N 1
ATOM 5678 C CA . LEU B 1 259 ? -8.398 -31.406 -8.312 1 92.06 259 LEU B CA 1
ATOM 5679 C C . LEU B 1 259 ? -8.68 -32.875 -8.68 1 92.06 259 LEU B C 1
ATOM 5681 O O . LEU B 1 259 ? -8.031 -33.406 -9.578 1 92.06 259 LEU B O 1
ATOM 5685 N N . SER B 1 260 ? -9.5 -33.438 -7.789 1 87.75 260 SER B N 1
ATOM 5686 C CA . SER B 1 260 ? -9.859 -34.844 -8.023 1 87.75 260 SER B CA 1
ATOM 5687 C C . SER B 1 260 ? -11.375 -35.031 -7.996 1 87.75 260 SER B C 1
ATOM 5689 O O . SER B 1 260 ? -12.031 -34.625 -7.035 1 87.75 260 SER B O 1
ATOM 5691 N N . THR B 1 261 ? -11.938 -35.25 -9.055 1 83.12 261 THR B N 1
ATOM 5692 C CA . THR B 1 261 ? -13.367 -35.531 -9.156 1 83.12 261 THR B CA 1
ATOM 5693 C C . THR B 1 261 ? -13.617 -36.719 -10.07 1 83.12 261 THR B C 1
ATOM 5695 O O . THR B 1 261 ? -12.875 -36.938 -11.023 1 83.12 261 THR B O 1
ATOM 5698 N N . PRO B 1 262 ? -14.523 -37.562 -9.602 1 77 262 PRO B N 1
ATOM 5699 C CA . PRO B 1 262 ? -14.828 -38.719 -10.438 1 77 262 PRO B CA 1
ATOM 5700 C C . PRO B 1 262 ? -15.203 -38.344 -11.867 1 77 262 PRO B C 1
ATOM 5702 O O . PRO B 1 262 ? -14.805 -39.031 -12.812 1 77 262 PRO B O 1
ATOM 5705 N N . ASP B 1 263 ? -15.945 -37.281 -12.008 1 84.06 263 ASP B N 1
ATOM 5706 C CA . ASP B 1 263 ? -16.344 -36.812 -13.336 1 84.06 263 ASP B CA 1
ATOM 5707 C C . ASP B 1 263 ? -15.656 -35.5 -13.703 1 84.06 263 ASP B C 1
ATOM 5709 O O . ASP B 1 263 ? -16.312 -34.469 -13.766 1 84.06 263 ASP B O 1
ATOM 5713 N N . ILE B 1 264 ? -14.438 -35.625 -14.102 1 84 264 ILE B N 1
ATOM 5714 C CA . ILE B 1 264 ? -13.617 -34.438 -14.375 1 84 264 ILE B CA 1
ATOM 5715 C C . ILE B 1 264 ? -14.109 -33.75 -15.656 1 84 264 ILE B C 1
ATOM 5717 O O . ILE B 1 264 ? -14.055 -32.531 -15.766 1 84 264 ILE B O 1
ATOM 5721 N N . SER B 1 265 ? -14.625 -34.531 -16.578 1 86.62 265 SER B N 1
ATOM 5722 C CA . SER B 1 265 ? -15.109 -33.969 -17.828 1 86.62 265 SER B CA 1
ATOM 5723 C C . SER B 1 265 ? -16.297 -33.031 -17.594 1 86.62 265 SER B C 1
ATOM 5725 O O . SER B 1 265 ? -16.344 -31.938 -18.125 1 86.62 265 SER B O 1
ATOM 5727 N N . SER B 1 266 ? -17.219 -33.562 -16.797 1 86.5 266 SER B N 1
ATOM 5728 C CA . SER B 1 266 ? -18.375 -32.75 -16.469 1 86.5 266 SER B CA 1
ATOM 5729 C C . SER B 1 266 ? -17.969 -31.5 -15.695 1 86.5 266 SER B C 1
ATOM 5731 O O . SER B 1 266 ? -18.531 -30.422 -15.906 1 86.5 266 SER B O 1
ATOM 5733 N N . PHE B 1 267 ? -17.062 -31.703 -14.867 1 87.5 267 PHE B N 1
ATOM 5734 C CA . PHE B 1 267 ? -16.547 -30.594 -14.062 1 87.5 267 PHE B CA 1
ATOM 5735 C C . PHE B 1 267 ? -15.945 -29.516 -14.953 1 87.5 267 PHE B C 1
ATOM 5737 O O . PHE B 1 267 ? -16.281 -28.344 -14.805 1 87.5 267 PHE B O 1
ATOM 5744 N N . ARG B 1 268 ? -15.172 -29.891 -15.906 1 88.94 268 ARG B N 1
ATOM 5745 C CA . ARG B 1 268 ? -14.516 -28.953 -16.828 1 88.94 268 ARG B CA 1
ATOM 5746 C C . ARG B 1 268 ? -15.539 -28.281 -17.734 1 88.94 268 ARG B C 1
ATOM 5748 O O . ARG B 1 268 ? -15.414 -27.094 -18.031 1 88.94 268 ARG B O 1
ATOM 5755 N N . HIS B 1 269 ? -16.484 -29.062 -18.094 1 90.75 269 HIS B N 1
ATOM 5756 C CA . HIS B 1 269 ? -17.547 -28.516 -18.938 1 90.75 269 HIS B CA 1
ATOM 5757 C C . HIS B 1 269 ? -18.297 -27.406 -18.219 1 90.75 269 HIS B C 1
ATOM 5759 O O . HIS B 1 269 ? -18.578 -26.344 -18.797 1 90.75 269 HIS B O 1
ATOM 5765 N N . ASN B 1 270 ? -18.625 -27.672 -16.984 1 90.25 270 ASN B N 1
ATOM 5766 C CA . ASN B 1 270 ? -19.328 -26.656 -16.188 1 90.25 270 ASN B CA 1
ATOM 5767 C C . ASN B 1 270 ? -18.516 -25.375 -16.062 1 90.25 270 ASN B C 1
ATOM 5769 O O . ASN B 1 270 ? -19.062 -24.281 -16.109 1 90.25 270 ASN B O 1
ATOM 5773 N N . ARG B 1 271 ? -17.312 -25.531 -15.945 1 89.06 271 ARG B N 1
ATOM 5774 C CA . ARG B 1 271 ? -16.438 -24.375 -15.797 1 89.06 271 ARG B CA 1
ATOM 5775 C C . ARG B 1 271 ? -16.312 -23.594 -17.109 1 89.06 271 ARG B C 1
ATOM 5777 O O . ARG B 1 271 ? -16.25 -22.375 -17.094 1 89.06 271 ARG B O 1
ATOM 5784 N N . ILE B 1 272 ? -16.219 -24.312 -18.125 1 89.81 272 ILE B N 1
ATOM 5785 C CA . ILE B 1 272 ? -16.172 -23.688 -19.438 1 89.81 272 ILE B CA 1
ATOM 5786 C C . ILE B 1 272 ? -17.453 -22.875 -19.672 1 89.81 272 ILE B C 1
ATOM 5788 O O . ILE B 1 272 ? -17.406 -21.734 -20.141 1 89.81 272 ILE B O 1
ATOM 5792 N N . LEU B 1 273 ? -18.578 -23.516 -19.328 1 90.75 273 LEU B N 1
ATOM 5793 C CA . LEU B 1 273 ? -19.859 -22.828 -19.469 1 90.75 273 LEU B CA 1
ATOM 5794 C C . LEU B 1 273 ? -19.906 -21.578 -18.578 1 90.75 273 LEU B C 1
ATOM 5796 O O . LEU B 1 273 ? -20.406 -20.531 -19 1 90.75 273 LEU B O 1
ATOM 5800 N N . PHE B 1 274 ? -19.469 -21.75 -17.406 1 90.88 274 PHE B N 1
ATOM 5801 C CA . PHE B 1 274 ? -19.422 -20.641 -16.484 1 90.88 274 PHE B CA 1
ATOM 5802 C C . PHE B 1 274 ? -18.594 -19.5 -17.062 1 90.88 274 PHE B C 1
ATOM 5804 O O . PHE B 1 274 ? -19.016 -18.344 -17.031 1 90.88 274 PHE B O 1
ATOM 5811 N N . ASN B 1 275 ? -17.469 -19.797 -17.625 1 86.62 275 ASN B N 1
ATOM 5812 C CA . ASN B 1 275 ? -16.578 -18.797 -18.203 1 86.62 275 ASN B CA 1
ATOM 5813 C C . ASN B 1 275 ? -17.219 -18.094 -19.406 1 86.62 275 ASN B C 1
ATOM 5815 O O . ASN B 1 275 ? -17.047 -16.891 -19.594 1 86.62 275 ASN B O 1
ATOM 5819 N N . LYS B 1 276 ? -17.891 -18.859 -20.141 1 87.31 276 LYS B N 1
ATOM 5820 C CA . LYS B 1 276 ? -18.594 -18.281 -21.297 1 87.31 276 LYS B CA 1
ATOM 5821 C C . LYS B 1 276 ? -19.672 -17.297 -20.844 1 87.31 276 LYS B C 1
ATOM 5823 O O . LYS B 1 276 ? -19.859 -16.25 -21.453 1 87.31 276 LYS B O 1
ATOM 5828 N N . GLN B 1 277 ? -20.344 -17.703 -19.828 1 88.19 277 GLN B N 1
ATOM 5829 C CA . GLN B 1 277 ? -21.375 -16.828 -19.281 1 88.19 277 GLN B CA 1
ATOM 5830 C C . GLN B 1 277 ? -20.781 -15.547 -18.719 1 88.19 277 GLN B C 1
ATOM 5832 O O . GLN B 1 277 ? -21.359 -14.469 -18.828 1 88.19 277 GLN B O 1
ATOM 5837 N N . LEU B 1 278 ? -19.672 -15.719 -18.109 1 84.94 278 LEU B N 1
ATOM 5838 C CA . LEU B 1 278 ? -18.969 -14.57 -17.562 1 84.94 278 LEU B CA 1
ATOM 5839 C C . LEU B 1 278 ? -18.594 -13.586 -18.672 1 84.94 278 LEU B C 1
ATOM 5841 O O . LEU B 1 278 ? -18.688 -12.375 -18.5 1 84.94 278 LEU B O 1
ATOM 5845 N N . GLU B 1 279 ? -18.156 -14.078 -19.766 1 81.81 279 GLU B N 1
ATOM 5846 C CA . GLU B 1 279 ? -17.797 -13.242 -20.891 1 81.81 279 GLU B CA 1
ATOM 5847 C C . GLU B 1 279 ? -19.016 -12.508 -21.453 1 81.81 279 GLU B C 1
ATOM 5849 O O . GLU B 1 279 ? -18.922 -11.344 -21.844 1 81.81 279 GLU B O 1
ATOM 5854 N N . LYS B 1 280 ? -20.109 -13.203 -21.422 1 80.62 280 LYS B N 1
ATOM 5855 C CA . LYS B 1 280 ? -21.344 -12.586 -21.891 1 80.62 280 LYS B CA 1
ATOM 5856 C C . LYS B 1 280 ? -21.812 -11.492 -20.938 1 80.62 280 LYS B C 1
ATOM 5858 O O . LYS B 1 280 ? -22.312 -10.453 -21.375 1 80.62 280 LYS B O 1
ATOM 5863 N N . TYR B 1 281 ? -21.656 -11.789 -19.688 1 78.62 281 TYR B N 1
ATOM 5864 C CA . TYR B 1 281 ? -22 -10.797 -18.672 1 78.62 281 TYR B CA 1
ATOM 5865 C C . TYR B 1 281 ? -21.219 -9.508 -18.891 1 78.62 281 TYR B C 1
ATOM 5867 O O . TYR B 1 281 ? -21.781 -8.414 -18.812 1 78.62 281 TYR B O 1
ATOM 5875 N N . ARG B 1 282 ? -20.078 -9.625 -19.156 1 74.25 282 ARG B N 1
ATOM 5876 C CA . ARG B 1 282 ? -19.188 -8.492 -19.344 1 74.25 282 ARG B CA 1
ATOM 5877 C C . ARG B 1 282 ? -19.594 -7.664 -20.562 1 74.25 282 ARG B C 1
ATOM 5879 O O . ARG B 1 282 ? -19.438 -6.441 -20.578 1 74.25 282 ARG B O 1
ATOM 5886 N N . SER B 1 283 ? -20.094 -8.359 -21.531 1 72.62 283 SER B N 1
ATOM 5887 C CA . SER B 1 283 ? -20.484 -7.68 -22.766 1 72.62 283 SER B CA 1
ATOM 5888 C C . SER B 1 283 ? -21.859 -7.023 -22.625 1 72.62 283 SER B C 1
ATOM 5890 O O . SER B 1 283 ? -22.312 -6.32 -23.531 1 72.62 283 SER B O 1
ATOM 5892 N N . GLY B 1 284 ? -22.453 -7.109 -21.422 1 72.12 284 GLY B N 1
ATOM 5893 C CA . GLY B 1 284 ? -23.734 -6.461 -21.172 1 72.12 284 GLY B CA 1
ATOM 5894 C C . GLY B 1 284 ? -24.922 -7.273 -21.672 1 72.12 284 GLY B C 1
ATOM 5895 O O . GLY B 1 284 ? -26.047 -6.801 -21.656 1 72.12 284 GLY B O 1
ATOM 5896 N N . SER B 1 285 ? -24.766 -8.391 -22.047 1 63.5 285 SER B N 1
ATOM 5897 C CA . SER B 1 285 ? -25.844 -9.164 -22.656 1 63.5 285 SER B CA 1
ATOM 5898 C C . SER B 1 285 ? -26.516 -10.078 -21.641 1 63.5 285 SER B C 1
ATOM 5900 O O . SER B 1 285 ? -27.562 -10.68 -21.922 1 63.5 285 SER B O 1
ATOM 5902 N N . GLY B 1 286 ? -25.953 -10.109 -20.484 1 62.81 286 GLY B N 1
ATOM 5903 C CA . GLY B 1 286 ? -26.5 -11.047 -19.531 1 62.81 286 GLY B CA 1
ATOM 5904 C C . GLY B 1 286 ? -27.5 -10.422 -18.578 1 62.81 286 GLY B C 1
ATOM 5905 O O . GLY B 1 286 ? -27.281 -9.328 -18.062 1 62.81 286 GLY B O 1
ATOM 5906 N N . THR B 1 287 ? -28.734 -10.945 -18.516 1 66.38 287 THR B N 1
ATOM 5907 C CA . THR B 1 287 ? -29.812 -10.383 -17.703 1 66.38 287 THR B CA 1
ATOM 5908 C C . THR B 1 287 ? -30.031 -11.227 -16.438 1 66.38 287 THR B C 1
ATOM 5910 O O . THR B 1 287 ? -30.812 -10.852 -15.57 1 66.38 287 THR B O 1
ATOM 5913 N N . SER B 1 288 ? -29.375 -12.305 -16.344 1 80.75 288 SER B N 1
ATOM 5914 C CA . SER B 1 288 ? -29.625 -13.172 -15.195 1 80.75 288 SER B CA 1
ATOM 5915 C C . SER B 1 288 ? -28.359 -13.438 -14.398 1 80.75 288 SER B C 1
ATOM 5917 O O . SER B 1 288 ? -27.25 -13.156 -14.875 1 80.75 288 SER B O 1
ATOM 5919 N N . ASP B 1 289 ? -28.609 -13.844 -13.188 1 87.88 289 ASP B N 1
ATOM 5920 C CA . ASP B 1 289 ? -27.5 -14.258 -12.352 1 87.88 289 ASP B CA 1
ATOM 5921 C C . ASP B 1 289 ? -26.734 -15.43 -12.977 1 87.88 289 ASP B C 1
ATOM 5923 O O . ASP B 1 289 ? -27.344 -16.281 -13.617 1 87.88 289 ASP B O 1
ATOM 5927 N N . ILE B 1 290 ? -25.531 -15.344 -12.914 1 91.69 290 ILE B N 1
ATOM 5928 C CA . ILE B 1 290 ? -24.703 -16.469 -13.289 1 91.69 290 ILE B CA 1
ATOM 5929 C C . ILE B 1 290 ? -24.297 -17.266 -12.047 1 91.69 290 ILE B C 1
ATOM 5931 O O . ILE B 1 290 ? -23.875 -16.688 -11.047 1 91.69 290 ILE B O 1
ATOM 5935 N N . GLU B 1 291 ? -24.531 -18.547 -12.117 1 93.38 291 GLU B N 1
ATOM 5936 C CA . GLU B 1 291 ? -24.266 -19.359 -10.938 1 93.38 291 GLU B CA 1
ATOM 5937 C C . GLU B 1 291 ? -23.406 -20.578 -11.297 1 93.38 291 GLU B C 1
ATOM 5939 O O . GLU B 1 291 ? -23.516 -21.109 -12.398 1 93.38 291 GLU B O 1
ATOM 5944 N N . LEU B 1 292 ? -22.516 -20.953 -10.453 1 94.81 292 LEU B N 1
ATOM 5945 C CA . LEU B 1 292 ? -21.719 -22.188 -10.523 1 94.81 292 LEU B CA 1
ATOM 5946 C C . LEU B 1 292 ? -21.703 -22.891 -9.172 1 94.81 292 LEU B C 1
ATOM 5948 O O . LEU B 1 292 ? -21.109 -22.391 -8.211 1 94.81 292 LEU B O 1
ATOM 5952 N N . VAL B 1 293 ? -22.438 -23.969 -9.031 1 95.12 293 VAL B N 1
ATOM 5953 C CA . VAL B 1 293 ? -22.5 -24.797 -7.82 1 95.12 293 VAL B CA 1
ATOM 5954 C C . VAL B 1 293 ? -21.891 -26.172 -8.094 1 95.12 293 VAL B C 1
ATOM 5956 O O . VAL B 1 293 ? -22.375 -26.891 -8.969 1 95.12 293 VAL B O 1
ATOM 5959 N N . GLU B 1 294 ? -20.828 -26.484 -7.32 1 93.5 294 GLU B N 1
ATOM 5960 C CA . GLU B 1 294 ? -20.062 -27.672 -7.664 1 93.5 294 GLU B CA 1
ATOM 5961 C C . GLU B 1 294 ? -19.688 -28.469 -6.418 1 93.5 294 GLU B C 1
ATOM 5963 O O . GLU B 1 294 ? -19.625 -27.922 -5.316 1 93.5 294 GLU B O 1
ATOM 5968 N N . ARG B 1 295 ? -19.625 -29.734 -6.617 1 93.69 295 ARG B N 1
ATOM 5969 C CA . ARG B 1 295 ? -19.031 -30.672 -5.672 1 93.69 295 ARG B CA 1
ATOM 5970 C C . ARG B 1 295 ? -17.766 -31.297 -6.246 1 93.69 295 ARG B C 1
ATOM 5972 O O . ARG B 1 295 ? -17.766 -31.812 -7.363 1 93.69 295 ARG B O 1
ATOM 5979 N N . PHE B 1 296 ? -16.641 -31.219 -5.52 1 92.88 296 PHE B N 1
ATOM 5980 C CA . PHE B 1 296 ? -15.398 -31.828 -6 1 92.88 296 PHE B CA 1
ATOM 5981 C C . PHE B 1 296 ? -14.469 -32.156 -4.84 1 92.88 296 PHE B C 1
ATOM 5983 O O . PHE B 1 296 ? -14.742 -31.781 -3.695 1 92.88 296 PHE B O 1
ATOM 5990 N N . ASP B 1 297 ? -13.422 -32.875 -5.172 1 92.06 297 ASP B N 1
ATOM 5991 C CA . ASP B 1 297 ? -12.406 -33.25 -4.191 1 92.06 297 ASP B CA 1
ATOM 5992 C C . ASP B 1 297 ? -11.047 -32.625 -4.555 1 92.06 297 ASP B C 1
ATOM 5994 O O . ASP B 1 297 ? -10.766 -32.406 -5.73 1 92.06 297 ASP B O 1
ATOM 5998 N N . ILE B 1 298 ? -10.305 -32.312 -3.547 1 91.56 298 ILE B N 1
ATOM 5999 C CA . ILE B 1 298 ? -8.922 -31.906 -3.711 1 91.56 298 ILE B CA 1
ATOM 6000 C C . ILE B 1 298 ? -7.992 -32.906 -3.035 1 91.56 298 ILE B C 1
ATOM 6002 O O . ILE B 1 298 ? -8.172 -33.25 -1.861 1 91.56 298 ILE B O 1
ATOM 6006 N N . LYS B 1 299 ? -7.07 -33.375 -3.781 1 91.25 299 LYS B N 1
ATOM 6007 C CA . LYS B 1 299 ? -6.094 -34.344 -3.289 1 91.25 299 LYS B CA 1
ATOM 6008 C C . LYS B 1 299 ? -4.754 -33.688 -3.002 1 91.25 299 LYS B C 1
ATOM 6010 O O . LYS B 1 299 ? -4.312 -32.812 -3.76 1 91.25 299 LYS B O 1
ATOM 6015 N N . SER B 1 300 ? -4.137 -34.094 -1.888 1 88 300 SER B N 1
ATOM 6016 C CA . SER B 1 300 ? -2.826 -33.562 -1.523 1 88 300 SER B CA 1
ATOM 6017 C C . SER B 1 300 ? -1.767 -34.656 -1.515 1 88 300 SER B C 1
ATOM 6019 O O . SER B 1 300 ? -2.076 -35.812 -1.746 1 88 300 SER B O 1
ATOM 6021 N N . SER B 1 301 ? -0.448 -34.25 -1.331 1 77.56 301 SER B N 1
ATOM 6022 C CA . SER B 1 301 ? 0.735 -35.094 -1.42 1 77.56 301 SER B CA 1
ATOM 6023 C C . SER B 1 301 ? 0.578 -36.344 -0.573 1 77.56 301 SER B C 1
ATOM 6025 O O . SER B 1 301 ? 1.04 -37.438 -0.959 1 77.56 301 SER B O 1
ATOM 6027 N N . ASN B 1 302 ? 0.01 -36.281 0.54 1 71.38 302 ASN B N 1
ATOM 6028 C CA . ASN B 1 302 ? -0.092 -37.438 1.41 1 71.38 302 ASN B CA 1
ATOM 6029 C C . ASN B 1 302 ? -1.341 -38.281 1.104 1 71.38 302 ASN B C 1
ATOM 6031 O O . ASN B 1 302 ? -1.829 -39 1.962 1 71.38 302 ASN B O 1
ATOM 6035 N N . ASP B 1 303 ? -1.892 -38.031 -0.071 1 70.75 303 ASP B N 1
ATOM 6036 C CA . ASP B 1 303 ? -3.082 -38.75 -0.527 1 70.75 303 ASP B CA 1
ATOM 6037 C C . ASP B 1 303 ? -4.293 -38.406 0.337 1 70.75 303 ASP B C 1
ATOM 6039 O O . ASP B 1 303 ? -5.227 -39.188 0.451 1 70.75 303 ASP B O 1
ATOM 6043 N N . ASP B 1 304 ? -4.02 -37.375 0.996 1 81.25 304 ASP B N 1
ATOM 6044 C CA . ASP B 1 304 ? -5.191 -36.844 1.7 1 81.25 304 ASP B CA 1
ATOM 6045 C C . ASP B 1 304 ? -6.184 -36.219 0.725 1 81.25 304 ASP B C 1
ATOM 6047 O O . ASP B 1 304 ? -5.789 -35.5 -0.205 1 81.25 304 ASP B O 1
ATOM 6051 N N . VAL B 1 305 ? -7.449 -36.688 0.842 1 86.12 305 VAL B N 1
ATOM 6052 C CA . VAL B 1 305 ? -8.5 -36.156 -0.031 1 86.12 305 VAL B CA 1
ATOM 6053 C C . VAL B 1 305 ? -9.516 -35.375 0.793 1 86.12 305 VAL B C 1
ATOM 6055 O O . VAL B 1 305 ? -9.992 -35.875 1.824 1 86.12 305 VAL B O 1
ATOM 6058 N N . GLN B 1 306 ? -9.742 -34.188 0.402 1 89.88 306 GLN B N 1
ATOM 6059 C CA . GLN B 1 306 ? -10.75 -33.344 1.042 1 89.88 306 GLN B CA 1
ATOM 6060 C C . GLN B 1 306 ? -11.867 -33 0.065 1 89.88 306 GLN B C 1
ATOM 6062 O O . GLN B 1 306 ? -11.602 -32.5 -1.033 1 89.88 306 GLN B O 1
ATOM 6067 N N . GLY B 1 307 ? -13.078 -33.312 0.472 1 91.06 307 GLY B N 1
ATOM 6068 C CA . GLY B 1 307 ? -14.234 -32.938 -0.327 1 91.06 307 GLY B CA 1
ATOM 6069 C C . GLY B 1 307 ? -14.742 -31.547 -0.041 1 91.06 307 GLY B C 1
ATOM 6070 O O . GLY B 1 307 ? -14.688 -31.078 1.101 1 91.06 307 GLY B O 1
ATOM 6071 N N . TRP B 1 308 ? -15.289 -30.953 -1.135 1 93.94 308 TRP B N 1
ATOM 6072 C CA . TRP B 1 308 ? -15.773 -29.578 -1.013 1 93.94 308 TRP B CA 1
ATOM 6073 C C . TRP B 1 308 ? -17.078 -29.391 -1.792 1 93.94 308 TRP B C 1
ATOM 6075 O O . TRP B 1 308 ? -17.281 -30.047 -2.822 1 93.94 308 TRP B O 1
ATOM 6085 N N . VAL B 1 309 ? -17.906 -28.531 -1.251 1 95.31 309 VAL B N 1
ATOM 6086 C CA . VAL B 1 309 ? -19 -27.922 -1.997 1 95.31 309 VAL B CA 1
ATOM 6087 C C . VAL B 1 309 ? -18.75 -26.438 -2.168 1 95.31 309 VAL B C 1
ATOM 6089 O O . VAL B 1 309 ? -18.438 -25.734 -1.199 1 95.31 309 VAL B O 1
ATOM 6092 N N . THR B 1 310 ? -18.781 -26 -3.381 1 96.62 310 THR B N 1
ATOM 6093 C CA . THR B 1 310 ? -18.641 -24.562 -3.619 1 96.62 310 THR B CA 1
ATOM 6094 C C . THR B 1 310 ? -19.859 -24.016 -4.363 1 96.62 310 THR B C 1
ATOM 6096 O O . THR B 1 310 ? -20.453 -24.719 -5.195 1 96.62 310 THR B O 1
ATOM 6099 N N . ALA B 1 311 ? -20.266 -22.859 -3.994 1 97.56 311 ALA B N 1
ATOM 6100 C CA . ALA B 1 311 ? -21.281 -22.094 -4.703 1 97.56 311 ALA B CA 1
ATOM 6101 C C . ALA B 1 311 ? -20.781 -20.688 -5.039 1 97.56 311 ALA B C 1
ATOM 6103 O O . ALA B 1 311 ? -20.25 -19.984 -4.176 1 97.56 311 ALA B O 1
ATOM 6104 N N . GLN B 1 312 ? -20.828 -20.328 -6.297 1 96.38 312 GLN B N 1
ATOM 6105 C CA . GLN B 1 312 ? -20.438 -19 -6.766 1 96.38 312 GLN B CA 1
ATOM 6106 C C . GLN B 1 312 ? -21.562 -18.328 -7.551 1 96.38 312 GLN B C 1
ATOM 6108 O O . GLN B 1 312 ? -22.266 -18.984 -8.328 1 96.38 312 GLN B O 1
ATOM 6113 N N . VAL B 1 313 ? -21.75 -17.062 -7.293 1 94.88 313 VAL B N 1
ATOM 6114 C CA . VAL B 1 313 ? -22.812 -16.328 -7.969 1 94.88 313 VAL B CA 1
ATOM 6115 C C . VAL B 1 313 ? -22.297 -14.961 -8.414 1 94.88 313 VAL B C 1
ATOM 6117 O O . VAL B 1 313 ? -21.562 -14.297 -7.676 1 94.88 313 VAL B O 1
ATOM 6120 N N . ILE B 1 314 ? -22.547 -14.609 -9.602 1 92.5 314 ILE B N 1
ATOM 6121 C CA . ILE B 1 314 ? -22.469 -13.234 -10.078 1 92.5 314 ILE B CA 1
ATOM 6122 C C . ILE B 1 314 ? -23.859 -12.625 -10.18 1 92.5 314 ILE B C 1
ATOM 6124 O O . ILE B 1 314 ? -24.656 -13.039 -11.031 1 92.5 314 ILE B O 1
ATOM 6128 N N . SER B 1 315 ? -24 -11.672 -9.344 1 89.25 315 SER B N 1
ATOM 6129 C CA . SER B 1 315 ? -25.359 -11.156 -9.172 1 89.25 315 SER B CA 1
ATOM 6130 C C . SER B 1 315 ? -25.672 -10.078 -10.203 1 89.25 315 SER B C 1
ATOM 6132 O O . SER B 1 315 ? -24.828 -9.25 -10.523 1 89.25 315 SER B O 1
ATOM 6134 N N . ASN B 1 316 ? -26.828 -10.227 -10.773 1 77.69 316 ASN B N 1
ATOM 6135 C CA . ASN B 1 316 ? -27.375 -9.172 -11.625 1 77.69 316 ASN B CA 1
ATOM 6136 C C . ASN B 1 316 ? -28.469 -8.383 -10.914 1 77.69 316 ASN B C 1
ATOM 6138 O O . ASN B 1 316 ? -29.266 -7.703 -11.562 1 77.69 316 ASN B O 1
ATOM 6142 N N . ARG B 1 317 ? -28.406 -8.547 -9.656 1 66.06 317 ARG B N 1
ATOM 6143 C CA . ARG B 1 317 ? -29.484 -7.93 -8.883 1 66.06 317 ARG B CA 1
ATOM 6144 C C . ARG B 1 317 ? -29.562 -6.434 -9.148 1 66.06 317 ARG B C 1
ATOM 6146 O O . ARG B 1 317 ? -28.547 -5.789 -9.422 1 66.06 317 ARG B O 1
ATOM 6153 N N . GLU B 1 318 ? -30.719 -6.098 -9.047 1 65.38 318 GLU B N 1
ATOM 6154 C CA . GLU B 1 318 ? -31.125 -4.734 -9.383 1 65.38 318 GLU B CA 1
ATOM 6155 C C . GLU B 1 318 ? -30.734 -3.758 -8.273 1 65.38 318 GLU B C 1
ATOM 6157 O O . GLU B 1 318 ? -31.609 -3.09 -7.707 1 65.38 318 GLU B O 1
ATOM 6162 N N . SER B 1 319 ? -29.719 -4.008 -7.586 1 75.81 319 SER B N 1
ATOM 6163 C CA . SER B 1 319 ? -29.25 -2.916 -6.746 1 75.81 319 SER B CA 1
ATOM 6164 C C . SER B 1 319 ? -28.547 -1.845 -7.57 1 75.81 319 SER B C 1
ATOM 6166 O O . SER B 1 319 ? -27.469 -2.088 -8.125 1 75.81 319 SER B O 1
ATOM 6168 N N . LYS B 1 320 ? -29.234 -0.795 -7.66 1 82.88 320 LYS B N 1
ATOM 6169 C CA . LYS B 1 320 ? -28.703 0.32 -8.445 1 82.88 320 LYS B CA 1
ATOM 6170 C C . LYS B 1 320 ? -27.312 0.714 -7.965 1 82.88 320 LYS B C 1
ATOM 6172 O O . LYS B 1 320 ? -26.406 0.929 -8.781 1 82.88 320 LYS B O 1
ATOM 6177 N N . GLN B 1 321 ? -27.141 0.615 -6.688 1 86.75 321 GLN B N 1
ATOM 6178 C CA . GLN B 1 321 ? -25.859 1.011 -6.121 1 86.75 321 GLN B CA 1
ATOM 6179 C C . GLN B 1 321 ? -24.766 -0.001 -6.465 1 86.75 321 GLN B C 1
ATOM 6181 O O . GLN B 1 321 ? -23.641 0.38 -6.797 1 86.75 321 GLN B O 1
ATOM 6186 N N . LEU B 1 322 ? -25.109 -1.23 -6.398 1 88.44 322 LEU B N 1
ATOM 6187 C CA . LEU B 1 322 ? -24.156 -2.289 -6.703 1 88.44 322 LEU B CA 1
ATOM 6188 C C . LEU B 1 322 ? -23.719 -2.227 -8.164 1 88.44 322 LEU B C 1
ATOM 6190 O O . LEU B 1 322 ? -22.531 -2.355 -8.469 1 88.44 322 LEU B O 1
ATOM 6194 N N . GLN B 1 323 ? -24.641 -1.927 -9 1 86.25 323 GLN B N 1
ATOM 6195 C CA . GLN B 1 323 ? -24.359 -1.861 -10.43 1 86.25 323 GLN B CA 1
ATOM 6196 C C . GLN B 1 323 ? -23.516 -0.628 -10.766 1 86.25 323 GLN B C 1
ATOM 6198 O O . GLN B 1 323 ? -22.609 -0.696 -11.578 1 86.25 323 GLN B O 1
ATOM 6203 N N . GLU B 1 324 ? -23.844 0.399 -10.148 1 87.38 324 GLU B N 1
ATOM 6204 C CA . GLU B 1 324 ? -23.078 1.628 -10.375 1 87.38 324 GLU B CA 1
ATOM 6205 C C . GLU B 1 324 ? -21.625 1.471 -9.93 1 87.38 324 GLU B C 1
ATOM 6207 O O . GLU B 1 324 ? -20.719 1.918 -10.625 1 87.38 324 GLU B O 1
ATOM 6212 N N . LEU B 1 325 ? -21.5 0.859 -8.797 1 88.06 325 LEU B N 1
ATOM 6213 C CA . LEU B 1 325 ? -20.141 0.676 -8.273 1 88.06 325 LEU B CA 1
ATOM 6214 C C . LEU B 1 325 ? -19.375 -0.345 -9.109 1 88.06 325 LEU B C 1
ATOM 6216 O O . LEU B 1 325 ? -18.156 -0.225 -9.273 1 88.06 325 LEU B O 1
ATOM 6220 N N . ALA B 1 326 ? -20.062 -1.368 -9.57 1 87.44 326 ALA B N 1
ATOM 6221 C CA . ALA B 1 326 ? -19.438 -2.357 -10.438 1 87.44 326 ALA B CA 1
ATOM 6222 C C . ALA B 1 326 ? -18.828 -1.698 -11.672 1 87.44 326 ALA B C 1
ATOM 6224 O O . ALA B 1 326 ? -17.688 -1.996 -12.055 1 87.44 326 ALA B O 1
ATOM 6225 N N . ASP B 1 327 ? -19.578 -0.814 -12.234 1 83.12 327 ASP B N 1
ATOM 6226 C CA . ASP B 1 327 ? -19.125 -0.102 -13.422 1 83.12 327 ASP B CA 1
ATOM 6227 C C . ASP B 1 327 ? -17.969 0.85 -13.094 1 83.12 327 ASP B C 1
ATOM 6229 O O . ASP B 1 327 ? -16.984 0.912 -13.82 1 83.12 327 ASP B O 1
ATOM 6233 N N . ARG B 1 328 ? -18.172 1.486 -12.016 1 81.69 328 ARG B N 1
ATOM 6234 C CA . ARG B 1 328 ? -17.203 2.5 -11.609 1 81.69 328 ARG B CA 1
ATOM 6235 C C . ARG B 1 328 ? -15.859 1.863 -11.258 1 81.69 328 ARG B C 1
ATOM 6237 O O . ARG B 1 328 ? -14.797 2.393 -11.609 1 81.69 328 ARG B O 1
ATOM 6244 N N . LEU B 1 329 ? -15.898 0.762 -10.602 1 82.25 329 LEU B N 1
ATOM 6245 C CA . LEU B 1 329 ? -14.688 0.131 -10.094 1 82.25 329 LEU B CA 1
ATOM 6246 C C . LEU B 1 329 ? -14.195 -0.956 -11.039 1 82.25 329 LEU B C 1
ATOM 6248 O O . LEU B 1 329 ? -13.117 -1.525 -10.836 1 82.25 329 LEU B O 1
ATOM 6252 N N . HIS B 1 330 ? -15 -1.296 -12.055 1 82.25 330 HIS B N 1
ATOM 6253 C CA . HIS B 1 330 ? -14.695 -2.391 -12.977 1 82.25 330 HIS B CA 1
ATOM 6254 C C . HIS B 1 330 ? -14.562 -3.713 -12.227 1 82.25 330 HIS B C 1
ATOM 6256 O O . HIS B 1 330 ? -13.57 -4.422 -12.383 1 82.25 330 HIS B O 1
ATOM 6262 N N . HIS B 1 331 ? -15.5 -3.93 -11.359 1 87.75 331 HIS B N 1
ATOM 6263 C CA . HIS B 1 331 ? -15.609 -5.152 -10.57 1 87.75 331 HIS B CA 1
ATOM 6264 C C . HIS B 1 331 ? -16.844 -5.965 -10.977 1 87.75 331 HIS B C 1
ATOM 6266 O O . HIS B 1 331 ? -17.719 -5.457 -11.68 1 87.75 331 HIS B O 1
ATOM 6272 N N . LEU B 1 332 ? -16.891 -7.145 -10.617 1 89.56 332 LEU B N 1
ATOM 6273 C CA . LEU B 1 332 ? -18.062 -7.992 -10.773 1 89.56 332 LEU B CA 1
ATOM 6274 C C . LEU B 1 332 ? -18.672 -8.328 -9.422 1 89.56 332 LEU B C 1
ATOM 6276 O O . LEU B 1 332 ? -17.938 -8.586 -8.453 1 89.56 332 LEU B O 1
ATOM 6280 N N . PRO B 1 333 ? -20 -8.227 -9.359 1 92.38 333 PRO B N 1
ATOM 6281 C CA . PRO B 1 333 ? -20.625 -8.664 -8.109 1 92.38 333 PRO B CA 1
ATOM 6282 C C . PRO B 1 333 ? -20.562 -10.18 -7.926 1 92.38 333 PRO B C 1
ATOM 6284 O O . PRO B 1 333 ? -21.609 -10.852 -7.926 1 92.38 333 PRO B O 1
ATOM 6287 N N . TRP B 1 334 ? -19.438 -10.703 -7.742 1 94.44 334 TRP B N 1
ATOM 6288 C CA . TRP B 1 334 ? -19.078 -12.117 -7.695 1 94.44 334 TRP B CA 1
ATOM 6289 C C . TRP B 1 334 ? -18.766 -12.555 -6.27 1 94.44 334 TRP B C 1
ATOM 6291 O O . TRP B 1 334 ? -17.812 -12.055 -5.66 1 94.44 334 TRP B O 1
ATOM 6301 N N . VAL B 1 335 ? -19.609 -13.453 -5.746 1 96.81 335 VAL B N 1
ATOM 6302 C CA . VAL B 1 335 ? -19.391 -13.992 -4.406 1 96.81 335 VAL B CA 1
ATOM 6303 C C . VAL B 1 335 ? -19.391 -15.516 -4.457 1 96.81 335 VAL B C 1
ATOM 6305 O O . VAL B 1 335 ? -20.078 -16.125 -5.293 1 96.81 335 VAL B O 1
ATOM 6308 N N . GLY B 1 336 ? -18.547 -16.109 -3.615 1 97.81 336 GLY B N 1
ATOM 6309 C CA . GLY B 1 336 ? -18.469 -17.547 -3.527 1 97.81 336 GLY B CA 1
ATOM 6310 C C . GLY B 1 336 ? -18.328 -18.062 -2.104 1 97.81 336 GLY B C 1
ATOM 6311 O O . GLY B 1 336 ? -17.891 -17.328 -1.221 1 97.81 336 GLY B O 1
ATOM 6312 N N . ILE B 1 337 ? -18.797 -19.297 -1.93 1 97.81 337 ILE B N 1
ATOM 6313 C CA . ILE B 1 337 ? -18.688 -19.984 -0.651 1 97.81 337 ILE B CA 1
ATOM 6314 C C . ILE B 1 337 ? -18.156 -21.406 -0.874 1 97.81 337 ILE B C 1
ATOM 6316 O O . ILE B 1 337 ? -18.5 -22.047 -1.858 1 97.81 337 ILE B O 1
ATOM 6320 N N . ALA B 1 338 ? -17.312 -21.828 0.013 1 97.62 338 ALA B N 1
ATOM 6321 C CA . ALA B 1 338 ? -16.828 -23.203 -0.005 1 97.62 338 ALA B CA 1
ATOM 6322 C C . ALA B 1 338 ? -17.078 -23.891 1.336 1 97.62 338 ALA B C 1
ATOM 6324 O O . ALA B 1 338 ? -16.672 -23.375 2.385 1 97.62 338 ALA B O 1
ATOM 6325 N N . VAL B 1 339 ? -17.703 -25.016 1.322 1 95.5 339 VAL B N 1
ATOM 6326 C CA . VAL B 1 339 ? -18.031 -25.812 2.504 1 95.5 339 VAL B CA 1
ATOM 6327 C C . VAL B 1 339 ? -17.219 -27.109 2.494 1 95.5 339 VAL B C 1
ATOM 6329 O O . VAL B 1 339 ? -17.297 -27.875 1.538 1 95.5 339 VAL B O 1
ATOM 6332 N N . PRO B 1 340 ? -16.438 -27.297 3.547 1 93.56 340 PRO B N 1
ATOM 6333 C CA . PRO B 1 340 ? -15.719 -28.578 3.617 1 93.56 340 PRO B CA 1
ATOM 6334 C C . PRO B 1 340 ? -16.641 -29.75 3.939 1 93.56 340 PRO B C 1
ATOM 6336 O O . PRO B 1 340 ? -17.547 -29.609 4.766 1 93.56 340 PRO B O 1
ATOM 6339 N N . LEU B 1 341 ? -16.406 -30.844 3.248 1 90.94 341 LEU B N 1
ATOM 6340 C CA . LEU B 1 341 ? -17.172 -32.062 3.496 1 90.94 341 LEU B CA 1
ATOM 6341 C C . LEU B 1 341 ? -16.422 -33 4.418 1 90.94 341 LEU B C 1
ATOM 6343 O O . LEU B 1 341 ? -15.219 -33.219 4.246 1 90.94 341 LEU B O 1
ATOM 6347 N N . SER B 1 342 ? -16.891 -33.219 5.633 1 77.88 342 SER B N 1
ATOM 6348 C CA . SER B 1 342 ? -16.25 -34.094 6.617 1 77.88 342 SER B CA 1
ATOM 6349 C C . SER B 1 342 ? -16.406 -35.562 6.258 1 77.88 342 SER B C 1
ATOM 6351 O O . SER B 1 342 ? -17.422 -35.969 5.672 1 77.88 342 SER B O 1
ATOM 6353 N N . ASP B 1 343 ? -15.328 -36.469 6.238 1 64.81 343 ASP B N 1
ATOM 6354 C CA . ASP B 1 343 ? -15.414 -37.906 6.02 1 64.81 343 ASP B CA 1
ATOM 6355 C C . ASP B 1 343 ? -16.125 -38.625 7.18 1 64.81 343 ASP B C 1
ATOM 6357 O O . ASP B 1 343 ? -16.328 -39.812 7.156 1 64.81 343 ASP B O 1
ATOM 6361 N N . GLY B 1 344 ? -17.078 -38.062 7.844 1 56.66 344 GLY B N 1
ATOM 6362 C CA . GLY B 1 344 ? -17.969 -38.688 8.789 1 56.66 344 GLY B CA 1
ATOM 6363 C C . GLY B 1 344 ? -17.266 -39.25 10.008 1 56.66 344 GLY B C 1
ATOM 6364 O O . GLY B 1 344 ? -17.906 -39.75 10.938 1 56.66 344 GLY B O 1
ATOM 6365 N N . LYS B 1 345 ? -15.922 -39.719 9.945 1 48.59 345 LYS B N 1
ATOM 6366 C CA . LYS B 1 345 ? -15.562 -40.531 11.117 1 48.59 345 LYS B CA 1
ATOM 6367 C C . LYS B 1 345 ? -15.586 -39.688 12.391 1 48.59 345 LYS B C 1
ATOM 6369 O O . LYS B 1 345 ? -15.367 -40.188 13.484 1 48.59 345 LYS B O 1
ATOM 6374 N N . GLU B 1 346 ? -15.141 -38.5 12.391 1 48 346 GLU B N 1
ATOM 6375 C CA . GLU B 1 346 ? -15.031 -37.875 13.703 1 48 346 GLU B CA 1
ATOM 6376 C C . GLU B 1 346 ? -16.391 -37.375 14.18 1 48 346 GLU B C 1
ATOM 6378 O O . GLU B 1 346 ? -17.062 -36.625 13.477 1 48 346 GLU B O 1
ATOM 6383 N N . LYS B 1 347 ? -17.016 -38.031 15.141 1 42.97 347 LYS B N 1
ATOM 6384 C CA . LYS B 1 347 ? -18.266 -37.938 15.883 1 42.97 347 LYS B CA 1
ATOM 6385 C C . LYS B 1 347 ? -18.516 -36.531 16.375 1 42.97 347 LYS B C 1
ATOM 6387 O O . LYS B 1 347 ? -19.594 -36.219 16.891 1 42.97 347 LYS B O 1
ATOM 6392 N N . THR B 1 348 ? -17.641 -35.781 17.062 1 42.12 348 THR B N 1
ATOM 6393 C CA . THR B 1 348 ? -18.125 -34.656 17.875 1 42.12 348 THR B CA 1
ATOM 6394 C C . THR B 1 348 ? -18.516 -33.469 17 1 42.12 348 THR B C 1
ATOM 6396 O O . THR B 1 348 ? -17.688 -32.969 16.234 1 42.12 348 THR B O 1
ATOM 6399 N N . ILE B 1 349 ? -19.812 -33.219 16.859 1 44.69 349 ILE B N 1
ATOM 6400 C CA . ILE B 1 349 ? -20.531 -32.188 16.125 1 44.69 349 ILE B CA 1
ATOM 6401 C C . ILE B 1 349 ? -19.719 -30.891 16.094 1 44.69 349 ILE B C 1
ATOM 6403 O O . ILE B 1 349 ? -19.625 -30.234 15.055 1 44.69 349 ILE B O 1
ATOM 6407 N N . LEU B 1 350 ? -19.281 -30.344 17.328 1 44.69 350 LEU B N 1
ATOM 6408 C CA . LEU B 1 350 ? -18.859 -28.969 17.562 1 44.69 350 LEU B CA 1
ATOM 6409 C C . LEU B 1 350 ? -17.375 -28.797 17.266 1 44.69 350 LEU B C 1
ATOM 6411 O O . LEU B 1 350 ? -16.875 -27.672 17.156 1 44.69 350 LEU B O 1
ATOM 6415 N N . SER B 1 351 ? -16.578 -29.828 17.359 1 49.03 351 SER B N 1
ATOM 6416 C CA . SER B 1 351 ? -15.156 -29.578 17.625 1 49.03 351 SER B CA 1
ATOM 6417 C C . SER B 1 351 ? -14.43 -29.109 16.375 1 49.03 351 SER B C 1
ATOM 6419 O O . SER B 1 351 ? -13.328 -28.562 16.453 1 49.03 351 SER B O 1
ATOM 6421 N N . HIS B 1 352 ? -15.078 -29.219 15.141 1 60.84 352 HIS B N 1
ATOM 6422 C CA . HIS B 1 352 ? -14.125 -28.984 14.055 1 60.84 352 HIS B CA 1
ATOM 6423 C C . HIS B 1 352 ? -14.656 -27.953 13.07 1 60.84 352 HIS B C 1
ATOM 6425 O O . HIS B 1 352 ? -14.594 -28.156 11.852 1 60.84 352 HIS B O 1
ATOM 6431 N N . ARG B 1 353 ? -15.125 -26.891 13.602 1 75.5 353 ARG B N 1
ATOM 6432 C CA . ARG B 1 353 ? -15.656 -25.891 12.688 1 75.5 353 ARG B CA 1
ATOM 6433 C C . ARG B 1 353 ? -14.539 -25.25 11.875 1 75.5 353 ARG B C 1
ATOM 6435 O O . ARG B 1 353 ? -13.461 -24.969 12.406 1 75.5 353 ARG B O 1
ATOM 6442 N N . CYS B 1 354 ? -14.914 -25.219 10.586 1 85.62 354 CYS B N 1
ATOM 6443 C CA . CYS B 1 354 ? -14 -24.594 9.641 1 85.62 354 CYS B CA 1
ATOM 6444 C C . CYS B 1 354 ? -13.75 -23.141 10.016 1 85.62 354 CYS B C 1
ATOM 6446 O O . CYS B 1 354 ? -14.688 -22.406 10.336 1 85.62 354 CYS B O 1
ATOM 6448 N N . LYS B 1 355 ? -12.508 -22.812 10.195 1 89.12 355 LYS B N 1
ATOM 6449 C CA . LYS B 1 355 ? -12.164 -21.391 10.32 1 89.12 355 LYS B CA 1
ATOM 6450 C C . LYS B 1 355 ? -12.188 -20.703 8.961 1 89.12 355 LYS B C 1
ATOM 6452 O O . LYS B 1 355 ? -11.219 -20.781 8.203 1 89.12 355 LYS B O 1
ATOM 6457 N N . GLY B 1 356 ? -13.242 -20.078 8.703 1 94.06 356 GLY B N 1
ATOM 6458 C CA . GLY B 1 356 ? -13.484 -19.531 7.383 1 94.06 356 GLY B CA 1
ATOM 6459 C C . GLY B 1 356 ? -12.469 -18.484 6.977 1 94.06 356 GLY B C 1
ATOM 6460 O O . GLY B 1 356 ? -12.219 -17.531 7.719 1 94.06 356 GLY B O 1
ATOM 6461 N N . ARG B 1 357 ? -11.922 -18.656 5.832 1 94.56 357 ARG B N 1
ATOM 6462 C CA . ARG B 1 357 ? -10.977 -17.719 5.242 1 94.56 357 ARG B CA 1
ATOM 6463 C C . ARG B 1 357 ? -11.664 -16.812 4.219 1 94.56 357 ARG B C 1
ATOM 6465 O O . ARG B 1 357 ? -12.68 -17.188 3.641 1 94.56 357 ARG B O 1
ATOM 6472 N N . ILE B 1 358 ? -11.102 -15.633 4.078 1 95.06 358 ILE B N 1
ATOM 6473 C CA . ILE B 1 358 ? -11.578 -14.711 3.049 1 95.06 358 ILE B CA 1
ATOM 6474 C C . ILE B 1 358 ? -10.734 -14.867 1.787 1 95.06 358 ILE B C 1
ATOM 6476 O O . ILE B 1 358 ? -9.5 -14.945 1.864 1 95.06 358 ILE B O 1
ATOM 6480 N N . PHE B 1 359 ? -11.453 -14.93 0.672 1 95.5 359 PHE B N 1
ATOM 6481 C CA . PHE B 1 359 ? -10.797 -15.117 -0.616 1 95.5 359 PHE B CA 1
ATOM 6482 C C . PHE B 1 359 ? -11.07 -13.938 -1.54 1 95.5 359 PHE B C 1
ATOM 6484 O O . PHE B 1 359 ? -12.188 -13.406 -1.562 1 95.5 359 PHE B O 1
ATOM 6491 N N . CYS B 1 360 ? -10.117 -13.547 -2.145 1 93.56 360 CYS B N 1
ATOM 6492 C CA . CYS B 1 360 ? -10.242 -12.883 -3.439 1 93.56 360 CYS B CA 1
ATOM 6493 C C . CYS B 1 360 ? -9.531 -13.68 -4.527 1 93.56 360 CYS B C 1
ATOM 6495 O O . CYS B 1 360 ? -8.398 -13.359 -4.895 1 93.56 360 CYS B O 1
ATOM 6497 N N . PHE B 1 361 ? -10.219 -14.734 -4.91 1 92.5 361 PHE B N 1
ATOM 6498 C CA . PHE B 1 361 ? -9.758 -15.805 -5.793 1 92.5 361 PHE B CA 1
ATOM 6499 C C . PHE B 1 361 ? -8.727 -16.672 -5.09 1 92.5 361 PHE B C 1
ATOM 6501 O O . PHE B 1 361 ? -8.805 -17.906 -5.156 1 92.5 361 PHE B O 1
ATOM 6508 N N . LEU B 1 362 ? -7.809 -16.109 -4.43 1 93.44 362 LEU B N 1
ATOM 6509 C CA . LEU B 1 362 ? -6.891 -16.812 -3.535 1 93.44 362 LEU B CA 1
ATOM 6510 C C . LEU B 1 362 ? -7.09 -16.359 -2.094 1 93.44 362 LEU B C 1
ATOM 6512 O O . LEU B 1 362 ? -7.582 -15.25 -1.847 1 93.44 362 LEU B O 1
ATOM 6516 N N . PRO B 1 363 ? -6.781 -17.266 -1.171 1 93.25 363 PRO B N 1
ATOM 6517 C CA . PRO B 1 363 ? -7.004 -16.859 0.221 1 93.25 363 PRO B CA 1
ATOM 6518 C C . PRO B 1 363 ? -6.086 -15.727 0.661 1 93.25 363 PRO B C 1
ATOM 6520 O O . PRO B 1 363 ? -4.898 -15.719 0.326 1 93.25 363 PRO B O 1
ATOM 6523 N N . LEU B 1 364 ? -6.652 -14.789 1.341 1 89.75 364 LEU B N 1
ATOM 6524 C CA . LEU B 1 364 ? -5.848 -13.742 1.96 1 89.75 364 LEU B CA 1
ATOM 6525 C C . LEU B 1 364 ? -4.926 -14.328 3.027 1 89.75 364 LEU B C 1
ATOM 6527 O O . LEU B 1 364 ? -5.176 -15.422 3.541 1 89.75 364 LEU B O 1
ATOM 6531 N N . PRO B 1 365 ? -3.857 -13.617 3.285 1 82.69 365 PRO B N 1
ATOM 6532 C CA . PRO B 1 365 ? -2.936 -14.133 4.301 1 82.69 365 PRO B CA 1
ATOM 6533 C C . PRO B 1 365 ? -3.609 -14.344 5.656 1 82.69 365 PRO B C 1
ATOM 6535 O O . PRO B 1 365 ? -4.617 -13.703 5.953 1 82.69 365 PRO B O 1
ATOM 6538 N N . GLU B 1 366 ? -2.824 -15.195 6.371 1 77.75 366 GLU B N 1
ATOM 6539 C CA . GLU B 1 366 ? -3.332 -15.523 7.703 1 77.75 366 GLU B CA 1
ATOM 6540 C C . GLU B 1 366 ? -3.15 -14.352 8.664 1 77.75 366 GLU B C 1
ATOM 6542 O O . GLU B 1 366 ? -2.166 -13.617 8.578 1 77.75 366 GLU B O 1
ATOM 6547 N N . GLY B 1 367 ? -4.156 -13.742 9.18 1 71.06 367 GLY B N 1
ATOM 6548 C CA . GLY B 1 367 ? -4.234 -12.633 10.117 1 71.06 367 GLY B CA 1
ATOM 6549 C C . GLY B 1 367 ? -5.66 -12.188 10.398 1 71.06 367 GLY B C 1
ATOM 6550 O O . GLY B 1 367 ? -6.613 -12.82 9.938 1 71.06 367 GLY B O 1
ATOM 6551 N N . ASP B 1 368 ? -5.617 -11.172 11.086 1 66.31 368 ASP B N 1
ATOM 6552 C CA . ASP B 1 368 ? -6.938 -10.727 11.516 1 66.31 368 ASP B CA 1
ATOM 6553 C C . ASP B 1 368 ? -7.824 -10.398 10.312 1 66.31 368 ASP B C 1
ATOM 6555 O O . ASP B 1 368 ? -9.023 -10.688 10.32 1 66.31 368 ASP B O 1
ATOM 6559 N N . ALA B 1 369 ? -7.18 -10.07 9.273 1 74.44 369 ALA B N 1
ATOM 6560 C CA . ALA B 1 369 ? -7.957 -9.641 8.117 1 74.44 369 ALA B CA 1
ATOM 6561 C C . ALA B 1 369 ? -8.266 -10.82 7.199 1 74.44 369 ALA B C 1
ATOM 6563 O O . ALA B 1 369 ? -9.109 -10.711 6.305 1 74.44 369 ALA B O 1
ATOM 6564 N N . GLY B 1 370 ? -7.723 -11.961 7.496 1 84.56 370 GLY B N 1
ATOM 6565 C CA . GLY B 1 370 ? -7.855 -13.086 6.582 1 84.56 370 GLY B CA 1
ATOM 6566 C C . GLY B 1 370 ? -8.992 -14.023 6.945 1 84.56 370 GLY B C 1
ATOM 6567 O O . GLY B 1 370 ? -9.328 -14.922 6.176 1 84.56 370 GLY B O 1
ATOM 6568 N N . TYR B 1 371 ? -9.602 -13.758 8.07 1 88.44 371 TYR B N 1
ATOM 6569 C CA . TYR B 1 371 ? -10.672 -14.641 8.523 1 88.44 371 TYR B CA 1
ATOM 6570 C C . TYR B 1 371 ? -12.023 -13.938 8.477 1 88.44 371 TYR B C 1
ATOM 6572 O O . TYR B 1 371 ? -12.125 -12.75 8.805 1 88.44 371 TYR B O 1
ATOM 6580 N N . SER B 1 372 ? -13.016 -14.633 8.047 1 90.38 372 SER B N 1
ATOM 6581 C CA . SER B 1 372 ? -14.344 -14.055 7.887 1 90.38 372 SER B CA 1
ATOM 6582 C C . SER B 1 372 ? -15.164 -14.195 9.172 1 90.38 372 SER B C 1
ATOM 6584 O O . SER B 1 372 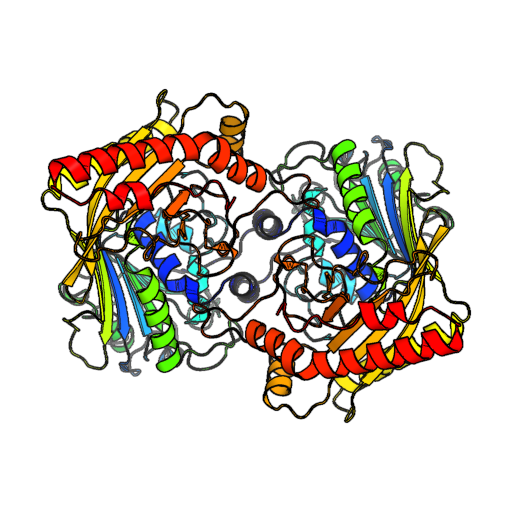? -16.172 -13.5 9.344 1 90.38 372 SER B O 1
ATOM 6586 N N . GLY B 1 373 ? -14.773 -15.156 10.016 1 87.56 373 GLY B N 1
ATOM 6587 C CA . GLY B 1 373 ? -15.57 -15.477 11.188 1 87.56 373 GLY B CA 1
ATOM 6588 C C . GLY B 1 373 ? -16.688 -16.469 10.898 1 87.56 373 GLY B C 1
ATOM 6589 O O . GLY B 1 373 ? -17.359 -16.922 11.82 1 87.56 373 GLY B O 1
ATOM 6590 N N . LEU B 1 374 ? -16.906 -16.797 9.695 1 91.69 374 LEU B N 1
ATOM 6591 C CA . LEU B 1 374 ? -17.922 -17.766 9.289 1 91.69 374 LEU B CA 1
ATOM 6592 C C . LEU B 1 374 ? -17.328 -19.172 9.219 1 91.69 374 LEU B C 1
ATOM 6594 O O . LEU B 1 374 ? -16.109 -19.328 9.039 1 91.69 374 LEU B O 1
ATOM 6598 N N . PRO B 1 375 ? -18.078 -20.156 9.43 1 93.44 375 PRO B N 1
ATOM 6599 C CA . PRO B 1 375 ? -17.562 -21.531 9.391 1 93.44 375 PRO B CA 1
ATOM 6600 C C . PRO B 1 375 ? -17.453 -22.078 7.973 1 93.44 375 PRO B C 1
ATOM 6602 O O . PRO B 1 375 ? -17.703 -23.266 7.742 1 93.44 375 PRO B O 1
ATOM 6605 N N . VAL B 1 376 ? -17.344 -21.234 7.004 1 95.69 376 VAL B N 1
ATOM 6606 C CA . VAL B 1 376 ? -17.125 -21.547 5.598 1 95.69 376 VAL B CA 1
ATOM 6607 C C . VAL B 1 376 ? -16.109 -20.562 5.008 1 95.69 376 VAL B C 1
ATOM 6609 O O . VAL B 1 376 ? -15.883 -19.5 5.562 1 95.69 376 VAL B O 1
ATOM 6612 N N . HIS B 1 377 ? -15.422 -20.984 3.973 1 96.94 377 HIS B N 1
ATOM 6613 C CA . HIS B 1 377 ? -14.586 -20.031 3.266 1 96.94 377 HIS B CA 1
ATOM 6614 C C . HIS B 1 377 ? -15.422 -19.109 2.389 1 96.94 377 HIS B C 1
ATOM 6616 O O . HIS B 1 377 ? -16.391 -19.547 1.769 1 96.94 377 HIS B O 1
ATOM 6622 N N . VAL B 1 378 ? -15.062 -17.859 2.332 1 97.31 378 VAL B N 1
ATOM 6623 C CA . VAL B 1 378 ? -15.852 -16.859 1.613 1 97.31 378 VAL B CA 1
ATOM 6624 C C . VAL B 1 378 ? -15 -16.203 0.539 1 97.31 378 VAL B C 1
ATOM 6626 O O . VAL B 1 378 ? -13.914 -15.68 0.832 1 97.31 378 VAL B O 1
ATOM 6629 N N . HIS B 1 379 ? -15.461 -16.266 -0.643 1 97.31 379 HIS B N 1
ATOM 6630 C CA . HIS B 1 379 ? -14.836 -15.586 -1.768 1 97.31 379 HIS B CA 1
ATOM 6631 C C . HIS B 1 379 ? -15.664 -14.383 -2.201 1 97.31 379 HIS B C 1
ATOM 6633 O O . HIS B 1 379 ? -16.891 -14.422 -2.16 1 97.31 379 HIS B O 1
ATOM 6639 N N . GLY B 1 380 ? -15 -13.352 -2.592 1 95.44 380 GLY B N 1
ATOM 6640 C CA . GLY B 1 380 ? -15.609 -12.203 -3.238 1 95.44 380 GLY B CA 1
ATOM 6641 C C . GLY B 1 380 ? -14.672 -11.484 -4.184 1 95.44 380 GLY B C 1
ATOM 6642 O O . GLY B 1 380 ? -13.453 -11.516 -4 1 95.44 380 GLY B O 1
ATOM 6643 N N . TYR B 1 381 ? -15.312 -10.961 -5.176 1 93.62 381 TYR B N 1
ATOM 6644 C CA . TYR B 1 381 ? -14.555 -10.008 -5.977 1 93.62 381 TYR B CA 1
ATOM 6645 C C . TYR B 1 381 ? -14.359 -8.695 -5.223 1 93.62 381 TYR B C 1
ATOM 6647 O O . TYR B 1 381 ? -14.828 -7.641 -5.668 1 93.62 381 TYR B O 1
ATOM 6655 N N . PHE B 1 382 ? -13.602 -8.742 -4.133 1 92.31 382 PHE B N 1
ATOM 6656 C CA . PHE B 1 382 ? -13.43 -7.645 -3.186 1 92.31 382 PHE B CA 1
ATOM 6657 C C . PHE B 1 382 ? -12.398 -6.648 -3.691 1 92.31 382 PHE B C 1
ATOM 6659 O O . PHE B 1 382 ? -11.492 -7.016 -4.445 1 92.31 382 PHE B O 1
ATOM 6666 N N . GLY B 1 383 ? -12.68 -5.469 -3.328 1 87.94 383 GLY B N 1
ATOM 6667 C CA . GLY B 1 383 ? -11.586 -4.516 -3.383 1 87.94 383 GLY B CA 1
ATOM 6668 C C . GLY B 1 383 ? -10.57 -4.695 -2.266 1 87.94 383 GLY B C 1
ATOM 6669 O O . GLY B 1 383 ? -10.898 -4.523 -1.09 1 87.94 383 GLY B O 1
ATOM 6670 N N . VAL B 1 384 ? -9.359 -5.109 -2.625 1 84.12 384 VAL B N 1
ATOM 6671 C CA . VAL B 1 384 ? -8.328 -5.398 -1.637 1 84.12 384 VAL B CA 1
ATOM 6672 C C . VAL B 1 384 ? -7.184 -4.395 -1.772 1 84.12 384 VAL B C 1
ATOM 6674 O O . VAL B 1 384 ? -7.129 -3.633 -2.742 1 84.12 384 VAL B O 1
ATOM 6677 N N . SER B 1 385 ? -6.355 -4.352 -0.737 1 77.5 385 SER B N 1
ATOM 6678 C CA . SER B 1 385 ? -5.141 -3.549 -0.808 1 77.5 385 SER B CA 1
ATOM 6679 C C . SER B 1 385 ? -4.203 -4.062 -1.895 1 77.5 385 SER B C 1
ATOM 6681 O O . SER B 1 385 ? -4.328 -5.207 -2.344 1 77.5 385 SER B O 1
ATOM 6683 N N . ASP B 1 386 ? -3.248 -3.271 -2.275 1 70.62 386 ASP B N 1
ATOM 6684 C CA . ASP B 1 386 ? -2.34 -3.619 -3.363 1 70.62 386 ASP B CA 1
ATOM 6685 C C . ASP B 1 386 ? -1.55 -4.883 -3.037 1 70.62 386 ASP B C 1
ATOM 6687 O O . ASP B 1 386 ? -1.265 -5.691 -3.924 1 70.62 386 ASP B O 1
ATOM 6691 N N . ASP B 1 387 ? -1.276 -5.008 -1.807 1 68.19 387 ASP B N 1
ATOM 6692 C CA . ASP B 1 387 ? -0.487 -6.176 -1.426 1 68.19 387 ASP B CA 1
ATOM 6693 C C . ASP B 1 387 ? -1.387 -7.363 -1.1 1 68.19 387 ASP B C 1
ATOM 6695 O O . ASP B 1 387 ? -0.905 -8.414 -0.676 1 68.19 387 ASP B O 1
ATOM 6699 N N . ARG B 1 388 ? -2.656 -7.133 -1.247 1 68.56 388 ARG B N 1
ATOM 6700 C CA . ARG B 1 388 ? -3.66 -8.18 -1.071 1 68.56 388 ARG B CA 1
ATOM 6701 C C . ARG B 1 388 ? -3.678 -8.688 0.367 1 68.56 388 ARG B C 1
ATOM 6703 O O . ARG B 1 388 ? -3.836 -9.883 0.606 1 68.56 388 ARG B O 1
ATOM 6710 N N . ARG B 1 389 ? -3.535 -7.918 1.295 1 75.12 389 ARG B N 1
ATOM 6711 C CA . ARG B 1 389 ? -3.445 -8.414 2.662 1 75.12 389 ARG B CA 1
ATOM 6712 C C . ARG B 1 389 ? -4.664 -8.008 3.479 1 75.12 389 ARG B C 1
ATOM 6714 O O . ARG B 1 389 ? -4.906 -8.547 4.559 1 75.12 389 ARG B O 1
ATOM 6721 N N . SER B 1 390 ? -5.34 -7.035 2.896 1 76.5 390 SER B N 1
ATOM 6722 C CA . SER B 1 390 ? -6.488 -6.586 3.68 1 76.5 390 SER B CA 1
ATOM 6723 C C . SER B 1 390 ? -7.598 -6.059 2.777 1 76.5 390 SER B C 1
ATOM 6725 O O . SER B 1 390 ? -7.355 -5.707 1.622 1 76.5 390 SER B O 1
ATOM 6727 N N . LEU B 1 391 ? -8.812 -6.137 3.328 1 81.75 391 LEU B N 1
ATOM 6728 C CA . LEU B 1 391 ? -9.984 -5.582 2.662 1 81.75 391 LEU B CA 1
ATOM 6729 C C . LEU B 1 391 ? -10.258 -4.156 3.135 1 81.75 391 LEU B C 1
ATOM 6731 O O . LEU B 1 391 ? -10.023 -3.83 4.301 1 81.75 391 LEU B O 1
ATOM 6735 N N . LYS B 1 392 ? -10.688 -3.467 2.256 1 76.06 392 LYS B N 1
ATOM 6736 C CA . LYS B 1 392 ? -11.094 -2.107 2.613 1 76.06 392 LYS B CA 1
ATOM 6737 C C . LYS B 1 392 ? -12.516 -2.08 3.156 1 76.06 392 LYS B C 1
ATOM 6739 O O . LYS B 1 392 ? -13.445 -2.578 2.514 1 76.06 392 LYS B O 1
ATOM 6744 N N . TRP B 1 393 ? -12.656 -1.617 4.387 1 77.38 393 TRP B N 1
ATOM 6745 C CA . TRP B 1 393 ? -13.969 -1.473 5 1 77.38 393 TRP B CA 1
ATOM 6746 C C . TRP B 1 393 ? -14.266 -0.009 5.309 1 77.38 393 TRP B C 1
ATOM 6748 O O . TRP B 1 393 ? -13.352 0.8 5.461 1 77.38 393 TRP B O 1
ATOM 6758 N N . PRO B 1 394 ? -15.508 0.346 5.301 1 72.75 394 PRO B N 1
ATOM 6759 C CA . PRO B 1 394 ? -15.844 1.729 5.648 1 72.75 394 PRO B CA 1
ATOM 6760 C C . PRO B 1 394 ? -15.367 2.119 7.043 1 72.75 394 PRO B C 1
ATOM 6762 O O . PRO B 1 394 ? -15.484 1.331 7.984 1 72.75 394 PRO B O 1
ATOM 6765 N N . GLU B 1 395 ? -14.578 3.123 7.039 1 72.88 395 GLU B N 1
ATOM 6766 C CA . GLU B 1 395 ? -14.086 3.678 8.297 1 72.88 395 GLU B CA 1
ATOM 6767 C C . GLU B 1 395 ? -14.5 5.137 8.461 1 72.88 395 GLU B C 1
ATOM 6769 O O . GLU B 1 395 ? -14.844 5.801 7.48 1 72.88 395 GLU B O 1
ATOM 6774 N N . VAL B 1 396 ? -14.453 5.551 9.68 1 67.5 396 VAL B N 1
ATOM 6775 C CA . VAL B 1 396 ? -14.953 6.879 10.023 1 67.5 396 VAL B CA 1
ATOM 6776 C C . VAL B 1 396 ? -14.148 7.941 9.266 1 67.5 396 VAL B C 1
ATOM 6778 O O . VAL B 1 396 ? -14.711 8.953 8.828 1 67.5 396 VAL B O 1
ATOM 6781 N N . ASP B 1 397 ? -12.977 7.633 9.039 1 65.56 397 ASP B N 1
ATOM 6782 C CA . ASP B 1 397 ? -12.133 8.672 8.461 1 65.56 397 ASP B CA 1
ATOM 6783 C C . ASP B 1 397 ? -12.078 8.562 6.941 1 65.56 397 ASP B C 1
ATOM 6785 O O . ASP B 1 397 ? -11.43 9.375 6.273 1 65.56 397 ASP B O 1
ATOM 6789 N N . GLN B 1 398 ? -12.773 7.523 6.484 1 71.5 398 GLN B N 1
ATOM 6790 C CA . GLN B 1 398 ? -12.805 7.379 5.035 1 71.5 398 GLN B CA 1
ATOM 6791 C C . GLN B 1 398 ? -14.133 7.855 4.461 1 71.5 398 GLN B C 1
ATOM 6793 O O . GLN B 1 398 ? -15.141 7.141 4.531 1 71.5 398 GLN B O 1
ATOM 6798 N N . ILE B 1 399 ? -14.086 9.008 3.994 1 68.06 399 ILE B N 1
ATOM 6799 C CA . ILE B 1 399 ? -15.312 9.68 3.57 1 68.06 399 ILE B CA 1
ATOM 6800 C C . ILE B 1 399 ? -15.797 9.078 2.254 1 68.06 399 ILE B C 1
ATOM 6802 O O . ILE B 1 399 ? -16.953 8.656 2.15 1 68.06 399 ILE B O 1
ATOM 6806 N N . GLN B 1 400 ? -15 9.141 1.344 1 74.25 400 GLN B N 1
ATOM 6807 C CA . GLN B 1 400 ? -15.352 8.562 0.049 1 74.25 400 GLN B CA 1
ATOM 6808 C C . GLN B 1 400 ? -14.43 7.398 -0.302 1 74.25 400 GLN B C 1
ATOM 6810 O O . GLN B 1 400 ? -13.242 7.594 -0.562 1 74.25 400 GLN B O 1
ATOM 6815 N N . ASN B 1 401 ? -15.016 6.176 0.023 1 79.19 401 ASN B N 1
ATOM 6816 C CA . ASN B 1 401 ? -14.273 4.984 -0.382 1 79.19 401 ASN B CA 1
ATOM 6817 C C . ASN B 1 401 ? -15.172 3.992 -1.115 1 79.19 401 ASN B C 1
ATOM 6819 O O . ASN B 1 401 ? -15.727 3.08 -0.501 1 79.19 401 ASN B O 1
ATOM 6823 N N . PRO B 1 402 ? -15.305 4.273 -2.361 1 83.12 402 PRO B N 1
ATOM 6824 C CA . PRO B 1 402 ? -16.188 3.4 -3.137 1 83.12 402 PRO B CA 1
ATOM 6825 C C . PRO B 1 402 ? -15.82 1.923 -2.992 1 83.12 402 PRO B C 1
ATOM 6827 O O . PRO B 1 402 ? -16.703 1.062 -3.023 1 83.12 402 PRO B O 1
ATOM 6830 N N . THR B 1 403 ? -14.609 1.621 -2.783 1 87.06 403 THR B N 1
ATOM 6831 C CA . THR B 1 403 ? -14.172 0.239 -2.629 1 87.06 403 THR B CA 1
ATOM 6832 C C . THR B 1 403 ? -14.711 -0.359 -1.332 1 87.06 403 THR B C 1
ATOM 6834 O O . THR B 1 403 ? -15.133 -1.518 -1.305 1 87.06 403 THR B O 1
ATOM 6837 N N . ALA B 1 404 ? -14.617 0.431 -0.314 1 86.94 404 ALA B N 1
ATOM 6838 C CA . ALA B 1 404 ? -15.156 -0.035 0.962 1 86.94 404 ALA B CA 1
ATOM 6839 C C . ALA B 1 404 ? -16.656 -0.292 0.865 1 86.94 404 ALA B C 1
ATOM 6841 O O . ALA B 1 404 ? -17.156 -1.303 1.368 1 86.94 404 ALA B O 1
ATOM 6842 N N . THR B 1 405 ? -17.375 0.626 0.26 1 88.44 405 THR B N 1
ATOM 6843 C CA . THR B 1 405 ? -18.812 0.46 0.063 1 88.44 405 THR B CA 1
ATOM 6844 C C . THR B 1 405 ? -19.109 -0.775 -0.784 1 88.44 405 THR B C 1
ATOM 6846 O O . THR B 1 405 ? -20.047 -1.521 -0.501 1 88.44 405 THR B O 1
ATOM 6849 N N . TRP B 1 406 ? -18.312 -1.004 -1.779 1 92.44 406 TRP B N 1
ATOM 6850 C CA . TRP B 1 406 ? -18.422 -2.166 -2.654 1 92.44 406 TRP B CA 1
ATOM 6851 C C . TRP B 1 406 ? -18.312 -3.461 -1.859 1 92.44 406 TRP B C 1
ATOM 6853 O O . TRP B 1 406 ? -19.156 -4.348 -1.971 1 92.44 406 TRP B O 1
ATOM 6863 N N . ASN B 1 407 ? -17.281 -3.535 -1.038 1 92.81 407 ASN B N 1
ATOM 6864 C CA . ASN B 1 407 ? -17.062 -4.73 -0.231 1 92.81 407 ASN B CA 1
ATOM 6865 C C . ASN B 1 407 ? -18.25 -5 0.703 1 92.81 407 ASN B C 1
ATOM 6867 O O . ASN B 1 407 ? -18.672 -6.145 0.846 1 92.81 407 ASN B O 1
ATOM 6871 N N . ASN B 1 408 ? -18.75 -3.938 1.25 1 91.5 408 ASN B N 1
ATOM 6872 C CA . ASN B 1 408 ? -19.906 -4.062 2.143 1 91.5 408 ASN B CA 1
ATOM 6873 C C . ASN B 1 408 ? -21.125 -4.578 1.403 1 91.5 408 ASN B C 1
ATOM 6875 O O . ASN B 1 408 ? -21.859 -5.422 1.923 1 91.5 408 ASN B O 1
ATOM 6879 N N . LEU B 1 409 ? -21.359 -4.055 0.266 1 91.69 409 LEU B N 1
ATOM 6880 C CA . LEU B 1 409 ? -22.531 -4.438 -0.517 1 91.69 409 LEU B CA 1
ATOM 6881 C C . LEU B 1 409 ? -22.438 -5.895 -0.951 1 91.69 409 LEU B C 1
ATOM 6883 O O . LEU B 1 409 ? -23.453 -6.602 -0.977 1 91.69 409 LEU B O 1
ATOM 6887 N N . LEU B 1 410 ? -21.281 -6.363 -1.319 1 94.44 410 LEU B N 1
ATOM 6888 C CA . LEU B 1 410 ? -21.109 -7.766 -1.683 1 94.44 410 LEU B CA 1
ATOM 6889 C C . LEU B 1 410 ? -21.531 -8.68 -0.537 1 94.44 410 LEU B C 1
ATOM 6891 O O . LEU B 1 410 ? -22.219 -9.68 -0.757 1 94.44 410 LEU B O 1
ATOM 6895 N N . VAL B 1 411 ? -21.156 -8.305 0.644 1 93.31 411 VAL B N 1
ATOM 6896 C CA . VAL B 1 411 ? -21.406 -9.133 1.819 1 93.31 411 VAL B CA 1
ATOM 6897 C C . VAL B 1 411 ? -22.875 -9.047 2.207 1 93.31 411 VAL B C 1
ATOM 6899 O O . VAL B 1 411 ? -23.5 -10.062 2.527 1 93.31 411 VAL B O 1
ATOM 6902 N N . GLU B 1 412 ? -23.438 -7.906 2.109 1 90.81 412 GLU B N 1
ATOM 6903 C CA . GLU B 1 412 ? -24.797 -7.684 2.59 1 90.81 412 GLU B CA 1
ATOM 6904 C C . GLU B 1 412 ? -25.828 -8.148 1.562 1 90.81 412 GLU B C 1
ATOM 6906 O O . GLU B 1 412 ? -26.891 -8.664 1.926 1 90.81 412 GLU B O 1
ATOM 6911 N N . VAL B 1 413 ? -25.531 -7.957 0.358 1 90.88 413 VAL B N 1
ATOM 6912 C CA . VAL B 1 413 ? -26.562 -8.117 -0.662 1 90.88 413 VAL B CA 1
ATOM 6913 C C . VAL B 1 413 ? -26.391 -9.469 -1.362 1 90.88 413 VAL B C 1
ATOM 6915 O O . VAL B 1 413 ? -27.359 -10.148 -1.659 1 90.88 413 VAL B O 1
ATOM 6918 N N . VAL B 1 414 ? -25.219 -9.906 -1.634 1 93.81 414 VAL B N 1
ATOM 6919 C CA . VAL B 1 414 ? -25 -11.047 -2.512 1 93.81 414 VAL B CA 1
ATOM 6920 C C . VAL B 1 414 ? -24.688 -12.289 -1.676 1 93.81 414 VAL B C 1
ATOM 6922 O O . VAL B 1 414 ? -25.219 -13.367 -1.936 1 93.81 414 VAL B O 1
ATOM 6925 N N . LEU B 1 415 ? -23.906 -12.156 -0.65 1 95.06 415 LEU B N 1
ATOM 6926 C CA . LEU B 1 415 ? -23.375 -13.266 0.126 1 95.06 415 LEU B CA 1
ATOM 6927 C C . LEU B 1 415 ? -24.484 -14.133 0.696 1 95.06 415 LEU B C 1
ATOM 6929 O O . LEU B 1 415 ? -24.422 -15.359 0.647 1 95.06 415 LEU B O 1
ATOM 6933 N N . PRO B 1 416 ? -25.562 -13.547 1.271 1 92.94 416 PRO B N 1
ATOM 6934 C CA . PRO B 1 416 ? -26.609 -14.391 1.857 1 92.94 416 PRO B CA 1
ATOM 6935 C C . PRO B 1 416 ? -27.219 -15.367 0.853 1 92.94 416 PRO B C 1
ATOM 6937 O O . PRO B 1 416 ? -27.453 -16.531 1.183 1 92.94 416 PRO B O 1
ATOM 6940 N N . ASP B 1 417 ? -27.422 -14.922 -0.327 1 92.44 417 ASP B N 1
ATOM 6941 C CA . ASP B 1 417 ? -28 -15.781 -1.36 1 92.44 417 ASP B CA 1
ATOM 6942 C C . ASP B 1 417 ? -27.047 -16.922 -1.706 1 92.44 417 ASP B C 1
ATOM 6944 O O . ASP B 1 417 ? -27.484 -18.062 -1.89 1 92.44 417 ASP B O 1
ATOM 6948 N N . VAL B 1 418 ? -25.828 -16.625 -1.863 1 96.44 418 VAL B N 1
ATOM 6949 C CA . VAL B 1 418 ? -24.828 -17.625 -2.201 1 96.44 418 VAL B CA 1
ATOM 6950 C C . VAL B 1 418 ? -24.703 -18.641 -1.065 1 96.44 418 VAL B C 1
ATOM 6952 O O . VAL B 1 418 ? -24.516 -19.844 -1.31 1 96.44 418 VAL B O 1
ATOM 6955 N N . TYR B 1 419 ? -24.812 -18.125 0.139 1 95.69 419 TYR B N 1
ATOM 6956 C CA . TYR B 1 419 ? -24.719 -18.984 1.313 1 95.69 419 TYR B CA 1
ATOM 6957 C C . TYR B 1 419 ? -25.828 -20.031 1.304 1 95.69 419 TYR B C 1
ATOM 6959 O O . TYR B 1 419 ? -25.578 -21.219 1.562 1 95.69 419 TYR B O 1
ATOM 6967 N N . VAL B 1 420 ? -27.016 -19.625 1 1 94.94 420 VAL B N 1
ATOM 6968 C CA . VAL B 1 420 ? -28.172 -20.516 0.944 1 94.94 420 VAL B CA 1
ATOM 6969 C C . VAL B 1 420 ? -27.938 -21.594 -0.121 1 94.94 420 VAL B C 1
ATOM 6971 O O . VAL B 1 420 ? -28.188 -22.766 0.114 1 94.94 420 VAL B O 1
ATOM 6974 N N . LYS B 1 421 ? -27.438 -21.188 -1.245 1 96.06 421 LYS B N 1
ATOM 6975 C CA . LYS B 1 421 ? -27.188 -22.125 -2.33 1 96.06 421 LYS B CA 1
ATOM 6976 C C . LYS B 1 421 ? -26.141 -23.172 -1.922 1 96.06 421 LYS B C 1
ATOM 6978 O O . LYS B 1 421 ? -26.266 -24.344 -2.262 1 96.06 421 LYS B O 1
ATOM 6983 N N . ALA B 1 422 ? -25.125 -22.703 -1.251 1 96.88 422 ALA B N 1
ATOM 6984 C CA . ALA B 1 422 ? -24.078 -23.609 -0.783 1 96.88 422 ALA B CA 1
ATOM 6985 C C . ALA B 1 422 ? -24.641 -24.641 0.207 1 96.88 422 ALA B C 1
ATOM 6987 O O . ALA B 1 422 ? -24.328 -25.828 0.126 1 96.88 422 ALA B O 1
ATOM 6988 N N . ILE B 1 423 ? -25.484 -24.172 1.103 1 94.31 423 ILE B N 1
ATOM 6989 C CA . ILE B 1 423 ? -26.062 -25.047 2.119 1 94.31 423 ILE B CA 1
ATOM 6990 C C . ILE B 1 423 ? -27 -26.047 1.462 1 94.31 423 ILE B C 1
ATOM 6992 O O . ILE B 1 423 ? -26.969 -27.234 1.79 1 94.31 423 ILE B O 1
ATOM 6996 N N . LEU B 1 424 ? -27.844 -25.562 0.575 1 95.5 424 LEU B N 1
ATOM 6997 C CA . LEU B 1 424 ? -28.766 -26.453 -0.118 1 95.5 424 LEU B CA 1
ATOM 6998 C C . LEU B 1 424 ? -28.016 -27.531 -0.884 1 95.5 424 LEU B C 1
ATOM 7000 O O . LEU B 1 424 ? -28.406 -28.703 -0.87 1 95.5 424 LEU B O 1
ATOM 7004 N N . LYS B 1 425 ? -26.953 -27.172 -1.556 1 96.06 425 LYS B N 1
ATOM 7005 C CA . LYS B 1 425 ? -26.141 -28.141 -2.27 1 96.06 425 LYS B CA 1
ATOM 7006 C C . LYS B 1 425 ? -25.484 -29.125 -1.303 1 96.06 425 LYS B C 1
ATOM 7008 O O . LYS B 1 425 ? -25.375 -30.312 -1.599 1 96.06 425 LYS B O 1
ATOM 7013 N N . THR B 1 426 ? -25.016 -28.609 -0.221 1 94.62 426 THR B N 1
ATOM 7014 C CA . THR B 1 426 ? -24.391 -29.469 0.783 1 94.62 426 THR B CA 1
ATOM 7015 C C . THR B 1 426 ? -25.391 -30.5 1.292 1 94.62 426 THR B C 1
ATOM 7017 O O . THR B 1 426 ? -25.047 -31.672 1.465 1 94.62 426 THR B O 1
ATOM 7020 N N . ILE B 1 427 ? -26.609 -30.094 1.524 1 94.06 427 ILE B N 1
ATOM 7021 C CA . ILE B 1 427 ? -27.672 -31 1.942 1 94.06 427 ILE B CA 1
ATOM 7022 C C . ILE B 1 427 ? -27.859 -32.094 0.891 1 94.06 427 ILE B C 1
ATOM 7024 O O . ILE B 1 427 ? -27.906 -33.281 1.221 1 94.06 427 ILE B O 1
ATOM 7028 N N . SER B 1 428 ? -27.938 -31.656 -0.318 1 94.94 428 SER B N 1
ATOM 7029 C CA . SER B 1 428 ? -28.141 -32.594 -1.417 1 94.94 428 SER B CA 1
ATOM 7030 C C . SER B 1 428 ? -26.984 -33.594 -1.497 1 94.94 428 SER B C 1
ATOM 7032 O O . SER B 1 428 ? -27.219 -34.781 -1.708 1 94.94 428 SER B O 1
ATOM 7034 N N . VAL B 1 429 ? -25.781 -33.156 -1.357 1 93.25 429 VAL B N 1
ATOM 7035 C CA . VAL B 1 429 ? -24.594 -34 -1.441 1 93.25 429 VAL B CA 1
ATOM 7036 C C . VAL B 1 429 ? -24.578 -34.969 -0.27 1 93.25 429 VAL B C 1
ATOM 7038 O O . VAL B 1 429 ? -24.234 -36.156 -0.44 1 93.25 429 VAL B O 1
ATOM 7041 N N . CYS B 1 430 ? -24.922 -34.469 0.861 1 89.44 430 CYS B N 1
ATOM 7042 C CA . CYS B 1 430 ? -24.969 -35.344 2.025 1 89.44 430 CYS B CA 1
ATOM 7043 C C . CYS B 1 430 ? -25.969 -36.469 1.82 1 89.44 430 CYS B C 1
ATOM 7045 O O . CYS B 1 430 ? -25.688 -37.625 2.17 1 89.44 430 CYS B O 1
ATOM 7047 N N . LYS B 1 431 ? -27.078 -36.156 1.285 1 90.94 431 LYS B N 1
ATOM 7048 C CA . LYS B 1 431 ? -28.109 -37.156 1.019 1 90.94 431 LYS B CA 1
ATOM 7049 C C . LYS B 1 431 ? -27.641 -38.156 -0.038 1 90.94 431 LYS B C 1
ATOM 7051 O O . LYS B 1 431 ? -27.812 -39.375 0.132 1 90.94 431 LYS B O 1
ATOM 7056 N N . SER B 1 432 ? -27.078 -37.656 -1.076 1 91.81 432 SER B N 1
ATOM 7057 C CA . SER B 1 432 ? -26.703 -38.5 -2.211 1 91.81 432 SER B CA 1
ATOM 7058 C C . SER B 1 432 ? -25.484 -39.344 -1.895 1 91.81 432 SER B C 1
ATOM 7060 O O . SER B 1 432 ? -25.391 -40.5 -2.34 1 91.81 432 SER B O 1
ATOM 7062 N N . GLU B 1 433 ? -24.547 -38.812 -1.094 1 89.69 433 GLU B N 1
ATOM 7063 C CA . GLU B 1 433 ? -23.297 -39.531 -0.81 1 89.69 433 GLU B CA 1
ATOM 7064 C C . GLU B 1 433 ? -23.375 -40.25 0.54 1 89.69 433 GLU B C 1
ATOM 7066 O O . GLU B 1 433 ? -22.422 -40.938 0.932 1 89.69 433 GLU B O 1
ATOM 7071 N N . GLY B 1 434 ? -24.438 -40.125 1.229 1 86 434 GLY B N 1
ATOM 7072 C CA . GLY B 1 434 ? -24.609 -40.75 2.521 1 86 434 GLY B CA 1
ATOM 7073 C C . GLY B 1 434 ? -23.672 -40.219 3.586 1 86 434 GLY B C 1
ATOM 7074 O O . GLY B 1 434 ? -23.141 -40.969 4.402 1 86 434 GLY B O 1
ATOM 7075 N N . ARG B 1 435 ? -23.422 -38.938 3.531 1 84.69 435 ARG B N 1
ATOM 7076 C CA . ARG B 1 435 ? -22.562 -38.281 4.508 1 84.69 435 ARG B CA 1
ATOM 7077 C C . ARG B 1 435 ? -23.359 -37.844 5.734 1 84.69 435 ARG B C 1
ATOM 7079 O O . ARG B 1 435 ? -24.578 -37.688 5.668 1 84.69 435 ARG B O 1
ATOM 7086 N N . HIS B 1 436 ? -22.609 -37.688 6.797 1 80.56 436 HIS B N 1
ATOM 7087 C CA . HIS B 1 436 ? -23.25 -37.281 8.039 1 80.56 436 HIS B CA 1
ATOM 7088 C C . HIS B 1 436 ? -23.766 -35.844 7.938 1 80.56 436 HIS B C 1
ATOM 7090 O O . HIS B 1 436 ? -23.109 -35 7.332 1 80.56 436 HIS B O 1
ATOM 7096 N N . VAL B 1 437 ? -24.844 -35.594 8.625 1 80.88 437 VAL B N 1
ATOM 7097 C CA . VAL B 1 437 ? -25.547 -34.312 8.555 1 80.88 437 VAL B CA 1
ATOM 7098 C C . VAL B 1 437 ? -24.734 -33.219 9.258 1 80.88 437 VAL B C 1
ATOM 7100 O O . VAL B 1 437 ? -24.969 -32.031 9.055 1 80.88 437 VAL B O 1
ATOM 7103 N N . SER B 1 438 ? -23.75 -33.625 9.961 1 81 438 SER B N 1
ATOM 7104 C CA . SER B 1 438 ? -22.922 -32.656 10.688 1 81 438 SER B CA 1
ATOM 7105 C C . SER B 1 438 ? -22.25 -31.672 9.734 1 81 438 SER B C 1
ATOM 7107 O O . SER B 1 438 ? -21.969 -30.531 10.117 1 81 438 SER B O 1
ATOM 7109 N N . CYS B 1 439 ? -22.031 -32.094 8.492 1 82.62 439 CYS B N 1
ATOM 7110 C CA . CYS B 1 439 ? -21.438 -31.219 7.5 1 82.62 439 CYS B CA 1
ATOM 7111 C C . CYS B 1 439 ? -22.312 -29.984 7.277 1 82.62 439 CYS B C 1
ATOM 7113 O O . CYS B 1 439 ? -21.797 -28.875 7.133 1 82.62 439 CYS B O 1
ATOM 7115 N N . VAL B 1 440 ? -23.578 -30.188 7.309 1 86.44 440 VAL B N 1
ATOM 7116 C CA . VAL B 1 440 ? -24.531 -29.109 7.078 1 86.44 440 VAL B CA 1
ATOM 7117 C C . VAL B 1 440 ? -24.594 -28.203 8.305 1 86.44 440 VAL B C 1
ATOM 7119 O O . VAL B 1 440 ? -24.469 -26.984 8.195 1 86.44 440 VAL B O 1
ATOM 7122 N N . TYR B 1 441 ? -24.625 -28.766 9.453 1 82.94 441 TYR B N 1
ATOM 7123 C CA . TYR B 1 441 ? -24.766 -28 10.688 1 82.94 441 TYR B CA 1
ATOM 7124 C C . TYR B 1 441 ? -23.5 -27.203 10.984 1 82.94 441 TYR B C 1
ATOM 7126 O O . TYR B 1 441 ? -23.562 -26.078 11.484 1 82.94 441 TYR B O 1
ATOM 7134 N N . ASN B 1 442 ? -22.469 -27.781 10.68 1 84.94 442 ASN B N 1
ATOM 7135 C CA . ASN B 1 442 ? -21.188 -27.125 10.938 1 84.94 442 ASN B CA 1
ATOM 7136 C C . ASN B 1 442 ? -20.969 -25.938 10 1 84.94 442 ASN B C 1
ATOM 7138 O O . ASN B 1 442 ? -20.109 -25.094 10.266 1 84.94 442 ASN B O 1
ATOM 7142 N N . ALA B 1 443 ? -21.672 -25.938 8.914 1 90.5 443 ALA B N 1
ATOM 7143 C CA . ALA B 1 443 ? -21.516 -24.875 7.926 1 90.5 443 ALA B CA 1
ATOM 7144 C C . ALA B 1 443 ? -22.453 -23.703 8.211 1 90.5 443 ALA B C 1
ATOM 7146 O O . ALA B 1 443 ? -22.328 -22.641 7.613 1 90.5 443 ALA B O 1
ATOM 7147 N N . LEU B 1 444 ? -23.391 -23.859 9.18 1 88.44 444 LEU B N 1
ATOM 7148 C CA . LEU B 1 444 ? -24.359 -22.812 9.484 1 88.44 444 LEU B CA 1
ATOM 7149 C C . LEU B 1 444 ? -23.734 -21.734 10.367 1 88.44 444 LEU B C 1
ATOM 7151 O O . LEU B 1 444 ? -22.969 -22.062 11.281 1 88.44 444 LEU B O 1
ATOM 7155 N N . PRO B 1 445 ? -23.953 -20.406 10.016 1 85.12 445 PRO B N 1
ATOM 7156 C CA . PRO B 1 445 ? -23.391 -19.344 10.844 1 85.12 445 PRO B CA 1
ATOM 7157 C C . PRO B 1 445 ? -23.969 -19.344 12.258 1 85.12 445 PRO B C 1
ATOM 7159 O O . PRO B 1 445 ? -25.109 -19.75 12.469 1 85.12 445 PRO B O 1
ATOM 7162 N N . ASP B 1 446 ? -23.047 -19.047 13.32 1 70.94 446 ASP B N 1
ATOM 7163 C CA . ASP B 1 446 ? -23.516 -18.906 14.695 1 70.94 446 ASP B CA 1
ATOM 7164 C C . ASP B 1 446 ? -24.125 -17.516 14.922 1 70.94 446 ASP B C 1
ATOM 7166 O O . ASP B 1 446 ? -23.5 -16.5 14.609 1 70.94 446 ASP B O 1
ATOM 7170 N N . LEU B 1 447 ? -25.438 -17.469 15.211 1 59.31 447 LEU B N 1
ATOM 7171 C CA . LEU B 1 447 ? -26.141 -16.203 15.461 1 59.31 447 LEU B CA 1
ATOM 7172 C C . LEU B 1 447 ? -25.484 -15.445 16.609 1 59.31 447 LEU B C 1
ATOM 7174 O O . LEU B 1 447 ? -25.531 -14.211 16.641 1 59.31 447 LEU B O 1
ATOM 7178 N N . GLU B 1 448 ? -25.016 -16.047 17.734 1 53.78 448 GLU B N 1
ATOM 7179 C CA . GLU B 1 448 ? -24.484 -15.32 18.875 1 53.78 448 GLU B CA 1
ATOM 7180 C C . GLU B 1 448 ? -23.188 -14.602 18.531 1 53.78 448 GLU B C 1
ATOM 7182 O O . GLU B 1 448 ? -22.797 -13.648 19.203 1 53.78 448 GLU B O 1
ATOM 7187 N N . LEU B 1 449 ? -22.516 -15.156 17.828 1 44.09 449 LEU B N 1
ATOM 7188 C CA . LEU B 1 449 ? -21.203 -14.555 17.609 1 44.09 449 LEU B CA 1
ATOM 7189 C C . LEU B 1 449 ? -21.328 -13.211 16.906 1 44.09 449 LEU B C 1
ATOM 7191 O O . LEU B 1 449 ? -20.453 -12.352 17.031 1 44.09 449 LEU B O 1
ATOM 7195 N N . HIS B 1 450 ? -21.844 -13.078 15.688 1 40.88 450 HIS B N 1
ATOM 7196 C CA . HIS B 1 450 ? -21.688 -11.859 14.898 1 40.88 450 HIS B CA 1
ATOM 7197 C C . HIS B 1 450 ? -22.781 -10.844 15.242 1 40.88 450 HIS B C 1
ATOM 7199 O O . HIS B 1 450 ? -23.938 -11.211 15.422 1 40.88 450 HIS B O 1
#

Sequence (900 aa):
MTSTVKGRGFGPTTPPLLEYLQQILRGYSDGQILKELLQNAEDAKASEVKFIYDQRQFGTATLLNSGLERFQGPAVYAFNNAKFTEEDWEGIQKPARSVKKEDVLKVGRFGIGFSSVYHLTDLPCIVSDETLAIIDPFEEYFTDNRNRPLPGYSFNLKDIVDRHEVSDQLAPFLGVFEGQEDIKSRKSLQGTMFRFPLRVSPSKLCTSVFTQQEILKLLKAFKEDSLILLLFLRNVEKIDVFLRNSSTVPRNPYIQICLSTPDISSFRHNRILFNKQLEKYRSGSGTSDIELVERFDIKSSNDDVQGWVTAQVISNRESKQLQELADRLHHLPWVGIAVPLSDGKEKTILSHRCKGRIFCFLPLPEGDAGYSGLPVHVHGYFGVSDDRRSLKWPEVDQIQNPTATWNNLLVEVVLPDVYVKAILKTISVCKSEGRHVSCVYNALPDLELHMTSTVKGRGFGPTTPPLLEYLQQILRGYSDGQILKELLQNAEDAKASEVKFIYDQRQFGTATLLNSGLERFQGPAVYAFNNAKFTEEDWEGIQKPARSVKKEDVLKVGRFGIGFSSVYHLTDLPCIVSDETLAIIDPFEEYFTDNRNRPLPGYSFNLKDIVDRHEVSDQLAPFLGVFEGQEDIKSRKSLQGTMFRFPLRVSPSKLCTSVFTQQEILKLLKAFKEDSLILLLFLRNVEKIDVFLRNSSTVPRNPYIQICLSTPDISSFRHNRILFNKQLEKYRSGSGTSDIELVERFDIKSSNDDVQGWVTAQVISNRESKQLQELADRLHHLPWVGIAVPLSDGKEKTILSHRCKGRIFCFLPLPEGDAGYSGLPVHVHGYFGVSDDRRSLKWPEVDQIQNPTATWNNLLVEVVLPDVYVKAILKTISVCKSEGRHVSCVYNALPDLELH